Protein AF-0000000078821915 (afdb_homodimer)

Radius of gyration: 29.56 Å; Cα contacts (8 Å, |Δi|>4): 1789; chains: 2; bounding box: 92×92×71 Å

Structure (mmCIF, N/CA/C/O backbone):
data_AF-0000000078821915-model_v1
#
loop_
_entity.id
_entity.type
_entity.pdbx_description
1 polymer 'Luciferase-like protein'
#
loop_
_atom_site.group_PDB
_atom_site.id
_atom_site.type_symbol
_atom_site.label_atom_id
_atom_site.label_alt_id
_atom_site.label_comp_id
_atom_site.label_asym_id
_atom_site.label_entity_id
_atom_site.label_seq_id
_atom_site.pdbx_PDB_ins_code
_atom_site.Cartn_x
_atom_site.Cartn_y
_atom_site.Cartn_z
_atom_site.occupancy
_atom_site.B_iso_or_equiv
_atom_site.auth_seq_id
_atom_site.auth_comp_id
_atom_site.auth_asym_id
_atom_site.auth_atom_id
_atom_site.pdbx_PDB_model_num
ATOM 1 N N . MET A 1 1 ? -36.406 11.758 24.297 1 29.92 1 MET A N 1
ATOM 2 C CA . MET A 1 1 ? -35.562 11.883 23.109 1 29.92 1 MET A CA 1
ATOM 3 C C . MET A 1 1 ? -34.094 11.859 23.469 1 29.92 1 MET A C 1
ATOM 5 O O . MET A 1 1 ? -33.625 12.633 24.312 1 29.92 1 MET A O 1
ATOM 9 N N . SER A 1 2 ? -33.406 10.773 23.719 1 38.03 2 SER A N 1
ATOM 10 C CA . SER A 1 2 ? -32.125 10.633 24.375 1 38.03 2 SER A CA 1
ATOM 11 C C . SER A 1 2 ? -31.141 11.711 23.922 1 38.03 2 SER A C 1
ATOM 13 O O . SER A 1 2 ? -30.984 11.953 22.719 1 38.03 2 SER A O 1
ATOM 15 N N . ASP A 1 3 ? -30.953 12.891 24.453 1 45.12 3 ASP A N 1
ATOM 16 C CA . ASP A 1 3 ? -30.25 14.117 24.125 1 45.12 3 ASP A CA 1
ATOM 17 C C . ASP A 1 3 ? -28.859 13.82 23.547 1 45.12 3 ASP A C 1
ATOM 19 O O . ASP A 1 3 ? -27.906 13.602 24.297 1 45.12 3 ASP A O 1
ATOM 23 N N . ASN A 1 4 ? -28.672 13.062 22.531 1 56.69 4 ASN A N 1
ATOM 24 C CA . ASN A 1 4 ? -27.438 12.648 21.906 1 56.69 4 ASN A CA 1
ATOM 25 C C . ASN A 1 4 ? -26.484 13.828 21.688 1 56.69 4 ASN A C 1
ATOM 27 O O . ASN A 1 4 ? -26.656 14.586 20.719 1 56.69 4 ASN A O 1
ATOM 31 N N . LYS A 1 5 ? -25.797 14.305 22.75 1 76.38 5 LYS A N 1
ATOM 32 C CA . LYS A 1 5 ? -24.906 15.453 22.812 1 76.38 5 LYS A CA 1
ATOM 33 C C . LYS A 1 5 ? -23.797 15.344 21.766 1 76.38 5 LYS A C 1
ATOM 35 O O . LYS A 1 5 ? -23.203 14.281 21.594 1 76.38 5 LYS A O 1
ATOM 40 N N . ARG A 1 6 ? -23.734 16.359 20.938 1 90.12 6 ARG A N 1
ATOM 41 C CA . ARG A 1 6 ? -22.656 16.516 19.969 1 90.12 6 ARG A CA 1
ATOM 42 C C . ARG A 1 6 ? -21.297 16.25 20.594 1 90.12 6 ARG A C 1
ATOM 44 O O . ARG A 1 6 ? -21.047 16.656 21.734 1 90.12 6 ARG A O 1
ATOM 51 N N . GLN A 1 7 ? -20.5 15.398 20.047 1 95.5 7 GLN A N 1
ATOM 52 C CA . GLN A 1 7 ? -19.156 15.055 20.531 1 95.5 7 GLN A CA 1
ATOM 53 C C . GLN A 1 7 ? -18.078 15.594 19.609 1 95.5 7 GLN A C 1
ATOM 55 O O . GLN A 1 7 ? -18.25 15.617 18.391 1 95.5 7 GLN A O 1
ATOM 60 N N . LEU A 1 8 ? -17.047 15.93 20.203 1 97.56 8 LEU A N 1
ATOM 61 C CA . LEU A 1 8 ? -15.867 16.438 19.5 1 97.56 8 LEU A CA 1
ATOM 62 C C . LEU A 1 8 ? -15.203 15.336 18.688 1 97.56 8 LEU A C 1
ATOM 64 O O . LEU A 1 8 ? -15.117 14.188 19.141 1 97.56 8 LEU A O 1
ATOM 68 N N . ILE A 1 9 ? -14.75 15.719 17.5 1 98.5 9 ILE A N 1
ATOM 69 C CA . ILE A 1 9 ? -13.922 14.852 16.672 1 98.5 9 ILE A CA 1
ATOM 70 C C . ILE A 1 9 ? -12.453 15.219 16.844 1 98.5 9 ILE A C 1
ATOM 72 O O . ILE A 1 9 ? -12.062 16.359 16.578 1 98.5 9 ILE A O 1
ATOM 76 N N . LEU A 1 10 ? -11.641 14.25 17.234 1 98.81 10 LEU A N 1
ATOM 77 C CA . LEU A 1 10 ? -10.211 14.508 17.328 1 98.81 10 LEU A CA 1
ATOM 78 C C . LEU A 1 10 ? -9.43 13.633 16.359 1 98.81 10 LEU A C 1
ATOM 80 O O . LEU A 1 10 ? -9.617 12.414 16.344 1 98.81 10 LEU A O 1
ATOM 84 N N . ASN A 1 11 ? -8.664 14.266 15.555 1 98.62 11 ASN A N 1
ATOM 85 C CA . ASN A 1 11 ? -7.703 13.656 14.648 1 98.62 11 ASN A CA 1
ATOM 86 C C . ASN A 1 11 ? -6.27 14.008 15.031 1 98.62 11 ASN A C 1
ATOM 88 O O . ASN A 1 11 ? -6.035 14.992 15.727 1 98.62 11 ASN A O 1
ATOM 92 N N . VAL A 1 12 ? -5.344 13.203 14.594 1 97.75 12 VAL A N 1
ATOM 93 C CA . VAL A 1 12 ? -3.945 13.555 14.828 1 97.75 12 VAL A CA 1
ATOM 94 C C . VAL A 1 12 ? -3.174 13.5 13.508 1 97.75 12 VAL A C 1
ATOM 96 O O . VAL A 1 12 ? -3.371 12.586 12.703 1 97.75 12 VAL A O 1
ATOM 99 N N . PHE A 1 13 ? -2.496 14.508 13.25 1 95.56 13 PHE A N 1
ATOM 100 C CA . PHE A 1 13 ? -1.541 14.617 12.156 1 95.56 13 PHE A CA 1
ATOM 101 C C . PHE A 1 13 ? -0.123 14.789 12.688 1 95.56 13 PHE A C 1
ATOM 103 O O . PHE A 1 13 ? 0.266 15.883 13.094 1 95.56 13 PHE A O 1
ATOM 110 N N . LEU A 1 14 ? 0.646 13.695 12.586 1 92.25 14 LEU A N 1
ATOM 111 C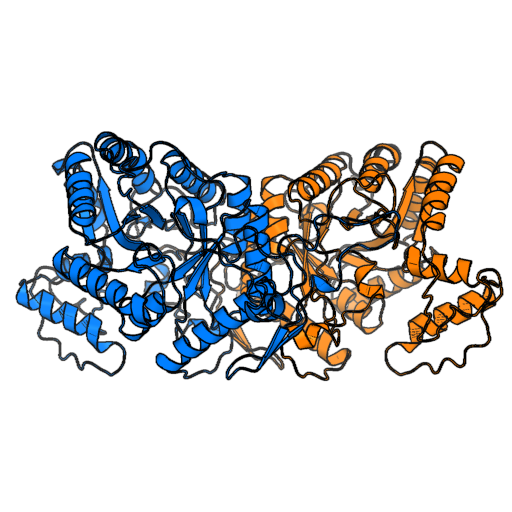 CA . LEU A 1 14 ? 2.004 13.703 13.117 1 92.25 14 LEU A CA 1
ATOM 112 C C . LEU A 1 14 ? 3.027 13.766 11.992 1 92.25 14 LEU A C 1
ATOM 114 O O . LEU A 1 14 ? 2.816 13.188 10.922 1 92.25 14 LEU A O 1
ATOM 118 N N . LEU A 1 15 ? 3.992 14.508 12.234 1 88.88 15 LEU A N 1
ATOM 119 C CA . LEU A 1 15 ? 5.25 14.422 11.508 1 88.88 15 LEU A CA 1
ATOM 120 C C . LEU A 1 15 ? 6.359 13.867 12.391 1 88.88 15 LEU A C 1
ATOM 122 O O . LEU A 1 15 ? 6.434 14.195 13.578 1 88.88 15 LEU A O 1
ATOM 126 N N . ARG A 1 16 ? 7.141 13.023 11.836 1 85.75 16 ARG A N 1
ATOM 127 C CA . ARG A 1 16 ? 8.172 12.344 12.617 1 85.75 16 ARG A CA 1
ATOM 128 C C . ARG A 1 16 ? 8.992 13.336 13.43 1 85.75 16 ARG A C 1
ATOM 130 O O . ARG A 1 16 ? 9.375 13.055 14.562 1 85.75 16 ARG A O 1
ATOM 137 N N . TYR A 1 17 ? 9.156 14.531 12.914 1 83.31 17 TYR A N 1
ATOM 138 C CA . TYR A 1 17 ? 10.039 15.492 13.562 1 83.31 17 TYR A CA 1
ATOM 139 C C . TYR A 1 17 ? 9.25 16.688 14.102 1 83.31 17 TYR A C 1
ATOM 141 O O . TYR A 1 17 ? 9.836 17.688 14.523 1 83.31 17 TYR A O 1
ATOM 149 N N . GLY A 1 18 ? 7.941 16.547 14.023 1 84.38 18 GLY A N 1
ATOM 150 C CA . GLY A 1 18 ? 7.07 17.594 14.531 1 84.38 18 GLY A CA 1
ATOM 151 C C . GLY A 1 18 ? 6.723 18.641 13.492 1 84.38 18 GLY A C 1
ATOM 152 O O . GLY A 1 18 ? 7.426 18.781 12.484 1 84.38 18 GLY A O 1
ATOM 153 N N . HIS A 1 19 ? 5.719 19.391 13.75 1 88 19 HIS A N 1
ATOM 154 C CA . HIS A 1 19 ? 5.23 20.406 12.82 1 88 19 HIS A CA 1
ATOM 155 C C . HIS A 1 19 ? 6.004 21.703 12.961 1 88 19 HIS A C 1
ATOM 157 O O . HIS A 1 19 ? 5.938 22.578 12.086 1 88 19 HIS A O 1
ATOM 163 N N . HIS A 1 20 ? 6.707 21.875 14.078 1 87.06 20 HIS A N 1
ATOM 164 C CA . HIS A 1 20 ? 7.578 23.047 14.211 1 87.06 20 HIS A CA 1
ATOM 165 C C . HIS A 1 20 ? 8.805 22.922 13.32 1 87.06 20 HIS A C 1
ATOM 167 O O . HIS A 1 20 ? 9.445 21.859 13.281 1 87.06 20 HIS A O 1
ATOM 173 N N . PRO A 1 21 ? 9.156 23.938 12.602 1 79.81 21 PRO A N 1
ATOM 174 C CA . PRO A 1 21 ? 10.281 23.844 11.656 1 79.81 21 PRO A CA 1
ATOM 175 C C . PRO A 1 21 ? 11.586 23.438 12.336 1 79.81 21 PRO A C 1
ATOM 177 O O . PRO A 1 21 ? 12.445 22.828 11.695 1 79.81 21 PRO A O 1
ATOM 180 N N . ALA A 1 22 ? 11.742 23.766 13.602 1 83.5 22 ALA A N 1
ATOM 181 C CA . ALA A 1 22 ? 12.969 23.422 14.32 1 83.5 22 ALA A CA 1
ATOM 182 C C . ALA A 1 22 ? 12.734 22.25 15.258 1 83.5 22 ALA A C 1
ATOM 184 O O . ALA A 1 22 ? 13.539 22 16.172 1 83.5 22 ALA A O 1
ATOM 185 N N . GLY A 1 23 ? 11.672 21.547 15.047 1 85 23 GLY A N 1
ATOM 186 C CA . GLY A 1 23 ? 11.305 20.453 15.953 1 85 23 GLY A CA 1
ATOM 187 C C . GLY A 1 23 ? 12.375 19.391 16.062 1 85 23 GLY A C 1
ATOM 188 O O . GLY A 1 23 ? 12.641 18.875 17.156 1 85 23 GLY A O 1
ATOM 189 N N . TRP A 1 24 ? 13.094 19.094 14.945 1 87.06 24 TRP A N 1
ATOM 190 C CA . TRP A 1 24 ? 14.062 18 14.93 1 87.06 24 TRP A CA 1
ATOM 191 C C . TRP A 1 24 ? 15.328 18.391 15.688 1 87.06 24 TRP A C 1
ATOM 193 O O . TRP A 1 24 ? 16.156 17.547 16.031 1 87.06 24 TRP A O 1
ATOM 203 N N . ARG A 1 25 ? 15.422 19.672 15.977 1 88.88 25 ARG A N 1
ATOM 204 C CA . ARG A 1 25 ? 16.609 20.156 16.688 1 88.88 25 ARG A CA 1
ATOM 205 C C . ARG A 1 25 ? 16.391 20.094 18.188 1 88.88 25 ARG A C 1
ATOM 207 O O . ARG A 1 25 ? 17.344 20.281 18.953 1 88.88 25 ARG A O 1
ATOM 214 N N . HIS A 1 26 ? 15.148 19.969 18.547 1 87.25 26 HIS A N 1
ATOM 215 C CA . HIS A 1 26 ? 14.859 19.891 19.969 1 87.25 26 HIS A CA 1
ATOM 216 C C . HIS A 1 26 ? 15.555 18.688 20.609 1 87.25 26 HIS A C 1
ATOM 218 O O . HIS A 1 26 ? 15.594 17.609 20.016 1 87.25 26 HIS A O 1
ATOM 224 N N . PRO A 1 27 ? 16.047 18.797 21.797 1 85.94 27 PRO A N 1
ATOM 225 C CA . PRO A 1 27 ? 16.844 17.766 22.438 1 85.94 27 PRO A CA 1
ATOM 226 C C . PRO A 1 27 ? 16.047 16.484 22.734 1 85.94 27 PRO A C 1
ATOM 228 O O . PRO A 1 27 ? 16.625 15.43 22.969 1 85.94 27 PRO A O 1
ATOM 231 N N . VAL A 1 28 ? 14.797 16.609 22.688 1 81.56 28 VAL A N 1
ATOM 232 C CA . VAL A 1 28 ? 13.961 15.438 22.953 1 81.56 28 VAL A CA 1
ATOM 233 C C . VAL A 1 28 ? 14.117 14.43 21.812 1 81.56 28 VAL A C 1
ATOM 235 O O . VAL A 1 28 ? 13.922 13.227 22.016 1 81.56 28 VAL A O 1
ATOM 238 N N . TRP A 1 29 ? 14.422 14.898 20.688 1 83.12 29 TRP A N 1
ATOM 239 C CA . TRP A 1 29 ? 14.648 14.008 19.562 1 83.12 29 TRP A CA 1
ATOM 240 C C . TRP A 1 29 ? 16.031 13.352 19.656 1 83.12 29 TRP A C 1
ATOM 242 O O . TRP A 1 29 ? 17.047 14.031 19.672 1 83.12 29 TRP A O 1
ATOM 252 N N . LYS A 1 30 ? 16.031 12.031 19.797 1 80.44 30 LYS A N 1
ATOM 253 C CA . LYS A 1 30 ? 17.297 11.328 19.953 1 80.44 30 LYS A CA 1
ATOM 254 C C . LYS A 1 30 ? 17.516 10.305 18.844 1 80.44 30 LYS A C 1
ATOM 256 O O . LYS A 1 30 ? 18.578 9.688 18.75 1 80.44 30 LYS A O 1
ATOM 261 N N . GLU A 1 31 ? 16.609 10.172 18.016 1 81.12 31 GLU A N 1
ATOM 262 C CA . GLU A 1 31 ? 16.672 9.141 16.984 1 81.12 31 GLU A CA 1
ATOM 263 C C . GLU A 1 31 ? 17.453 9.625 15.766 1 81.12 31 GLU A C 1
ATOM 265 O O . GLU A 1 31 ? 17.891 10.773 15.719 1 81.12 31 GLU A O 1
ATOM 270 N N . ASN A 1 32 ? 17.766 8.688 14.859 1 84.56 32 ASN A N 1
ATOM 271 C CA . ASN A 1 32 ? 18.328 9.086 13.578 1 84.56 32 ASN A CA 1
ATOM 272 C C . ASN A 1 32 ? 17.25 9.359 12.539 1 84.56 32 ASN A C 1
ATOM 274 O O . ASN A 1 32 ? 16.078 9.477 12.883 1 84.56 32 ASN A O 1
ATOM 278 N N . GLY A 1 33 ? 17.734 9.586 11.305 1 86.31 33 GLY A N 1
ATOM 279 C CA . GLY A 1 33 ? 16.812 9.984 10.258 1 86.31 33 GLY A CA 1
ATOM 280 C C . GLY A 1 33 ? 16.219 8.812 9.5 1 86.31 33 GLY A C 1
ATOM 281 O O . GLY A 1 33 ? 15.445 9.008 8.555 1 86.31 33 GLY A O 1
ATOM 282 N N . ARG A 1 34 ? 16.453 7.602 9.922 1 89 34 ARG A N 1
ATOM 283 C CA . ARG A 1 34 ? 15.906 6.441 9.227 1 89 34 ARG A CA 1
ATOM 284 C C . ARG A 1 34 ? 14.43 6.246 9.555 1 89 34 ARG A C 1
ATOM 286 O O . ARG A 1 34 ? 13.984 6.602 10.648 1 89 34 ARG A O 1
ATOM 293 N N . PRO A 1 35 ? 13.727 5.656 8.578 1 91.19 35 PRO A N 1
ATOM 294 C CA . PRO A 1 35 ? 12.336 5.32 8.906 1 91.19 35 PRO A CA 1
ATOM 295 C C . PRO A 1 35 ? 12.227 4.348 10.086 1 91.19 35 PRO A C 1
ATOM 297 O O . PRO A 1 35 ? 13.062 3.453 10.227 1 91.19 35 PRO A O 1
ATOM 300 N N . ASP A 1 36 ? 11.211 4.566 10.922 1 92.5 36 ASP A N 1
ATOM 301 C CA . ASP A 1 36 ? 11.008 3.754 12.117 1 92.5 36 ASP A CA 1
ATOM 302 C C . ASP A 1 36 ? 9.539 3.383 12.281 1 92.5 36 ASP A C 1
ATOM 304 O O . ASP A 1 36 ? 8.742 4.18 12.789 1 92.5 36 ASP A O 1
ATOM 308 N N . LEU A 1 37 ? 9.211 2.145 11.93 1 96.19 37 LEU A N 1
ATOM 309 C CA . LEU A 1 37 ? 7.824 1.692 11.992 1 96.19 37 LEU A CA 1
ATOM 310 C C . LEU A 1 37 ? 7.316 1.698 13.43 1 96.19 37 LEU A C 1
ATOM 312 O O . LEU A 1 37 ? 6.16 2.041 13.688 1 96.19 37 LEU A O 1
ATOM 316 N N . GLN A 1 38 ? 8.133 1.333 14.375 1 95.69 38 GLN A N 1
ATOM 317 C CA . GLN A 1 38 ? 7.707 1.239 15.766 1 95.69 38 GLN A CA 1
ATOM 318 C C . GLN A 1 38 ? 7.312 2.607 16.312 1 95.69 38 GLN A C 1
ATOM 320 O O . GLN A 1 38 ? 6.402 2.713 17.141 1 95.69 38 GLN A O 1
ATOM 325 N N . TRP A 1 39 ? 8.039 3.609 15.844 1 94.12 39 TRP A N 1
ATOM 326 C CA . TRP A 1 39 ? 7.656 4.965 16.219 1 94.12 39 TRP A CA 1
ATOM 327 C C . TRP A 1 39 ? 6.223 5.266 15.789 1 94.12 39 TRP A C 1
ATOM 329 O O . TRP A 1 39 ? 5.418 5.758 16.578 1 94.12 39 TRP A O 1
ATOM 339 N N . TRP A 1 40 ? 5.871 4.945 14.617 1 95.94 40 TRP A N 1
ATOM 340 C CA . TRP A 1 40 ? 4.551 5.223 14.062 1 95.94 40 TRP A CA 1
ATOM 341 C C . TRP A 1 40 ? 3.484 4.359 14.727 1 95.94 40 TRP A C 1
ATOM 343 O O . TRP A 1 40 ? 2.385 4.84 15.023 1 95.94 40 TRP A O 1
ATOM 353 N N . VAL A 1 41 ? 3.803 3.104 14.953 1 97.62 41 VAL A N 1
ATOM 354 C CA . VAL A 1 41 ? 2.871 2.201 15.625 1 97.62 41 VAL A CA 1
ATOM 355 C C . VAL A 1 41 ? 2.572 2.717 17.031 1 97.62 41 VAL A C 1
ATOM 357 O O . VAL A 1 41 ? 1.414 2.764 17.453 1 97.62 41 VAL A O 1
ATOM 360 N N . ARG A 1 42 ? 3.613 3.104 17.75 1 97.25 42 ARG A N 1
ATOM 361 C CA . ARG A 1 42 ? 3.436 3.668 19.078 1 97.25 42 ARG A CA 1
ATOM 362 C C . ARG A 1 42 ? 2.547 4.906 19.031 1 97.25 42 ARG A C 1
ATOM 364 O O . ARG A 1 42 ? 1.649 5.062 19.875 1 97.25 42 ARG A O 1
ATOM 371 N N . ALA A 1 43 ? 2.805 5.742 18.062 1 96.88 43 ALA A N 1
ATOM 372 C CA . ALA A 1 43 ? 2.008 6.957 17.922 1 96.88 43 ALA A CA 1
ATOM 373 C C . ALA A 1 43 ? 0.536 6.625 17.703 1 96.88 43 ALA A C 1
ATOM 375 O O . ALA A 1 43 ? -0.345 7.211 18.328 1 96.88 43 ALA A O 1
ATOM 376 N N . ALA A 1 44 ? 0.266 5.695 16.812 1 98.38 44 ALA A N 1
ATOM 377 C CA . ALA A 1 44 ? -1.106 5.301 16.5 1 98.38 44 ALA A CA 1
ATOM 378 C C . ALA A 1 44 ? -1.796 4.703 17.734 1 98.38 44 ALA A C 1
ATOM 380 O O . ALA A 1 44 ? -2.977 4.965 17.969 1 98.38 44 ALA A O 1
ATOM 381 N N . LYS A 1 45 ? -1.077 3.926 18.5 1 98.75 45 LYS A N 1
ATOM 382 C CA . LYS A 1 45 ? -1.638 3.297 19.703 1 98.75 45 LYS A CA 1
ATOM 383 C C . LYS A 1 45 ? -1.962 4.34 20.766 1 98.75 45 LYS A C 1
ATOM 385 O O . LYS A 1 45 ? -2.994 4.25 21.438 1 98.75 45 LYS A O 1
ATOM 390 N N . ILE A 1 46 ? -1.062 5.32 20.938 1 98.62 46 ILE A N 1
ATOM 391 C CA . ILE A 1 46 ? -1.325 6.402 21.875 1 98.62 46 ILE A CA 1
ATOM 392 C C . ILE A 1 46 ? -2.605 7.133 21.484 1 98.62 46 ILE A C 1
ATOM 394 O O . ILE A 1 46 ? -3.48 7.367 22.312 1 98.62 46 ILE A O 1
ATOM 398 N N . ALA A 1 47 ? -2.727 7.449 20.203 1 98.75 47 ALA A N 1
ATOM 399 C CA . ALA A 1 47 ? -3.91 8.148 19.703 1 98.75 47 ALA A CA 1
ATOM 400 C C . ALA A 1 47 ? -5.168 7.309 19.906 1 98.75 47 ALA A C 1
ATOM 402 O O . ALA A 1 47 ? -6.199 7.824 20.344 1 98.75 47 ALA A O 1
ATOM 403 N N . GLU A 1 48 ? -5.086 6.012 19.609 1 98.88 48 GLU A N 1
ATOM 404 C CA . GLU A 1 48 ? -6.246 5.137 19.766 1 98.88 48 GLU A CA 1
ATOM 405 C C . GLU A 1 48 ? -6.66 5.012 21.219 1 98.88 48 GLU A C 1
ATOM 407 O O . GLU A 1 48 ? -7.848 5.066 21.547 1 98.88 48 GLU A O 1
ATOM 412 N N . GLU A 1 49 ? -5.68 4.832 22.062 1 98.69 49 GLU A N 1
ATOM 413 C CA . GLU A 1 49 ? -5.969 4.723 23.5 1 98.69 49 GLU A CA 1
ATOM 414 C C . GLU A 1 49 ? -6.633 5.988 24.016 1 98.69 49 GLU A C 1
ATOM 416 O O . GLU A 1 49 ? -7.473 5.93 24.922 1 98.69 49 GLU A O 1
ATOM 421 N N . ALA A 1 50 ? -6.277 7.105 23.422 1 98.81 50 ALA A N 1
ATOM 422 C CA . ALA A 1 50 ? -6.844 8.391 23.812 1 98.81 50 ALA A CA 1
ATOM 423 C C . ALA A 1 50 ? -8.172 8.641 23.109 1 98.81 50 ALA A C 1
ATOM 425 O O . ALA A 1 50 ? -8.766 9.719 23.25 1 98.81 50 ALA A O 1
ATOM 426 N N . LYS A 1 51 ? -8.633 7.715 22.297 1 98.69 51 LYS A N 1
ATOM 427 C CA . LYS A 1 51 ? -9.953 7.695 21.672 1 98.69 51 LYS A CA 1
ATOM 428 C C . LYS A 1 51 ? -10.031 8.68 20.5 1 98.69 51 LYS A C 1
ATOM 430 O O . LYS A 1 51 ? -11.109 9.156 20.156 1 98.69 51 LYS A O 1
ATOM 435 N N . PHE A 1 52 ? -8.898 8.969 19.953 1 98.88 52 PHE A N 1
ATOM 436 C CA . PHE A 1 52 ? -8.898 9.773 18.734 1 98.88 52 PHE A CA 1
ATOM 437 C C . PHE A 1 52 ? -9.695 9.086 17.641 1 98.88 52 PHE A C 1
ATOM 439 O O . PHE A 1 52 ? -9.758 7.855 17.578 1 98.88 52 PHE A O 1
ATOM 446 N N . HIS A 1 53 ? -10.242 9.898 16.781 1 98.81 53 HIS A N 1
ATOM 447 C CA . HIS A 1 53 ? -11.031 9.359 15.672 1 98.81 53 HIS A CA 1
ATOM 448 C C . HIS A 1 53 ? -10.141 8.961 14.5 1 98.81 53 HIS A C 1
ATOM 450 O O . HIS A 1 53 ? -10.453 8.008 13.781 1 98.81 53 HIS A O 1
ATOM 456 N N . THR A 1 54 ? -9.086 9.742 14.25 1 98.81 54 THR A N 1
ATOM 457 C CA . THR A 1 54 ? -8.359 9.586 12.992 1 98.81 54 THR A CA 1
ATOM 458 C C . THR A 1 54 ? -6.852 9.641 13.234 1 98.81 54 THR A C 1
ATOM 460 O O . THR A 1 54 ? -6.363 10.492 13.984 1 98.81 54 THR A O 1
ATOM 463 N N . PHE A 1 55 ? -6.141 8.688 12.719 1 98.56 55 PHE A N 1
ATOM 464 C CA . PHE A 1 55 ? -4.703 8.766 12.469 1 98.56 55 PHE A CA 1
ATOM 465 C C . PHE A 1 55 ? -4.422 9.133 11.023 1 98.56 55 PHE A C 1
ATOM 467 O O . PHE A 1 55 ? -4.59 8.312 10.125 1 98.56 55 PHE A O 1
ATOM 474 N N . PHE A 1 56 ? -4.027 10.367 10.82 1 97.38 56 PHE A N 1
ATOM 475 C CA . PHE A 1 56 ? -3.896 10.938 9.492 1 97.38 56 PHE A CA 1
ATOM 476 C C . PHE A 1 56 ? -2.449 10.891 9.016 1 97.38 56 PHE A C 1
ATOM 478 O O . PHE A 1 56 ? -1.54 11.32 9.727 1 97.38 56 PHE A O 1
ATOM 485 N N . VAL A 1 57 ? -2.25 10.391 7.777 1 95.81 57 VAL A N 1
ATOM 486 C CA . VAL A 1 57 ? -0.931 10.336 7.152 1 95.81 57 VAL A CA 1
ATOM 487 C C . VAL A 1 57 ? -0.922 11.188 5.887 1 95.81 57 VAL A C 1
ATOM 489 O O . VAL A 1 57 ? -1.621 10.875 4.918 1 95.81 57 VAL A O 1
ATOM 492 N N . ALA A 1 58 ? -0.161 12.289 5.926 1 92.88 58 ALA A N 1
ATOM 493 C CA . ALA A 1 58 ? 0.047 13.094 4.727 1 92.88 58 ALA A CA 1
ATOM 494 C C . ALA A 1 58 ? 1.024 12.414 3.771 1 92.88 58 ALA A C 1
ATOM 496 O O . ALA A 1 58 ? 1.68 11.438 4.137 1 92.88 58 ALA A O 1
ATOM 497 N N . ASP A 1 59 ? 1.014 12.812 2.543 1 92.44 59 ASP A N 1
ATOM 498 C CA . ASP A 1 59 ? 1.969 12.328 1.553 1 92.44 59 ASP A CA 1
ATOM 499 C C . ASP A 1 59 ? 2.637 13.484 0.818 1 92.44 59 ASP A C 1
ATOM 501 O O . ASP A 1 59 ? 2.09 14.008 -0.155 1 92.44 59 ASP A O 1
ATOM 505 N N . PHE A 1 60 ? 3.797 13.906 1.329 1 86.75 60 PHE A N 1
ATOM 506 C CA . PHE A 1 60 ? 4.59 14.938 0.67 1 86.75 60 PHE A CA 1
ATOM 507 C C . PHE A 1 60 ? 5.512 14.32 -0.377 1 86.75 60 PHE A C 1
ATOM 509 O O . PHE A 1 60 ? 6.664 13.992 -0.082 1 86.75 60 PHE A O 1
ATOM 516 N N . ILE A 1 61 ? 4.945 14.156 -1.569 1 87.19 61 ILE A N 1
ATOM 517 C CA . ILE A 1 61 ? 5.66 13.414 -2.605 1 87.19 61 ILE A CA 1
ATOM 518 C C . ILE A 1 61 ? 6.801 14.266 -3.154 1 87.19 61 ILE A C 1
ATOM 520 O O . ILE A 1 61 ? 6.594 15.422 -3.533 1 87.19 61 ILE A O 1
ATOM 524 N N . GLY A 1 62 ? 7.941 13.586 -3.307 1 76.38 62 GLY A N 1
ATOM 525 C CA . GLY A 1 62 ? 9.094 14.188 -3.955 1 76.38 62 GLY A CA 1
ATOM 526 C C . GLY A 1 62 ? 9.836 15.172 -3.064 1 76.38 62 GLY A C 1
ATOM 527 O O . GLY A 1 62 ? 9.305 15.617 -2.047 1 76.38 62 GLY A O 1
ATOM 528 N N . ARG A 1 63 ? 11.133 15.062 -2.938 1 61.44 63 ARG A N 1
ATOM 529 C CA . ARG A 1 63 ? 11.945 16.125 -2.346 1 61.44 63 ARG A CA 1
ATOM 530 C C . ARG A 1 63 ? 12.242 17.219 -3.367 1 61.44 63 ARG A C 1
ATOM 532 O O . ARG A 1 63 ? 12.312 16.953 -4.566 1 61.44 63 ARG A O 1
ATOM 539 N N . SER A 1 64 ? 11.836 18.438 -2.857 1 52.09 64 SER A N 1
ATOM 540 C CA . SER A 1 64 ? 12.164 19.547 -3.752 1 52.09 64 SER A CA 1
ATOM 541 C C . SER A 1 64 ? 13.547 19.359 -4.371 1 52.09 64 SER A C 1
ATOM 543 O O . SER A 1 64 ? 14.477 18.906 -3.705 1 52.09 64 SER A O 1
ATOM 545 N N . GLY A 1 65 ? 13.633 18.812 -5.492 1 54.06 65 GLY A N 1
ATOM 546 C CA . GLY A 1 65 ? 14.797 18.75 -6.367 1 54.06 65 GLY A CA 1
ATOM 547 C C . GLY A 1 65 ? 15.891 19.734 -5.984 1 54.06 65 GLY A C 1
ATOM 548 O O . GLY A 1 65 ? 17 19.672 -6.527 1 54.06 65 GLY A O 1
ATOM 549 N N . GLU A 1 66 ? 15.633 20.719 -5.266 1 61.5 66 GLU A N 1
ATOM 550 C CA . GLU A 1 66 ? 16.797 21.609 -5.223 1 61.5 66 GLU A CA 1
ATOM 551 C C . GLU A 1 66 ? 17.75 21.219 -4.098 1 61.5 66 GLU A C 1
ATOM 553 O O . GLU A 1 66 ? 17.328 21.094 -2.941 1 61.5 66 GLU A O 1
ATOM 558 N N . LEU A 1 67 ? 18.75 20.531 -4.5 1 76.25 67 LEU A N 1
ATOM 559 C CA . LEU A 1 67 ? 19.875 20.266 -3.607 1 76.25 67 LEU A CA 1
ATOM 560 C C . LEU A 1 67 ? 20.562 21.547 -3.205 1 76.25 67 LEU A C 1
ATOM 562 O O . LEU A 1 67 ? 21.406 22.062 -3.947 1 76.25 67 LEU A O 1
ATOM 566 N N . THR A 1 68 ? 19.969 22.172 -2.113 1 78.56 68 THR A N 1
ATOM 567 C CA . THR A 1 68 ? 20.578 23.375 -1.567 1 78.56 68 THR A CA 1
ATOM 568 C C . THR A 1 68 ? 21.016 23.141 -0.12 1 78.56 68 THR A C 1
ATOM 570 O O . THR A 1 68 ? 20.516 22.234 0.548 1 78.56 68 THR A O 1
ATOM 573 N N . PRO A 1 69 ? 21.953 23.875 0.223 1 80.06 69 PRO A N 1
ATOM 574 C CA . PRO A 1 69 ? 22.328 23.797 1.637 1 80.06 69 PRO A CA 1
ATOM 575 C C . PRO A 1 69 ? 21.125 23.984 2.572 1 80.06 69 PRO A C 1
ATOM 577 O O . PRO A 1 69 ? 21.062 23.344 3.623 1 80.06 69 PRO A O 1
ATOM 580 N N . GLN A 1 70 ? 20.219 24.719 2.145 1 76.25 70 GLN A N 1
ATOM 581 C CA . GLN A 1 70 ? 19.016 24.938 2.951 1 76.25 70 GLN A CA 1
ATOM 582 C C . GLN A 1 70 ? 18.156 23.688 3.033 1 76.25 70 GLN A C 1
ATOM 584 O O . GLN A 1 70 ? 17.609 23.375 4.09 1 76.25 70 GLN A O 1
ATOM 589 N N . ALA A 1 71 ? 18.156 22.984 1.931 1 79.06 71 ALA A N 1
ATOM 590 C CA . ALA A 1 71 ? 17.359 21.766 1.899 1 79.06 71 ALA A CA 1
ATOM 591 C C . ALA A 1 71 ? 17.938 20.703 2.836 1 79.06 71 ALA A C 1
ATOM 593 O O . ALA A 1 71 ? 17.203 19.922 3.422 1 79.06 71 ALA A O 1
ATOM 594 N N . ALA A 1 72 ? 19.219 20.797 3.025 1 85.44 72 ALA A N 1
ATOM 595 C CA . ALA A 1 72 ? 19.922 19.812 3.846 1 85.44 72 ALA A CA 1
ATOM 596 C C . ALA A 1 72 ? 19.688 20.062 5.332 1 85.44 72 ALA A C 1
ATOM 598 O O . ALA A 1 72 ? 19.969 19.203 6.172 1 85.44 72 ALA A O 1
ATOM 599 N N . LYS A 1 73 ? 19.156 21.25 5.633 1 82.5 73 LYS A N 1
ATOM 600 C CA . LYS A 1 73 ? 18.938 21.641 7.023 1 82.5 73 LYS A CA 1
ATOM 601 C C . LYS A 1 73 ? 17.609 21.094 7.551 1 82.5 73 LYS A C 1
ATOM 603 O O . LYS A 1 73 ? 17.391 21.031 8.766 1 82.5 73 LYS A O 1
ATOM 608 N N . ASN A 1 74 ? 16.812 20.625 6.664 1 78.06 74 ASN A N 1
ATOM 609 C CA . ASN A 1 74 ? 15.469 20.203 7.074 1 78.06 74 ASN A CA 1
ATOM 610 C C . ASN A 1 74 ? 15.211 18.734 6.758 1 78.06 74 ASN A C 1
ATOM 612 O O . ASN A 1 74 ? 15.562 18.266 5.676 1 78.06 74 ASN A O 1
ATOM 616 N N . PRO A 1 75 ? 14.656 18.078 7.832 1 78.69 75 PRO A N 1
ATOM 617 C CA . PRO A 1 75 ? 14.312 16.672 7.562 1 78.69 75 PRO A CA 1
ATOM 618 C C . PRO A 1 75 ? 13.125 16.531 6.605 1 78.69 75 PRO A C 1
ATOM 620 O O . PRO A 1 75 ? 12.266 17.422 6.555 1 78.69 75 PRO A O 1
ATOM 623 N N . SER A 1 76 ? 13.227 15.523 5.805 1 71 76 SER A N 1
ATOM 624 C CA . SER A 1 76 ? 12.031 15.133 5.055 1 71 76 SER A CA 1
ATOM 625 C C . SER A 1 76 ? 11 14.469 5.957 1 71 76 SER A C 1
ATOM 627 O O . SER A 1 76 ? 11.359 13.711 6.863 1 71 76 SER A O 1
ATOM 629 N N . ASN A 1 77 ? 9.727 14.875 5.895 1 64.88 77 ASN A N 1
ATOM 630 C CA . ASN A 1 77 ? 8.688 14.461 6.828 1 64.88 77 ASN A CA 1
ATOM 631 C C . ASN A 1 77 ? 8.117 13.094 6.457 1 64.88 77 ASN A C 1
ATOM 633 O O . ASN A 1 77 ? 7.305 12.539 7.199 1 64.88 77 ASN A O 1
ATOM 637 N N . PHE A 1 78 ? 8.492 12.617 5.215 1 63.91 78 PHE A N 1
ATOM 638 C CA . PHE A 1 78 ? 7.809 11.367 4.91 1 63.91 78 PHE A CA 1
ATOM 639 C C . PHE A 1 78 ? 8.789 10.203 4.879 1 63.91 78 PHE A C 1
ATOM 641 O O . PHE A 1 78 ? 9.82 10.273 4.203 1 63.91 78 PHE A O 1
ATOM 648 N N . HIS A 1 79 ? 8.438 9.188 5.82 1 78.69 79 HIS A N 1
ATOM 649 C CA . HIS A 1 79 ? 9.383 8.078 5.863 1 78.69 79 HIS A CA 1
ATOM 650 C C . HIS A 1 79 ? 8.797 6.824 5.234 1 78.69 79 HIS A C 1
ATOM 652 O O . HIS A 1 79 ? 9.523 5.992 4.691 1 78.69 79 HIS A O 1
ATOM 658 N N . PHE A 1 80 ? 7.398 6.801 5.184 1 93.81 80 PHE A N 1
ATOM 659 C CA . PHE A 1 80 ? 6.805 5.641 4.531 1 93.81 80 PHE A CA 1
ATOM 660 C C . PHE A 1 80 ? 5.695 6.066 3.576 1 93.81 80 PHE A C 1
ATOM 662 O O . PHE A 1 80 ? 5.059 7.102 3.779 1 93.81 80 PHE A O 1
ATOM 669 N N . GLU A 1 81 ? 5.531 5.336 2.535 1 96.31 81 GLU A N 1
ATOM 670 C CA . GLU A 1 81 ? 4.359 5.465 1.676 1 96.31 81 GLU A CA 1
ATOM 671 C C . GLU A 1 81 ? 3.076 5.18 2.447 1 96.31 81 GLU A C 1
ATOM 673 O O . GLU A 1 81 ? 3.035 4.277 3.283 1 96.31 81 GLU A O 1
ATOM 678 N N . PRO A 1 82 ? 2.012 5.953 2.252 1 97.25 82 PRO A N 1
ATOM 679 C CA . PRO A 1 82 ? 0.858 5.973 3.156 1 97.25 82 PRO A CA 1
ATOM 680 C C . PRO A 1 82 ? 0.149 4.621 3.236 1 97.25 82 PRO A C 1
ATOM 682 O O . PRO A 1 82 ? -0.206 4.172 4.328 1 97.25 82 PRO A O 1
ATOM 685 N N . PHE A 1 83 ? -0.072 3.91 2.125 1 98.5 83 PHE A N 1
ATOM 686 C CA . PHE A 1 83 ? -0.847 2.676 2.154 1 98.5 83 PHE A CA 1
ATOM 687 C C . PHE A 1 83 ? -0.083 1.573 2.877 1 98.5 83 PHE A C 1
ATOM 689 O O . PHE A 1 83 ? -0.665 0.816 3.656 1 98.5 83 PHE A O 1
ATOM 696 N N . THR A 1 84 ? 1.225 1.502 2.588 1 98.56 84 THR A N 1
ATOM 697 C CA . THR A 1 84 ? 2.023 0.488 3.27 1 98.56 84 THR A CA 1
ATOM 698 C C . THR A 1 84 ? 2.072 0.756 4.77 1 98.56 84 THR A C 1
ATOM 700 O O . THR A 1 84 ? 1.851 -0.15 5.574 1 98.56 84 THR A O 1
ATOM 703 N N . LEU A 1 85 ? 2.238 1.983 5.168 1 98.19 85 LEU A N 1
ATOM 704 C CA . LEU A 1 85 ? 2.305 2.336 6.582 1 98.19 85 LEU A CA 1
ATOM 705 C C . LEU A 1 85 ? 0.977 2.053 7.277 1 98.19 85 LEU A C 1
ATOM 707 O O . LEU A 1 85 ? 0.944 1.395 8.32 1 98.19 85 LEU A O 1
ATOM 711 N N . LEU A 1 86 ? -0.07 2.512 6.676 1 98.81 86 LEU A N 1
ATOM 712 C CA . LEU A 1 86 ? -1.367 2.414 7.336 1 98.81 86 LEU A CA 1
ATOM 713 C C . LEU A 1 86 ? -1.839 0.964 7.395 1 98.81 86 LEU A C 1
ATOM 715 O O . LEU A 1 86 ? -2.516 0.565 8.344 1 98.81 86 LEU A O 1
ATOM 719 N N . SER A 1 87 ? -1.462 0.157 6.371 1 98.81 87 SER A N 1
ATOM 720 C CA . SER A 1 87 ? -1.781 -1.265 6.438 1 98.81 87 SER A CA 1
ATOM 721 C C . SER A 1 87 ? -1.034 -1.946 7.578 1 98.81 87 SER A C 1
ATOM 723 O O . SER A 1 87 ? -1.588 -2.811 8.266 1 98.81 87 SER A O 1
ATOM 725 N N . ALA A 1 88 ? 0.206 -1.572 7.805 1 98.81 88 ALA A N 1
ATOM 726 C CA . ALA A 1 88 ? 0.965 -2.078 8.945 1 98.81 88 ALA A CA 1
ATOM 727 C C . ALA A 1 88 ? 0.315 -1.669 10.266 1 98.81 88 ALA A C 1
ATOM 729 O O . ALA A 1 88 ? 0.135 -2.498 11.156 1 98.81 88 ALA A O 1
ATOM 730 N N . ILE A 1 89 ? -0.129 -0.418 10.344 1 98.75 89 ILE A N 1
ATOM 731 C CA . ILE A 1 89 ? -0.729 0.125 11.555 1 98.75 89 ILE A CA 1
ATOM 732 C C . ILE A 1 89 ? -2.086 -0.531 11.797 1 98.75 89 ILE A C 1
ATOM 734 O O . ILE A 1 89 ? -2.471 -0.775 12.945 1 98.75 89 ILE A O 1
ATOM 738 N N . ALA A 1 90 ? -2.766 -0.879 10.695 1 98.81 90 ALA A N 1
ATOM 739 C CA . ALA A 1 90 ? -4.105 -1.457 10.781 1 98.81 90 ALA A CA 1
ATOM 740 C C . ALA A 1 90 ? -4.098 -2.729 11.625 1 98.81 90 ALA A C 1
ATOM 742 O O . ALA A 1 90 ? -5.047 -2.992 12.367 1 98.81 90 ALA A O 1
ATOM 743 N N . THR A 1 91 ? -2.996 -3.516 11.555 1 98.12 91 THR A N 1
ATOM 744 C CA . THR A 1 91 ? -2.934 -4.781 12.273 1 98.12 91 THR A CA 1
ATOM 745 C C . THR A 1 91 ? -2.48 -4.566 13.719 1 98.12 91 THR A C 1
ATOM 747 O O . THR A 1 91 ? -2.475 -5.5 14.516 1 98.12 91 THR A O 1
ATOM 750 N N . GLN A 1 92 ? -2.123 -3.311 14.047 1 98.38 92 GLN A N 1
ATOM 751 C CA . GLN A 1 92 ? -1.601 -2.982 15.367 1 98.38 92 GLN A CA 1
ATOM 752 C C . GLN A 1 92 ? -2.594 -2.131 16.156 1 98.38 92 GLN A C 1
ATOM 754 O O . GLN A 1 92 ? -2.301 -1.703 17.266 1 98.38 92 GLN A O 1
ATOM 759 N N . THR A 1 93 ? -3.729 -1.788 15.547 1 98.62 93 THR A N 1
ATOM 760 C CA . THR A 1 93 ? -4.812 -1.019 16.141 1 98.62 93 THR A CA 1
ATOM 761 C C . THR A 1 93 ? -6.164 -1.653 15.828 1 98.62 93 THR A C 1
ATOM 763 O O . THR A 1 93 ? -6.242 -2.602 15.047 1 98.62 93 THR A O 1
ATOM 766 N N . LYS A 1 94 ? -7.238 -1.092 16.422 1 98.12 94 LYS A N 1
ATOM 767 C CA . LYS A 1 94 ? -8.523 -1.778 16.297 1 98.12 94 LYS A CA 1
ATOM 768 C C . LYS A 1 94 ? -9.625 -0.806 15.891 1 98.12 94 LYS A C 1
ATOM 770 O O . LYS A 1 94 ? -10.586 -1.19 15.219 1 98.12 94 LYS A O 1
ATOM 775 N N . ASN A 1 95 ? -9.523 0.432 16.344 1 98.69 95 ASN A N 1
ATOM 776 C CA . ASN A 1 95 ? -10.688 1.308 16.25 1 98.69 95 ASN A CA 1
ATOM 777 C C . ASN A 1 95 ? -10.383 2.564 15.445 1 98.69 95 ASN A C 1
ATOM 779 O O . ASN A 1 95 ? -11.211 3.016 14.656 1 98.69 95 ASN A O 1
ATOM 783 N N . ILE A 1 96 ? -9.211 3.127 15.57 1 98.88 96 ILE A N 1
ATOM 784 C CA . ILE A 1 96 ? -8.891 4.457 15.07 1 98.88 96 ILE A CA 1
ATOM 785 C C . ILE A 1 96 ? -8.938 4.457 13.539 1 98.88 96 ILE A C 1
ATOM 787 O O . ILE A 1 96 ? -8.516 3.492 12.898 1 98.88 96 ILE A O 1
ATOM 791 N N . GLY A 1 97 ? -9.57 5.477 12.969 1 98.88 97 GLY A N 1
ATOM 792 C CA . GLY A 1 97 ? -9.578 5.641 11.523 1 98.88 97 GLY A CA 1
ATOM 793 C C . GLY A 1 97 ? -8.203 5.863 10.938 1 98.88 97 GLY A C 1
ATOM 794 O O . GLY A 1 97 ? -7.344 6.484 11.57 1 98.88 97 GLY A O 1
ATOM 795 N N . LEU A 1 98 ? -7.992 5.363 9.734 1 98.94 98 LEU A N 1
ATOM 796 C CA . LEU A 1 98 ? -6.711 5.402 9.039 1 98.94 98 LEU A CA 1
ATOM 797 C C . LEU A 1 98 ? -6.836 6.141 7.711 1 98.94 98 LEU A C 1
ATOM 799 O O . LEU A 1 98 ? -7.289 5.566 6.719 1 98.94 98 LEU A O 1
ATOM 803 N N . VAL A 1 99 ? -6.391 7.406 7.684 1 98.81 99 VAL A N 1
ATOM 804 C CA . VAL A 1 99 ? -6.609 8.266 6.527 1 98.81 99 VAL A CA 1
ATOM 805 C C . VAL A 1 99 ? -5.305 8.438 5.75 1 98.81 99 VAL A C 1
ATOM 807 O O . VAL A 1 99 ? -4.305 8.906 6.305 1 98.81 99 VAL A O 1
ATOM 810 N N . ALA A 1 100 ? -5.324 8.031 4.512 1 98.31 100 ALA A N 1
ATOM 811 C CA . ALA A 1 100 ? -4.191 8.172 3.605 1 98.31 100 ALA A CA 1
ATOM 812 C C . ALA A 1 100 ? -4.391 9.352 2.66 1 98.31 100 ALA A C 1
ATOM 814 O O . ALA A 1 100 ? -5.496 9.57 2.148 1 98.31 100 ALA A O 1
ATOM 815 N N . THR A 1 101 ? -3.338 10.109 2.449 1 96.94 101 THR A N 1
ATOM 816 C CA . THR A 1 101 ? -3.355 11.133 1.412 1 96.94 101 THR A CA 1
ATOM 817 C C . THR A 1 101 ? -3.002 10.539 0.054 1 96.94 101 THR A C 1
ATOM 819 O O . THR A 1 101 ? -2.01 9.812 -0.074 1 96.94 101 THR A O 1
ATOM 822 N N . VAL A 1 102 ? -3.83 10.797 -0.89 1 97.19 102 VAL A N 1
ATOM 823 C CA . VAL A 1 102 ? -3.555 10.414 -2.271 1 97.19 102 VAL A CA 1
ATOM 824 C C . VAL A 1 102 ? -3.727 11.633 -3.186 1 97.19 102 VAL A C 1
ATOM 826 O O . VAL A 1 102 ? -4.762 12.297 -3.15 1 97.19 102 VAL A O 1
ATOM 829 N N . ASN A 1 103 ? -2.682 11.961 -3.861 1 95.88 103 ASN A N 1
ATOM 830 C CA . ASN A 1 103 ? -2.725 13.008 -4.879 1 95.88 103 ASN A CA 1
ATOM 831 C C . ASN A 1 103 ? -3.246 12.477 -6.211 1 95.88 103 ASN A C 1
ATOM 833 O O . ASN A 1 103 ? -2.67 11.547 -6.781 1 95.88 103 ASN A O 1
ATOM 837 N N . THR A 1 104 ? -4.285 13.031 -6.727 1 96.25 104 THR A N 1
ATOM 838 C CA . THR A 1 104 ? -5.016 12.5 -7.875 1 96.25 104 THR A CA 1
ATOM 839 C C . THR A 1 104 ? -4.273 12.805 -9.172 1 96.25 104 THR A C 1
ATOM 841 O O . THR A 1 104 ? -4.672 12.336 -10.242 1 96.25 104 THR A O 1
ATOM 844 N N . ASN A 1 105 ? -3.139 13.523 -9.102 1 93.81 105 ASN A N 1
ATOM 845 C CA . ASN A 1 105 ? -2.357 13.812 -10.297 1 93.81 105 ASN A CA 1
ATOM 846 C C . ASN A 1 105 ? -1.26 12.773 -10.516 1 93.81 105 ASN A C 1
ATOM 848 O O . ASN A 1 105 ? -0.714 12.664 -11.617 1 93.81 105 ASN A O 1
ATOM 852 N N . PHE A 1 106 ? -0.931 12.055 -9.516 1 94.12 106 PHE A N 1
ATOM 853 C CA . PHE A 1 106 ? 0.224 11.172 -9.594 1 94.12 106 PHE A CA 1
ATOM 854 C C . PHE A 1 106 ? -0.192 9.719 -9.375 1 94.12 106 PHE A C 1
ATOM 856 O O . PHE A 1 106 ? 0.642 8.867 -9.055 1 94.12 106 PHE A O 1
ATOM 863 N N . SER A 1 107 ? -1.493 9.422 -9.484 1 95.12 107 SER A N 1
ATOM 864 C CA . SER A 1 107 ? -2.043 8.094 -9.227 1 95.12 107 SER A CA 1
ATOM 865 C C . SER A 1 107 ? -3.018 7.676 -10.32 1 95.12 107 SER A C 1
ATOM 867 O O . SER A 1 107 ? -3.447 8.5 -11.125 1 95.12 107 SER A O 1
ATOM 869 N N . GLU A 1 108 ? -3.264 6.395 -10.359 1 96.12 108 GLU A N 1
ATOM 870 C CA . GLU A 1 108 ? -4.227 5.801 -11.281 1 96.12 108 GLU A CA 1
ATOM 871 C C . GLU A 1 108 ? -5.492 5.355 -10.547 1 96.12 108 GLU A C 1
ATOM 873 O O . GLU A 1 108 ? -5.418 4.629 -9.555 1 96.12 108 GLU A O 1
ATOM 878 N N . PRO A 1 109 ? -6.684 5.793 -11.055 1 97.25 109 PRO A N 1
ATOM 879 C CA . PRO A 1 109 ? -7.918 5.602 -10.289 1 97.25 109 PRO A CA 1
ATOM 880 C C . PRO A 1 109 ? -8.195 4.133 -9.977 1 97.25 109 PRO A C 1
ATOM 882 O O . PRO A 1 109 ? -8.664 3.809 -8.883 1 97.25 109 PRO A O 1
ATOM 885 N N . TYR A 1 110 ? -8.008 3.209 -10.898 1 96.81 110 TYR A N 1
ATOM 886 C CA . TYR A 1 110 ? -8.266 1.796 -10.656 1 96.81 110 TYR A CA 1
ATOM 887 C C . TYR A 1 110 ? -7.391 1.268 -9.523 1 96.81 110 TYR A C 1
ATOM 889 O O . TYR A 1 110 ? -7.879 0.596 -8.617 1 96.81 110 TYR A O 1
ATOM 897 N N . ASN A 1 111 ? -6.133 1.589 -9.578 1 97.38 111 ASN A N 1
ATOM 898 C CA . ASN A 1 111 ? -5.219 1.169 -8.523 1 97.38 111 ASN A CA 1
ATOM 899 C C . ASN A 1 111 ? -5.609 1.764 -7.172 1 97.38 111 ASN A C 1
ATOM 901 O O . ASN A 1 111 ? -5.535 1.087 -6.145 1 97.38 111 ASN A O 1
ATOM 905 N N . ILE A 1 112 ? -6.02 3.012 -7.199 1 98.31 112 ILE A N 1
ATOM 906 C CA . ILE A 1 112 ? -6.391 3.672 -5.953 1 98.31 112 ILE A CA 1
ATOM 907 C C . ILE A 1 112 ? -7.648 3.025 -5.379 1 98.31 112 ILE A C 1
ATOM 909 O O . ILE A 1 112 ? -7.754 2.816 -4.168 1 98.31 112 ILE A O 1
ATOM 913 N N . ALA A 1 113 ? -8.578 2.701 -6.242 1 97.81 113 ALA A N 1
ATOM 914 C CA . ALA A 1 113 ? -9.773 1.992 -5.789 1 97.81 113 ALA A CA 1
ATOM 915 C C . ALA A 1 113 ? -9.406 0.662 -5.137 1 97.81 113 ALA A C 1
ATOM 917 O O . ALA A 1 113 ? -9.945 0.305 -4.09 1 97.81 113 ALA A O 1
ATOM 918 N N . ARG A 1 114 ? -8.461 -0.053 -5.703 1 96.88 114 ARG A N 1
ATOM 919 C CA . ARG A 1 114 ? -7.996 -1.327 -5.168 1 96.88 114 ARG A CA 1
ATOM 920 C C . ARG A 1 114 ? -7.336 -1.141 -3.805 1 96.88 114 ARG A C 1
ATOM 922 O O . ARG A 1 114 ? -7.629 -1.879 -2.861 1 96.88 114 ARG A O 1
ATOM 929 N N . GLN A 1 115 ? -6.5 -0.162 -3.717 1 98.44 115 GLN A N 1
ATOM 930 C CA . GLN A 1 115 ? -5.715 0.057 -2.506 1 98.44 115 GLN A CA 1
ATOM 931 C C . GLN A 1 115 ? -6.609 0.466 -1.338 1 98.44 115 GLN A C 1
ATOM 933 O O . GLN A 1 115 ? -6.469 -0.056 -0.23 1 98.44 115 GLN A O 1
ATOM 938 N N . PHE A 1 116 ? -7.555 1.301 -1.616 1 98.75 116 PHE A N 1
ATOM 939 C CA . PHE A 1 116 ? -8.445 1.724 -0.542 1 98.75 116 PHE A CA 1
ATOM 940 C C . PHE A 1 116 ? -9.391 0.597 -0.148 1 98.75 116 PHE A C 1
ATOM 942 O O . PHE A 1 116 ? -9.742 0.45 1.026 1 98.75 116 PHE A O 1
ATOM 949 N N . THR A 1 117 ? -9.852 -0.18 -1.117 1 97.44 117 THR A N 1
ATOM 950 C CA . THR A 1 117 ? -10.672 -1.342 -0.785 1 97.44 117 THR A CA 1
ATOM 951 C C . THR A 1 117 ? -9.898 -2.301 0.119 1 97.44 117 THR A C 1
ATOM 953 O O . THR A 1 117 ? -10.43 -2.766 1.132 1 97.44 117 THR A O 1
ATOM 956 N N . SER A 1 118 ? -8.68 -2.531 -0.236 1 98.12 118 SER A N 1
ATOM 957 C CA . SER A 1 118 ? -7.84 -3.436 0.547 1 98.12 118 SER A CA 1
ATOM 958 C C . SER A 1 118 ? -7.613 -2.896 1.954 1 98.12 118 SER A C 1
ATOM 960 O O . SER A 1 118 ? -7.785 -3.619 2.938 1 98.12 118 SER A O 1
ATOM 962 N N . LEU A 1 119 ? -7.254 -1.608 2.072 1 98.81 119 LEU A N 1
ATOM 963 C CA . LEU A 1 119 ? -7.031 -1.004 3.383 1 98.81 119 LEU A CA 1
ATOM 964 C C . LEU A 1 119 ? -8.297 -1.063 4.23 1 98.81 119 LEU A C 1
ATOM 966 O O . LEU A 1 119 ? -8.227 -1.318 5.438 1 98.81 119 LEU A O 1
ATOM 970 N N . ASP A 1 120 ? -9.453 -0.83 3.604 1 98.69 120 ASP A N 1
ATOM 971 C CA . ASP A 1 120 ? -10.719 -0.851 4.328 1 98.69 120 ASP A CA 1
ATOM 972 C C . ASP A 1 120 ? -11.016 -2.244 4.879 1 98.69 120 ASP A C 1
ATOM 974 O O . ASP A 1 120 ? -11.406 -2.391 6.039 1 98.69 120 ASP A O 1
ATOM 978 N N . HIS A 1 121 ? -10.758 -3.244 4.109 1 97.62 121 HIS A N 1
ATOM 979 C CA . HIS A 1 121 ? -11 -4.609 4.559 1 97.62 121 HIS A CA 1
ATOM 980 C C . HIS A 1 121 ? -9.953 -5.051 5.578 1 97.62 121 HIS A C 1
ATOM 982 O O . HIS A 1 121 ? -10.281 -5.691 6.578 1 97.62 121 HIS A O 1
ATOM 988 N N . ILE A 1 122 ? -8.719 -4.699 5.359 1 98.44 122 ILE A N 1
ATOM 989 C CA . ILE A 1 122 ? -7.645 -5.07 6.27 1 98.44 122 ILE A CA 1
ATOM 990 C C . ILE A 1 122 ? -7.906 -4.473 7.648 1 98.44 122 ILE A C 1
ATOM 992 O O . ILE A 1 122 ? -7.648 -5.113 8.672 1 98.44 122 ILE A O 1
ATOM 996 N N . SER A 1 123 ? -8.445 -3.301 7.672 1 98.62 123 SER A N 1
ATOM 997 C CA . SER A 1 123 ? -8.609 -2.564 8.922 1 98.62 123 SER A CA 1
ATOM 998 C C . SER A 1 123 ? -9.992 -2.799 9.523 1 98.62 123 SER A C 1
ATOM 1000 O O . SER A 1 123 ? -10.281 -2.32 10.617 1 98.62 123 SER A O 1
ATOM 1002 N N . GLY A 1 124 ? -10.859 -3.533 8.844 1 97.81 124 GLY A N 1
ATOM 1003 C CA . GLY A 1 124 ? -12.211 -3.742 9.328 1 97.81 124 GLY A CA 1
ATOM 1004 C C . GLY A 1 124 ? -13.094 -2.516 9.188 1 97.81 124 GLY A C 1
ATOM 1005 O O . GLY A 1 124 ? -13.914 -2.23 10.062 1 97.81 124 GLY A O 1
ATOM 1006 N N . GLY A 1 125 ? -12.906 -1.759 8.117 1 98.5 125 GLY A N 1
ATOM 1007 C CA . GLY A 1 125 ? -13.742 -0.599 7.852 1 98.5 125 GLY A CA 1
ATOM 1008 C C . GLY A 1 125 ? -13.211 0.675 8.484 1 98.5 125 GLY A C 1
ATOM 1009 O O . GLY A 1 125 ? -13.969 1.414 9.125 1 98.5 125 GLY A O 1
ATOM 1010 N N . ARG A 1 126 ? -11.945 1 8.305 1 98.88 126 ARG A N 1
ATOM 1011 C CA . ARG A 1 126 ? -11.406 2.17 8.984 1 98.88 126 ARG A CA 1
ATOM 1012 C C . ARG A 1 126 ? -10.688 3.088 8.008 1 98.88 126 ARG A C 1
ATOM 1014 O O . ARG A 1 126 ? -9.984 4.016 8.414 1 98.88 126 ARG A O 1
ATOM 1021 N N . ALA A 1 127 ? -10.828 2.865 6.648 1 98.94 127 ALA A N 1
ATOM 1022 C CA . ALA A 1 127 ? -10.055 3.604 5.652 1 98.94 127 ALA A CA 1
ATOM 1023 C C . ALA A 1 127 ? -10.672 4.969 5.379 1 98.94 127 ALA A C 1
ATOM 1025 O O . ALA A 1 127 ? -11.898 5.098 5.309 1 98.94 127 ALA A O 1
ATOM 1026 N N . GLY A 1 128 ? -9.844 5.992 5.262 1 98.94 128 GLY A N 1
ATOM 1027 C CA . GLY A 1 128 ? -10.203 7.301 4.742 1 98.94 128 GLY A CA 1
ATOM 1028 C C . GLY A 1 128 ? -9.242 7.809 3.684 1 98.94 128 GLY A C 1
ATOM 1029 O O . GLY A 1 128 ? -8.078 7.398 3.645 1 98.94 128 GLY A O 1
ATOM 1030 N N . TRP A 1 129 ? -9.734 8.625 2.824 1 98.88 129 TRP A N 1
ATOM 1031 C CA . TRP A 1 129 ? -8.977 9.188 1.712 1 98.88 129 TRP A CA 1
ATOM 1032 C C . TRP A 1 129 ? -8.922 10.703 1.804 1 98.88 129 TRP A C 1
ATOM 1034 O O . TRP A 1 129 ? -9.93 11.383 1.596 1 98.88 129 TRP A O 1
ATOM 1044 N N . ASN A 1 130 ? -7.754 11.258 2.17 1 98.25 130 ASN A N 1
ATOM 1045 C CA . ASN A 1 130 ? -7.508 12.68 1.979 1 98.25 130 ASN A CA 1
ATOM 1046 C C . ASN A 1 130 ? -7.184 13.008 0.523 1 98.25 130 ASN A C 1
ATOM 1048 O O . ASN A 1 130 ? -6.082 12.719 0.051 1 98.25 130 ASN A O 1
ATOM 1052 N N . VAL A 1 131 ? -8.117 13.594 -0.175 1 97.75 131 VAL A N 1
ATOM 1053 C CA . VAL A 1 131 ? -8.016 13.867 -1.604 1 97.75 131 VAL A CA 1
ATOM 1054 C C . VAL A 1 131 ? -7.23 15.156 -1.83 1 97.75 131 VAL A C 1
ATOM 1056 O O . VAL A 1 131 ? -7.648 16.234 -1.379 1 97.75 131 VAL A O 1
ATOM 1059 N N . VAL A 1 132 ? -6.133 14.961 -2.49 1 94.25 132 VAL A N 1
ATOM 1060 C CA . VAL A 1 132 ? -5.305 16.125 -2.785 1 94.25 132 VAL A CA 1
ATOM 1061 C C . VAL A 1 132 ? -5.113 16.266 -4.293 1 94.25 132 VAL A C 1
ATOM 1063 O O . VAL A 1 132 ? -4.984 15.258 -5 1 94.25 132 VAL A O 1
ATOM 1066 N N . SER A 1 133 ? -5.07 17.531 -4.805 1 92.25 133 SER A N 1
ATOM 1067 C CA . SER A 1 133 ? -4.91 17.781 -6.234 1 92.25 133 SER A CA 1
ATOM 1068 C C . SER A 1 133 ? -3.77 18.75 -6.504 1 92.25 133 SER A C 1
ATOM 1070 O O . SER A 1 133 ? -3.715 19.375 -7.566 1 92.25 133 SER A O 1
ATOM 1072 N N . SER A 1 134 ? -2.9 18.938 -5.52 1 85.5 134 SER A N 1
ATOM 1073 C CA . SER A 1 134 ? -1.785 19.859 -5.691 1 85.5 134 SER A CA 1
ATOM 1074 C C . SER A 1 134 ? -0.816 19.359 -6.758 1 85.5 134 SER A C 1
ATOM 1076 O O . SER A 1 134 ? -0.592 18.156 -6.891 1 85.5 134 SER A O 1
ATOM 1078 N N . LEU A 1 135 ? -0.307 20.344 -7.512 1 86.5 135 LEU A N 1
ATOM 1079 C CA . LEU A 1 135 ? 0.662 20.062 -8.562 1 86.5 135 LEU A CA 1
ATOM 1080 C C . LEU A 1 135 ? 1.938 20.875 -8.367 1 86.5 135 LEU A C 1
ATOM 1082 O O . LEU A 1 135 ? 2.119 21.906 -9 1 86.5 135 LEU A O 1
ATOM 1086 N N . ASN A 1 136 ? 2.818 20.359 -7.512 1 82.62 136 ASN A N 1
ATOM 1087 C CA . ASN A 1 136 ? 4.09 21.016 -7.234 1 82.62 136 ASN A CA 1
ATOM 1088 C C . ASN A 1 136 ? 5.051 20.891 -8.414 1 82.62 136 ASN A C 1
ATOM 1090 O O . ASN A 1 136 ? 5.254 19.797 -8.945 1 82.62 136 ASN A O 1
ATOM 1094 N N . PRO A 1 137 ? 5.629 21.984 -8.82 1 82.44 137 PRO A N 1
ATOM 1095 C CA . PRO A 1 137 ? 6.504 21.969 -9.992 1 82.44 137 PRO A CA 1
ATOM 1096 C C . PRO A 1 137 ? 7.695 21.031 -9.828 1 82.44 137 PRO A C 1
ATOM 1098 O O . PRO A 1 137 ? 8.188 20.469 -10.812 1 82.44 137 PRO A O 1
ATOM 1101 N N . ALA A 1 138 ? 8.133 20.875 -8.633 1 82.62 138 ALA A N 1
ATOM 1102 C CA . ALA A 1 138 ? 9.242 19.953 -8.406 1 82.62 138 ALA A CA 1
ATOM 1103 C C . ALA A 1 138 ? 8.773 18.5 -8.469 1 82.62 138 ALA A C 1
ATOM 1105 O O . ALA A 1 138 ? 9.469 17.641 -9.016 1 82.62 138 ALA A O 1
ATOM 1106 N N . THR A 1 139 ? 7.609 18.219 -7.945 1 88.69 139 THR A N 1
ATOM 1107 C CA . THR A 1 139 ? 7.086 16.859 -7.875 1 88.69 139 THR A CA 1
ATOM 1108 C C . THR A 1 139 ? 6.758 16.328 -9.266 1 88.69 139 THR A C 1
ATOM 1110 O O . THR A 1 139 ? 6.977 15.148 -9.555 1 88.69 139 THR A O 1
ATOM 1113 N N . VAL A 1 140 ? 6.285 17.25 -10.156 1 91.25 140 VAL A N 1
ATOM 1114 C CA . VAL A 1 140 ? 5.879 16.828 -11.492 1 91.25 140 VAL A CA 1
ATOM 1115 C C . VAL A 1 140 ? 7.086 16.25 -12.234 1 91.25 140 VAL A C 1
ATOM 1117 O O . VAL A 1 140 ? 6.941 15.352 -13.062 1 91.25 140 VAL A O 1
ATOM 1120 N N . LYS A 1 141 ? 8.266 16.703 -11.914 1 91.44 141 LYS A N 1
ATOM 1121 C CA . LYS A 1 141 ? 9.484 16.25 -12.57 1 91.44 141 LYS A CA 1
ATOM 1122 C C . LYS A 1 141 ? 9.82 14.812 -12.172 1 91.44 141 LYS A C 1
ATOM 1124 O O . LYS A 1 141 ? 10.391 14.062 -12.969 1 91.44 141 LYS A O 1
ATOM 1129 N N . ASN A 1 142 ? 9.453 14.422 -10.953 1 92.81 142 ASN A N 1
ATOM 1130 C CA . ASN A 1 142 ? 9.664 13.047 -10.5 1 92.81 142 ASN A CA 1
ATOM 1131 C C . ASN A 1 142 ? 8.859 12.055 -11.336 1 92.81 142 ASN A C 1
ATOM 1133 O O . ASN A 1 142 ? 9.242 10.891 -11.453 1 92.81 142 ASN A O 1
ATOM 1137 N N . PHE A 1 143 ? 7.754 12.562 -11.914 1 94.12 143 PHE A N 1
ATOM 1138 C CA . PHE A 1 143 ? 6.832 11.695 -12.625 1 94.12 143 PHE A CA 1
ATOM 1139 C C . PHE A 1 143 ? 6.926 11.914 -14.133 1 94.12 143 PHE A C 1
ATOM 1141 O O . PHE A 1 143 ? 6.176 11.305 -14.898 1 94.12 143 PHE A O 1
ATOM 1148 N N . GLY A 1 144 ? 7.801 12.805 -14.562 1 92.56 144 GLY A N 1
ATOM 1149 C CA . GLY A 1 144 ? 7.973 13.102 -15.977 1 92.56 144 GLY A CA 1
ATOM 1150 C C . GLY A 1 144 ? 6.773 13.789 -16.594 1 92.56 144 GLY A C 1
ATOM 1151 O O . GLY A 1 144 ? 6.508 13.648 -17.781 1 92.56 144 GLY A O 1
ATOM 1152 N N . ILE A 1 145 ? 5.996 14.383 -15.766 1 89.06 145 ILE A N 1
ATOM 1153 C CA . ILE A 1 145 ? 4.789 15.062 -16.219 1 89.06 145 ILE A CA 1
ATOM 1154 C C . ILE A 1 145 ? 5.125 16.484 -16.641 1 89.06 145 ILE A C 1
ATOM 1156 O O . ILE A 1 145 ? 5.832 17.203 -15.93 1 89.06 145 ILE A O 1
ATOM 1160 N N . GLN A 1 146 ? 4.711 16.75 -17.922 1 82.38 146 GLN A N 1
ATOM 1161 C CA . GLN A 1 146 ? 4.805 18.125 -18.406 1 82.38 146 GLN A CA 1
ATOM 1162 C C . GLN A 1 146 ? 3.432 18.781 -18.453 1 82.38 146 GLN A C 1
ATOM 1164 O O . GLN A 1 146 ? 2.615 18.469 -19.328 1 82.38 146 GLN A O 1
ATOM 1169 N N . ASP A 1 147 ? 2.92 19.203 -17.234 1 71.81 147 ASP A N 1
ATOM 1170 C CA . ASP A 1 147 ? 1.542 19.672 -17.297 1 71.81 147 ASP A CA 1
ATOM 1171 C C . ASP A 1 147 ? 1.41 21.062 -16.656 1 71.81 147 ASP A C 1
ATOM 1173 O O . ASP A 1 147 ? 2.018 21.328 -15.617 1 71.81 147 ASP A O 1
ATOM 1177 N N . ASN A 1 148 ? 0.721 21.766 -17.359 1 72.5 148 ASN A N 1
ATOM 1178 C CA . ASN A 1 148 ? 0.415 23.141 -16.984 1 72.5 148 ASN A CA 1
ATOM 1179 C C . ASN A 1 148 ? -1.052 23.312 -16.594 1 72.5 148 ASN A C 1
ATOM 1181 O O . ASN A 1 148 ? -1.643 24.375 -16.828 1 72.5 148 ASN A O 1
ATOM 1185 N N . ARG A 1 149 ? -1.554 22.297 -15.922 1 83.12 149 ARG A N 1
ATOM 1186 C CA . ARG A 1 149 ? -2.965 22.344 -15.555 1 83.12 149 ARG A CA 1
ATOM 1187 C C . ARG A 1 149 ? -3.227 23.484 -14.57 1 83.12 149 ARG A C 1
ATOM 1189 O O . ARG A 1 149 ? -2.43 23.719 -13.664 1 83.12 149 ARG A O 1
ATOM 1196 N N . THR A 1 150 ? -4.469 24.109 -14.82 1 84.19 150 THR A N 1
ATOM 1197 C CA . THR A 1 150 ? -4.902 25.172 -13.922 1 84.19 150 THR A CA 1
ATOM 1198 C C . THR A 1 150 ? -5.469 24.594 -12.633 1 84.19 150 THR A C 1
ATOM 1200 O O . THR A 1 150 ? -5.719 23.391 -12.547 1 84.19 150 THR A O 1
ATOM 1203 N N . HIS A 1 151 ? -5.613 25.453 -11.695 1 83.94 151 HIS A N 1
ATOM 1204 C CA . HIS A 1 151 ? -6.219 25.094 -10.422 1 83.94 151 HIS A CA 1
ATOM 1205 C C . HIS A 1 151 ? -7.598 24.469 -10.625 1 83.94 151 HIS A C 1
ATOM 1207 O O . HIS A 1 151 ? -7.906 23.422 -10.055 1 83.94 151 HIS A O 1
ATOM 1213 N N . GLU A 1 152 ? -8.383 25.031 -11.445 1 85.75 152 GLU A N 1
ATOM 1214 C CA . GLU A 1 152 ? -9.727 24.547 -11.734 1 85.75 152 GLU A CA 1
ATOM 1215 C C . GLU A 1 152 ? -9.703 23.188 -12.414 1 85.75 152 GLU A C 1
ATOM 1217 O O . GLU A 1 152 ? -10.5 22.297 -12.094 1 85.75 152 GLU A O 1
ATOM 1222 N N . GLN A 1 153 ? -8.789 23.016 -13.312 1 89.38 153 GLN A N 1
ATOM 1223 C CA . GLN A 1 153 ? -8.656 21.75 -14.016 1 89.38 153 GLN A CA 1
ATOM 1224 C C . GLN A 1 153 ? -8.227 20.641 -13.07 1 89.38 153 GLN A C 1
ATOM 1226 O O . GLN A 1 153 ? -8.672 19.5 -13.203 1 89.38 153 GLN A O 1
ATOM 1231 N N . ARG A 1 154 ? -7.402 20.984 -12.141 1 91.88 154 ARG A N 1
ATOM 1232 C CA . ARG A 1 154 ? -6.934 20 -11.172 1 91.88 154 ARG A CA 1
ATOM 1233 C C . ARG A 1 154 ? -8.078 19.516 -10.297 1 91.88 154 ARG A C 1
ATOM 1235 O O . ARG A 1 154 ? -8.188 18.312 -10.016 1 91.88 154 ARG A O 1
ATOM 1242 N N . TYR A 1 155 ? -8.953 20.438 -9.93 1 90 155 TYR A N 1
ATOM 1243 C CA . TYR A 1 155 ? -10.086 20.047 -9.102 1 90 155 TYR A CA 1
ATOM 1244 C C . TYR A 1 155 ? -11.109 19.266 -9.914 1 90 155 TYR A C 1
ATOM 1246 O O . TYR A 1 155 ? -11.75 18.344 -9.406 1 90 155 TYR A O 1
ATOM 1254 N N . ALA A 1 156 ? -11.273 19.672 -11.148 1 93.06 156 ALA A N 1
ATOM 1255 C CA . ALA A 1 156 ? -12.172 18.922 -12.023 1 93.06 156 ALA A CA 1
ATOM 1256 C C . ALA A 1 156 ? -11.68 17.484 -12.211 1 93.06 156 ALA A C 1
ATOM 1258 O O . ALA A 1 156 ? -12.477 16.547 -12.195 1 93.06 156 ALA A O 1
ATOM 1259 N N . ARG A 1 157 ? -10.438 17.375 -12.375 1 95.31 157 ARG A N 1
ATOM 1260 C CA . ARG A 1 157 ? -9.844 16.047 -12.508 1 95.31 157 ARG A CA 1
ATOM 1261 C C . ARG A 1 157 ? -10.008 15.242 -11.227 1 95.31 157 ARG A C 1
ATOM 1263 O O . ARG A 1 157 ? -10.32 14.047 -11.281 1 95.31 157 ARG A O 1
ATOM 1270 N N . ALA A 1 158 ? -9.805 15.891 -10.102 1 96.25 158 ALA A N 1
ATOM 1271 C CA . ALA A 1 158 ? -9.961 15.227 -8.812 1 96.25 158 ALA A CA 1
ATOM 1272 C C . ALA A 1 158 ? -11.391 14.727 -8.633 1 96.25 158 ALA A C 1
ATOM 1274 O O . ALA A 1 158 ? -11.609 13.617 -8.148 1 96.25 158 ALA A O 1
ATOM 1275 N N . GLU A 1 159 ? -12.328 15.57 -8.969 1 95.62 159 GLU A N 1
ATOM 1276 C CA . GLU A 1 159 ? -13.727 15.18 -8.859 1 95.62 159 GLU A CA 1
ATOM 1277 C C . GLU A 1 159 ? -14.039 13.977 -9.742 1 95.62 159 GLU A C 1
ATOM 1279 O O . GLU A 1 159 ? -14.703 13.031 -9.312 1 95.62 159 GLU A O 1
ATOM 1284 N N . GLU A 1 160 ? -13.586 14.031 -11.023 1 97.5 160 GLU A N 1
ATOM 1285 C CA . GLU A 1 160 ? -13.781 12.906 -11.93 1 97.5 160 GLU A CA 1
ATOM 1286 C C . GLU A 1 160 ? -13.109 11.641 -11.406 1 97.5 160 GLU A C 1
ATOM 1288 O O . GLU A 1 160 ? -13.664 10.547 -11.523 1 97.5 160 GLU A O 1
ATOM 1293 N N . PHE A 1 161 ? -11.898 11.828 -10.844 1 98.38 161 PHE A N 1
ATOM 1294 C CA . PHE A 1 161 ? -11.164 10.734 -10.219 1 98.38 161 PHE A CA 1
ATOM 1295 C C . PHE A 1 161 ? -12 10.07 -9.133 1 98.38 161 PHE A C 1
ATOM 1297 O O . PHE A 1 161 ? -12.164 8.844 -9.125 1 98.38 161 PHE A O 1
ATOM 1304 N N . VAL A 1 162 ? -12.57 10.812 -8.242 1 98.25 162 VAL A N 1
ATOM 1305 C CA . VAL A 1 162 ? -13.375 10.32 -7.125 1 98.25 162 VAL A CA 1
ATOM 1306 C C . VAL A 1 162 ? -14.625 9.633 -7.66 1 98.25 162 VAL A C 1
ATOM 1308 O O . VAL A 1 162 ? -15.008 8.562 -7.18 1 98.25 162 VAL A O 1
ATOM 1311 N N . ASN A 1 163 ? -15.234 10.234 -8.656 1 97.94 163 ASN A N 1
ATOM 1312 C CA . ASN A 1 163 ? -16.438 9.648 -9.242 1 97.94 163 ASN A CA 1
ATOM 1313 C C . ASN A 1 163 ? -16.156 8.281 -9.859 1 97.94 163 ASN A C 1
ATOM 1315 O O . ASN A 1 163 ? -16.953 7.355 -9.719 1 97.94 163 ASN A O 1
ATOM 1319 N N . LEU A 1 164 ? -15.055 8.18 -10.531 1 98.38 164 LEU A N 1
ATOM 1320 C CA . LEU A 1 164 ? -14.672 6.891 -11.102 1 98.38 164 LEU A CA 1
ATOM 1321 C C . LEU A 1 164 ? -14.391 5.871 -10 1 98.38 164 LEU A C 1
ATOM 1323 O O . LEU A 1 164 ? -14.82 4.715 -10.094 1 98.38 164 LEU A O 1
ATOM 1327 N N . ALA A 1 165 ? -13.664 6.258 -9 1 98.62 165 ALA A N 1
ATOM 1328 C CA . ALA A 1 165 ? -13.414 5.355 -7.879 1 98.62 165 ALA A CA 1
ATOM 1329 C C . ALA A 1 165 ? -14.727 4.859 -7.27 1 98.62 165 ALA A C 1
ATOM 1331 O O . ALA A 1 165 ? -14.875 3.664 -6.992 1 98.62 165 ALA A O 1
ATOM 1332 N N . LYS A 1 166 ? -15.703 5.773 -7.066 1 98.44 166 LYS A N 1
ATOM 1333 C CA . LYS A 1 166 ? -17.016 5.395 -6.547 1 98.44 166 LYS A CA 1
ATOM 1334 C C . LYS A 1 166 ? -17.688 4.375 -7.457 1 98.44 166 LYS A C 1
ATOM 1336 O O . LYS A 1 166 ? -18.234 3.375 -6.98 1 98.44 166 LYS A O 1
ATOM 1341 N N . ALA A 1 167 ? -17.609 4.648 -8.75 1 97.81 167 ALA A N 1
ATOM 1342 C CA . ALA A 1 167 ? -18.219 3.73 -9.711 1 97.81 167 ALA A CA 1
ATOM 1343 C C . ALA A 1 167 ? -17.594 2.34 -9.609 1 97.81 167 ALA A C 1
ATOM 1345 O O . ALA A 1 167 ? -18.297 1.33 -9.68 1 97.81 167 ALA A O 1
ATOM 1346 N N . LEU A 1 168 ? -16.328 2.309 -9.453 1 96.94 168 LEU A N 1
ATOM 1347 C CA . LEU A 1 168 ? -15.617 1.042 -9.32 1 96.94 168 LEU A CA 1
ATOM 1348 C C . LEU A 1 168 ? -16 0.333 -8.031 1 96.94 168 LEU A C 1
ATOM 1350 O O . LEU A 1 168 ? -16.266 -0.872 -8.031 1 96.94 168 LEU A O 1
ATOM 1354 N N . TRP A 1 169 ? -16.062 1.05 -6.902 1 97.75 169 TRP A N 1
ATOM 1355 C CA . TRP A 1 169 ? -16.469 0.46 -5.629 1 97.75 169 TRP A CA 1
ATOM 1356 C C . TRP A 1 169 ? -17.891 -0.062 -5.691 1 97.75 169 TRP A C 1
ATOM 1358 O O . TRP A 1 169 ? -18.219 -1.069 -5.059 1 97.75 169 TRP A O 1
ATOM 1368 N N . ASP A 1 170 ? -18.719 0.58 -6.441 1 97.62 170 ASP A N 1
ATOM 1369 C CA . ASP A 1 170 ? -20.125 0.22 -6.543 1 97.62 170 ASP A CA 1
ATOM 1370 C C . ASP A 1 170 ? -20.344 -0.86 -7.598 1 97.62 170 ASP A C 1
ATOM 1372 O O . ASP A 1 170 ? -21.484 -1.229 -7.891 1 97.62 170 ASP A O 1
ATOM 1376 N N . SER A 1 171 ? -19.312 -1.401 -8.164 1 94.88 171 SER A N 1
ATOM 1377 C CA . SER A 1 171 ? -19.438 -2.363 -9.258 1 94.88 171 SER A CA 1
ATOM 1378 C C . SER A 1 171 ? -19.906 -3.719 -8.742 1 94.88 171 SER A C 1
ATOM 1380 O O . SER A 1 171 ? -20.219 -4.613 -9.531 1 94.88 171 SER A O 1
ATOM 1382 N N . TRP A 1 172 ? -19.953 -3.912 -7.422 1 93.62 172 TRP A N 1
ATOM 1383 C CA . TRP A 1 172 ? -20.469 -5.125 -6.797 1 93.62 172 TRP A CA 1
ATOM 1384 C C . TRP A 1 172 ? -21.5 -4.785 -5.727 1 93.62 172 TRP A C 1
ATOM 1386 O O . TRP A 1 172 ? -21.359 -3.801 -4.996 1 93.62 172 TRP A O 1
ATOM 1396 N N . ASP A 1 173 ? -22.531 -5.68 -5.633 1 95.62 173 ASP A N 1
ATOM 1397 C CA . ASP A 1 173 ? -23.406 -5.602 -4.473 1 95.62 173 ASP A CA 1
ATOM 1398 C C . ASP A 1 173 ? -22.625 -5.859 -3.18 1 95.62 173 ASP A C 1
ATOM 1400 O O . ASP A 1 173 ? -21.609 -6.539 -3.191 1 95.62 173 ASP A O 1
ATOM 1404 N N . ASP A 1 174 ? -23.172 -5.387 -2.068 1 95.5 174 ASP A N 1
ATOM 1405 C CA . ASP A 1 174 ? -22.516 -5.508 -0.771 1 95.5 174 ASP A CA 1
ATOM 1406 C C . ASP A 1 174 ? -22.297 -6.973 -0.396 1 95.5 174 ASP A C 1
ATOM 1408 O O . ASP A 1 174 ? -21.312 -7.324 0.241 1 95.5 174 ASP A O 1
ATOM 1412 N N . ASP A 1 175 ? -23.219 -7.836 -0.757 1 94 175 ASP A N 1
ATOM 1413 C CA . ASP A 1 175 ? -23.203 -9.227 -0.31 1 94 175 ASP A CA 1
ATOM 1414 C C . ASP A 1 175 ? -22.859 -10.172 -1.464 1 94 175 ASP A C 1
ATOM 1416 O O . ASP A 1 175 ? -23.156 -11.367 -1.401 1 94 175 ASP A O 1
ATOM 1420 N N . ALA A 1 176 ? -22.25 -9.609 -2.537 1 92.31 176 ALA A N 1
ATOM 1421 C CA . ALA A 1 176 ? -22.031 -10.344 -3.781 1 92.31 176 ALA A CA 1
ATOM 1422 C C . ALA A 1 176 ? -21.266 -11.633 -3.521 1 92.31 176 ALA A C 1
ATOM 1424 O O . ALA A 1 176 ? -21.438 -12.617 -4.246 1 92.31 176 ALA A O 1
ATOM 1425 N N . PHE A 1 177 ? -20.469 -11.695 -2.461 1 91.88 177 PHE A N 1
ATOM 1426 C CA . PHE A 1 177 ? -19.562 -12.812 -2.277 1 91.88 177 PHE A CA 1
ATOM 1427 C C . PHE A 1 177 ? -19.844 -13.531 -0.962 1 91.88 177 PHE A C 1
ATOM 1429 O O . PHE A 1 177 ? -19.031 -14.336 -0.503 1 91.88 177 PHE A O 1
ATOM 1436 N N . ASP A 1 178 ? -21 -13.336 -0.346 1 92.06 178 ASP A N 1
ATOM 1437 C CA . ASP A 1 178 ? -21.297 -13.812 1.001 1 92.06 178 ASP A CA 1
ATOM 1438 C C . ASP A 1 178 ? -21.797 -15.258 0.975 1 92.06 178 ASP A C 1
ATOM 1440 O O . ASP A 1 178 ? -21.719 -15.961 1.983 1 92.06 178 ASP A O 1
ATOM 1444 N N . HIS A 1 179 ? -22.297 -15.625 -0.226 1 90.81 179 HIS A N 1
ATOM 1445 C CA . HIS A 1 179 ? -22.969 -16.922 -0.22 1 90.81 179 HIS A CA 1
ATOM 1446 C C . HIS A 1 179 ? -22.594 -17.734 -1.445 1 90.81 179 HIS A C 1
ATOM 1448 O O . HIS A 1 179 ? -23.469 -18.125 -2.232 1 90.81 179 HIS A O 1
ATOM 1454 N N . PRO A 1 180 ? -21.297 -18.078 -1.555 1 91.06 180 PRO A N 1
ATOM 1455 C CA . PRO A 1 180 ? -20.969 -19 -2.639 1 91.06 180 PRO A CA 1
ATOM 1456 C C . PRO A 1 180 ? -21.672 -20.344 -2.488 1 91.06 180 PRO A C 1
ATOM 1458 O O . PRO A 1 180 ? -21.828 -20.844 -1.369 1 91.06 180 PRO A O 1
ATOM 1461 N N . ASP A 1 181 ? -22.141 -20.906 -3.625 1 90.75 181 ASP A N 1
ATOM 1462 C CA . ASP A 1 181 ? -22.812 -22.203 -3.643 1 90.75 181 ASP A CA 1
ATOM 1463 C C . ASP A 1 181 ? -21.891 -23.281 -4.195 1 90.75 181 ASP A C 1
ATOM 1465 O O . ASP A 1 181 ? -21.844 -23.516 -5.406 1 90.75 181 ASP A O 1
ATOM 1469 N N . GLN A 1 182 ? -21.234 -23.984 -3.371 1 88.31 182 GLN A N 1
ATOM 1470 C CA . GLN A 1 182 ? -20.25 -25 -3.76 1 88.31 182 GLN A CA 1
ATOM 1471 C C . GLN A 1 182 ? -20.922 -26.156 -4.512 1 88.31 182 GLN A C 1
ATOM 1473 O O . GLN A 1 182 ? -20.359 -26.656 -5.488 1 88.31 182 GLN A O 1
ATOM 1478 N N . SER A 1 183 ? -22.094 -26.531 -4.051 1 87.69 183 SER A N 1
ATOM 1479 C CA . SER A 1 183 ? -22.797 -27.656 -4.645 1 87.69 183 SER A CA 1
ATOM 1480 C C . SER A 1 183 ? -23.203 -27.359 -6.086 1 87.69 183 SER A C 1
ATOM 1482 O O . SER A 1 183 ? -23.031 -28.203 -6.965 1 87.69 183 SER A O 1
ATOM 1484 N N . ALA A 1 184 ? -23.594 -26.109 -6.316 1 87 184 ALA A N 1
ATOM 1485 C CA . ALA A 1 184 ? -24.062 -25.719 -7.645 1 87 184 ALA A CA 1
ATOM 1486 C C . ALA A 1 184 ? -22.922 -25.234 -8.516 1 87 184 ALA A C 1
ATOM 1488 O O . ALA A 1 184 ? -23.062 -25.109 -9.734 1 87 184 ALA A O 1
ATOM 1489 N N . GLY A 1 185 ? -21.781 -24.984 -7.867 1 87.19 185 GLY A N 1
ATOM 1490 C CA . GLY A 1 185 ? -20.656 -24.453 -8.594 1 87.19 185 GLY A CA 1
ATOM 1491 C C . GLY A 1 185 ? -20.859 -23.016 -9.047 1 87.19 185 GLY A C 1
ATOM 1492 O O . GLY A 1 185 ? -20.562 -22.656 -10.188 1 87.19 185 GLY A O 1
ATOM 1493 N N . ASN A 1 186 ? -21.516 -22.25 -8.227 1 89.88 186 ASN A N 1
ATOM 1494 C CA . ASN A 1 186 ? -21.719 -20.828 -8.461 1 89.88 186 ASN A CA 1
ATOM 1495 C C . ASN A 1 186 ? -21.109 -19.984 -7.352 1 89.88 186 ASN A C 1
ATOM 1497 O O . ASN A 1 186 ? -21.562 -20.031 -6.203 1 89.88 186 ASN A O 1
ATOM 1501 N N . PHE A 1 187 ? -20.141 -19.234 -7.672 1 89.5 187 PHE A N 1
ATOM 1502 C CA . PHE A 1 187 ? -19.422 -18.5 -6.645 1 89.5 187 PHE A CA 1
ATOM 1503 C C . PHE A 1 187 ? -20.141 -17.203 -6.281 1 89.5 187 PHE A C 1
ATOM 1505 O O . PHE A 1 187 ? -20.141 -16.797 -5.121 1 89.5 187 PHE A O 1
ATOM 1512 N N . TYR A 1 188 ? -20.703 -16.531 -7.254 1 90 188 TYR A N 1
ATOM 1513 C CA . TYR A 1 188 ? -21.5 -15.328 -7.004 1 90 188 TYR A CA 1
ATOM 1514 C C . TYR A 1 188 ? -22.656 -15.227 -7.992 1 90 188 TYR A C 1
ATOM 1516 O O . TYR A 1 188 ? -22.672 -15.914 -9.016 1 90 188 TYR A O 1
ATOM 1524 N N . ASP A 1 189 ? -23.641 -14.398 -7.695 1 91.88 189 ASP A N 1
ATOM 1525 C CA . ASP A 1 189 ? -24.766 -14.109 -8.586 1 91.88 189 ASP A CA 1
ATOM 1526 C C . ASP A 1 189 ? -24.375 -13.047 -9.617 1 91.88 189 ASP A C 1
ATOM 1528 O O . ASP A 1 189 ? -23.969 -11.945 -9.25 1 91.88 189 ASP A O 1
ATOM 1532 N N . LEU A 1 190 ? -24.547 -13.414 -10.875 1 90.31 190 LEU A N 1
ATOM 1533 C CA . LEU A 1 190 ? -24.203 -12.484 -11.945 1 90.31 190 LEU A CA 1
ATOM 1534 C C . LEU A 1 190 ? -24.922 -11.156 -11.773 1 90.31 190 LEU A C 1
ATOM 1536 O O . LEU A 1 190 ? -24.391 -10.102 -12.133 1 90.31 190 LEU A O 1
ATOM 1540 N N . ALA A 1 191 ? -26.047 -11.242 -11.211 1 92.56 191 ALA A N 1
ATOM 1541 C CA . ALA A 1 191 ? -26.859 -10.047 -11.039 1 92.56 191 ALA A CA 1
ATOM 1542 C C . ALA A 1 191 ? -26.25 -9.109 -10.008 1 92.56 191 ALA A C 1
ATOM 1544 O O . ALA A 1 191 ? -26.641 -7.945 -9.906 1 92.56 191 ALA A O 1
ATOM 1545 N N . SER A 1 192 ? -25.312 -9.648 -9.234 1 93.06 192 SER A N 1
ATOM 1546 C CA . SER A 1 192 ? -24.688 -8.836 -8.195 1 93.06 192 SER A CA 1
ATOM 1547 C C . SER A 1 192 ? -23.547 -8 -8.758 1 93.06 192 SER A C 1
ATOM 1549 O O . SER A 1 192 ? -22.969 -7.18 -8.047 1 93.06 192 SER A O 1
ATOM 1551 N N . ALA A 1 193 ? -23.234 -8.141 -10.039 1 92.81 193 ALA A N 1
ATOM 1552 C CA . ALA A 1 193 ? -22.156 -7.418 -10.711 1 92.81 193 ALA A CA 1
ATOM 1553 C C . ALA A 1 193 ? -22.719 -6.27 -11.555 1 92.81 193 ALA A C 1
ATOM 1555 O O . ALA A 1 193 ? -23.719 -6.438 -12.25 1 92.81 193 ALA A O 1
ATOM 1556 N N . HIS A 1 194 ? -22.094 -5.117 -11.453 1 93.94 194 HIS A N 1
ATOM 1557 C CA . HIS A 1 194 ? -22.469 -3.918 -12.195 1 93.94 194 HIS A CA 1
ATOM 1558 C C . HIS A 1 194 ? -21.281 -3.324 -12.922 1 93.94 194 HIS A C 1
ATOM 1560 O O . HIS A 1 194 ? -20.625 -2.408 -12.414 1 93.94 194 HIS A O 1
ATOM 1566 N N . PRO A 1 195 ? -20.938 -3.789 -14.086 1 93.06 195 PRO A N 1
ATOM 1567 C CA . PRO A 1 195 ? -19.766 -3.314 -14.805 1 93.06 195 PRO A CA 1
ATOM 1568 C C . PRO A 1 195 ? -19.766 -1.804 -15.023 1 93.06 195 PRO A C 1
ATOM 1570 O O . PRO A 1 195 ? -20.812 -1.222 -15.32 1 93.06 195 PRO A O 1
ATOM 1573 N N . VAL A 1 196 ? -18.609 -1.21 -14.82 1 94.81 196 VAL A N 1
ATOM 1574 C CA . VAL A 1 196 ? -18.391 0.22 -15.008 1 94.81 196 VAL A CA 1
ATOM 1575 C C . VAL A 1 196 ? -18.125 0.514 -16.484 1 94.81 196 VAL A C 1
ATOM 1577 O O . VAL A 1 196 ? -17.406 -0.23 -17.156 1 94.81 196 VAL A O 1
ATOM 1580 N N . ASN A 1 197 ? -18.781 1.434 -17.031 1 95.06 197 ASN A N 1
ATOM 1581 C CA . ASN A 1 197 ? -18.484 2.066 -18.312 1 95.06 197 ASN A CA 1
ATOM 1582 C C . ASN A 1 197 ? -18.359 3.582 -18.172 1 95.06 197 ASN A C 1
ATOM 1584 O O . ASN A 1 197 ? -19.344 4.301 -18.391 1 95.06 197 ASN A O 1
ATOM 1588 N N . PHE A 1 198 ? -17.234 4 -17.812 1 96.75 198 PHE A N 1
ATOM 1589 C CA . PHE A 1 198 ? -16.969 5.395 -17.469 1 96.75 198 PHE A CA 1
ATOM 1590 C C . PHE A 1 198 ? -16.203 6.09 -18.578 1 96.75 198 PHE A C 1
ATOM 1592 O O . PHE A 1 198 ? -15.141 5.613 -19 1 96.75 198 PHE A O 1
ATOM 1599 N N . ARG A 1 199 ? -16.688 7.164 -19.125 1 96.81 199 ARG A N 1
ATOM 1600 C CA . ARG A 1 199 ? -16.047 8 -20.125 1 96.81 199 ARG A CA 1
ATOM 1601 C C . ARG A 1 199 ? -16.078 9.469 -19.719 1 96.81 199 ARG A C 1
ATOM 1603 O O . ARG A 1 199 ? -17.047 10.188 -20.016 1 96.81 199 ARG A O 1
ATOM 1610 N N . GLY A 1 200 ? -15.023 9.875 -19.078 1 96.94 200 GLY A N 1
ATOM 1611 C CA . GLY A 1 200 ? -14.938 11.266 -18.656 1 96.94 200 GLY A CA 1
ATOM 1612 C C . GLY A 1 200 ? -13.984 12.086 -19.5 1 96.94 200 GLY A C 1
ATOM 1613 O O . GLY A 1 200 ? -13.562 11.656 -20.578 1 96.94 200 GLY A O 1
ATOM 1614 N N . ASN A 1 201 ? -13.688 13.352 -19.047 1 96.31 201 ASN A N 1
ATOM 1615 C CA . ASN A 1 201 ? -12.75 14.25 -19.703 1 96.31 201 ASN A CA 1
ATOM 1616 C C . ASN A 1 201 ? -11.305 13.82 -19.469 1 96.31 201 ASN A C 1
ATOM 1618 O O . ASN A 1 201 ? -10.43 14.07 -20.297 1 96.31 201 ASN A O 1
ATOM 1622 N N . PHE A 1 202 ? -11.109 13.133 -18.297 1 95.75 202 PHE A N 1
ATOM 1623 C CA . PHE A 1 202 ? -9.734 12.852 -17.891 1 95.75 202 PHE A CA 1
ATOM 1624 C C . PHE A 1 202 ? -9.477 11.352 -17.859 1 95.75 202 PHE A C 1
ATOM 1626 O O . PHE A 1 202 ? -8.344 10.906 -18.062 1 95.75 202 PHE A O 1
ATOM 1633 N N . PHE A 1 203 ? -10.539 10.602 -17.609 1 96.94 203 PHE A N 1
ATOM 1634 C CA . PHE A 1 203 ? -10.352 9.164 -17.406 1 96.94 203 PHE A CA 1
ATOM 1635 C C . PHE A 1 203 ? -11.398 8.367 -18.156 1 96.94 203 PHE A C 1
ATOM 1637 O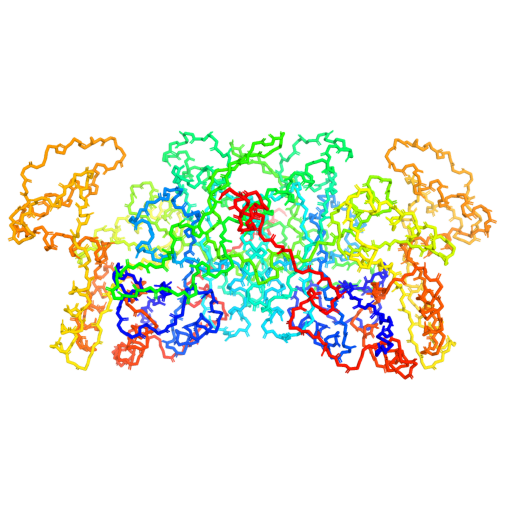 O . PHE A 1 203 ? -12.492 8.867 -18.438 1 96.94 203 PHE A O 1
ATOM 1644 N N . SER A 1 204 ? -11.031 7.129 -18.516 1 96.44 204 SER A N 1
ATOM 1645 C CA . SER A 1 204 ? -11.953 6.113 -19 1 96.44 204 SER A CA 1
ATOM 1646 C C . SER A 1 204 ? -11.695 4.762 -18.344 1 96.44 204 SER A C 1
ATOM 1648 O O . SER A 1 204 ? -10.57 4.473 -17.938 1 96.44 204 SER A O 1
ATOM 1650 N N . CYS A 1 205 ? -12.695 4.047 -18.156 1 95.44 205 CYS A N 1
ATOM 1651 C CA . CYS A 1 205 ? -12.617 2.75 -17.5 1 95.44 205 CYS A CA 1
ATOM 1652 C C . CYS A 1 205 ? -13.789 1.857 -17.906 1 95.44 205 CYS A C 1
ATOM 1654 O O . CYS A 1 205 ? -14.93 2.309 -17.953 1 95.44 205 CYS A O 1
ATOM 1656 N N . GLU A 1 206 ? -13.453 0.641 -18.25 1 93.44 206 GLU A N 1
ATOM 1657 C CA . GLU A 1 206 ? -14.453 -0.38 -18.547 1 93.44 206 GLU A CA 1
ATOM 1658 C C . GLU A 1 206 ? -14.148 -1.683 -17.812 1 93.44 206 GLU A C 1
ATOM 1660 O O . GLU A 1 206 ? -13.102 -2.295 -18.031 1 93.44 206 GLU A O 1
ATOM 1665 N N . GLY A 1 207 ? -15.094 -2.047 -16.922 1 92.06 207 GLY A N 1
ATOM 1666 C CA . GLY A 1 207 ? -14.891 -3.307 -16.219 1 92.06 207 GLY A CA 1
ATOM 1667 C C . GLY A 1 207 ? -15.453 -3.301 -14.812 1 92.06 207 GLY A C 1
ATOM 1668 O O . GLY A 1 207 ? -16.438 -2.619 -14.531 1 92.06 207 GLY A O 1
ATOM 1669 N N . LEU A 1 208 ? -14.938 -4.27 -13.977 1 92.69 208 LEU A N 1
ATOM 1670 C CA . LEU A 1 208 ? -15.305 -4.43 -12.578 1 92.69 208 LEU A CA 1
ATOM 1671 C C . LEU A 1 208 ? -14.086 -4.277 -11.672 1 92.69 208 LEU A C 1
ATOM 1673 O O . LEU A 1 208 ? -12.961 -4.539 -12.086 1 92.69 208 LEU A O 1
ATOM 1677 N N . LEU A 1 209 ? -14.344 -3.73 -10.508 1 93.38 209 LEU A N 1
ATOM 1678 C CA . LEU A 1 209 ? -13.273 -3.85 -9.523 1 93.38 209 LEU A CA 1
ATOM 1679 C C . LEU A 1 209 ? -13 -5.312 -9.195 1 93.38 209 LEU A C 1
ATOM 1681 O O . LEU A 1 209 ? -13.93 -6.121 -9.109 1 93.38 209 LEU A O 1
ATOM 1685 N N . ASP A 1 210 ? -11.812 -5.711 -8.977 1 90.12 210 ASP A N 1
ATOM 1686 C CA . ASP A 1 210 ? -11.469 -7.109 -8.766 1 90.12 210 ASP A CA 1
ATOM 1687 C C . ASP A 1 210 ? -11.555 -7.477 -7.281 1 90.12 210 ASP A C 1
ATOM 1689 O O . ASP A 1 210 ? -11.094 -8.547 -6.871 1 90.12 210 ASP A O 1
ATOM 1693 N N . TYR A 1 211 ? -12.195 -6.605 -6.453 1 90.56 211 TYR A N 1
ATOM 1694 C CA . TYR A 1 211 ? -12.445 -6.816 -5.031 1 90.56 211 TYR A CA 1
ATOM 1695 C C . TYR A 1 211 ? -13.898 -6.523 -4.676 1 90.56 211 TYR A C 1
ATOM 1697 O O . TYR A 1 211 ? -14.586 -5.809 -5.406 1 90.56 211 TYR A O 1
ATOM 1705 N N . PRO A 1 212 ? -14.32 -7.098 -3.506 1 92.62 212 PRO A N 1
ATOM 1706 C CA . PRO A 1 212 ? -15.664 -6.734 -3.047 1 92.62 212 PRO A CA 1
ATOM 1707 C C . PRO A 1 212 ? -15.781 -5.254 -2.68 1 92.62 212 PRO A C 1
ATOM 1709 O O . PRO A 1 212 ? -14.766 -4.59 -2.455 1 92.62 212 PRO A O 1
ATOM 1712 N N . ARG A 1 213 ? -16.969 -4.793 -2.648 1 95.81 213 ARG A N 1
ATOM 1713 C CA . ARG A 1 213 ? -17.234 -3.428 -2.201 1 95.81 213 ARG A CA 1
ATOM 1714 C C . ARG A 1 213 ? -16.641 -3.182 -0.817 1 95.81 213 ARG A C 1
ATOM 1716 O O . ARG A 1 213 ? -16.688 -4.059 0.048 1 95.81 213 ARG A O 1
ATOM 1723 N N . PRO A 1 214 ? -16.016 -2.02 -0.584 1 97.38 214 PRO A N 1
ATOM 1724 C CA . PRO A 1 214 ? -15.477 -1.732 0.75 1 97.38 214 PRO A CA 1
ATOM 1725 C C . PRO A 1 214 ? -16.531 -1.887 1.849 1 97.38 214 PRO A C 1
ATOM 1727 O O . PRO A 1 214 ? -17.719 -1.703 1.598 1 97.38 214 PRO A O 1
ATOM 1730 N N . ILE A 1 215 ? -16.109 -2.168 3.053 1 97.56 215 ILE A N 1
ATOM 1731 C CA . ILE A 1 215 ? -16.984 -2.363 4.207 1 97.56 215 ILE A CA 1
ATOM 1732 C C . ILE A 1 215 ? -17.797 -1.098 4.457 1 97.56 215 ILE A C 1
ATOM 1734 O O . ILE A 1 215 ? -19 -1.17 4.734 1 97.56 215 ILE A O 1
ATOM 1738 N N . GLN A 1 216 ? -17.219 0.035 4.246 1 98.56 216 GLN A N 1
ATOM 1739 C CA . GLN A 1 216 ? -17.859 1.312 4.535 1 98.56 216 GLN A CA 1
ATOM 1740 C C . GLN A 1 216 ? -18.672 1.803 3.334 1 98.56 216 GLN A C 1
ATOM 1742 O O . GLN A 1 216 ? -19.266 2.879 3.381 1 98.56 216 GLN A O 1
ATOM 1747 N N . GLY A 1 217 ? -18.734 1.096 2.273 1 97.38 217 GLY A N 1
ATOM 1748 C CA . GLY A 1 217 ? -19.203 1.611 1 1 97.38 217 GLY A CA 1
ATOM 1749 C C . GLY A 1 217 ? -18.125 2.314 0.2 1 97.38 217 GLY A C 1
ATOM 1750 O O . GLY A 1 217 ? -17.703 1.819 -0.844 1 97.38 217 GLY A O 1
ATOM 1751 N N . TYR A 1 218 ? -17.672 3.422 0.79 1 96.69 218 TYR A N 1
ATOM 1752 C CA . TYR A 1 218 ? -16.5 4.172 0.372 1 96.69 218 TYR A CA 1
ATOM 1753 C C . TYR A 1 218 ? -15.594 4.484 1.562 1 96.69 218 TYR A C 1
ATOM 1755 O O . TYR A 1 218 ? -16.062 4.594 2.695 1 96.69 218 TYR A O 1
ATOM 1763 N N . PRO A 1 219 ? -14.242 4.578 1.295 1 98.56 219 PRO A N 1
ATOM 1764 C CA . PRO A 1 219 ? -13.484 5.262 2.348 1 98.56 219 PRO A CA 1
ATOM 1765 C C . PRO A 1 219 ? -14.039 6.645 2.672 1 98.56 219 PRO A C 1
ATOM 1767 O O . PRO A 1 219 ? -14.664 7.277 1.816 1 98.56 219 PRO A O 1
ATOM 1770 N N . VAL A 1 220 ? -13.891 7.074 3.924 1 98.88 220 VAL A N 1
ATOM 1771 C CA . VAL A 1 220 ? -14.312 8.422 4.289 1 98.88 220 VAL A CA 1
ATOM 1772 C C . VAL A 1 220 ? -13.508 9.453 3.498 1 98.88 220 VAL A C 1
ATOM 1774 O O . VAL A 1 220 ? -12.273 9.406 3.486 1 98.88 220 VAL A O 1
ATOM 1777 N N . PHE A 1 221 ? -14.18 10.352 2.773 1 98.69 221 PHE A N 1
ATOM 1778 C CA . PHE A 1 221 ? -13.5 11.352 1.96 1 98.69 221 PHE A CA 1
ATOM 1779 C C . PHE A 1 221 ? -13.133 12.57 2.797 1 98.69 221 PHE A C 1
ATOM 1781 O O . PHE A 1 221 ? -14.008 13.203 3.395 1 98.69 221 PHE A O 1
ATOM 1788 N N . VAL A 1 222 ? -11.859 12.859 2.82 1 98.5 222 VAL A N 1
ATOM 1789 C CA . VAL A 1 222 ? -11.328 14.016 3.529 1 98.5 222 VAL A CA 1
ATOM 1790 C C . VAL A 1 222 ? -10.695 14.984 2.531 1 98.5 222 VAL A C 1
ATOM 1792 O O . VAL A 1 222 ? -10.234 14.578 1.465 1 98.5 222 VAL A O 1
ATOM 1795 N N . GLN A 1 223 ? -10.758 16.172 2.803 1 95.31 223 GLN A N 1
ATOM 1796 C CA . GLN A 1 223 ? -10.148 17.203 1.956 1 95.31 223 GLN A CA 1
ATOM 1797 C C . GLN A 1 223 ? -9.508 18.297 2.797 1 95.31 223 GLN A C 1
ATOM 1799 O O . GLN A 1 223 ? -9.945 18.562 3.916 1 95.31 223 GLN A O 1
ATOM 1804 N N . ALA A 1 224 ? -8.438 18.781 2.227 1 89.81 224 ALA A N 1
ATOM 1805 C CA . ALA A 1 224 ? -7.809 19.938 2.846 1 89.81 224 ALA A CA 1
ATOM 1806 C C . ALA A 1 224 ? -7.84 21.141 1.907 1 89.81 224 ALA A C 1
ATOM 1808 O O . ALA A 1 224 ? -7.449 21.047 0.742 1 89.81 224 ALA A O 1
ATOM 1809 N N . GLY A 1 225 ? -8.586 22.203 2.215 1 79.5 225 GLY A N 1
ATOM 1810 C CA . GLY A 1 225 ? -8.594 23.375 1.369 1 79.5 225 GLY A CA 1
ATOM 1811 C C . GLY A 1 225 ? -9.5 24.484 1.886 1 79.5 225 GLY A C 1
ATOM 1812 O O . GLY A 1 225 ? -10.625 24.203 2.314 1 79.5 225 GLY A O 1
ATOM 1813 N N . ASN A 1 226 ? -9.008 25.688 1.825 1 80.75 226 ASN A N 1
ATOM 1814 C CA . ASN A 1 226 ? -9.773 26.844 2.268 1 80.75 226 ASN A CA 1
ATOM 1815 C C . ASN A 1 226 ? -10.219 27.703 1.088 1 80.75 226 ASN A C 1
ATOM 1817 O O . ASN A 1 226 ? -11.07 28.578 1.238 1 80.75 226 ASN A O 1
ATOM 1821 N N . SER A 1 227 ? -9.75 27.375 -0.101 1 83.31 227 SER A N 1
ATOM 1822 C CA . SER A 1 227 ? -10.062 28.188 -1.271 1 83.31 227 SER A CA 1
ATOM 1823 C C . SER A 1 227 ? -11.539 28.062 -1.654 1 83.31 227 SER A C 1
ATOM 1825 O O . SER A 1 227 ? -12.234 27.172 -1.148 1 83.31 227 SER A O 1
ATOM 1827 N N . GLU A 1 228 ? -11.922 28.953 -2.535 1 89.31 228 GLU A N 1
ATOM 1828 C CA . GLU A 1 228 ? -13.297 28.906 -3.023 1 89.31 228 GLU A CA 1
ATOM 1829 C C . GLU A 1 228 ? -13.602 27.547 -3.668 1 89.31 228 GLU A C 1
ATOM 1831 O O . GLU A 1 228 ? -14.625 26.938 -3.381 1 89.31 228 GLU A O 1
ATOM 1836 N N . THR A 1 229 ? -12.727 27.141 -4.512 1 88.44 229 THR A N 1
ATOM 1837 C CA . THR A 1 229 ? -12.883 25.844 -5.18 1 88.44 229 THR A CA 1
ATOM 1838 C C . THR A 1 229 ? -12.82 24.703 -4.172 1 88.44 229 THR A C 1
ATOM 1840 O O . THR A 1 229 ? -13.547 23.719 -4.297 1 88.44 229 THR A O 1
ATOM 1843 N N . GLY A 1 230 ? -11.938 24.859 -3.195 1 89.94 230 GLY A N 1
ATOM 1844 C CA . GLY A 1 230 ? -11.844 23.859 -2.141 1 89.94 230 GLY A CA 1
ATOM 1845 C C . GLY A 1 230 ? -13.109 23.75 -1.312 1 89.94 230 GLY A C 1
ATOM 1846 O O . GLY A 1 230 ? -13.547 22.641 -0.984 1 89.94 230 GLY A O 1
ATOM 1847 N N . ARG A 1 231 ? -13.695 24.891 -0.99 1 93.69 231 ARG A N 1
ATOM 1848 C CA . ARG A 1 231 ? -14.938 24.922 -0.221 1 93.69 231 ARG A CA 1
ATOM 1849 C C . ARG A 1 231 ? -16.062 24.25 -0.986 1 93.69 231 ARG A C 1
ATOM 1851 O O . ARG A 1 231 ? -16.859 23.5 -0.407 1 93.69 231 ARG A O 1
ATOM 1858 N N . GLU A 1 232 ? -16.125 24.531 -2.246 1 94.5 232 GLU A N 1
ATOM 1859 C CA . GLU A 1 232 ? -17.141 23.906 -3.078 1 94.5 232 GLU A CA 1
ATOM 1860 C C . GLU A 1 232 ? -16.953 22.391 -3.156 1 94.5 232 GLU A C 1
ATOM 1862 O O . GLU A 1 232 ? -17.922 21.641 -3.074 1 94.5 232 GLU A O 1
ATOM 1867 N N . PHE A 1 233 ? -15.727 22 -3.324 1 93 233 PHE A N 1
ATOM 1868 C CA . PHE A 1 233 ? -15.398 20.578 -3.342 1 93 233 PHE A CA 1
ATOM 1869 C C . PHE A 1 233 ? -15.773 19.922 -2.023 1 93 233 PHE A C 1
ATOM 1871 O O . PHE A 1 233 ? -16.328 18.828 -2.012 1 93 233 PHE A O 1
ATOM 1878 N N . ALA A 1 234 ? -15.484 20.547 -0.95 1 95 234 ALA A N 1
ATOM 1879 C CA . ALA A 1 234 ? -15.836 20.031 0.37 1 95 234 ALA A CA 1
ATOM 1880 C C . ALA A 1 234 ? -17.344 19.844 0.509 1 95 234 ALA A C 1
ATOM 1882 O O . ALA A 1 234 ? -17.812 18.797 0.944 1 95 234 ALA A O 1
ATOM 1883 N N . ALA A 1 235 ? -18.062 20.844 0.111 1 96.75 235 ALA A N 1
ATOM 1884 C CA . ALA A 1 235 ? -19.516 20.797 0.22 1 96.75 235 ALA A CA 1
ATOM 1885 C C . ALA A 1 235 ? -20.094 19.656 -0.603 1 96.75 235 ALA A C 1
ATOM 1887 O O . ALA A 1 235 ? -21.047 19 -0.179 1 96.75 235 ALA A O 1
ATOM 1888 N N . ARG A 1 236 ? -19.438 19.422 -1.702 1 95.31 236 ARG A N 1
ATOM 1889 C CA . ARG A 1 236 ? -19.984 18.453 -2.662 1 95.31 236 ARG A CA 1
ATOM 1890 C C . ARG A 1 236 ? -19.562 17.031 -2.311 1 95.31 236 ARG A C 1
ATOM 1892 O O . ARG A 1 236 ? -20.344 16.094 -2.459 1 95.31 236 ARG A O 1
ATOM 1899 N N . VAL A 1 237 ? -18.281 16.844 -1.817 1 94.31 237 VAL A N 1
ATOM 1900 C CA . VAL A 1 237 ? -17.688 15.516 -1.858 1 94.31 237 VAL A CA 1
ATOM 1901 C C . VAL A 1 237 ? -17.219 15.117 -0.462 1 94.31 237 VAL A C 1
ATOM 1903 O O . VAL A 1 237 ? -17.391 13.969 -0.045 1 94.31 237 VAL A O 1
ATOM 1906 N N . ALA A 1 238 ? -16.641 16.031 0.298 1 97.44 238 ALA A N 1
ATOM 1907 C CA . ALA A 1 238 ? -15.891 15.695 1.506 1 97.44 238 ALA A CA 1
ATOM 1908 C C . ALA A 1 238 ? -16.844 15.328 2.65 1 97.44 238 ALA A C 1
ATOM 1910 O O . ALA A 1 238 ? -17.969 15.82 2.709 1 97.44 238 ALA A O 1
ATOM 1911 N N . GLU A 1 239 ? -16.391 14.484 3.475 1 98.5 239 GLU A N 1
ATOM 1912 C CA . GLU A 1 239 ? -17.109 14.094 4.684 1 98.5 239 GLU A CA 1
ATOM 1913 C C . GLU A 1 239 ? -16.391 14.578 5.938 1 98.5 239 GLU A C 1
ATOM 1915 O O . GLU A 1 239 ? -16.953 14.562 7.031 1 98.5 239 GLU A O 1
ATOM 1920 N N . MET A 1 240 ? -15.18 15.023 5.75 1 98.5 240 MET A N 1
ATOM 1921 C CA . MET A 1 240 ? -14.391 15.75 6.742 1 98.5 240 MET A CA 1
ATOM 1922 C C . MET A 1 240 ? -13.422 16.719 6.07 1 98.5 240 MET A C 1
ATOM 1924 O O . MET A 1 240 ? -12.945 16.453 4.965 1 98.5 240 MET A O 1
ATOM 1928 N N . THR A 1 241 ? -13.141 17.828 6.695 1 97.62 241 THR A N 1
ATOM 1929 C CA . THR A 1 241 ? -12.148 18.75 6.16 1 97.62 241 THR A CA 1
ATOM 1930 C C . THR A 1 241 ? -11.07 19.047 7.199 1 97.62 241 THR A C 1
ATOM 1932 O O . THR A 1 241 ? -11.352 19.125 8.398 1 97.62 241 THR A O 1
ATOM 1935 N N . TYR A 1 242 ? -9.875 19.141 6.711 1 96 242 TYR A N 1
ATOM 1936 C CA . TYR A 1 242 ? -8.781 19.75 7.449 1 96 242 TYR A CA 1
ATOM 1937 C C . TYR A 1 242 ? -8.656 21.234 7.094 1 96 242 TYR A C 1
ATOM 1939 O O . TYR A 1 242 ? -7.945 21.594 6.148 1 96 242 TYR A O 1
ATOM 1947 N N . SER A 1 243 ? -9.273 22.094 7.824 1 92.56 243 SER A N 1
ATOM 1948 C CA . SER A 1 243 ? -9.273 23.516 7.516 1 92.56 243 SER A CA 1
ATOM 1949 C C . SER A 1 243 ? -8.242 24.266 8.359 1 92.56 243 SER A C 1
ATOM 1951 O O . SER A 1 243 ? -7.562 23.656 9.195 1 92.56 243 SER A O 1
ATOM 1953 N N . SER A 1 244 ? -8.07 25.516 7.98 1 89.19 244 SER A N 1
ATOM 1954 C CA . SER A 1 244 ? -7.172 26.391 8.734 1 89.19 244 SER A CA 1
ATOM 1955 C C . SER A 1 244 ? -7.887 27.656 9.172 1 89.19 244 SER A C 1
ATOM 1957 O O . SER A 1 244 ? -8.68 28.219 8.422 1 89.19 244 SER A O 1
ATOM 1959 N N . ALA A 1 245 ? -7.691 27.969 10.406 1 88.94 245 ALA A N 1
ATOM 1960 C CA . ALA A 1 245 ? -8.219 29.219 10.953 1 88.94 245 ALA A CA 1
ATOM 1961 C C . ALA A 1 245 ? -7.336 29.734 12.086 1 88.94 245 ALA A C 1
ATOM 1963 O O . ALA A 1 245 ? -6.848 28.953 12.906 1 88.94 245 ALA A O 1
ATOM 1964 N N . THR A 1 246 ? -7.164 31.031 12.102 1 83.75 246 THR A N 1
ATOM 1965 C CA . THR A 1 246 ? -6.285 31.625 13.109 1 83.75 246 THR A CA 1
ATOM 1966 C C . THR A 1 246 ? -7.102 32.281 14.227 1 83.75 246 THR A C 1
ATOM 1968 O O . THR A 1 246 ? -6.539 32.781 15.188 1 83.75 246 THR A O 1
ATOM 1971 N N . SER A 1 247 ? -8.398 32.312 14.016 1 89.62 247 SER A N 1
ATOM 1972 C CA . SER A 1 247 ? -9.297 32.875 15.031 1 89.62 247 SER A CA 1
ATOM 1973 C C . SER A 1 247 ? -10.68 32.219 14.945 1 89.62 247 SER A C 1
ATOM 1975 O O . SER A 1 247 ? -11.031 31.625 13.922 1 89.62 247 SER A O 1
ATOM 1977 N N . LEU A 1 248 ? -11.406 32.312 16.047 1 95.81 248 LEU A N 1
ATOM 1978 C CA . LEU A 1 248 ? -12.75 31.75 16.094 1 95.81 248 LEU A CA 1
ATOM 1979 C C . LEU A 1 248 ? -13.648 32.406 15.039 1 95.81 248 LEU A C 1
ATOM 1981 O O . LEU A 1 248 ? -14.43 31.703 14.375 1 95.81 248 LEU A O 1
ATOM 1985 N N . LYS A 1 249 ? -13.484 33.688 14.859 1 95.44 249 LYS A N 1
ATOM 1986 C CA . LYS A 1 249 ? -14.328 34.406 13.898 1 95.44 249 LYS A CA 1
ATOM 1987 C C . LYS A 1 249 ? -14.109 33.875 12.484 1 95.44 249 LYS A C 1
ATOM 1989 O O . LYS A 1 249 ? -15.07 33.594 11.766 1 95.44 249 LYS A O 1
ATOM 1994 N N . VAL A 1 250 ? -12.844 33.719 12.117 1 91.75 250 VAL A N 1
ATOM 1995 C CA . VAL A 1 250 ? -12.5 33.188 10.797 1 91.75 250 VAL A CA 1
ATOM 1996 C C . VAL A 1 250 ? -13.039 31.766 10.656 1 91.75 250 VAL A C 1
ATOM 1998 O O . VAL A 1 250 ? -13.586 31.406 9.609 1 91.75 250 VAL A O 1
ATOM 2001 N N . ALA A 1 251 ? -12.906 31.031 11.688 1 95.94 251 ALA A N 1
ATOM 2002 C CA . ALA A 1 251 ? -13.375 29.656 11.68 1 95.94 251 ALA A CA 1
ATOM 2003 C C . ALA A 1 251 ? -14.891 29.594 11.523 1 95.94 251 ALA A C 1
ATOM 2005 O O . ALA A 1 251 ? -15.414 28.766 10.766 1 95.94 251 ALA A O 1
ATOM 2006 N N . GLN A 1 252 ? -15.594 30.453 12.242 1 97.69 252 GLN A N 1
ATOM 2007 C CA . GLN A 1 252 ? -17.047 30.5 12.18 1 97.69 252 GLN A CA 1
ATOM 2008 C C . GLN A 1 252 ? -17.531 30.875 10.781 1 97.69 252 GLN A C 1
ATOM 2010 O O . GLN A 1 252 ? -18.531 30.328 10.297 1 97.69 252 GLN A O 1
ATOM 2015 N N . GLU A 1 253 ? -16.828 31.781 10.18 1 96.56 253 GLU A N 1
ATOM 2016 C CA . GLU A 1 253 ? -17.188 32.188 8.82 1 96.56 253 GLU A CA 1
ATOM 2017 C C . GLU A 1 253 ? -17 31.016 7.84 1 96.56 253 GLU A C 1
ATOM 2019 O O . GLU A 1 253 ? -17.859 30.766 6.996 1 96.56 253 GLU A O 1
ATOM 2024 N N . TYR A 1 254 ? -15.875 30.391 7.91 1 95.5 254 TYR A N 1
ATOM 2025 C CA . TYR A 1 254 ? -15.617 29.234 7.074 1 95.5 254 TYR A CA 1
ATOM 2026 C C . TYR A 1 254 ? -16.672 28.156 7.305 1 95.5 254 TYR A C 1
ATOM 2028 O O . TYR A 1 254 ? -17.234 27.609 6.352 1 95.5 254 TYR A O 1
ATOM 2036 N N . TYR A 1 255 ? -16.922 27.844 8.578 1 97.56 255 TYR A N 1
ATOM 2037 C CA . TYR A 1 255 ? -17.875 26.828 9 1 97.56 255 TYR A CA 1
ATOM 2038 C C . TYR A 1 255 ? -19.25 27.078 8.398 1 97.56 255 TYR A C 1
ATOM 2040 O O . TYR A 1 255 ? -19.828 26.219 7.738 1 97.56 255 TYR A O 1
ATOM 2048 N N . ALA A 1 256 ? -19.719 28.281 8.594 1 97.94 256 ALA A N 1
ATOM 2049 C CA . ALA A 1 256 ? -21.047 28.656 8.102 1 97.94 256 ALA A CA 1
ATOM 2050 C C . ALA A 1 256 ? -21.109 28.625 6.582 1 97.94 256 ALA A C 1
ATOM 2052 O O . ALA A 1 256 ? -22.094 28.172 6 1 97.94 256 ALA A O 1
ATOM 2053 N N . ASP A 1 257 ? -20.062 29.062 5.992 1 97.62 257 ASP A N 1
ATOM 2054 C CA . ASP A 1 257 ? -20.016 29.125 4.531 1 97.62 257 ASP A CA 1
ATOM 2055 C C . ASP A 1 257 ? -20.094 27.734 3.92 1 97.62 257 ASP A C 1
ATOM 2057 O O . ASP A 1 257 ? -20.953 27.453 3.09 1 97.62 257 ASP A O 1
ATOM 2061 N N . VAL A 1 258 ? -19.266 26.828 4.312 1 97.56 258 VAL A N 1
ATOM 2062 C CA . VAL A 1 258 ? -19.188 25.484 3.744 1 97.56 258 VAL A CA 1
ATOM 2063 C C . VAL A 1 258 ? -20.484 24.734 4.023 1 97.56 258 VAL A C 1
ATOM 2065 O O . VAL A 1 258 ? -21.047 24.094 3.125 1 97.56 258 VAL A O 1
ATOM 2068 N N . LYS A 1 259 ? -20.969 24.859 5.281 1 98 259 LYS A N 1
ATOM 2069 C CA . LYS A 1 259 ? -22.203 24.172 5.648 1 98 259 LYS A CA 1
ATOM 2070 C C . LYS A 1 259 ? -23.375 24.672 4.824 1 98 259 LYS A C 1
ATOM 2072 O O . LYS A 1 259 ? -24.234 23.891 4.418 1 98 259 LYS A O 1
ATOM 2077 N N . SER A 1 260 ? -23.422 25.891 4.535 1 97.81 260 SER A N 1
ATOM 2078 C CA . SER A 1 260 ? -24.547 26.469 3.799 1 97.81 260 SER A CA 1
ATOM 2079 C C . SER A 1 260 ? -24.562 25.984 2.355 1 97.81 260 SER A C 1
ATOM 2081 O O . SER A 1 260 ? -25.625 25.953 1.719 1 97.81 260 SER A O 1
ATOM 2083 N N . ARG A 1 261 ? -23.391 25.625 1.839 1 97.5 261 ARG A N 1
ATOM 2084 C CA . ARG A 1 261 ? -23.281 25.156 0.458 1 97.5 261 ARG A CA 1
ATOM 2085 C C . ARG A 1 261 ? -23.812 23.734 0.313 1 97.5 261 ARG A C 1
ATOM 2087 O O . ARG A 1 261 ? -24.156 23.297 -0.791 1 97.5 261 ARG A O 1
ATOM 2094 N N . MET A 1 262 ? -23.859 23.016 1.355 1 97.81 262 MET A N 1
ATOM 2095 C CA . MET A 1 262 ? -24.094 21.578 1.306 1 97.81 262 MET A CA 1
ATOM 2096 C C . MET A 1 262 ? -25.516 21.266 0.838 1 97.81 262 MET A C 1
ATOM 2098 O O . MET A 1 262 ? -25.75 20.266 0.145 1 97.81 262 MET A O 1
ATOM 2102 N N . ALA A 1 263 ? -26.453 22.094 1.125 1 97.19 263 ALA A N 1
ATOM 2103 C CA . ALA A 1 263 ? -27.859 21.875 0.808 1 97.19 263 ALA A CA 1
ATOM 2104 C C . ALA A 1 263 ? -28.062 21.734 -0.697 1 97.19 263 ALA A C 1
ATOM 2106 O O . ALA A 1 263 ? -28.906 20.953 -1.146 1 97.19 263 ALA A O 1
ATOM 2107 N N . LYS A 1 264 ? -27.359 22.453 -1.457 1 95.94 264 LYS A N 1
ATOM 2108 C CA . LYS A 1 264 ? -27.531 22.422 -2.906 1 95.94 264 LYS A CA 1
ATOM 2109 C C . LYS A 1 264 ? -27.125 21.062 -3.479 1 95.94 264 LYS A C 1
ATOM 2111 O O . LYS A 1 264 ? -27.531 20.703 -4.586 1 95.94 264 LYS A O 1
ATOM 2116 N N . TYR A 1 265 ? -26.422 20.281 -2.762 1 95.94 265 TYR A N 1
ATOM 2117 C CA . TYR A 1 265 ? -26.016 18.953 -3.195 1 95.94 265 TYR A CA 1
ATOM 2118 C C . TYR A 1 265 ? -26.812 17.875 -2.469 1 95.94 265 TYR A C 1
ATOM 2120 O O . TYR A 1 265 ? -26.469 16.688 -2.52 1 95.94 265 TYR A O 1
ATOM 2128 N N . GLY A 1 266 ? -27.812 18.266 -1.674 1 96.25 266 GLY A N 1
ATOM 2129 C CA . GLY A 1 266 ? -28.672 17.328 -0.958 1 96.25 266 GLY A CA 1
ATOM 2130 C C . GLY A 1 266 ? -28 16.703 0.25 1 96.25 266 GLY A C 1
ATOM 2131 O O . GLY A 1 266 ? -28.375 15.609 0.677 1 96.25 266 GLY A O 1
ATOM 2132 N N . ARG A 1 267 ? -27.031 17.359 0.799 1 97.25 267 ARG A N 1
ATOM 2133 C CA . ARG A 1 267 ? -26.297 16.812 1.932 1 97.25 267 ARG A CA 1
ATOM 2134 C C . ARG A 1 267 ? -26.641 17.562 3.219 1 97.25 267 ARG A C 1
ATOM 2136 O O . ARG A 1 267 ? -26.781 18.781 3.221 1 97.25 267 ARG A O 1
ATOM 2143 N N . ALA A 1 268 ? -26.812 16.797 4.281 1 97.25 268 ALA A N 1
ATOM 2144 C CA . ALA A 1 268 ? -27.062 17.375 5.598 1 97.25 268 ALA A CA 1
ATOM 2145 C C . ALA A 1 268 ? -25.766 17.922 6.203 1 97.25 268 ALA A C 1
ATOM 2147 O O . ALA A 1 268 ? -24.688 17.375 5.988 1 97.25 268 ALA A O 1
ATOM 2148 N N . GLU A 1 269 ? -25.844 18.922 7.008 1 96.62 269 GLU A N 1
ATOM 2149 C CA . GLU A 1 269 ? -24.688 19.609 7.578 1 96.62 269 GLU A CA 1
ATOM 2150 C C . GLU A 1 269 ? -23.844 18.656 8.438 1 96.62 269 GLU A C 1
ATOM 2152 O O . GLU A 1 269 ? -22.625 18.781 8.5 1 96.62 269 GLU A O 1
ATOM 2157 N N . ASP A 1 270 ? -24.531 17.734 9.086 1 95.69 270 ASP A N 1
ATOM 2158 C CA . ASP A 1 270 ? -23.812 16.875 10.031 1 95.69 270 ASP A CA 1
ATOM 2159 C C . ASP A 1 270 ? -23.047 15.781 9.305 1 95.69 270 ASP A C 1
ATOM 2161 O O . ASP A 1 270 ? -22.297 15.031 9.93 1 95.69 270 ASP A O 1
ATOM 2165 N N . GLN A 1 271 ? -23.141 15.703 7.949 1 97.75 271 GLN A N 1
ATOM 2166 C CA . GLN A 1 271 ? -22.438 14.711 7.145 1 97.75 271 GLN A CA 1
ATOM 2167 C C . GLN A 1 271 ? -21.078 15.242 6.676 1 97.75 271 GLN A C 1
ATOM 2169 O O . GLN A 1 271 ? -20.406 14.609 5.855 1 97.75 271 GLN A O 1
ATOM 2174 N N . LEU A 1 272 ? -20.719 16.375 7.176 1 98.31 272 LEU A N 1
ATOM 2175 C CA . LEU A 1 272 ? -19.391 16.953 7.008 1 98.31 272 LEU A CA 1
ATOM 2176 C C . LEU A 1 272 ? -18.828 17.438 8.344 1 98.31 272 LEU A C 1
ATOM 2178 O O . LEU A 1 272 ? -19.469 18.219 9.039 1 98.31 272 LEU A O 1
ATOM 2182 N N . LYS A 1 273 ? -17.719 16.891 8.719 1 98.56 273 LYS A N 1
ATOM 2183 C CA . LYS A 1 273 ? -17.016 17.328 9.922 1 98.56 273 LYS A CA 1
ATOM 2184 C C . LYS A 1 273 ? -15.922 18.344 9.578 1 98.56 273 LYS A C 1
ATOM 2186 O O . LYS A 1 273 ? -15.047 18.062 8.758 1 98.56 273 LYS A O 1
ATOM 2191 N N . ILE A 1 274 ? -15.992 19.484 10.133 1 98.31 274 ILE A N 1
ATOM 2192 C CA . ILE A 1 274 ? -14.992 20.531 9.922 1 98.31 274 ILE A CA 1
ATOM 2193 C C . ILE A 1 274 ? -13.992 20.516 11.078 1 98.31 274 ILE A C 1
ATOM 2195 O O . ILE A 1 274 ? -14.359 20.828 12.219 1 98.31 274 ILE A O 1
ATOM 2199 N N . THR A 1 275 ? -12.734 20.188 10.781 1 98.25 275 THR A N 1
ATOM 2200 C CA . THR A 1 275 ? -11.727 19.969 11.805 1 98.25 275 THR A CA 1
ATOM 2201 C C . THR A 1 275 ? -10.469 20.797 11.508 1 98.25 275 THR A C 1
ATOM 2203 O O . THR A 1 275 ? -9.508 20.266 10.945 1 98.25 275 THR A O 1
ATOM 2206 N N . PRO A 1 276 ? -10.414 22.062 11.961 1 96.38 276 PRO A N 1
ATOM 2207 C CA . PRO A 1 276 ? -9.211 22.875 11.742 1 96.38 276 PRO A CA 1
ATOM 2208 C C . PRO A 1 276 ? -7.996 22.344 12.5 1 96.38 276 PRO A C 1
ATOM 2210 O O . PRO A 1 276 ? -8.148 21.625 13.484 1 96.38 276 PRO A O 1
ATOM 2213 N N . GLY A 1 277 ? -6.855 22.719 12 1 95.31 277 GLY A N 1
ATOM 2214 C CA . GLY A 1 277 ? -5.625 22.375 12.688 1 95.31 277 GLY A CA 1
ATOM 2215 C C . GLY A 1 277 ? -5.484 23.062 14.039 1 95.31 277 GLY A C 1
ATOM 2216 O O . GLY A 1 277 ? -5.867 24.219 14.195 1 95.31 277 GLY A O 1
ATOM 2217 N N . LEU A 1 278 ? -4.977 22.297 14.977 1 95.44 278 LEU A N 1
ATOM 2218 C CA . LEU A 1 278 ? -4.699 22.797 16.312 1 95.44 278 LEU A CA 1
ATOM 2219 C C . LEU A 1 278 ? -3.244 22.531 16.703 1 95.44 278 LEU A C 1
ATOM 2221 O O . LEU A 1 278 ? -2.869 21.406 17.031 1 95.44 278 LEU A O 1
ATOM 2225 N N . ASN A 1 279 ? -2.445 23.562 16.594 1 92.88 279 ASN A N 1
ATOM 2226 C CA . ASN A 1 279 ? -1.095 23.484 17.141 1 92.88 279 ASN A CA 1
ATOM 2227 C C . ASN A 1 279 ? -1.098 23.562 18.672 1 92.88 279 ASN A C 1
ATOM 2229 O O . ASN A 1 279 ? -1.541 24.578 19.234 1 92.88 279 ASN A O 1
ATOM 2233 N N . VAL A 1 280 ? -0.576 22.578 19.344 1 94.12 280 VAL A N 1
ATOM 2234 C CA . VAL A 1 280 ? -0.819 22.531 20.781 1 94.12 280 VAL A CA 1
ATOM 2235 C C . VAL A 1 280 ? 0.497 22.312 21.516 1 94.12 280 VAL A C 1
ATOM 2237 O O . VAL A 1 280 ? 1.317 21.484 21.109 1 94.12 280 VAL A O 1
ATOM 2240 N N . VAL A 1 281 ? 0.747 23.109 22.5 1 94.38 281 VAL A N 1
ATOM 2241 C CA . VAL A 1 281 ? 1.762 22.891 23.531 1 94.38 281 VAL A CA 1
ATOM 2242 C C . VAL A 1 281 ? 1.11 22.906 24.922 1 94.38 281 VAL A C 1
ATOM 2244 O O . VAL A 1 281 ? 0.61 23.938 25.375 1 94.38 281 VAL A O 1
ATOM 2247 N N . VAL A 1 282 ? 1.107 21.75 25.547 1 97.25 282 VAL A N 1
ATOM 2248 C CA . VAL A 1 282 ? 0.416 21.625 26.828 1 97.25 282 VAL A CA 1
ATOM 2249 C C . VAL A 1 282 ? 1.406 21.219 27.906 1 97.25 282 VAL A C 1
ATOM 2251 O O . VAL A 1 282 ? 2.354 20.469 27.641 1 97.25 282 VAL A O 1
ATOM 2254 N N . ALA A 1 283 ? 1.258 21.766 29.062 1 97.62 283 ALA A N 1
ATOM 2255 C CA . ALA A 1 283 ? 2.023 21.438 30.266 1 97.62 283 ALA A CA 1
ATOM 2256 C C . ALA A 1 283 ? 1.158 21.547 31.516 1 97.62 283 ALA A C 1
ATOM 2258 O O . ALA A 1 283 ? -0.048 21.781 31.422 1 97.62 283 ALA A O 1
ATOM 2259 N N . GLU A 1 284 ? 1.765 21.297 32.656 1 98 284 GLU A N 1
ATOM 2260 C CA . GLU A 1 284 ? 1.015 21.312 33.906 1 98 284 GLU A CA 1
ATOM 2261 C C . GLU A 1 284 ? 0.469 22.719 34.188 1 98 284 GLU A C 1
ATOM 2263 O O . GLU A 1 284 ? -0.602 22.859 34.781 1 98 284 GLU A O 1
ATOM 2268 N N . THR A 1 285 ? 1.256 23.734 33.812 1 98.31 285 THR A N 1
ATOM 2269 C CA . THR A 1 285 ? 0.817 25.109 34 1 98.31 285 THR A CA 1
ATOM 2270 C C . THR A 1 285 ? 0.965 25.906 32.688 1 98.31 285 THR A C 1
ATOM 2272 O O . THR A 1 285 ? 1.705 25.5 31.797 1 98.31 285 THR A O 1
ATOM 2275 N N . ASP A 1 286 ? 0.226 27 32.656 1 97.94 286 ASP A N 1
ATOM 2276 C CA . ASP A 1 286 ? 0.325 27.875 31.484 1 97.94 286 ASP A CA 1
ATOM 2277 C C . ASP A 1 286 ? 1.76 28.359 31.281 1 97.94 286 ASP A C 1
ATOM 2279 O O . ASP A 1 286 ? 2.262 28.375 30.156 1 97.94 286 ASP A O 1
ATOM 2283 N N . GLN A 1 287 ? 2.404 28.734 32.375 1 97.69 287 GLN A N 1
ATOM 2284 C CA . GLN A 1 287 ? 3.768 29.25 32.281 1 97.69 287 GLN A CA 1
ATOM 2285 C C . GLN A 1 287 ? 4.723 28.172 31.766 1 97.69 287 GLN A C 1
ATOM 2287 O O . GLN A 1 287 ? 5.57 28.453 30.906 1 97.69 287 GLN A O 1
ATOM 2292 N N . GLU A 1 288 ? 4.59 26.984 32.281 1 97.56 288 GLU A N 1
ATOM 2293 C CA . GLU A 1 288 ? 5.441 25.906 31.812 1 97.56 288 GLU A CA 1
ATOM 2294 C C . GLU A 1 288 ? 5.254 25.641 30.312 1 97.56 288 GLU A C 1
ATOM 2296 O O . GLU A 1 288 ? 6.215 25.359 29.594 1 97.56 288 GLU A O 1
ATOM 2301 N N . ALA A 1 289 ? 4.016 25.672 29.859 1 96.94 289 ALA A N 1
ATOM 2302 C CA . ALA A 1 289 ? 3.736 25.484 28.438 1 96.94 289 ALA A CA 1
ATOM 2303 C C . ALA A 1 289 ? 4.398 26.578 27.594 1 96.94 289 ALA A C 1
ATOM 2305 O O . ALA A 1 289 ? 4.977 26.297 26.547 1 96.94 289 ALA A O 1
ATOM 2306 N N . GLN A 1 290 ? 4.273 27.828 28.094 1 94.75 290 GLN A N 1
ATOM 2307 C CA . GLN A 1 290 ? 4.906 28.953 27.406 1 94.75 290 GLN A CA 1
ATOM 2308 C C . GLN A 1 290 ? 6.422 28.781 27.359 1 94.75 290 GLN A C 1
ATOM 2310 O O . GLN A 1 290 ? 7.059 29.125 26.359 1 94.75 290 GLN A O 1
ATOM 2315 N N . ASP A 1 291 ? 6.973 28.297 28.453 1 95.06 291 ASP A N 1
ATOM 2316 C CA . ASP A 1 291 ? 8.414 28.031 28.5 1 95.06 291 ASP A CA 1
ATOM 2317 C C . ASP A 1 291 ? 8.82 27 27.453 1 95.06 291 ASP A C 1
ATOM 2319 O O . ASP A 1 291 ? 9.812 27.188 26.75 1 95.06 291 ASP A O 1
ATOM 2323 N N . LYS A 1 292 ? 8.062 25.953 27.391 1 92.25 292 LYS A N 1
ATOM 2324 C CA . LYS A 1 292 ? 8.32 24.906 26.406 1 92.25 292 LYS A CA 1
ATOM 2325 C C . LYS A 1 292 ? 8.25 25.469 24.984 1 92.25 292 LYS A C 1
ATOM 2327 O O . LYS A 1 292 ? 9.094 25.156 24.141 1 92.25 292 LYS A O 1
ATOM 2332 N N . TYR A 1 293 ? 7.262 26.203 24.766 1 89.81 293 TYR A N 1
ATOM 2333 C CA . TYR A 1 293 ? 7.09 26.844 23.469 1 89.81 293 TYR A CA 1
ATOM 2334 C C . TYR A 1 293 ? 8.25 27.781 23.156 1 89.81 293 TYR A C 1
ATOM 2336 O O . TYR A 1 293 ? 8.742 27.812 22.016 1 89.81 293 TYR A O 1
ATOM 2344 N N . GLY A 1 294 ? 8.633 28.531 24.141 1 88.38 294 GLY A N 1
ATOM 2345 C CA . GLY A 1 294 ? 9.773 29.422 24 1 88.38 294 GLY A CA 1
ATOM 2346 C C . GLY A 1 294 ? 11.055 28.688 23.656 1 88.38 294 GLY A C 1
ATOM 2347 O O . GLY A 1 294 ? 11.867 29.188 22.859 1 88.38 294 GLY A O 1
ATOM 2348 N N . GLU A 1 295 ? 11.234 27.562 24.25 1 89.25 295 GLU A N 1
ATOM 2349 C CA . GLU A 1 295 ? 12.406 26.75 23.953 1 89.25 295 GLU A CA 1
ATOM 2350 C C . GLU A 1 295 ? 12.438 26.344 22.469 1 89.25 295 GLU A C 1
ATOM 2352 O O . GLU A 1 295 ? 13.492 26.344 21.844 1 89.25 295 GLU A O 1
ATOM 2357 N N . LEU A 1 296 ? 11.305 26 21.938 1 87.88 296 LEU A N 1
ATOM 2358 C CA . LEU A 1 296 ? 11.203 25.609 20.547 1 87.88 296 LEU A CA 1
ATOM 2359 C C . LEU A 1 296 ? 11.469 26.812 19.625 1 87.88 296 LEU A C 1
ATOM 2361 O O . LEU A 1 296 ? 12.172 26.672 18.625 1 87.88 296 LEU A O 1
ATOM 2365 N N . GLN A 1 297 ? 10.906 27.906 19.984 1 84.69 297 GLN A N 1
ATOM 2366 C CA . GLN A 1 297 ? 11.078 29.125 19.203 1 84.69 297 GLN A CA 1
ATOM 2367 C C . GLN A 1 297 ? 12.547 29.531 19.125 1 84.69 297 GLN A C 1
ATOM 2369 O O . GLN A 1 297 ? 13 30.062 18.109 1 84.69 297 GLN A O 1
ATOM 2374 N N . ALA A 1 298 ? 13.25 29.25 20.172 1 85 298 ALA A N 1
ATOM 2375 C CA . ALA A 1 298 ? 14.656 29.625 20.266 1 85 298 ALA A CA 1
ATOM 2376 C C . ALA A 1 298 ? 15.508 28.797 19.312 1 85 298 ALA A C 1
ATOM 2378 O O . ALA A 1 298 ? 16.656 29.156 19.031 1 85 298 ALA A O 1
ATOM 2379 N N . LEU A 1 299 ? 14.945 27.734 18.812 1 85.31 299 LEU A N 1
ATOM 2380 C CA . LEU A 1 299 ? 15.703 26.828 17.953 1 85.31 299 LEU A CA 1
ATOM 2381 C C . LEU A 1 299 ? 15.562 27.219 16.484 1 85.31 299 LEU A C 1
ATOM 2383 O O . LEU A 1 299 ? 16.25 26.672 15.625 1 85.31 299 LEU A O 1
ATOM 2387 N N . VAL A 1 300 ? 14.703 28.156 16.203 1 82.81 300 VAL A N 1
ATOM 2388 C CA . VAL A 1 300 ? 14.453 28.547 14.82 1 82.81 300 VAL A CA 1
ATOM 2389 C C . VAL A 1 300 ? 15.688 29.25 14.258 1 82.81 300 VAL A C 1
ATOM 2391 O O . VAL A 1 300 ? 16.281 30.109 14.914 1 82.81 300 VAL A O 1
ATOM 2394 N N . ASP A 1 301 ? 16.109 28.75 13.062 1 77.88 301 ASP A N 1
ATOM 2395 C CA . ASP A 1 301 ? 17.219 29.344 12.336 1 77.88 301 ASP A CA 1
ATOM 2396 C C . ASP A 1 301 ? 16.75 30.5 11.445 1 77.88 301 ASP A C 1
ATOM 2398 O O . ASP A 1 301 ? 15.945 30.281 10.531 1 77.88 301 ASP A O 1
ATOM 2402 N N . PHE A 1 302 ? 17.234 31.672 11.688 1 76.38 302 PHE A N 1
ATOM 2403 C CA . PHE A 1 302 ? 16.812 32.844 10.961 1 76.38 302 PHE A CA 1
ATOM 2404 C C . PHE A 1 302 ? 17.844 33.219 9.898 1 76.38 302 PHE A C 1
ATOM 2406 O O . PHE A 1 302 ? 17.703 34.281 9.242 1 76.38 302 PHE A O 1
ATOM 2413 N N . SER A 1 303 ? 18.891 32.438 9.719 1 71.94 303 SER A N 1
ATOM 2414 C CA . SER A 1 303 ? 20 32.812 8.859 1 71.94 303 SER A CA 1
ATOM 2415 C C . SER A 1 303 ? 19.547 33 7.414 1 71.94 303 SER A C 1
ATOM 2417 O O . SER A 1 303 ? 20.047 33.875 6.707 1 71.94 303 SER A O 1
ATOM 2419 N N . GLU A 1 304 ? 18.594 32.188 6.898 1 70.56 304 GLU A N 1
ATOM 2420 C CA . GLU A 1 304 ? 18.172 32.312 5.508 1 70.56 304 GLU A CA 1
ATOM 2421 C C . GLU A 1 304 ? 16.672 32.625 5.414 1 70.56 304 GLU A C 1
ATOM 2423 O O . GLU A 1 304 ? 15.953 31.984 4.645 1 70.56 304 GLU A O 1
ATOM 2428 N N . LEU A 1 305 ? 16.422 33.688 6.07 1 74.06 305 LEU A N 1
ATOM 2429 C CA . LEU A 1 305 ? 15.008 34 6.156 1 74.06 305 LEU A CA 1
ATOM 2430 C C . LEU A 1 305 ? 14.523 34.688 4.875 1 74.06 305 LEU A C 1
ATOM 2432 O O . LEU A 1 305 ? 15.086 35.688 4.438 1 74.06 305 LEU A O 1
ATOM 2436 N N . GLU A 1 306 ? 13.758 33.875 4.191 1 71.88 306 GLU A N 1
ATOM 2437 C CA . GLU A 1 306 ? 13.07 34.406 3.018 1 71.88 306 GLU A CA 1
ATOM 2438 C C . GLU A 1 306 ? 11.57 34.531 3.264 1 71.88 306 GLU A C 1
ATOM 2440 O O . GLU A 1 306 ? 10.969 33.656 3.896 1 71.88 306 GLU A O 1
ATOM 2445 N N . PHE A 1 307 ? 11.055 35.594 2.959 1 70.12 307 PHE A N 1
ATOM 2446 C CA . PHE A 1 307 ? 9.617 35.812 3.078 1 70.12 307 PHE A CA 1
ATOM 2447 C C . PHE A 1 307 ? 9.047 36.406 1.794 1 70.12 307 PHE A C 1
ATOM 2449 O O . PHE A 1 307 ? 9.453 37.469 1.365 1 70.12 307 PHE A O 1
ATOM 2456 N N . GLY A 1 308 ? 8.062 35.688 1.126 1 63.88 308 GLY A N 1
ATOM 2457 C CA . GLY A 1 308 ? 7.445 36.156 -0.107 1 63.88 308 GLY A CA 1
ATOM 2458 C C . GLY A 1 308 ? 8.438 36.312 -1.247 1 63.88 308 GLY A C 1
ATOM 2459 O O . GLY A 1 308 ? 8.297 37.188 -2.084 1 63.88 308 GLY A O 1
ATOM 2460 N N . GLY A 1 309 ? 9.508 35.594 -1.141 1 67.88 309 GLY A N 1
ATOM 2461 C CA . GLY A 1 309 ? 10.523 35.688 -2.178 1 67.88 309 GLY A CA 1
ATOM 2462 C C . GLY A 1 309 ? 11.602 36.719 -1.863 1 67.88 309 GLY A C 1
ATOM 2463 O O . GLY A 1 309 ? 12.555 36.875 -2.625 1 67.88 309 GLY A O 1
ATOM 2464 N N . PHE A 1 310 ? 11.391 37.406 -0.808 1 74 310 PHE A N 1
ATOM 2465 C CA . PHE A 1 310 ? 12.359 38.438 -0.426 1 74 310 PHE A CA 1
ATOM 2466 C C . PHE A 1 310 ? 13.312 37.906 0.641 1 74 310 PHE A C 1
ATOM 2468 O O . PHE A 1 310 ? 12.883 37.25 1.601 1 74 310 PHE A O 1
ATOM 2475 N N . ASP A 1 311 ? 14.578 38.125 0.421 1 79.62 311 ASP A N 1
ATOM 2476 C CA . ASP A 1 311 ? 15.594 37.781 1.414 1 79.62 311 ASP A CA 1
ATOM 2477 C C . ASP A 1 311 ? 15.578 38.781 2.58 1 79.62 311 ASP A C 1
ATOM 2479 O O . ASP A 1 311 ? 15.898 39.969 2.404 1 79.62 311 ASP A O 1
ATOM 2483 N N . LEU A 1 312 ? 15.234 38.375 3.729 1 81 312 LEU A N 1
ATOM 2484 C CA . LEU A 1 312 ? 15.141 39.219 4.902 1 81 312 LEU A CA 1
ATOM 2485 C C . LEU A 1 312 ? 16.344 39.031 5.812 1 81 312 LEU A C 1
ATOM 2487 O O . LEU A 1 312 ? 16.406 39.625 6.895 1 81 312 LEU A O 1
ATOM 2491 N N . SER A 1 313 ? 17.297 38.312 5.273 1 79 313 SER A N 1
ATOM 2492 C CA . SER A 1 313 ? 18.422 37.938 6.117 1 79 313 SER A CA 1
ATOM 2493 C C . SER A 1 313 ? 19.266 39.156 6.516 1 79 313 SER A C 1
ATOM 2495 O O . SER A 1 313 ? 19.969 39.125 7.523 1 79 313 SER A O 1
ATOM 2497 N N . GLN A 1 314 ? 19.094 40.25 5.77 1 80.5 314 GLN A N 1
ATOM 2498 C CA . GLN A 1 314 ? 19.922 41.406 6.012 1 80.5 314 GLN A CA 1
ATOM 2499 C C . GLN A 1 314 ? 19.234 42.406 6.949 1 80.5 314 GLN A C 1
ATOM 2501 O O . GLN A 1 314 ? 19.844 43.406 7.371 1 80.5 314 GLN A O 1
ATOM 2506 N N . TYR A 1 315 ? 18.078 42.094 7.297 1 85.44 315 TYR A N 1
ATOM 2507 C CA . TYR A 1 315 ? 17.328 43 8.156 1 85.44 315 TYR A CA 1
ATOM 2508 C C . TYR A 1 315 ? 17.359 42.531 9.609 1 85.44 315 TYR A C 1
ATOM 2510 O O . TYR A 1 315 ? 17.484 41.344 9.875 1 85.44 315 TYR A O 1
ATOM 2518 N N . PRO A 1 316 ? 17.328 43.562 10.523 1 86.56 316 PRO A N 1
ATOM 2519 C CA . PRO A 1 316 ? 17.266 43.156 11.93 1 86.56 316 PRO A CA 1
ATOM 2520 C C . PRO A 1 316 ? 16.016 42.344 12.258 1 86.56 316 PRO A C 1
ATOM 2522 O O . PRO A 1 316 ? 14.891 42.781 11.969 1 86.56 316 PRO A O 1
ATOM 2525 N N . LEU A 1 317 ? 16.203 41.188 12.898 1 86.88 317 LEU A N 1
ATOM 2526 C CA . LEU A 1 317 ? 15.117 40.25 13.18 1 86.88 317 LEU A CA 1
ATOM 2527 C C . LEU A 1 317 ? 14.062 40.906 14.078 1 86.88 317 LEU A C 1
ATOM 2529 O O . LEU A 1 317 ? 12.875 40.594 13.969 1 86.88 317 LEU A O 1
ATOM 2533 N N . ASP A 1 318 ? 14.547 41.781 14.898 1 88.25 318 ASP A N 1
ATOM 2534 C CA . ASP A 1 318 ? 13.617 42.375 15.859 1 88.25 318 ASP A CA 1
ATOM 2535 C C . ASP A 1 318 ? 13.164 43.75 15.391 1 88.25 318 ASP A C 1
ATOM 2537 O O . ASP A 1 318 ? 12.578 44.5 16.156 1 88.25 318 ASP A O 1
ATOM 2541 N N . GLY A 1 319 ? 13.469 44.094 14.117 1 85.38 319 GLY A N 1
ATOM 2542 C CA . GLY A 1 319 ? 12.969 45.281 13.477 1 85.38 319 GLY A CA 1
ATOM 2543 C C . GLY A 1 319 ? 11.688 45.062 12.703 1 85.38 319 GLY A C 1
ATOM 2544 O O . GLY A 1 319 ? 11.227 43.938 12.562 1 85.38 319 GLY A O 1
ATOM 2545 N N . PRO A 1 320 ? 11.039 46.156 12.344 1 82.06 320 PRO A N 1
ATOM 2546 C CA . PRO A 1 320 ? 9.812 46.062 11.539 1 82.06 320 PRO A CA 1
ATOM 2547 C C . PRO A 1 320 ? 10.07 45.5 10.148 1 82.06 320 PRO A C 1
ATOM 2549 O O . PRO A 1 320 ? 11.195 45.531 9.656 1 82.06 320 PRO A O 1
ATOM 2552 N N . LEU A 1 321 ? 9.086 44.875 9.57 1 81.06 321 LEU A N 1
ATOM 2553 C CA . LEU A 1 321 ? 9.172 44.438 8.18 1 81.06 321 LEU A CA 1
ATOM 2554 C C . LEU A 1 321 ? 9.445 45.656 7.266 1 81.06 321 LEU A C 1
ATOM 2556 O O . LEU A 1 321 ? 8.758 46.656 7.344 1 81.06 321 LEU A O 1
ATOM 2560 N N . PRO A 1 322 ? 10.492 45.469 6.531 1 79.69 322 PRO A N 1
ATOM 2561 C CA . PRO A 1 322 ? 10.742 46.562 5.582 1 79.69 322 PRO A CA 1
ATOM 2562 C C . PRO A 1 322 ? 9.656 46.688 4.52 1 79.69 322 PRO A C 1
ATOM 2564 O O . PRO A 1 322 ? 8.828 45.781 4.375 1 79.69 322 PRO A O 1
ATOM 2567 N N . ASP A 1 323 ? 9.547 47.844 3.928 1 75.69 323 ASP A N 1
ATOM 2568 C CA . ASP A 1 323 ? 8.641 48 2.795 1 75.69 323 ASP A CA 1
ATOM 2569 C C . ASP A 1 323 ? 9.062 47.125 1.627 1 75.69 323 ASP A C 1
ATOM 2571 O O . ASP A 1 323 ? 10.141 47.312 1.059 1 75.69 323 ASP A O 1
ATOM 2575 N N . LEU A 1 324 ? 8.469 45.969 1.561 1 73 324 LEU A N 1
ATOM 2576 C CA . LEU A 1 324 ? 8.805 45.031 0.501 1 73 324 LEU A CA 1
ATOM 2577 C C . LEU A 1 324 ? 7.934 45.25 -0.73 1 73 324 LEU A C 1
ATOM 2579 O O . LEU A 1 324 ? 6.723 45.438 -0.613 1 73 324 LEU A O 1
ATOM 2583 N N . PRO A 1 325 ? 8.508 45.531 -1.931 1 65.62 325 PRO A N 1
ATOM 2584 C CA . PRO A 1 325 ? 7.73 45.719 -3.158 1 65.62 325 PRO A CA 1
ATOM 2585 C C . PRO A 1 325 ? 7.047 44.406 -3.605 1 65.62 325 PRO A C 1
ATOM 2587 O O . PRO A 1 325 ? 7.539 43.75 -4.516 1 65.62 325 PRO A O 1
ATOM 2590 N N . TYR A 1 326 ? 6.18 43.969 -2.811 1 58.59 326 TYR A N 1
ATOM 2591 C CA . TYR A 1 326 ? 5.504 42.75 -3.164 1 58.59 326 TYR A CA 1
ATOM 2592 C C . TYR A 1 326 ? 4.508 42.969 -4.293 1 58.59 326 TYR A C 1
ATOM 2594 O O . TYR A 1 326 ? 3.746 43.938 -4.277 1 58.59 326 TYR A O 1
ATOM 2602 N N . ASP A 1 327 ? 4.766 42.344 -5.473 1 54.53 327 ASP A N 1
ATOM 2603 C CA . ASP A 1 327 ? 3.799 42.25 -6.559 1 54.53 327 ASP A CA 1
ATOM 2604 C C . ASP A 1 327 ? 2.963 40.969 -6.445 1 54.53 327 ASP A C 1
ATOM 2606 O O . ASP A 1 327 ? 3.506 39.875 -6.406 1 54.53 327 ASP A O 1
ATOM 2610 N N . ALA A 1 328 ? 1.723 41.031 -5.961 1 49.97 328 ALA A N 1
ATOM 2611 C CA . ALA A 1 328 ? 0.784 39.938 -5.828 1 49.97 328 ALA A CA 1
ATOM 2612 C C . ALA A 1 328 ? 0.721 39.125 -7.109 1 49.97 328 ALA A C 1
ATOM 2614 O O . ALA A 1 328 ? 0.398 39.625 -8.18 1 49.97 328 ALA A O 1
ATOM 2615 N N . GLY A 1 329 ? 1.793 38.625 -7.555 1 45.94 329 GLY A N 1
ATOM 2616 C CA . GLY A 1 329 ? 1.56 37.844 -8.75 1 45.94 329 GLY A CA 1
ATOM 2617 C C . GLY A 1 329 ? 0.274 37.031 -8.695 1 45.94 329 GLY A C 1
ATOM 2618 O O . GLY A 1 329 ? -0.501 37.156 -7.742 1 45.94 329 GLY A O 1
ATOM 2619 N N . GLU A 1 330 ? -0.151 36.25 -9.844 1 41.97 330 GLU A N 1
ATOM 2620 C CA . GLU A 1 330 ? -1.423 35.531 -10.031 1 41.97 330 GLU A CA 1
ATOM 2621 C C . GLU A 1 330 ? -1.733 34.625 -8.859 1 41.97 330 GLU A C 1
ATOM 2623 O O . GLU A 1 330 ? -2.879 34.531 -8.406 1 41.97 330 GLU A O 1
ATOM 2628 N N . ASN A 1 331 ? -1.073 33.5 -8.727 1 40.84 331 ASN A N 1
ATOM 2629 C CA . ASN A 1 331 ? -1.49 32.344 -7.953 1 40.84 331 ASN A CA 1
ATOM 2630 C C . ASN A 1 331 ? -1.165 32.5 -6.469 1 40.84 331 ASN A C 1
ATOM 2632 O O . ASN A 1 331 ? -1.784 31.875 -5.617 1 40.84 331 ASN A O 1
ATOM 2636 N N . GLY A 1 332 ? 0.047 33.031 -6.039 1 44.03 332 GLY A N 1
ATOM 2637 C CA . GLY A 1 332 ? 0.616 33 -4.703 1 44.03 332 GLY A CA 1
ATOM 2638 C C . GLY A 1 332 ? 0.179 34.156 -3.844 1 44.03 332 GLY A C 1
ATOM 2639 O O . GLY A 1 332 ? 0.697 34.375 -2.742 1 44.03 332 GLY A O 1
ATOM 2640 N N . ARG A 1 333 ? -0.565 35.125 -4.336 1 46.97 333 ARG A N 1
ATOM 2641 C CA . ARG A 1 333 ? -0.783 36.5 -3.975 1 46.97 333 ARG A CA 1
ATOM 2642 C C . ARG A 1 333 ? -1.515 36.625 -2.643 1 46.97 333 ARG A C 1
ATOM 2644 O O . ARG A 1 333 ? -1.21 37.5 -1.834 1 46.97 333 ARG A O 1
ATOM 2651 N N . GLY A 1 334 ? -2.35 35.656 -2.439 1 53.53 334 GLY A N 1
ATOM 2652 C CA . GLY A 1 334 ? -3.312 36 -1.404 1 53.53 334 GLY A CA 1
ATOM 2653 C C . GLY A 1 334 ? -2.797 35.75 -0.001 1 53.53 334 GLY A C 1
ATOM 2654 O O . GLY A 1 334 ? -2.922 36.594 0.877 1 53.53 334 GLY A O 1
ATOM 2655 N N . ARG A 1 335 ? -1.914 34.688 0.06 1 59.34 335 ARG A N 1
ATOM 2656 C CA . ARG A 1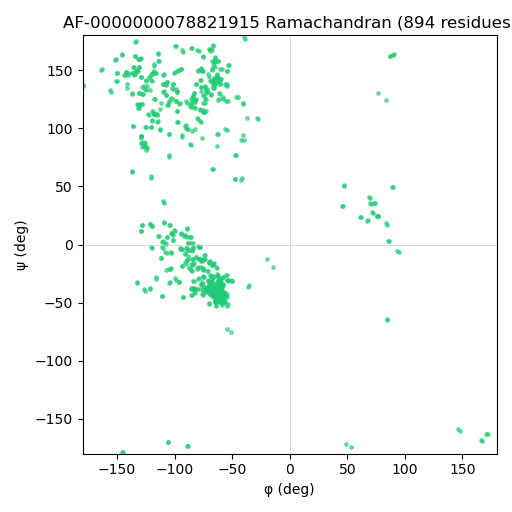 335 ? -1.511 34.344 1.42 1 59.34 335 ARG A CA 1
ATOM 2657 C C . ARG A 1 335 ? -0.411 35.281 1.914 1 59.34 335 ARG A C 1
ATOM 2659 O O . ARG A 1 335 ? -0.462 35.75 3.047 1 59.34 335 ARG A O 1
ATOM 2666 N N . PHE A 1 336 ? 0.503 35.625 0.957 1 64.94 336 PHE A N 1
ATOM 2667 C CA . PHE A 1 336 ? 1.619 36.469 1.348 1 64.94 336 PHE A CA 1
ATOM 2668 C C . PHE A 1 336 ? 1.143 37.875 1.626 1 64.94 336 PHE A C 1
ATOM 2670 O O . PHE A 1 336 ? 1.572 38.531 2.598 1 64.94 336 PHE A O 1
ATOM 2677 N N . GLN A 1 337 ? 0.256 38.312 0.8 1 64.38 337 GLN A N 1
ATOM 2678 C CA . GLN A 1 337 ? -0.272 39.656 1.004 1 64.38 337 GLN A CA 1
ATOM 2679 C C . GLN A 1 337 ? -1.014 39.781 2.334 1 64.38 337 GLN A C 1
ATOM 2681 O O . GLN A 1 337 ? -0.864 40.75 3.059 1 64.38 337 GLN A O 1
ATOM 2686 N N . GLN A 1 338 ? -1.666 38.781 2.58 1 64.25 338 GLN A N 1
ATOM 2687 C CA . GLN A 1 338 ? -2.402 38.75 3.84 1 64.25 338 GLN A CA 1
ATOM 2688 C C . GLN A 1 338 ? -1.451 38.75 5.031 1 64.25 338 GLN A C 1
ATOM 2690 O O . GLN A 1 338 ? -1.693 39.406 6.035 1 64.25 338 GLN A O 1
ATOM 2695 N N . GLN A 1 339 ? -0.396 38.062 4.832 1 71.25 339 GLN A N 1
ATOM 2696 C CA . GLN A 1 339 ? 0.59 37.969 5.906 1 71.25 339 GLN A CA 1
ATOM 2697 C C . GLN A 1 339 ? 1.301 39.312 6.094 1 71.25 339 GLN A C 1
ATOM 2699 O O . GLN A 1 339 ? 1.556 39.75 7.223 1 71.25 339 GLN A O 1
ATOM 2704 N N . LEU A 1 340 ? 1.503 39.969 4.961 1 72.06 340 LEU A N 1
ATOM 2705 C CA . LEU A 1 340 ? 2.156 41.25 5.008 1 72.06 340 LEU A CA 1
ATOM 2706 C C . LEU A 1 340 ? 1.26 42.281 5.68 1 72.06 340 LEU A C 1
ATOM 2708 O O . LEU A 1 340 ? 1.725 43.094 6.508 1 72.06 340 LEU A O 1
ATOM 2712 N N . GLU A 1 341 ? 0.048 42.188 5.316 1 71 341 GLU A N 1
ATOM 2713 C CA . GLU A 1 341 ? -0.903 43.156 5.902 1 71 341 GLU A CA 1
ATOM 2714 C C . GLU A 1 341 ? -1.062 42.906 7.402 1 71 341 GLU A C 1
ATOM 2716 O O . GLU A 1 341 ? -1.146 43.844 8.18 1 71 341 GLU A O 1
ATOM 2721 N N . LEU A 1 342 ? -1.081 41.719 7.711 1 71.81 342 LEU A N 1
ATOM 2722 C CA . LEU A 1 342 ? -1.18 41.375 9.125 1 71.81 342 LEU A CA 1
ATOM 2723 C C . LEU A 1 342 ? 0.051 41.875 9.891 1 71.81 342 LEU A C 1
ATOM 2725 O O . LEU A 1 342 ? -0.066 42.406 10.992 1 71.81 342 LEU A O 1
ATOM 2729 N N . ALA A 1 343 ? 1.178 41.688 9.312 1 75.31 343 ALA A N 1
ATOM 2730 C CA . ALA A 1 343 ? 2.428 42.094 9.938 1 75.31 343 ALA A CA 1
ATOM 2731 C C . ALA A 1 343 ? 2.449 43.594 10.164 1 75.31 343 ALA A C 1
ATOM 2733 O O . ALA A 1 343 ? 2.898 44.062 11.211 1 75.31 343 ALA A O 1
ATOM 2734 N N . ARG A 1 344 ? 1.927 44.25 9.266 1 76.38 344 ARG A N 1
ATOM 2735 C CA . ARG A 1 344 ? 1.902 45.688 9.359 1 76.38 344 ARG A CA 1
ATOM 2736 C C . ARG A 1 344 ? 0.861 46.156 10.375 1 76.38 344 ARG A C 1
ATOM 2738 O O . ARG A 1 344 ? 1.133 47.031 11.195 1 76.38 344 ARG A O 1
ATOM 2745 N N . ARG A 1 345 ? -0.235 45.531 10.281 1 75.88 345 ARG A N 1
ATOM 2746 C CA . ARG A 1 345 ? -1.33 45.906 11.172 1 75.88 345 ARG A CA 1
ATOM 2747 C C . ARG A 1 345 ? -0.96 45.656 12.633 1 75.88 345 ARG A C 1
ATOM 2749 O O . ARG A 1 345 ? -1.276 46.438 13.508 1 75.88 345 ARG A O 1
ATOM 2756 N N . GLU A 1 346 ? -0.244 44.625 12.844 1 80.75 346 GLU A N 1
ATOM 2757 C CA . GLU A 1 346 ? 0.082 44.25 14.211 1 80.75 346 GLU A CA 1
ATOM 2758 C C . GLU A 1 346 ? 1.508 44.656 14.57 1 80.75 346 GLU A C 1
ATOM 2760 O O . GLU A 1 346 ? 2 44.312 15.648 1 80.75 346 GLU A O 1
ATOM 2765 N N . ASN A 1 347 ? 2.092 45.375 13.781 1 83.56 347 ASN A N 1
ATOM 2766 C CA . ASN A 1 347 ? 3.461 45.844 13.977 1 83.56 347 ASN A CA 1
ATOM 2767 C C . ASN A 1 347 ? 4.387 44.688 14.391 1 83.56 347 ASN A C 1
ATOM 2769 O O . ASN A 1 347 ? 5.105 44.812 15.391 1 83.56 347 ASN A O 1
ATOM 2773 N N . LEU A 1 348 ? 4.344 43.625 13.664 1 85.88 348 LEU A N 1
ATOM 2774 C CA . LEU A 1 348 ? 5.164 42.469 13.961 1 85.88 348 LEU A CA 1
ATOM 2775 C C . LEU A 1 348 ? 6.605 42.688 13.516 1 85.88 348 LEU A C 1
ATOM 2777 O O . LEU A 1 348 ? 6.848 43.25 12.461 1 85.88 348 LEU A O 1
ATOM 2781 N N . THR A 1 349 ? 7.531 42.281 14.438 1 87.62 349 THR A N 1
ATOM 2782 C CA . THR A 1 349 ? 8.922 42.188 13.992 1 87.62 349 THR A CA 1
ATOM 2783 C C . THR A 1 349 ? 9.094 41.062 12.984 1 87.62 349 THR A C 1
ATOM 2785 O O . THR A 1 349 ? 8.195 40.219 12.805 1 87.62 349 THR A O 1
ATOM 2788 N N . ILE A 1 350 ? 10.266 41.062 12.312 1 83.81 350 ILE A N 1
ATOM 2789 C CA . ILE A 1 350 ? 10.578 40 11.375 1 83.81 350 ILE A CA 1
ATOM 2790 C C . ILE A 1 350 ? 10.57 38.656 12.102 1 83.81 350 ILE A C 1
ATOM 2792 O O . ILE A 1 350 ? 10.016 37.688 11.602 1 83.81 350 ILE A O 1
ATOM 2796 N N . ARG A 1 351 ? 11.133 38.656 13.242 1 82.38 351 ARG A N 1
ATOM 2797 C CA . ARG A 1 351 ? 11.141 37.438 14.062 1 82.38 351 ARG A CA 1
ATOM 2798 C C . ARG A 1 351 ? 9.719 37 14.383 1 82.38 351 ARG A C 1
ATOM 2800 O O . ARG A 1 351 ? 9.375 35.812 14.18 1 82.38 351 ARG A O 1
ATOM 2807 N N . GLU A 1 352 ? 8.953 37.906 14.789 1 79 352 GLU A N 1
ATOM 2808 C CA . GLU A 1 352 ? 7.57 37.594 15.148 1 79 352 GLU A CA 1
ATOM 2809 C C . GLU A 1 352 ? 6.781 37.094 13.93 1 79 352 GLU A C 1
ATOM 2811 O O . GLU A 1 352 ? 5.953 36.188 14.039 1 79 352 GLU A O 1
ATOM 2816 N N . LEU A 1 353 ? 7.062 37.719 12.891 1 76.62 353 LEU A N 1
ATOM 2817 C CA . LEU A 1 353 ? 6.395 37.375 11.648 1 76.62 353 LEU A CA 1
ATOM 2818 C C . LEU A 1 353 ? 6.727 35.938 11.25 1 76.62 353 LEU A C 1
ATOM 2820 O O . LEU A 1 353 ? 5.828 35.156 10.93 1 76.62 353 LEU A O 1
ATOM 2824 N N . VAL A 1 354 ? 7.934 35.625 11.273 1 74.69 354 VAL A N 1
ATOM 2825 C CA . VAL A 1 354 ? 8.398 34.312 10.875 1 74.69 354 VAL A CA 1
ATOM 2826 C C . VAL A 1 354 ? 7.828 33.25 11.828 1 74.69 354 VAL A C 1
ATOM 2828 O O . VAL A 1 354 ? 7.332 32.219 11.391 1 74.69 354 VAL A O 1
ATOM 2831 N N . LEU A 1 355 ? 7.922 33.594 13.047 1 74.12 355 LEU A N 1
ATOM 2832 C CA . LEU A 1 355 ? 7.445 32.656 14.055 1 74.12 355 LEU A CA 1
ATOM 2833 C C . LEU A 1 355 ? 5.938 32.438 13.938 1 74.12 355 LEU A C 1
ATOM 2835 O O . LEU A 1 355 ? 5.445 31.328 14.109 1 74.12 355 LEU A O 1
ATOM 2839 N N . LYS A 1 356 ? 5.289 33.469 13.641 1 70.56 356 LYS A N 1
ATOM 2840 C CA . LYS A 1 356 ? 3.836 33.406 13.531 1 70.56 356 LYS A CA 1
ATOM 2841 C C . LYS A 1 356 ? 3.412 32.594 12.328 1 70.56 356 LYS A C 1
ATOM 2843 O O . LYS A 1 356 ? 2.49 31.766 12.414 1 70.56 356 LYS A O 1
ATOM 2848 N N . PHE A 1 357 ? 4.109 32.719 11.25 1 67.94 357 PHE A N 1
ATOM 2849 C CA . PHE A 1 357 ? 3.594 32.125 10.031 1 67.94 357 PHE A CA 1
ATOM 2850 C C . PHE A 1 357 ? 4.363 30.844 9.68 1 67.94 357 PHE A C 1
ATOM 2852 O O . PHE A 1 357 ? 3.824 29.953 9.039 1 67.94 357 PHE A O 1
ATOM 2859 N N . ARG A 1 358 ? 5.555 30.828 9.984 1 67.69 358 ARG A N 1
ATOM 2860 C CA . ARG A 1 358 ? 6.312 29.625 9.656 1 67.69 358 ARG A CA 1
ATOM 2861 C C . ARG A 1 358 ? 6.055 28.516 10.672 1 67.69 358 ARG A C 1
ATOM 2863 O O . ARG A 1 358 ? 6.027 27.344 10.32 1 67.69 358 ARG A O 1
ATOM 2870 N N . VAL A 1 359 ? 5.75 28.984 11.875 1 63.62 359 VAL A N 1
ATOM 2871 C CA . VAL A 1 359 ? 5.617 27.984 12.938 1 63.62 359 VAL A CA 1
ATOM 2872 C C . VAL A 1 359 ? 4.16 27.547 13.055 1 63.62 359 VAL A C 1
ATOM 2874 O O . VAL A 1 359 ? 3.865 26.359 13.102 1 63.62 359 VAL A O 1
ATOM 2877 N N . ALA A 1 360 ? 3.209 28.484 13.039 1 63.28 360 ALA A N 1
ATOM 2878 C CA . ALA A 1 360 ? 1.803 28.156 13.258 1 63.28 360 ALA A CA 1
ATOM 2879 C C . ALA A 1 360 ? 1.149 27.672 11.969 1 63.28 360 ALA A C 1
ATOM 2881 O O . ALA A 1 360 ? 0.153 26.953 12 1 63.28 360 ALA A O 1
ATOM 2882 N N . ARG A 1 361 ? 1.703 27.875 10.875 1 67.06 361 ARG A N 1
ATOM 2883 C CA . ARG A 1 361 ? 1.264 27.453 9.547 1 67.06 361 ARG A CA 1
ATOM 2884 C C . ARG A 1 361 ? -0.226 27.719 9.359 1 67.06 361 ARG A C 1
ATOM 2886 O O . ARG A 1 361 ? -0.949 26.859 8.844 1 67.06 361 ARG A O 1
ATOM 2893 N N . GLY A 1 362 ? -0.704 28.766 9.953 1 71.06 362 GLY A N 1
ATOM 2894 C CA . GLY A 1 362 ? -2.088 29.156 9.742 1 71.06 362 GLY A CA 1
ATOM 2895 C C . GLY A 1 362 ? -3.057 28.453 10.672 1 71.06 362 GLY A C 1
ATOM 2896 O O . GLY A 1 362 ? -4.27 28.656 10.586 1 71.06 362 GLY A O 1
ATOM 2897 N N . HIS A 1 363 ? -2.566 27.641 11.57 1 83.19 363 HIS A N 1
ATOM 2898 C CA . HIS A 1 363 ? -3.418 26.938 12.516 1 83.19 363 HIS A CA 1
ATOM 2899 C C . HIS A 1 363 ? -3.529 27.703 13.828 1 83.19 363 HIS A C 1
ATOM 2901 O O . HIS A 1 363 ? -2.66 28.516 14.156 1 83.19 363 HIS A O 1
ATOM 2907 N N . ILE A 1 364 ? -4.617 27.531 14.453 1 88.75 364 ILE A N 1
ATOM 2908 C CA . ILE A 1 364 ? -4.746 28.094 15.789 1 88.75 364 ILE A CA 1
ATOM 2909 C C . ILE A 1 364 ? -3.752 27.422 16.734 1 88.75 364 ILE A C 1
ATOM 2911 O O . ILE A 1 364 ? -3.518 26.219 16.641 1 88.75 364 ILE A O 1
ATOM 2915 N N . GLN A 1 365 ? -3.152 28.266 17.578 1 90.75 365 GLN A N 1
ATOM 2916 C CA . GLN A 1 365 ? -2.223 27.766 18.578 1 90.75 365 GLN A CA 1
ATOM 2917 C C . GLN A 1 365 ? -2.877 27.719 19.953 1 90.75 365 GLN A C 1
ATOM 2919 O O . GLN A 1 365 ? -3.52 28.672 20.375 1 90.75 365 GLN A O 1
ATOM 2924 N N . ALA A 1 366 ? -2.859 26.625 20.578 1 94.62 366 ALA A N 1
ATOM 2925 C CA . ALA A 1 366 ? -3.299 26.438 21.953 1 94.62 366 ALA A CA 1
ATOM 2926 C C . ALA A 1 366 ? -2.123 26.094 22.875 1 94.62 366 ALA A C 1
ATOM 2928 O O . ALA A 1 366 ? -1.711 24.938 22.953 1 94.62 366 ALA A O 1
ATOM 2929 N N . ILE A 1 367 ? -1.597 27.109 23.594 1 95.19 367 ILE A N 1
ATOM 2930 C CA . ILE A 1 367 ? -0.432 26.953 24.469 1 95.19 367 ILE A CA 1
ATOM 2931 C C . ILE A 1 367 ? -0.834 27.188 25.922 1 95.19 367 ILE A C 1
ATOM 2933 O O . ILE A 1 367 ? -1.187 28.312 26.297 1 95.19 367 ILE A O 1
ATOM 2937 N N . GLY A 1 368 ? -0.792 26.141 26.719 1 98 368 GLY A N 1
ATOM 2938 C CA . GLY A 1 368 ? -1.188 26.344 28.109 1 98 368 GLY A CA 1
ATOM 2939 C C . GLY A 1 368 ? -1.436 25.047 28.844 1 98 368 GLY A C 1
ATOM 2940 O O . GLY A 1 368 ? -0.974 23.984 28.422 1 98 368 GLY A O 1
ATOM 2941 N N . SER A 1 369 ? -2.033 25.188 30.047 1 98.5 369 SER A N 1
ATOM 2942 C CA . SER A 1 369 ? -2.451 24.031 30.859 1 98.5 369 SER A CA 1
ATOM 2943 C C . SER A 1 369 ? -3.58 23.266 30.172 1 98.5 369 SER A C 1
ATOM 2945 O O . SER A 1 369 ? -4.133 23.734 29.172 1 98.5 369 SER A O 1
ATOM 2947 N N . ALA A 1 370 ? -3.902 22.094 30.734 1 98.56 370 ALA A N 1
ATOM 2948 C CA . ALA A 1 370 ? -5.02 21.312 30.234 1 98.56 370 ALA A CA 1
ATOM 2949 C C . ALA A 1 370 ? -6.309 22.125 30.203 1 98.56 370 ALA A C 1
ATOM 2951 O O . ALA A 1 370 ? -7.086 22.047 29.25 1 98.56 370 ALA A O 1
ATOM 2952 N N . LYS A 1 371 ? -6.512 22.875 31.266 1 98.56 371 LYS A N 1
ATOM 2953 C CA . LYS A 1 371 ? -7.711 23.703 31.359 1 98.56 371 LYS A CA 1
ATOM 2954 C C . LYS A 1 371 ? -7.738 24.75 30.25 1 98.56 371 LYS A C 1
ATOM 2956 O O . LYS A 1 371 ? -8.773 24.953 29.609 1 98.56 371 LYS A O 1
ATOM 2961 N N . THR A 1 372 ? -6.621 25.438 30.062 1 98.56 372 THR A N 1
ATOM 2962 C CA . THR A 1 372 ? -6.523 26.5 29.078 1 98.56 372 THR A CA 1
ATOM 2963 C C . THR A 1 372 ? -6.793 25.953 27.672 1 98.56 372 THR A C 1
ATOM 2965 O O . THR A 1 372 ? -7.578 26.531 26.922 1 98.56 372 THR A O 1
ATOM 2968 N N . VAL A 1 373 ? -6.164 24.875 27.312 1 98.56 373 VAL A N 1
ATOM 2969 C CA . VAL A 1 373 ? -6.32 24.25 26 1 98.56 373 VAL A CA 1
ATOM 2970 C C . VAL A 1 373 ? -7.754 23.75 25.828 1 98.56 373 VAL A C 1
ATOM 2972 O O . VAL A 1 373 ? -8.383 24 24.797 1 98.56 373 VAL A O 1
ATOM 2975 N N . ALA A 1 374 ? -8.312 23.094 26.828 1 98.81 374 ALA A N 1
ATOM 2976 C CA . ALA A 1 374 ? -9.672 22.578 26.781 1 98.81 374 ALA A CA 1
ATOM 2977 C C . ALA A 1 374 ? -10.688 23.719 26.641 1 98.81 374 ALA A C 1
ATOM 2979 O O . ALA A 1 374 ? -11.711 23.562 25.969 1 98.81 374 ALA A O 1
ATOM 2980 N N . ASP A 1 375 ? -10.445 24.844 27.344 1 98.69 375 ASP A N 1
ATOM 2981 C CA . ASP A 1 375 ? -11.312 26 27.219 1 98.69 375 ASP A CA 1
ATOM 2982 C C . ASP A 1 375 ? -11.414 26.469 25.766 1 98.69 375 ASP A C 1
ATOM 2984 O O . ASP A 1 375 ? -12.508 26.75 25.266 1 98.69 375 ASP A O 1
ATOM 2988 N N . LEU A 1 376 ? -10.258 26.562 25.156 1 98.19 376 LEU A N 1
ATOM 2989 C CA . LEU A 1 376 ? -10.227 26.984 23.766 1 98.19 376 LEU A CA 1
ATOM 2990 C C . LEU A 1 376 ? -10.992 26 22.875 1 98.19 376 LEU A C 1
ATOM 2992 O O . LEU A 1 376 ? -11.844 26.406 22.078 1 98.19 376 LEU A O 1
ATOM 2996 N N . ILE A 1 377 ? -10.734 24.719 23 1 98.69 377 ILE A N 1
ATOM 2997 C CA . ILE A 1 377 ? -11.367 23.672 22.203 1 98.69 377 ILE A CA 1
ATOM 2998 C C . ILE A 1 377 ? -12.883 23.734 22.391 1 98.69 377 ILE A C 1
ATOM 3000 O O . ILE A 1 377 ? -13.633 23.703 21.422 1 98.69 377 ILE A O 1
ATOM 3004 N N . GLU A 1 378 ? -13.328 23.812 23.656 1 98.62 378 GLU A N 1
ATOM 3005 C CA . GLU A 1 378 ? -14.75 23.828 23.953 1 98.62 378 GLU A CA 1
ATOM 3006 C C . GLU A 1 378 ? -15.438 25.047 23.359 1 98.62 378 GLU A C 1
ATOM 3008 O O . GLU A 1 378 ? -16.531 24.938 22.812 1 98.62 378 GLU A O 1
ATOM 3013 N N . GLN A 1 379 ? -14.789 26.172 23.469 1 98.5 379 GLN A N 1
ATOM 3014 C CA . GLN A 1 379 ? -15.375 27.391 22.891 1 98.5 379 GLN A CA 1
ATOM 3015 C C . GLN A 1 379 ? -15.609 27.234 21.391 1 98.5 379 GLN A C 1
ATOM 3017 O O . GLN A 1 379 ? -16.703 27.531 20.906 1 98.5 379 GLN A O 1
ATOM 3022 N N . TRP A 1 380 ? -14.531 26.812 20.656 1 98.38 380 TRP A N 1
ATOM 3023 C CA . TRP A 1 380 ? -14.641 26.641 19.203 1 98.38 380 TRP A CA 1
ATOM 3024 C C . TRP A 1 380 ? -15.727 25.625 18.859 1 98.38 380 TRP A C 1
ATOM 3026 O O . TRP A 1 380 ? -16.438 25.797 17.875 1 98.38 380 TRP A O 1
ATOM 3036 N N . PHE A 1 381 ? -15.852 24.594 19.656 1 98.19 381 PHE A N 1
ATOM 3037 C CA . PHE A 1 381 ? -16.797 23.5 19.438 1 98.19 381 PHE A CA 1
ATOM 3038 C C . PHE A 1 381 ? -18.234 23.984 19.672 1 98.19 381 PHE A C 1
ATOM 3040 O O . PHE A 1 381 ? -19.094 23.812 18.812 1 98.19 381 PHE A O 1
ATOM 3047 N N . VAL A 1 382 ? -18.5 24.609 20.781 1 97.56 382 VAL A N 1
ATOM 3048 C CA . VAL A 1 382 ? -19.828 25.031 21.188 1 97.56 382 VAL A CA 1
ATOM 3049 C C . VAL A 1 382 ? -20.312 26.172 20.297 1 97.56 382 VAL A C 1
ATOM 3051 O O . VAL A 1 382 ? -21.484 26.219 19.922 1 97.56 382 VAL A O 1
ATOM 3054 N N . GLU A 1 383 ? -19.375 27 19.922 1 97.94 383 GLU A N 1
ATOM 3055 C CA . GLU A 1 383 ? -19.766 28.188 19.172 1 97.94 383 GLU A CA 1
ATOM 3056 C C . GLU A 1 383 ? -19.656 27.953 17.672 1 97.94 383 GLU A C 1
ATOM 3058 O O . GLU A 1 383 ? -19.672 28.906 16.891 1 97.94 383 GLU A O 1
ATOM 3063 N N . LYS A 1 384 ? -19.453 26.812 17.234 1 97.06 384 LYS A N 1
ATOM 3064 C CA . LYS A 1 384 ? -19.547 26.359 15.844 1 97.06 384 LYS A CA 1
ATOM 3065 C C . LYS A 1 384 ? -18.422 26.953 14.992 1 97.06 384 LYS A C 1
ATOM 3067 O O . LYS A 1 384 ? -18.672 27.422 13.875 1 97.06 384 LYS A O 1
ATOM 3072 N N . GLY A 1 385 ? -17.281 27 15.578 1 97.5 385 GLY A N 1
ATOM 3073 C CA . GLY A 1 385 ? -16.062 27.234 14.82 1 97.5 385 GLY A CA 1
ATOM 3074 C C . GLY A 1 385 ? -15.453 25.953 14.273 1 97.5 385 GLY A C 1
ATOM 3075 O O . GLY A 1 385 ? -14.672 25.984 13.328 1 97.5 385 GLY A O 1
ATOM 3076 N N . ALA A 1 386 ? -15.883 24.828 14.93 1 98.12 386 ALA A N 1
ATOM 3077 C CA . ALA A 1 386 ? -15.32 23.531 14.555 1 98.12 386 ALA A CA 1
ATOM 3078 C C . ALA A 1 386 ? -16.188 22.391 15.07 1 98.12 386 ALA A C 1
ATOM 3080 O O . ALA A 1 386 ? -16.938 22.547 16.031 1 98.12 386 ALA A O 1
ATOM 3081 N N . ASP A 1 387 ? -16.172 21.281 14.367 1 98.38 387 ASP A N 1
ATOM 3082 C CA . ASP A 1 387 ? -16.734 20.031 14.867 1 98.38 387 ASP A CA 1
ATOM 3083 C C . ASP A 1 387 ? -15.688 19.234 15.648 1 98.38 387 ASP A C 1
ATOM 3085 O O . ASP A 1 387 ? -16.016 18.266 16.328 1 98.38 387 ASP A O 1
ATOM 3089 N N . GLY A 1 388 ? -14.492 19.609 15.555 1 98.19 388 GLY A N 1
ATOM 3090 C CA . GLY A 1 388 ? -13.32 18.984 16.156 1 98.19 388 GLY A CA 1
ATOM 3091 C C . GLY A 1 388 ? -12.016 19.594 15.672 1 98.19 388 GLY A C 1
ATOM 3092 O O . GLY A 1 388 ? -12 20.703 15.141 1 98.19 388 GLY A O 1
ATOM 3093 N N . PHE A 1 389 ? -10.945 18.844 15.914 1 98.5 389 PHE A N 1
ATOM 3094 C CA . PHE A 1 389 ? -9.648 19.406 15.555 1 98.5 389 PHE A CA 1
ATOM 3095 C C . PHE A 1 389 ? -8.711 18.344 15.016 1 98.5 389 PHE A C 1
ATOM 3097 O O . PHE A 1 389 ? -8.828 17.172 15.383 1 98.5 389 PHE A O 1
ATOM 3104 N N . ASN A 1 390 ? -7.906 18.734 14.102 1 97.38 390 ASN A N 1
ATOM 3105 C CA . ASN A 1 390 ? -6.703 18.016 13.711 1 97.38 390 ASN A CA 1
ATOM 3106 C C . ASN A 1 390 ? -5.496 18.438 14.539 1 97.38 390 ASN A C 1
ATOM 3108 O O . ASN A 1 390 ? -4.875 19.469 14.258 1 97.38 390 ASN A O 1
ATOM 3112 N N . VAL A 1 391 ? -5.184 17.625 15.547 1 97.12 391 VAL A N 1
ATOM 3113 C CA . VAL A 1 391 ? -4.121 17.953 16.484 1 97.12 391 VAL A CA 1
ATOM 3114 C C . VAL A 1 391 ? -2.762 17.781 15.82 1 97.12 391 VAL A C 1
ATOM 3116 O O . VAL A 1 391 ? -2.461 16.703 15.289 1 97.12 391 VAL A O 1
ATOM 3119 N N . VAL A 1 392 ? -1.988 18.797 15.859 1 93.88 392 VAL A N 1
ATOM 3120 C CA . VAL A 1 392 ? -0.694 18.844 15.188 1 93.88 392 VAL A CA 1
ATOM 3121 C C . VAL A 1 392 ? 0.395 19.219 16.188 1 93.88 392 VAL A C 1
ATOM 3123 O O . VAL A 1 392 ? 0.79 20.391 16.281 1 93.88 392 VAL A O 1
ATOM 3126 N N . PRO A 1 393 ? 0.963 18.266 16.859 1 90.12 393 PRO A N 1
ATOM 3127 C CA . PRO A 1 393 ? 2.014 18.562 17.844 1 90.12 393 PRO A CA 1
ATOM 3128 C C . PRO A 1 393 ? 3.283 19.109 17.203 1 90.12 393 PRO A C 1
ATOM 3130 O O . PRO A 1 393 ? 3.693 18.641 16.125 1 90.12 393 PRO A O 1
ATOM 3133 N N . PRO A 1 394 ? 3.891 20.078 17.844 1 86.31 394 PRO A N 1
ATOM 3134 C CA . PRO A 1 394 ? 5.02 20.781 17.234 1 86.31 394 PRO A CA 1
ATOM 3135 C C . PRO A 1 394 ? 6.305 19.953 17.25 1 86.31 394 PRO A C 1
ATOM 3137 O O . PRO A 1 394 ? 7.219 20.188 16.469 1 86.31 394 PRO A O 1
ATOM 3140 N N . TYR A 1 395 ? 6.492 19.188 18.234 1 81.69 395 TYR A N 1
ATOM 3141 C CA . TYR A 1 395 ? 7.746 18.438 18.266 1 81.69 395 TYR A CA 1
ATOM 3142 C C . TYR A 1 395 ? 7.527 17.031 18.797 1 81.69 395 TYR A C 1
ATOM 3144 O O . TYR A 1 395 ? 6.734 16.812 19.719 1 81.69 395 TYR A O 1
ATOM 3152 N N . SER A 1 396 ? 8.125 16.078 18.094 1 75.88 396 SER A N 1
ATOM 3153 C CA . SER A 1 396 ? 8.266 14.68 18.484 1 75.88 396 SER A CA 1
ATOM 3154 C C . SER A 1 396 ? 6.918 14.07 18.844 1 75.88 396 SER A C 1
ATOM 3156 O O . SER A 1 396 ? 5.875 14.695 18.641 1 75.88 396 SER A O 1
ATOM 3158 N N . ILE A 1 397 ? 6.816 12.859 19.328 1 90.62 397 ILE A N 1
ATOM 3159 C CA . ILE A 1 397 ? 5.664 12.086 19.797 1 90.62 397 ILE A CA 1
ATOM 3160 C C . ILE A 1 397 ? 5.227 12.586 21.172 1 90.62 397 ILE A C 1
ATOM 3162 O O . ILE A 1 397 ? 4.094 12.336 21.594 1 90.62 397 ILE A O 1
ATOM 3166 N N . LYS A 1 398 ? 6.07 13.391 21.812 1 89.5 398 LYS A N 1
ATOM 3167 C CA . LYS A 1 398 ? 5.809 13.883 23.172 1 89.5 398 LYS A CA 1
ATOM 3168 C C . LYS A 1 398 ? 4.609 14.828 23.188 1 89.5 398 LYS A C 1
ATOM 3170 O O . LYS A 1 398 ? 3.844 14.852 24.156 1 89.5 398 LYS A O 1
ATOM 3175 N N . GLY A 1 399 ? 4.508 15.633 22.094 1 91.88 399 GLY A N 1
ATOM 3176 C CA . GLY A 1 399 ? 3.344 16.5 22.031 1 91.88 399 GLY A CA 1
ATOM 3177 C C . GLY A 1 399 ? 2.031 15.734 22.047 1 91.88 399 GLY A C 1
ATOM 3178 O O . GLY A 1 399 ? 1.068 16.156 22.688 1 91.88 399 GLY A O 1
ATOM 3179 N N . LEU A 1 400 ? 1.975 14.633 21.328 1 96.19 400 LEU A N 1
ATOM 3180 C CA . LEU A 1 400 ? 0.793 13.773 21.328 1 96.19 400 LEU A CA 1
ATOM 3181 C C . LEU A 1 400 ? 0.577 13.141 22.703 1 96.19 400 LEU A C 1
ATOM 3183 O O . LEU A 1 400 ? -0.551 13.094 23.188 1 96.19 400 LEU A O 1
ATOM 3187 N N . GLU A 1 401 ? 1.646 12.688 23.344 1 96.62 401 GLU A N 1
ATOM 3188 C CA . GLU A 1 401 ? 1.569 12.078 24.656 1 96.62 401 GLU A CA 1
ATOM 3189 C C . GLU A 1 401 ? 0.992 13.055 25.688 1 96.62 401 GLU A C 1
ATOM 3191 O O . GLU A 1 401 ? 0.12 12.688 26.469 1 96.62 401 GLU A O 1
ATOM 3196 N N . ASP A 1 402 ? 1.508 14.234 25.656 1 96.81 402 ASP A N 1
ATOM 3197 C CA . ASP A 1 402 ? 1.053 15.25 26.594 1 96.81 402 ASP A CA 1
ATOM 3198 C C . ASP A 1 402 ? -0.424 15.578 26.391 1 96.81 402 ASP A C 1
ATOM 3200 O O . ASP A 1 402 ? -1.187 15.68 27.344 1 96.81 402 ASP A O 1
ATOM 3204 N N . PHE A 1 403 ? -0.8 15.766 25.156 1 97.88 403 PHE A N 1
ATOM 3205 C CA . PHE A 1 403 ? -2.195 16.062 24.844 1 97.88 403 PHE A CA 1
ATOM 3206 C C . PHE A 1 403 ? -3.105 14.938 25.328 1 97.88 403 PHE A C 1
ATOM 3208 O O . PHE A 1 403 ? -4.125 15.195 25.984 1 97.88 403 PHE A O 1
ATOM 3215 N N . ALA A 1 404 ? -2.744 13.719 25.031 1 98.5 404 ALA A N 1
ATOM 3216 C CA . ALA A 1 404 ? -3.523 12.539 25.406 1 98.5 404 ALA A CA 1
ATOM 3217 C C . ALA A 1 404 ? -3.637 12.422 26.922 1 98.5 404 ALA A C 1
ATOM 3219 O O . ALA A 1 404 ? -4.707 12.109 27.453 1 98.5 404 ALA A O 1
ATOM 3220 N N . ARG A 1 405 ? -2.6 12.688 27.594 1 98.19 405 ARG A N 1
ATOM 3221 C CA . ARG A 1 405 ? -2.529 12.5 29.047 1 98.19 405 ARG A CA 1
ATOM 3222 C C . ARG A 1 405 ? -3.262 13.625 29.781 1 98.19 405 ARG A C 1
ATOM 3224 O O . ARG A 1 405 ? -3.893 13.383 30.812 1 98.19 405 ARG A O 1
ATOM 3231 N N . MET A 1 406 ? -3.207 14.82 29.234 1 98.56 406 MET A N 1
ATOM 3232 C CA . MET A 1 406 ? -3.637 15.961 30.047 1 98.56 406 MET A CA 1
ATOM 3233 C C . MET A 1 406 ? -4.941 16.547 29.516 1 98.56 406 MET A C 1
ATOM 3235 O O . MET A 1 406 ? -5.855 16.844 30.297 1 98.56 406 MET A O 1
ATOM 3239 N N . VAL A 1 407 ? -5.055 16.719 28.203 1 98.75 407 VAL A N 1
ATOM 3240 C CA . VAL A 1 407 ? -6.168 17.469 27.625 1 98.75 407 VAL A CA 1
ATOM 3241 C C . VAL A 1 407 ? -7.367 16.531 27.438 1 98.75 407 VAL A C 1
ATOM 3243 O O . VAL A 1 407 ? -8.5 16.906 27.734 1 98.75 407 VAL A O 1
ATOM 3246 N N . VAL A 1 408 ? -7.172 15.297 26.938 1 98.81 408 VAL A N 1
ATOM 3247 C CA . VAL A 1 408 ? -8.242 14.359 26.609 1 98.81 408 VAL A CA 1
ATOM 3248 C C . VAL A 1 408 ? -9.086 14.094 27.859 1 98.81 408 VAL A C 1
ATOM 3250 O O . VAL A 1 408 ? -10.312 14.219 27.828 1 98.81 408 VAL A O 1
ATOM 3253 N N . PRO A 1 409 ? -8.453 13.758 29.031 1 98.75 409 PRO A N 1
ATOM 3254 C CA . PRO A 1 409 ? -9.273 13.531 30.219 1 98.75 409 PRO A CA 1
ATOM 3255 C C . PRO A 1 409 ? -10.094 14.75 30.609 1 98.75 409 PRO A C 1
ATOM 3257 O O . PRO A 1 409 ? -11.219 14.609 31.109 1 98.75 409 PRO A O 1
ATOM 3260 N N . GLU A 1 410 ? -9.531 15.938 30.453 1 98.75 410 GLU A N 1
ATOM 3261 C CA . GLU A 1 410 ? -10.266 17.156 30.766 1 98.75 410 GLU A CA 1
ATOM 3262 C C . GLU A 1 410 ? -11.477 17.328 29.859 1 98.75 410 GLU A C 1
ATOM 3264 O O . GLU A 1 410 ? -12.562 17.688 30.312 1 98.75 410 GLU A O 1
ATOM 3269 N N . LEU A 1 411 ? -11.312 17.062 28.516 1 98.81 411 LEU A N 1
ATOM 3270 C CA . LEU A 1 411 ? -12.422 17.125 27.562 1 98.81 411 LEU A CA 1
ATOM 3271 C C . LEU A 1 411 ? -13.492 16.094 27.906 1 98.81 411 LEU A C 1
ATOM 3273 O O . LEU A 1 411 ? -14.688 16.375 27.797 1 98.81 411 LEU A O 1
ATOM 3277 N N . GLN A 1 412 ? -13.086 14.906 28.359 1 98.56 412 GLN A N 1
ATOM 3278 C CA . GLN A 1 412 ? -14 13.844 28.766 1 98.56 412 GLN A CA 1
ATOM 3279 C C . GLN A 1 412 ? -14.75 14.219 30.047 1 98.56 412 GLN A C 1
ATOM 3281 O O . GLN A 1 412 ? -15.953 13.977 30.156 1 98.56 412 GLN A O 1
ATOM 3286 N N . ARG A 1 413 ? -14.062 14.781 30.953 1 98.19 413 ARG A N 1
ATOM 3287 C CA . ARG A 1 413 ? -14.688 15.25 32.188 1 98.19 413 ARG A CA 1
ATOM 3288 C C . ARG A 1 413 ? -15.781 16.266 31.891 1 98.19 413 ARG A C 1
ATOM 3290 O O . ARG A 1 413 ? -16.828 16.281 32.562 1 98.19 413 ARG A O 1
ATOM 3297 N N . ARG A 1 414 ? -15.531 17.047 30.891 1 97.75 414 ARG A N 1
ATOM 3298 C CA . ARG A 1 414 ? -16.469 18.094 30.5 1 97.75 414 ARG A CA 1
ATOM 3299 C C . ARG A 1 414 ? -17.641 17.5 29.703 1 97.75 414 ARG A C 1
ATOM 3301 O O . ARG A 1 414 ? -18.625 18.203 29.422 1 97.75 414 ARG A O 1
ATOM 3308 N N . GLY A 1 415 ? -17.531 16.281 29.281 1 97.44 415 GLY A N 1
ATOM 3309 C CA . GLY A 1 415 ? -18.609 15.578 28.609 1 97.44 415 GLY A CA 1
ATOM 3310 C C . GLY A 1 415 ? -18.672 15.875 27.109 1 97.44 415 GLY A C 1
ATOM 3311 O O . GLY A 1 415 ? -19.688 15.609 26.469 1 97.44 415 GLY A O 1
ATOM 3312 N N . ILE A 1 416 ? -17.594 16.422 26.516 1 97.94 416 ILE A N 1
ATOM 3313 C CA . ILE A 1 416 ? -17.672 16.828 25.125 1 97.94 416 ILE A CA 1
ATOM 3314 C C . ILE A 1 416 ? -16.812 15.906 24.266 1 97.94 416 ILE A C 1
ATOM 3316 O O . ILE A 1 416 ? -16.703 16.094 23.047 1 97.94 416 ILE A O 1
ATOM 3320 N N . PHE A 1 417 ? -16.188 14.891 24.812 1 98.31 417 PHE A N 1
ATOM 3321 C CA . PHE A 1 417 ? -15.383 13.922 24.062 1 98.31 417 PHE A CA 1
ATOM 3322 C C . PHE A 1 417 ? -15.68 12.508 24.547 1 98.31 417 PHE A C 1
ATOM 3324 O O . PHE A 1 417 ? -15.906 12.281 25.734 1 98.31 417 PHE A O 1
ATOM 3331 N N . GLN A 1 418 ? -15.602 11.586 23.672 1 97.69 418 GLN A N 1
ATOM 3332 C CA . GLN A 1 418 ? -15.984 10.211 23.938 1 97.69 418 GLN A CA 1
ATOM 3333 C C . GLN A 1 418 ? -15.023 9.555 24.938 1 97.69 418 GLN A C 1
ATOM 3335 O O . GLN A 1 418 ? -13.82 9.812 24.906 1 97.69 418 GLN A O 1
ATOM 3340 N N . LYS A 1 419 ? -15.484 8.617 25.734 1 97.69 419 LYS A N 1
ATOM 3341 C CA . LYS A 1 419 ? -14.688 7.836 26.688 1 97.69 419 LYS A CA 1
ATOM 3342 C C . LYS A 1 419 ? -14.438 6.426 26.156 1 97.69 419 LYS A C 1
ATOM 3344 O O . LYS A 1 419 ? -13.57 5.715 26.656 1 97.69 419 LYS A O 1
ATOM 3349 N N . GLU A 1 420 ? -15.289 6.02 25.234 1 97.44 420 GLU A N 1
ATOM 3350 C CA . GLU A 1 420 ? -15.172 4.738 24.531 1 97.44 420 GLU A CA 1
ATOM 3351 C C . GLU A 1 420 ? -15.578 4.867 23.062 1 97.44 420 GLU A C 1
ATOM 3353 O O . GLU A 1 420 ? -16.344 5.758 22.703 1 97.44 420 GLU A O 1
ATOM 3358 N N . TYR A 1 421 ? -14.969 4.086 22.266 1 96.75 421 TYR A N 1
ATOM 3359 C CA . TYR A 1 421 ? -15.383 4.066 20.875 1 96.75 421 TYR A CA 1
ATOM 3360 C C . TYR A 1 421 ? -16.797 3.523 20.734 1 96.75 421 TYR A C 1
ATOM 3362 O O . TYR A 1 421 ? -17.188 2.592 21.438 1 96.75 421 TYR A O 1
ATOM 3370 N N . SER A 1 422 ? -17.469 4.234 19.828 1 90.94 422 SER A N 1
ATOM 3371 C CA . SER A 1 422 ? -18.797 3.738 19.453 1 90.94 422 SER A CA 1
ATOM 3372 C C . SER A 1 422 ? -18.844 3.402 17.969 1 90.94 422 SER A C 1
ATOM 3374 O O . SER A 1 422 ? -18.078 3.951 17.172 1 90.94 422 SER A O 1
ATOM 3376 N N . GLY A 1 423 ? -19.562 2.5 17.547 1 93.44 423 GLY A N 1
ATOM 3377 C CA . GLY A 1 423 ? -19.656 2.105 16.141 1 93.44 423 GLY A CA 1
ATOM 3378 C C . GLY A 1 423 ? -18.625 1.083 15.734 1 93.44 423 GLY A C 1
ATOM 3379 O O . GLY A 1 423 ? -17.578 0.968 16.375 1 93.44 423 GLY A O 1
ATOM 3380 N N . LYS A 1 424 ? -18.828 0.437 14.68 1 96 424 LYS A N 1
ATOM 3381 C CA . LYS A 1 424 ? -17.953 -0.635 14.219 1 96 424 LYS A CA 1
ATOM 3382 C C . LYS A 1 424 ? -16.938 -0.116 13.203 1 96 424 LYS A C 1
ATOM 3384 O O . LYS A 1 424 ? -15.82 -0.639 13.109 1 96 424 LYS A O 1
ATOM 3389 N N . THR A 1 425 ? -17.328 0.881 12.414 1 98.5 425 THR A N 1
ATOM 3390 C CA . THR A 1 425 ? -16.469 1.409 11.359 1 98.5 425 THR A CA 1
ATOM 3391 C C . THR A 1 425 ? -16.062 2.85 11.664 1 98.5 425 THR A C 1
ATOM 3393 O O . THR A 1 425 ? -16.656 3.494 12.539 1 98.5 425 THR A O 1
ATOM 3396 N N . TYR A 1 426 ? -15.102 3.316 11.031 1 98.75 426 TYR A N 1
ATOM 3397 C CA . TYR A 1 426 ? -14.656 4.703 11.109 1 98.75 426 TYR A CA 1
ATOM 3398 C C . TYR A 1 426 ? -15.789 5.656 10.742 1 98.75 426 TYR A C 1
ATOM 3400 O O . TYR A 1 426 ? -16.031 6.648 11.438 1 98.75 426 TYR A O 1
ATOM 3408 N N . ARG A 1 427 ? -16.547 5.32 9.742 1 98.25 427 ARG A N 1
ATOM 3409 C CA . ARG A 1 427 ? -17.688 6.109 9.297 1 98.25 427 ARG A CA 1
ATOM 3410 C C . ARG A 1 427 ? -18.734 6.234 10.398 1 98.25 427 ARG A C 1
ATOM 3412 O O . ARG A 1 427 ? -19.234 7.332 10.672 1 98.25 427 ARG A O 1
ATOM 3419 N N . GLU A 1 428 ? -19.078 5.148 11.008 1 97.69 428 GLU A N 1
ATOM 3420 C CA . GLU A 1 428 ? -20.047 5.148 12.094 1 97.69 428 GLU A CA 1
ATOM 3421 C C . GLU A 1 428 ? -19.562 5.977 13.273 1 97.69 428 GLU A C 1
ATOM 3423 O O . GLU A 1 428 ? -20.328 6.703 13.898 1 97.69 428 GLU A O 1
ATOM 3428 N N . ARG A 1 429 ? -18.312 5.918 13.516 1 97.62 429 ARG A N 1
ATOM 3429 C CA . ARG A 1 429 ? -17.734 6.633 14.656 1 97.62 429 ARG A CA 1
ATOM 3430 C C . ARG A 1 429 ? -17.734 8.141 14.406 1 97.62 429 ARG A C 1
ATOM 3432 O O . ARG A 1 429 ? -17.688 8.93 15.352 1 97.62 429 ARG A O 1
ATOM 3439 N N . LEU A 1 430 ? -17.781 8.531 13.125 1 98 430 LEU A N 1
ATOM 3440 C CA . LEU A 1 430 ? -17.859 9.945 12.766 1 98 430 LEU A CA 1
ATOM 3441 C C . LEU A 1 430 ? -19.312 10.391 12.656 1 98 430 LEU A C 1
ATOM 3443 O O . LEU A 1 430 ? -19.594 11.57 12.43 1 98 430 LEU A O 1
ATOM 3447 N N . GLY A 1 431 ? -20.281 9.453 12.836 1 96.69 431 GLY A N 1
ATOM 3448 C CA . GLY A 1 431 ? -21.688 9.773 12.68 1 96.69 431 GLY A CA 1
ATOM 3449 C C . GLY A 1 431 ? -22.094 10 11.242 1 96.69 431 GLY A C 1
ATOM 3450 O O . GLY A 1 431 ? -23.031 10.758 10.969 1 96.69 431 GLY A O 1
ATOM 3451 N N . LEU A 1 432 ? -21.391 9.375 10.273 1 97.88 432 LEU A N 1
ATOM 3452 C CA . LEU A 1 432 ? -21.656 9.531 8.852 1 97.88 432 LEU A CA 1
ATOM 3453 C C . LEU A 1 432 ? -22.531 8.383 8.328 1 97.88 432 LEU A C 1
ATOM 3455 O O . LEU A 1 432 ? -22.406 7.25 8.805 1 97.88 432 LEU A O 1
ATOM 3459 N N . ASP A 1 433 ? -23.281 8.695 7.371 1 96.94 433 ASP A N 1
ATOM 3460 C CA . ASP A 1 433 ? -24.109 7.672 6.738 1 96.94 433 ASP A CA 1
ATOM 3461 C C . ASP A 1 433 ? -23.281 6.793 5.805 1 96.94 433 ASP A C 1
ATOM 3463 O O . ASP A 1 433 ? -22.375 7.285 5.121 1 96.94 433 ASP A O 1
ATOM 3467 N N . ARG A 1 434 ? -23.531 5.523 5.762 1 97.25 434 ARG A N 1
ATOM 3468 C CA . ARG A 1 434 ? -22.906 4.629 4.793 1 97.25 434 ARG A CA 1
ATOM 3469 C C . ARG A 1 434 ? -23.516 4.828 3.404 1 97.25 434 ARG A C 1
ATOM 3471 O O . ARG A 1 434 ? -24.734 4.789 3.24 1 97.25 434 ARG A O 1
ATOM 3478 N N . PRO A 1 435 ? -22.766 5.039 2.412 1 96.06 435 PRO A N 1
ATOM 3479 C CA . PRO A 1 435 ? -23.312 5.223 1.064 1 96.06 435 PRO A CA 1
ATOM 3480 C C . PRO A 1 435 ? -23.984 3.963 0.521 1 96.06 435 PRO A C 1
ATOM 3482 O O . PRO A 1 435 ? -23.438 2.867 0.631 1 96.06 435 PRO A O 1
ATOM 3485 N N . ALA A 1 436 ? -25.109 4.152 -0.06 1 94.81 436 ALA A N 1
ATOM 3486 C CA . ALA A 1 436 ? -25.797 3.057 -0.735 1 94.81 436 ALA A CA 1
ATOM 3487 C C . ALA A 1 436 ? -25.203 2.803 -2.119 1 94.81 436 ALA A C 1
ATOM 3489 O O . ALA A 1 436 ? -24.609 3.701 -2.719 1 94.81 436 ALA A O 1
ATOM 3490 N N . ASN A 1 437 ? -25.25 1.619 -2.561 1 96.88 437 ASN A N 1
ATOM 3491 C CA . ASN A 1 437 ? -24.906 1.323 -3.947 1 96.88 437 ASN A CA 1
ATOM 3492 C C . ASN A 1 437 ? -26.031 1.756 -4.902 1 96.88 437 ASN A C 1
ATOM 3494 O O . ASN A 1 437 ? -27.141 1.224 -4.852 1 96.88 437 ASN A O 1
ATOM 3498 N N . PRO A 1 438 ? -25.797 2.684 -5.738 1 95.25 438 PRO A N 1
ATOM 3499 C CA . PRO A 1 438 ? -26.859 3.193 -6.613 1 95.25 438 PRO A CA 1
ATOM 3500 C C . PRO A 1 438 ? -27.375 2.139 -7.586 1 95.25 438 PRO A C 1
ATOM 3502 O O . PRO A 1 438 ? -28.469 2.291 -8.141 1 95.25 438 PRO A O 1
ATOM 3505 N N . ASN A 1 439 ? -26.609 1.105 -7.82 1 94.62 439 ASN A N 1
ATOM 3506 C CA . ASN A 1 439 ? -26.984 0.064 -8.766 1 94.62 439 ASN A CA 1
ATOM 3507 C C . ASN A 1 439 ? -27.969 -0.921 -8.148 1 94.62 439 ASN A C 1
ATOM 3509 O O . ASN A 1 439 ? -28.594 -1.713 -8.859 1 94.62 439 ASN A O 1
ATOM 3513 N N . THR A 1 440 ? -28.109 -1.08 -6.859 1 87.12 440 THR A N 1
ATOM 3514 C CA . THR A 1 440 ? -29.016 -1.991 -6.172 1 87.12 440 THR A CA 1
ATOM 3515 C C . THR A 1 440 ? -30.266 -1.256 -5.711 1 87.12 440 THR A C 1
ATOM 3517 O O . THR A 1 440 ? -31.25 -1.886 -5.316 1 87.12 440 THR A O 1
ATOM 3520 N N . GLN A 1 441 ? -30.281 -0.124 -5.406 1 64.38 441 GLN A N 1
ATOM 3521 C CA . GLN A 1 441 ? -31.469 0.605 -4.98 1 64.38 441 GLN A CA 1
ATOM 3522 C C . GLN A 1 441 ? -32.594 0.484 -6.012 1 64.38 441 GLN A C 1
ATOM 3524 O O . GLN A 1 441 ? -32.344 0.604 -7.215 1 64.38 441 GLN A O 1
ATOM 3529 N N . ALA A 1 442 ? -33.594 -0.525 -5.711 1 47.88 442 ALA A N 1
ATOM 3530 C CA . ALA A 1 442 ? -34.844 -0.602 -6.438 1 47.88 442 ALA A CA 1
ATOM 3531 C C . ALA A 1 442 ? -35.25 0.769 -6.969 1 47.88 442 ALA A C 1
ATOM 3533 O O . ALA A 1 442 ? -35.219 1.764 -6.242 1 47.88 442 ALA A O 1
ATOM 3534 N N . SER A 1 443 ? -35.125 0.907 -8.266 1 39.69 443 SER A N 1
ATOM 3535 C CA . SER A 1 443 ? -35.844 2.078 -8.766 1 39.69 443 SER A CA 1
ATOM 3536 C C . SER A 1 443 ? -37.188 2.236 -8.086 1 39.69 443 SER A C 1
ATOM 3538 O O . SER A 1 443 ? -37.906 1.253 -7.863 1 39.69 443 SER A O 1
ATOM 3540 N N . PRO A 1 444 ? -37.594 3.188 -7.434 1 37.06 444 PRO A N 1
ATOM 3541 C CA . PRO A 1 444 ? -39 3.332 -7.062 1 37.06 444 PRO A CA 1
ATOM 3542 C C . PRO A 1 444 ? -39.938 2.822 -8.141 1 37.06 444 PRO A C 1
ATOM 3544 O O . PRO A 1 444 ? -41.062 2.449 -7.844 1 37.06 444 PRO A O 1
ATOM 3547 N N . GLN A 1 445 ? -39.719 2.912 -9.422 1 30.22 445 GLN A N 1
ATOM 3548 C CA . GLN A 1 445 ? -40.75 2.621 -10.406 1 30.22 445 GLN A CA 1
ATOM 3549 C C . GLN A 1 445 ? -40.906 1.117 -10.617 1 30.22 445 GLN A C 1
ATOM 3551 O O . GLN A 1 445 ? -41.812 0.673 -11.336 1 30.22 445 GLN A O 1
ATOM 3556 N N . ALA A 1 446 ? -40.031 0.172 -10.312 1 31.75 446 ALA A N 1
ATOM 3557 C CA . ALA A 1 446 ? -40.438 -1.188 -10.625 1 31.75 446 ALA A CA 1
ATOM 3558 C C . ALA A 1 446 ? -41.469 -1.691 -9.617 1 31.75 446 ALA A C 1
ATOM 3560 O O . ALA A 1 446 ? -41.906 -2.838 -9.688 1 31.75 446 ALA A O 1
ATOM 3561 N N . LEU A 1 447 ? -41.688 -1.233 -8.391 1 27.05 447 LEU A N 1
ATOM 3562 C CA . LEU A 1 447 ? -42.844 -1.653 -7.609 1 27.05 447 LEU A CA 1
ATOM 3563 C C . LEU A 1 447 ? -44.125 -1.146 -8.234 1 27.05 447 LEU A C 1
ATOM 3565 O O . LEU A 1 447 ? -45.219 -1.425 -7.73 1 27.05 447 LEU A O 1
ATOM 3569 N N . ARG A 1 448 ? -44.25 -0.086 -8.969 1 26.89 448 ARG A N 1
ATOM 3570 C CA . ARG A 1 448 ? -45.625 0.052 -9.398 1 26.89 448 ARG A CA 1
ATOM 3571 C C . ARG A 1 448 ? -45.969 -0.944 -10.508 1 26.89 448 ARG A C 1
ATOM 3573 O O . ARG A 1 448 ? -47.125 -1.12 -10.859 1 26.89 448 ARG A O 1
ATOM 3580 N N . ALA A 1 449 ? -45 -1.471 -11.43 1 22.34 449 ALA A N 1
ATOM 3581 C CA . ALA A 1 449 ? -45.75 -2.156 -12.477 1 22.34 449 ALA A CA 1
ATOM 3582 C C . ALA A 1 449 ? -45.906 -3.639 -12.156 1 22.34 449 ALA A C 1
ATOM 3584 O O . ALA A 1 449 ? -44.969 -4.285 -11.688 1 22.34 449 ALA A O 1
ATOM 3585 N N . MET B 1 1 ? 37.812 -25.922 4.512 1 29.47 1 MET B N 1
ATOM 3586 C CA . MET B 1 1 ? 36.906 -25.094 3.723 1 29.47 1 MET B CA 1
ATOM 3587 C C . MET B 1 1 ? 35.469 -25.375 4.078 1 29.47 1 MET B C 1
ATOM 3589 O O . MET B 1 1 ? 35.031 -26.531 4.043 1 29.47 1 MET B O 1
ATOM 3593 N N . SER B 1 2 ? 34.875 -24.891 5.113 1 38.03 2 SER B N 1
ATOM 3594 C CA . SER B 1 2 ? 33.594 -25.344 5.703 1 38.03 2 SER B CA 1
ATOM 3595 C C . SER B 1 2 ? 32.594 -25.688 4.629 1 38.03 2 SER B C 1
ATOM 3597 O O . SER B 1 2 ? 32.375 -24.906 3.691 1 38.03 2 SER B O 1
ATOM 3599 N N . ASP B 1 3 ? 32.406 -26.828 4.051 1 45.12 3 ASP B N 1
ATOM 3600 C CA . ASP B 1 3 ? 31.641 -27.359 2.924 1 45.12 3 ASP B CA 1
ATOM 3601 C C . ASP B 1 3 ? 30.234 -26.766 2.865 1 45.12 3 ASP B C 1
ATOM 3603 O O . ASP B 1 3 ? 29.328 -27.219 3.566 1 45.12 3 ASP B O 1
ATOM 3607 N N . ASN B 1 4 ? 30 -25.516 2.797 1 56.66 4 ASN B N 1
ATOM 3608 C CA . ASN B 1 4 ? 28.734 -24.781 2.781 1 56.66 4 ASN B CA 1
ATOM 3609 C C . ASN B 1 4 ? 27.75 -25.391 1.788 1 56.66 4 ASN B C 1
ATOM 3611 O O . ASN B 1 4 ? 27.828 -25.141 0.587 1 56.66 4 ASN B O 1
ATOM 3615 N N . LYS B 1 5 ? 27.094 -26.547 2.141 1 76.12 5 LYS B N 1
ATOM 3616 C CA . LYS B 1 5 ? 26.172 -27.344 1.353 1 76.12 5 LYS B CA 1
ATOM 3617 C C . LYS B 1 5 ? 25.031 -26.5 0.811 1 76.12 5 LYS B C 1
ATOM 3619 O O . LYS B 1 5 ? 24.453 -25.688 1.54 1 76.12 5 LYS B O 1
ATOM 3624 N N . ARG B 1 6 ? 24.891 -26.531 -0.5 1 90.06 6 ARG B N 1
ATOM 3625 C CA . ARG B 1 6 ? 23.766 -25.906 -1.199 1 90.06 6 ARG B CA 1
ATOM 3626 C C . ARG B 1 6 ? 22.453 -26.25 -0.529 1 90.06 6 ARG B C 1
ATOM 3628 O O . ARG B 1 6 ? 22.234 -27.391 -0.094 1 90.06 6 ARG B O 1
ATOM 3635 N N . GLN B 1 7 ? 21.641 -25.297 -0.189 1 95.56 7 GLN B N 1
ATOM 3636 C CA . GLN B 1 7 ? 20.344 -25.469 0.449 1 95.56 7 GLN B CA 1
ATOM 3637 C C . GLN B 1 7 ? 19.203 -25.125 -0.509 1 95.56 7 GLN B C 1
ATOM 3639 O O . GLN B 1 7 ? 19.328 -24.203 -1.318 1 95.56 7 GLN B O 1
ATOM 3644 N N . LEU B 1 8 ? 18.188 -25.828 -0.334 1 97.56 8 LEU B N 1
ATOM 3645 C CA . LEU B 1 8 ? 16.969 -25.641 -1.117 1 97.56 8 LEU B CA 1
ATOM 3646 C C . LEU B 1 8 ? 16.297 -24.312 -0.767 1 97.56 8 LEU B C 1
ATOM 3648 O O . LEU B 1 8 ? 16.266 -23.922 0.402 1 97.56 8 LEU B O 1
ATOM 3652 N N . ILE B 1 9 ? 15.789 -23.672 -1.806 1 98.5 9 ILE B N 1
ATOM 3653 C CA . ILE B 1 9 ? 14.945 -22.5 -1.631 1 98.5 9 ILE B CA 1
ATOM 3654 C C . ILE B 1 9 ? 13.469 -22.891 -1.744 1 98.5 9 ILE B C 1
ATOM 3656 O O . ILE B 1 9 ? 13.047 -23.438 -2.764 1 98.5 9 ILE B O 1
ATOM 3660 N N . LEU B 1 10 ? 12.711 -22.578 -0.701 1 98.81 10 LEU B N 1
ATOM 3661 C CA . LEU B 1 10 ? 11.281 -22.859 -0.769 1 98.81 10 LEU B CA 1
ATOM 3662 C C . LEU B 1 10 ? 10.477 -21.562 -0.676 1 98.81 10 LEU B C 1
ATOM 3664 O O . LEU B 1 10 ? 10.68 -20.766 0.239 1 98.81 10 LEU B O 1
ATOM 3668 N N . ASN B 1 11 ? 9.656 -21.375 -1.647 1 98.62 11 ASN B N 1
ATOM 3669 C CA . ASN B 1 11 ? 8.664 -20.312 -1.717 1 98.62 11 ASN B CA 1
ATOM 3670 C C . ASN B 1 11 ? 7.242 -20.859 -1.676 1 98.62 11 ASN B C 1
ATOM 3672 O O . ASN B 1 11 ? 7.02 -22.031 -1.986 1 98.62 11 ASN B O 1
ATOM 3676 N N . VAL B 1 12 ? 6.324 -20.031 -1.285 1 97.81 12 VAL B N 1
ATOM 3677 C CA . VAL B 1 12 ? 4.934 -20.469 -1.347 1 97.81 12 VAL B CA 1
ATOM 3678 C C . VAL B 1 12 ? 4.102 -19.438 -2.109 1 97.81 12 VAL B C 1
ATOM 3680 O O . VAL B 1 12 ? 4.277 -18.219 -1.927 1 97.81 12 VAL B O 1
ATOM 3683 N N . PHE B 1 13 ? 3.389 -19.906 -3.023 1 95.44 13 PHE B N 1
ATOM 3684 C CA . PHE B 1 13 ? 2.381 -19.156 -3.764 1 95.44 13 PHE B CA 1
ATOM 3685 C C . PHE B 1 13 ? 0.986 -19.703 -3.482 1 95.44 13 PHE B C 1
ATOM 3687 O O . PHE B 1 13 ? 0.601 -20.734 -4.023 1 95.44 13 PHE B O 1
ATOM 3694 N N . LEU B 1 14 ? 0.235 -18.922 -2.678 1 92.25 14 LEU B N 1
ATOM 3695 C CA . LEU B 1 14 ? -1.098 -19.359 -2.281 1 92.25 14 LEU B CA 1
ATOM 3696 C C . LEU B 1 14 ? -2.174 -18.562 -3.006 1 92.25 14 LEU B C 1
ATOM 3698 O O . LEU B 1 14 ? -1.998 -17.359 -3.258 1 92.25 14 LEU B O 1
ATOM 3702 N N . LEU B 1 15 ? -3.143 -19.25 -3.367 1 88.94 15 LEU B N 1
ATOM 3703 C CA . LEU B 1 15 ? -4.434 -18.672 -3.707 1 88.94 15 LEU B CA 1
ATOM 3704 C C . LEU B 1 15 ? -5.484 -19.016 -2.658 1 88.94 15 LEU B C 1
ATOM 3706 O O . LEU B 1 15 ? -5.5 -20.125 -2.139 1 88.94 15 LEU B O 1
ATOM 3710 N N . ARG B 1 16 ? -6.273 -18.062 -2.328 1 85.81 16 ARG B N 1
ATOM 3711 C CA . ARG B 1 16 ? -7.242 -18.234 -1.253 1 85.81 16 ARG B CA 1
ATOM 3712 C C . ARG B 1 16 ? -8.047 -19.516 -1.45 1 85.81 16 ARG B C 1
ATOM 3714 O O . ARG B 1 16 ? -8.367 -20.219 -0.483 1 85.81 16 ARG B O 1
ATOM 3721 N N . TYR B 1 17 ? -8.258 -19.891 -2.682 1 83.31 17 TYR B N 1
ATOM 3722 C CA . TYR B 1 17 ? -9.133 -21.031 -2.953 1 83.31 17 TYR B CA 1
ATOM 3723 C C . TYR B 1 17 ? -8.352 -22.188 -3.559 1 83.31 17 TYR B C 1
ATOM 3725 O O . TYR B 1 17 ? -8.938 -23.172 -4.027 1 83.31 17 TYR B O 1
ATOM 3733 N N . GLY B 1 18 ? -7.043 -22.016 -3.584 1 84.62 18 GLY B N 1
ATOM 3734 C CA . GLY B 1 18 ? -6.172 -23.062 -4.102 1 84.62 18 GLY B CA 1
ATOM 3735 C C . GLY B 1 18 ? -5.898 -22.938 -5.586 1 84.62 18 GLY B C 1
ATOM 3736 O O . GLY B 1 18 ? -6.648 -22.266 -6.305 1 84.62 18 GLY B O 1
ATOM 3737 N N . HIS B 1 19 ? -4.902 -23.609 -6.039 1 88 19 HIS B N 1
ATOM 3738 C CA . HIS B 1 19 ? -4.477 -23.531 -7.434 1 88 19 HIS B CA 1
ATOM 3739 C C . HIS B 1 19 ? -5.27 -24.5 -8.305 1 88 19 HIS B C 1
ATOM 3741 O O . HIS B 1 19 ? -5.262 -24.375 -9.531 1 88 19 HIS B O 1
ATOM 3747 N N . HIS B 1 20 ? -5.93 -25.469 -7.68 1 87.12 20 HIS B N 1
ATOM 3748 C CA . HIS B 1 20 ? -6.82 -26.328 -8.445 1 87.12 20 HIS B CA 1
ATOM 3749 C C . HIS B 1 20 ? -8.086 -25.594 -8.859 1 87.12 20 HIS B C 1
ATOM 3751 O O . HIS B 1 20 ? -8.695 -24.891 -8.039 1 87.12 20 HIS B O 1
ATOM 3757 N N . PRO B 1 21 ? -8.492 -25.703 -10.086 1 80 21 PRO B N 1
ATOM 3758 C CA . PRO B 1 21 ? -9.648 -24.938 -10.562 1 80 21 PRO B CA 1
ATOM 3759 C C . PRO B 1 21 ? -10.914 -25.219 -9.758 1 80 21 PRO B C 1
ATOM 3761 O O . PRO B 1 21 ? -11.797 -24.375 -9.664 1 80 21 PRO B O 1
ATOM 3764 N N . ALA B 1 22 ? -11.023 -26.406 -9.195 1 83.75 22 ALA B N 1
ATOM 3765 C CA . ALA B 1 22 ? -12.203 -26.766 -8.414 1 83.75 22 ALA B CA 1
ATOM 3766 C C . ALA B 1 22 ? -11.906 -26.734 -6.918 1 83.75 22 ALA B C 1
ATOM 3768 O O . ALA B 1 22 ? -12.664 -27.281 -6.113 1 83.75 22 ALA B O 1
ATOM 3769 N N . GLY B 1 23 ? -10.836 -26.094 -6.562 1 85 23 GLY B N 1
ATOM 3770 C CA . GLY B 1 23 ? -10.406 -26.094 -5.176 1 85 23 GLY B CA 1
ATOM 3771 C C . GLY B 1 23 ? -11.445 -25.516 -4.23 1 85 23 GLY B C 1
ATOM 3772 O O . GLY B 1 23 ? -11.648 -26.031 -3.131 1 85 23 GLY B O 1
ATOM 3773 N N . TRP B 1 24 ? -12.195 -24.469 -4.688 1 87.06 24 TRP B N 1
ATOM 3774 C CA . TRP B 1 24 ? -13.148 -23.781 -3.816 1 87.06 24 TRP B CA 1
ATOM 3775 C C . TRP B 1 24 ? -14.383 -24.641 -3.574 1 87.06 24 TRP B C 1
ATOM 3777 O O . TRP B 1 24 ? -15.164 -24.375 -2.656 1 87.06 24 TRP B O 1
ATOM 3787 N N . ARG B 1 25 ? -14.492 -25.688 -4.355 1 89.06 25 ARG B N 1
ATOM 3788 C CA . ARG B 1 25 ? -15.648 -26.562 -4.219 1 89.06 25 ARG B CA 1
ATOM 3789 C C . ARG B 1 25 ? -15.367 -27.688 -3.221 1 89.06 25 ARG B C 1
ATOM 3791 O O . ARG B 1 25 ? -16.281 -28.406 -2.82 1 89.06 25 ARG B O 1
ATOM 3798 N N . HIS B 1 26 ? -14.109 -27.828 -2.955 1 87.25 26 HIS B N 1
ATOM 3799 C CA . HIS B 1 26 ? -13.75 -28.875 -1.996 1 87.25 26 HIS B CA 1
ATOM 3800 C C . HIS B 1 26 ? -14.383 -28.609 -0.633 1 87.25 26 HIS B C 1
ATOM 3802 O O . HIS B 1 26 ? -14.414 -27.453 -0.177 1 87.25 26 HIS B O 1
ATOM 3808 N N . PRO B 1 27 ? -14.82 -29.609 0.072 1 85.94 27 PRO B N 1
ATOM 3809 C CA . PRO B 1 27 ? -15.562 -29.438 1.321 1 85.94 27 PRO B CA 1
ATOM 3810 C C . PRO B 1 27 ? -14.719 -28.828 2.439 1 85.94 27 PRO B C 1
ATOM 3812 O O . PRO B 1 27 ? -15.266 -28.344 3.436 1 85.94 27 PRO B O 1
ATOM 3815 N N . VAL B 1 28 ? -13.477 -28.859 2.26 1 81.12 28 VAL B N 1
ATOM 3816 C CA . VAL B 1 28 ? -12.602 -28.281 3.283 1 81.12 28 VAL B CA 1
ATOM 3817 C C . VAL B 1 28 ? -12.797 -26.766 3.342 1 81.12 28 VAL B C 1
ATOM 3819 O O . VAL B 1 28 ? -12.555 -26.141 4.379 1 81.12 28 VAL B O 1
ATOM 3822 N N . TRP B 1 29 ? -13.172 -26.219 2.271 1 83 29 TRP B N 1
ATOM 3823 C CA . TRP B 1 29 ? -13.43 -24.781 2.246 1 83 29 TRP B CA 1
ATOM 3824 C C . TRP B 1 29 ? -14.789 -24.453 2.865 1 83 29 TRP B C 1
ATOM 3826 O O . TRP B 1 29 ? -15.82 -24.938 2.395 1 83 29 TRP B O 1
ATOM 3836 N N . LYS B 1 30 ? -14.773 -23.734 3.975 1 80.19 30 LYS B N 1
ATOM 3837 C CA . LYS B 1 30 ? -16.016 -23.438 4.672 1 80.19 30 LYS B CA 1
ATOM 3838 C C . LYS B 1 30 ? -16.266 -21.922 4.75 1 80.19 30 LYS B C 1
ATOM 3840 O O . LYS B 1 30 ? -17.312 -21.484 5.207 1 80.19 30 LYS B O 1
ATOM 3845 N N . GLU B 1 31 ? -15.391 -21.188 4.289 1 81.12 31 GLU B N 1
ATOM 3846 C CA . GLU B 1 31 ? -15.484 -19.734 4.426 1 81.12 31 GLU B CA 1
ATOM 3847 C C . GLU B 1 31 ? -16.328 -19.125 3.303 1 81.12 31 GLU B C 1
ATOM 3849 O O . GLU B 1 31 ? -16.781 -19.844 2.406 1 81.12 31 GLU B O 1
ATOM 3854 N N . ASN B 1 32 ? -16.672 -17.844 3.455 1 84.5 32 ASN B N 1
ATOM 3855 C CA . ASN B 1 32 ? -17.297 -17.125 2.354 1 84.5 32 ASN B CA 1
ATOM 3856 C C . ASN B 1 32 ? -16.266 -16.484 1.435 1 84.5 32 ASN B C 1
ATOM 3858 O O . ASN B 1 32 ? -15.078 -16.797 1.513 1 84.5 32 ASN B O 1
ATOM 3862 N N . GLY B 1 33 ? -16.812 -15.695 0.498 1 86.44 33 GLY B N 1
ATOM 3863 C CA . GLY B 1 33 ? -15.945 -15.125 -0.525 1 86.44 33 GLY B CA 1
ATOM 3864 C C . GLY B 1 33 ? -15.359 -13.781 -0.135 1 86.44 33 GLY B C 1
ATOM 3865 O O . GLY B 1 33 ? -14.641 -13.164 -0.92 1 86.44 33 GLY B O 1
ATOM 3866 N N . ARG B 1 34 ? -15.555 -13.328 1.075 1 89.06 34 ARG B N 1
ATOM 3867 C CA . ARG B 1 34 ? -15.023 -12.031 1.493 1 89.06 34 ARG B CA 1
ATOM 3868 C C . ARG B 1 34 ? -13.531 -12.125 1.779 1 89.06 34 ARG B C 1
ATOM 3870 O O . ARG B 1 34 ? -13.031 -13.18 2.18 1 89.06 34 ARG B O 1
ATOM 3877 N N . PRO B 1 35 ? -12.859 -10.984 1.584 1 91.31 35 PRO B N 1
ATOM 3878 C CA . PRO B 1 35 ? -11.453 -10.984 1.981 1 91.31 35 PRO B CA 1
ATOM 3879 C C . PRO B 1 35 ? -11.258 -11.266 3.469 1 91.31 35 PRO B C 1
ATOM 3881 O O . PRO B 1 35 ? -12.062 -10.836 4.293 1 91.31 35 PRO B O 1
ATOM 3884 N N . ASP B 1 36 ? -10.211 -12.023 3.781 1 92.5 36 ASP B N 1
ATOM 3885 C CA . ASP B 1 36 ? -9.93 -12.422 5.156 1 92.5 36 ASP B CA 1
ATOM 3886 C C . ASP B 1 36 ? -8.438 -12.281 5.473 1 92.5 36 ASP B C 1
ATOM 3888 O O . ASP B 1 36 ? -7.641 -13.164 5.152 1 92.5 36 ASP B O 1
ATOM 3892 N N . LEU B 1 37 ? -8.102 -11.211 6.172 1 96.19 37 LEU B N 1
ATOM 3893 C CA . LEU B 1 37 ? -6.699 -10.945 6.496 1 96.19 37 LEU B CA 1
ATOM 3894 C C . LEU B 1 37 ? -6.125 -12.039 7.387 1 96.19 37 LEU B C 1
ATOM 3896 O O . LEU B 1 37 ? -4.969 -12.43 7.23 1 96.19 37 LEU B O 1
ATOM 3900 N N . GLN B 1 38 ? -6.887 -12.547 8.305 1 95.62 38 GLN B N 1
ATOM 3901 C CA . GLN B 1 38 ? -6.391 -13.539 9.25 1 95.62 38 GLN B CA 1
ATOM 3902 C C . GLN B 1 38 ? -6 -14.828 8.531 1 95.62 38 GLN B C 1
ATOM 3904 O O . GLN B 1 38 ? -5.055 -15.508 8.93 1 95.62 38 GLN B O 1
ATOM 3909 N N . TRP B 1 39 ? -6.766 -15.133 7.492 1 94.06 39 TRP B N 1
ATOM 3910 C CA . TRP B 1 39 ? -6.395 -16.281 6.68 1 94.06 39 TRP B CA 1
ATOM 3911 C C . TRP B 1 39 ? -4.992 -16.109 6.102 1 94.06 39 TRP B C 1
ATOM 3913 O O . TRP B 1 39 ? -4.164 -17.016 6.191 1 94.06 39 TRP B O 1
ATOM 3923 N N . TRP B 1 40 ? -4.691 -15 5.582 1 95.94 40 TRP B N 1
ATOM 3924 C CA . TRP B 1 40 ? -3.406 -14.727 4.945 1 95.94 40 TRP B CA 1
ATOM 3925 C C . TRP B 1 40 ? -2.289 -14.656 5.98 1 95.94 40 TRP B C 1
ATOM 3927 O O . TRP B 1 40 ? -1.19 -15.172 5.75 1 95.94 40 TRP B O 1
ATOM 3937 N N . VAL B 1 41 ? -2.574 -14.031 7.109 1 97.56 41 VAL B N 1
ATOM 3938 C CA . VAL B 1 41 ? -1.59 -13.945 8.188 1 97.56 41 VAL B CA 1
ATOM 3939 C C . VAL B 1 41 ? -1.238 -15.352 8.672 1 97.56 41 VAL B C 1
ATOM 3941 O O . VAL B 1 41 ? -0.062 -15.672 8.852 1 97.56 41 VAL B O 1
ATOM 3944 N N . ARG B 1 42 ? -2.254 -16.172 8.883 1 97.25 42 ARG B N 1
ATOM 3945 C CA . ARG B 1 42 ? -2.025 -17.547 9.297 1 97.25 42 ARG B CA 1
ATOM 3946 C C . ARG B 1 42 ? -1.169 -18.297 8.281 1 97.25 42 ARG B C 1
ATOM 3948 O O . ARG B 1 42 ? -0.238 -19.016 8.648 1 97.25 42 ARG B O 1
ATOM 3955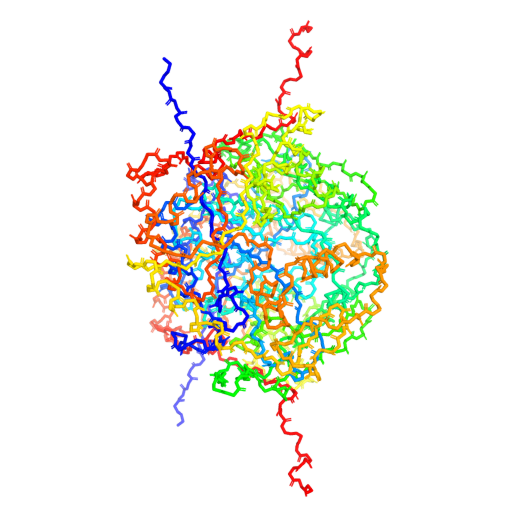 N N . ALA B 1 43 ? -1.483 -18.094 7.039 1 96.88 43 ALA B N 1
ATOM 3956 C CA . ALA B 1 43 ? -0.721 -18.75 5.98 1 96.88 43 ALA B CA 1
ATOM 3957 C C . ALA B 1 43 ? 0.746 -18.328 6.02 1 96.88 43 ALA B C 1
ATOM 3959 O O . ALA B 1 43 ? 1.643 -19.172 5.938 1 96.88 43 ALA B O 1
ATOM 3960 N N . ALA B 1 44 ? 0.993 -17.047 6.156 1 98.38 44 ALA B N 1
ATOM 3961 C CA . ALA B 1 44 ? 2.357 -16.531 6.191 1 98.38 44 ALA B CA 1
ATOM 3962 C C . ALA B 1 44 ? 3.117 -17.062 7.402 1 98.38 44 ALA B C 1
ATOM 3964 O O . ALA B 1 44 ? 4.301 -17.391 7.305 1 98.38 44 ALA B O 1
ATOM 3965 N N . LYS B 1 45 ? 2.445 -17.172 8.531 1 98.75 45 LYS B N 1
ATOM 3966 C CA . LYS B 1 45 ? 3.074 -17.672 9.75 1 98.75 45 LYS B CA 1
ATOM 3967 C C . LYS B 1 45 ? 3.426 -19.156 9.625 1 98.75 45 LYS B C 1
ATOM 3969 O O . LYS B 1 45 ? 4.492 -19.578 10.07 1 98.75 45 LYS B O 1
ATOM 3974 N N . ILE B 1 46 ? 2.516 -19.938 9.008 1 98.62 46 ILE B N 1
ATOM 3975 C CA . ILE B 1 46 ? 2.801 -21.344 8.773 1 98.62 46 ILE B CA 1
ATOM 3976 C C . ILE B 1 46 ? 4.047 -21.484 7.895 1 98.62 46 ILE B C 1
ATOM 3978 O O . ILE B 1 46 ? 4.949 -22.25 8.211 1 98.62 46 ILE B O 1
ATOM 3982 N N . ALA B 1 47 ? 4.102 -20.703 6.836 1 98.75 47 ALA B N 1
ATOM 3983 C CA . ALA B 1 47 ? 5.246 -20.734 5.926 1 98.75 47 ALA B CA 1
ATOM 3984 C C . ALA B 1 47 ? 6.531 -20.328 6.641 1 98.75 47 ALA B C 1
ATOM 3986 O O . ALA B 1 47 ? 7.57 -20.984 6.473 1 98.75 47 ALA B O 1
ATOM 3987 N N . GLU B 1 48 ? 6.461 -19.281 7.445 1 98.88 48 GLU B N 1
ATOM 3988 C CA . GLU B 1 48 ? 7.645 -18.797 8.156 1 98.88 48 GLU B CA 1
ATOM 3989 C C . GLU B 1 48 ? 8.125 -19.844 9.172 1 98.88 48 GLU B C 1
ATOM 3991 O O . GLU B 1 48 ? 9.328 -20.094 9.281 1 98.88 48 GLU B O 1
ATOM 3996 N N . GLU B 1 49 ? 7.191 -20.406 9.898 1 98.69 49 GLU B N 1
ATOM 3997 C CA . GLU B 1 49 ? 7.547 -21.422 10.875 1 98.69 49 GLU B CA 1
ATOM 3998 C C . GLU B 1 49 ? 8.203 -22.625 10.211 1 98.69 49 GLU B C 1
ATOM 4000 O O . GLU B 1 49 ? 9.086 -23.25 10.797 1 98.69 49 GLU B O 1
ATOM 4005 N N . ALA B 1 50 ? 7.797 -22.875 8.984 1 98.81 50 ALA B N 1
ATOM 4006 C CA . ALA B 1 50 ? 8.352 -24 8.227 1 98.81 50 ALA B CA 1
ATOM 4007 C C . ALA B 1 50 ? 9.641 -23.578 7.52 1 98.81 50 ALA B C 1
ATOM 4009 O O . ALA B 1 50 ? 10.211 -24.359 6.746 1 98.81 50 ALA B O 1
ATOM 4010 N N . LYS B 1 51 ? 10.086 -22.344 7.684 1 98.69 51 LYS B N 1
ATOM 4011 C CA . LYS B 1 51 ? 11.375 -21.828 7.238 1 98.69 51 LYS B CA 1
ATOM 4012 C C . LYS B 1 51 ? 11.375 -21.562 5.738 1 98.69 51 LYS B C 1
ATOM 4014 O O . LYS B 1 51 ? 12.43 -21.562 5.098 1 98.69 51 LYS B O 1
ATOM 4019 N N . PHE B 1 52 ? 10.211 -21.344 5.215 1 98.88 52 PHE B N 1
ATOM 4020 C CA . PHE B 1 52 ? 10.141 -20.938 3.818 1 98.88 52 PHE B CA 1
ATOM 4021 C C . PHE B 1 52 ? 10.891 -19.625 3.604 1 98.88 52 PHE B C 1
ATOM 4023 O O . PHE B 1 52 ? 10.984 -18.797 4.512 1 98.88 52 PHE B O 1
ATOM 4030 N N . HIS B 1 53 ? 11.391 -19.484 2.406 1 98.81 53 HIS B N 1
ATOM 4031 C CA . HIS B 1 53 ? 12.141 -18.281 2.082 1 98.81 53 HIS B CA 1
ATOM 4032 C C . HIS B 1 53 ? 11.203 -17.141 1.681 1 98.81 53 HIS B C 1
ATOM 4034 O O . HIS B 1 53 ? 11.5 -15.969 1.932 1 98.81 53 HIS B O 1
ATOM 4040 N N . THR B 1 54 ? 10.117 -17.469 0.963 1 98.81 54 THR B N 1
ATOM 4041 C CA . THR B 1 54 ? 9.336 -16.422 0.316 1 98.81 54 THR B CA 1
ATOM 4042 C C . THR B 1 54 ? 7.84 -16.672 0.501 1 98.81 54 THR B C 1
ATOM 4044 O O . THR B 1 54 ? 7.371 -17.797 0.342 1 98.81 54 THR B O 1
ATOM 4047 N N . PHE B 1 55 ? 7.129 -15.68 0.934 1 98.56 55 PHE B N 1
ATOM 4048 C CA . PHE B 1 55 ? 5.68 -15.578 0.783 1 98.56 55 PHE B CA 1
ATOM 4049 C C . PHE B 1 55 ? 5.324 -14.703 -0.416 1 98.56 55 PHE B C 1
ATOM 4051 O O . PHE B 1 55 ? 5.473 -13.484 -0.368 1 98.56 55 PHE B O 1
ATOM 4058 N N . PHE B 1 56 ? 4.898 -15.352 -1.466 1 97.38 56 PHE B N 1
ATOM 4059 C CA . PHE B 1 56 ? 4.691 -14.695 -2.754 1 97.38 56 PHE B CA 1
ATOM 4060 C C . PHE B 1 56 ? 3.227 -14.336 -2.951 1 97.38 56 PHE B C 1
ATOM 4062 O O . PHE B 1 56 ? 2.344 -15.18 -2.787 1 97.38 56 PHE B O 1
ATOM 4069 N N . VAL B 1 57 ? 2.975 -13.07 -3.348 1 95.88 57 VAL B N 1
ATOM 4070 C CA . VAL B 1 57 ? 1.629 -12.586 -3.645 1 95.88 57 VAL B CA 1
ATOM 4071 C C . VAL B 1 57 ? 1.543 -12.164 -5.109 1 95.88 57 VAL B C 1
ATOM 4073 O O . VAL B 1 57 ? 2.207 -11.219 -5.527 1 95.88 57 VAL B O 1
ATOM 4076 N N . ALA B 1 58 ? 0.762 -12.914 -5.891 1 92.94 58 ALA B N 1
ATOM 4077 C CA . ALA B 1 58 ? 0.482 -12.523 -7.27 1 92.94 58 ALA B CA 1
ATOM 4078 C C . ALA B 1 58 ? -0.521 -11.375 -7.32 1 92.94 58 ALA B C 1
ATOM 4080 O O . ALA B 1 58 ? -1.136 -11.031 -6.305 1 92.94 58 ALA B O 1
ATOM 4081 N N . ASP B 1 59 ? -0.59 -10.695 -8.422 1 92.44 59 ASP B N 1
ATOM 4082 C CA . ASP B 1 59 ? -1.577 -9.641 -8.648 1 92.44 59 ASP B CA 1
ATOM 4083 C C . ASP B 1 59 ? -2.303 -9.844 -9.977 1 92.44 59 ASP B C 1
ATOM 4085 O O . ASP B 1 59 ? -1.832 -9.383 -11.016 1 92.44 59 ASP B O 1
ATOM 4089 N N . PHE B 1 60 ? -3.428 -10.547 -9.922 1 86.88 60 PHE B N 1
ATOM 4090 C CA . PHE B 1 60 ? -4.27 -10.727 -11.102 1 86.88 60 PHE B CA 1
ATOM 4091 C C . PHE B 1 60 ? -5.238 -9.562 -11.266 1 86.88 60 PHE B C 1
ATOM 4093 O O . PHE B 1 60 ? -6.383 -9.633 -10.812 1 86.88 60 PHE B O 1
ATOM 4100 N N . ILE B 1 61 ? -4.73 -8.547 -11.914 1 87.12 61 ILE B N 1
ATOM 4101 C CA . ILE B 1 61 ? -5.488 -7.301 -11.961 1 87.12 61 ILE B CA 1
ATOM 4102 C C . ILE B 1 61 ? -6.68 -7.461 -12.906 1 87.12 61 ILE B C 1
ATOM 4104 O O . ILE B 1 61 ? -6.516 -7.895 -14.047 1 87.12 61 ILE B O 1
ATOM 4108 N N . GLY B 1 62 ? -7.805 -6.965 -12.43 1 77 62 GLY B N 1
ATOM 4109 C CA . GLY B 1 62 ? -8.984 -6.812 -13.258 1 77 62 GLY B CA 1
ATOM 4110 C C . GLY B 1 62 ? -9.812 -8.078 -13.367 1 77 62 GLY B C 1
ATOM 4111 O O . GLY B 1 62 ? -9.297 -9.18 -13.133 1 77 62 GLY B O 1
ATOM 4112 N N . ARG B 1 63 ? -11.078 -8.086 -13.055 1 64.38 63 ARG B N 1
ATOM 4113 C CA . ARG B 1 63 ? -12.039 -9.117 -13.438 1 64.38 63 ARG B CA 1
ATOM 4114 C C . ARG B 1 63 ? -12.602 -8.852 -14.828 1 64.38 63 ARG B C 1
ATOM 4116 O O . ARG B 1 63 ? -12.852 -7.703 -15.195 1 64.38 63 ARG B O 1
ATOM 4123 N N . SER B 1 64 ? -11.93 -9.609 -15.852 1 52.69 64 SER B N 1
ATOM 4124 C CA . SER B 1 64 ? -12.422 -9.266 -17.188 1 52.69 64 SER B CA 1
ATOM 4125 C C . SER B 1 64 ? -13.922 -9 -17.156 1 52.69 64 SER B C 1
ATOM 4127 O O . SER B 1 64 ? -14.641 -9.539 -16.328 1 52.69 64 SER B O 1
ATOM 4129 N N . GLY B 1 65 ? -14.312 -7.688 -17.328 1 55.69 65 GLY B N 1
ATOM 4130 C CA . GLY B 1 65 ? -15.641 -7.18 -17.609 1 55.69 65 GLY B CA 1
ATOM 4131 C C . GLY B 1 65 ? -16.578 -8.234 -18.172 1 55.69 65 GLY B C 1
ATOM 4132 O O . GLY B 1 65 ? -17.781 -8.016 -18.266 1 55.69 65 GLY B O 1
ATOM 4133 N N . GLU B 1 66 ? -16.047 -9.32 -18.547 1 61.53 66 GLU B N 1
ATOM 4134 C CA . GLU B 1 66 ? -17.031 -10.188 -19.172 1 61.53 66 GLU B CA 1
ATOM 4135 C C . GLU B 1 66 ? -17.828 -10.961 -18.125 1 61.53 66 GLU B C 1
ATOM 4137 O O . GLU B 1 66 ? -17.266 -11.734 -17.344 1 61.53 66 GLU B O 1
ATOM 4142 N N . LEU B 1 67 ? -18.922 -10.453 -17.906 1 76.75 67 LEU B N 1
ATOM 4143 C CA . LEU B 1 67 ? -19.922 -11.102 -17.047 1 76.75 67 LEU B CA 1
ATOM 4144 C C . LEU B 1 67 ? -20.594 -12.25 -17.781 1 76.75 67 LEU B C 1
ATOM 4146 O O . LEU B 1 67 ? -21.422 -12.031 -18.672 1 76.75 67 LEU B O 1
ATOM 4150 N N . THR B 1 68 ? -19.969 -13.469 -17.578 1 78.44 68 THR B N 1
ATOM 4151 C CA . THR B 1 68 ? -20.562 -14.68 -18.125 1 78.44 68 THR B CA 1
ATOM 4152 C C . THR B 1 68 ? -20.938 -15.656 -17.016 1 78.44 68 THR B C 1
ATOM 4154 O O . THR B 1 68 ? -20.391 -15.578 -15.906 1 78.44 68 THR B O 1
ATOM 4157 N N . PRO B 1 69 ? -21.828 -16.422 -17.344 1 79.75 69 PRO B N 1
ATOM 4158 C CA . PRO B 1 69 ? -22.141 -17.469 -16.359 1 79.75 69 PRO B CA 1
ATOM 4159 C C . PRO B 1 69 ? -20.906 -18.281 -15.953 1 79.75 69 PRO B C 1
ATOM 4161 O O . PRO B 1 69 ? -20.781 -18.672 -14.789 1 79.75 69 PRO B O 1
ATOM 4164 N N . GLN B 1 70 ? -20.031 -18.391 -16.828 1 76.12 70 GLN B N 1
ATOM 4165 C CA . GLN B 1 70 ? -18.812 -19.125 -16.547 1 76.12 70 GLN B CA 1
ATOM 4166 C C . GLN B 1 70 ? -17.922 -18.375 -15.562 1 76.12 70 GLN B C 1
ATOM 4168 O O . GLN B 1 70 ? -17.328 -18.984 -14.672 1 76.12 70 GLN B O 1
ATOM 4173 N N . ALA B 1 71 ? -17.938 -17.078 -15.734 1 78.81 71 ALA B N 1
ATOM 4174 C CA . ALA B 1 71 ? -17.125 -16.25 -14.844 1 78.81 71 ALA B CA 1
ATOM 4175 C C . ALA B 1 71 ? -17.641 -16.312 -13.414 1 78.81 71 ALA B C 1
ATOM 4177 O O . ALA B 1 71 ? -16.859 -16.25 -12.453 1 78.81 71 ALA B O 1
ATOM 4178 N N . ALA B 1 72 ? -18.922 -16.547 -13.305 1 85.38 72 ALA B N 1
ATOM 4179 C CA . ALA B 1 72 ? -19.562 -16.562 -11.992 1 85.38 72 ALA B CA 1
ATOM 4180 C C . ALA B 1 72 ? -19.281 -17.875 -11.258 1 85.38 72 ALA B C 1
ATOM 4182 O O . ALA B 1 72 ? -19.516 -17.984 -10.055 1 85.38 72 ALA B O 1
ATOM 4183 N N . LYS B 1 73 ? -18.75 -18.844 -12.008 1 82.56 73 LYS B N 1
ATOM 4184 C CA . LYS B 1 73 ? -18.5 -20.156 -11.43 1 82.56 73 LYS B CA 1
ATOM 4185 C C . LYS B 1 73 ? -17.156 -20.203 -10.711 1 82.56 73 LYS B C 1
ATOM 4187 O O . LYS B 1 73 ? -16.906 -21.109 -9.914 1 82.56 73 LYS B O 1
ATOM 4192 N N . ASN B 1 74 ? -16.359 -19.203 -10.938 1 78.25 74 ASN B N 1
ATOM 4193 C CA . ASN B 1 74 ? -15.008 -19.25 -10.391 1 78.25 74 ASN B CA 1
ATOM 4194 C C . ASN B 1 74 ? -14.719 -18.031 -9.516 1 78.25 74 ASN B C 1
ATOM 4196 O O . ASN B 1 74 ? -15.125 -16.922 -9.836 1 78.25 74 ASN B O 1
ATOM 4200 N N . PRO B 1 75 ? -14.078 -18.375 -8.352 1 78.12 75 PRO B N 1
ATOM 4201 C CA . PRO B 1 75 ? -13.695 -17.25 -7.496 1 78.12 75 PRO B CA 1
ATOM 4202 C C . PRO B 1 75 ? -12.555 -16.438 -8.086 1 78.12 75 PRO B C 1
ATOM 4204 O O . PRO B 1 75 ? -11.75 -16.953 -8.859 1 78.12 75 PRO B O 1
ATOM 4207 N N . SER B 1 76 ? -12.625 -15.172 -7.805 1 70.81 76 SER B N 1
ATOM 4208 C CA . SER B 1 76 ? -11.445 -14.352 -8.055 1 70.81 76 SER B CA 1
ATOM 4209 C C . SER B 1 76 ? -10.391 -14.562 -6.977 1 70.81 76 SER B C 1
ATOM 4211 O O . SER B 1 76 ? -10.719 -14.711 -5.797 1 70.81 76 SER B O 1
ATOM 4213 N N . ASN B 1 77 ? -9.117 -14.781 -7.348 1 64.31 77 ASN B N 1
ATOM 4214 C CA . ASN B 1 77 ? -8.062 -15.211 -6.441 1 64.31 77 ASN B CA 1
ATOM 4215 C C . ASN B 1 77 ? -7.477 -14.039 -5.66 1 64.31 77 ASN B C 1
ATOM 4217 O O . ASN B 1 77 ? -6.676 -14.234 -4.742 1 64.31 77 ASN B O 1
ATOM 4221 N N . PHE B 1 78 ? -7.891 -12.773 -6.121 1 63.56 78 PHE B N 1
ATOM 4222 C CA . PHE B 1 78 ? -7.168 -11.734 -5.402 1 63.56 78 PHE B CA 1
ATOM 4223 C C . PHE B 1 78 ? -8.117 -10.938 -4.508 1 63.56 78 PHE B C 1
ATOM 4225 O O . PHE B 1 78 ? -9.062 -10.32 -4.992 1 63.56 78 PHE B O 1
ATOM 4232 N N . HIS B 1 79 ? -7.789 -11.078 -3.107 1 78.25 79 HIS B N 1
ATOM 4233 C CA . HIS B 1 79 ? -8.734 -10.367 -2.254 1 78.25 79 HIS B CA 1
ATOM 4234 C C . HIS B 1 79 ? -8.133 -9.062 -1.743 1 78.25 79 HIS B C 1
ATOM 4236 O O . HIS B 1 79 ? -8.859 -8.094 -1.505 1 78.25 79 HIS B O 1
ATOM 4242 N N . PHE B 1 80 ? -6.707 -8.984 -1.788 1 94.06 80 PHE B N 1
ATOM 4243 C CA . PHE B 1 80 ? -6.129 -7.719 -1.361 1 94.06 80 PHE B CA 1
ATOM 4244 C C . PHE B 1 80 ? -5.07 -7.246 -2.352 1 94.06 80 PHE B C 1
ATOM 4246 O O . PHE B 1 80 ? -4.449 -8.055 -3.039 1 94.06 80 PHE B O 1
ATOM 4253 N N . GLU B 1 81 ? -4.934 -5.984 -2.473 1 96.25 81 GLU B N 1
ATOM 4254 C CA . GLU B 1 81 ? -3.805 -5.387 -3.178 1 96.25 81 GLU B CA 1
ATOM 4255 C C . GLU B 1 81 ? -2.479 -5.77 -2.525 1 96.25 81 GLU B C 1
ATOM 4257 O O . GLU B 1 81 ? -2.379 -5.828 -1.299 1 96.25 81 GLU B O 1
ATOM 4262 N N . PRO B 1 82 ? -1.439 -6.09 -3.285 1 97.25 82 PRO B N 1
ATOM 4263 C CA . PRO B 1 82 ? -0.249 -6.773 -2.775 1 97.25 82 PRO B CA 1
ATOM 4264 C C . PRO B 1 82 ? 0.494 -5.953 -1.721 1 97.25 82 PRO B C 1
ATOM 4266 O O . PRO B 1 82 ? 0.908 -6.496 -0.693 1 97.25 82 PRO B O 1
ATOM 4269 N N . PHE B 1 83 ? 0.68 -4.641 -1.892 1 98.5 83 PHE B N 1
ATOM 4270 C CA . PHE B 1 83 ? 1.482 -3.855 -0.961 1 98.5 83 PHE B CA 1
ATOM 4271 C C . PHE B 1 83 ? 0.777 -3.721 0.383 1 98.5 83 PHE B C 1
ATOM 4273 O O . PHE B 1 83 ? 1.41 -3.824 1.436 1 98.5 83 PHE B O 1
ATOM 4280 N N . THR B 1 84 ? -0.538 -3.48 0.312 1 98.56 84 THR B N 1
ATOM 4281 C CA . THR B 1 84 ? -1.281 -3.369 1.562 1 98.56 84 THR B CA 1
ATOM 4282 C C . THR B 1 84 ? -1.266 -4.691 2.322 1 98.56 84 THR B C 1
ATOM 4284 O O . THR B 1 84 ? -0.988 -4.723 3.521 1 98.56 84 THR B O 1
ATOM 4287 N N . LEU B 1 85 ? -1.442 -5.777 1.649 1 98.19 85 LEU B N 1
ATOM 4288 C CA . LEU B 1 85 ? -1.449 -7.09 2.289 1 98.19 85 LEU B CA 1
ATOM 4289 C C . LEU B 1 85 ? -0.084 -7.41 2.887 1 98.19 85 LEU B C 1
ATOM 4291 O O . LEU B 1 85 ? 0.013 -7.793 4.055 1 98.19 85 LEU B O 1
ATOM 4295 N N . LEU B 1 86 ? 0.92 -7.227 2.094 1 98.81 86 LEU B N 1
ATOM 4296 C CA . LEU B 1 86 ? 2.25 -7.641 2.531 1 98.81 86 LEU B CA 1
ATOM 4297 C C . LEU B 1 86 ? 2.752 -6.746 3.66 1 98.81 86 LEU B C 1
ATOM 4299 O O . LEU B 1 86 ? 3.479 -7.203 4.543 1 98.81 86 LEU B O 1
ATOM 4303 N N . SER B 1 87 ? 2.348 -5.449 3.641 1 98.81 87 SER B N 1
ATOM 4304 C CA . SER B 1 87 ? 2.699 -4.582 4.758 1 98.81 87 SER B CA 1
ATOM 4305 C C . SER B 1 87 ? 2.021 -5.035 6.047 1 98.81 87 SER B C 1
ATOM 4307 O O . SER B 1 87 ? 2.625 -4.996 7.121 1 98.81 87 SER B O 1
ATOM 4309 N N . ALA B 1 88 ? 0.784 -5.477 5.961 1 98.75 88 ALA B N 1
ATOM 4310 C CA . ALA B 1 88 ? 0.088 -6.043 7.113 1 98.75 88 ALA B CA 1
ATOM 4311 C C . ALA B 1 88 ? 0.79 -7.301 7.613 1 98.75 88 ALA B C 1
ATOM 4313 O O . ALA B 1 88 ? 1.027 -7.449 8.812 1 98.75 88 ALA B O 1
ATOM 4314 N N . ILE B 1 89 ? 1.209 -8.148 6.684 1 98.69 89 ILE B N 1
ATOM 4315 C CA . ILE B 1 89 ? 1.852 -9.414 7.02 1 98.69 89 ILE B CA 1
ATOM 4316 C C . ILE B 1 89 ? 3.232 -9.148 7.609 1 98.69 89 ILE B C 1
ATOM 4318 O O . ILE B 1 89 ? 3.674 -9.867 8.516 1 98.69 89 ILE B O 1
ATOM 4322 N N . ALA B 1 90 ? 3.871 -8.07 7.145 1 98.81 90 ALA B N 1
ATOM 4323 C CA . ALA B 1 90 ? 5.227 -7.742 7.574 1 98.81 90 ALA B CA 1
ATOM 4324 C C . ALA B 1 90 ? 5.293 -7.57 9.094 1 98.81 90 ALA B C 1
ATOM 4326 O O . ALA B 1 90 ? 6.277 -7.953 9.719 1 98.81 90 ALA B O 1
ATOM 4327 N N . THR B 1 91 ? 4.207 -7.035 9.703 1 98.12 91 THR B N 1
ATOM 4328 C CA . THR B 1 91 ? 4.207 -6.777 11.133 1 98.12 91 THR B CA 1
ATOM 4329 C C . THR B 1 91 ? 3.818 -8.031 11.914 1 98.12 91 THR B C 1
ATOM 4331 O O . THR B 1 91 ? 3.879 -8.055 13.141 1 98.12 91 THR B O 1
ATOM 4334 N N . GLN B 1 92 ? 3.439 -9.094 11.18 1 98.38 92 GLN B N 1
ATOM 4335 C CA . GLN B 1 92 ? 2.975 -10.328 11.797 1 98.38 92 GLN B CA 1
ATOM 4336 C C . GLN B 1 92 ? 3.986 -11.453 11.602 1 98.38 92 GLN B C 1
ATOM 4338 O O . GLN B 1 92 ? 3.744 -12.594 12.016 1 98.38 92 GLN B O 1
ATOM 4343 N N . THR B 1 93 ? 5.078 -11.188 10.883 1 98.62 93 THR B N 1
ATOM 4344 C CA . THR B 1 93 ? 6.176 -12.117 10.625 1 98.62 93 THR B CA 1
ATOM 4345 C C . THR B 1 93 ? 7.523 -11.43 10.852 1 98.62 93 THR B C 1
ATOM 4347 O O . THR B 1 93 ? 7.582 -10.219 11.062 1 98.62 93 THR B O 1
ATOM 4350 N N . LYS B 1 94 ? 8.609 -12.227 10.75 1 98.12 94 LYS B N 1
ATOM 4351 C CA . LYS B 1 94 ? 9.898 -11.648 11.133 1 98.12 94 LYS B CA 1
ATOM 4352 C C . LYS B 1 94 ? 10.969 -11.945 10.078 1 98.12 94 LYS B C 1
ATOM 4354 O O . LYS B 1 94 ? 11.898 -11.156 9.898 1 98.12 94 LYS B O 1
ATOM 4359 N N . ASN B 1 95 ? 10.852 -13.094 9.43 1 98.62 95 ASN B N 1
ATOM 4360 C CA . ASN B 1 95 ? 11.992 -13.555 8.648 1 98.62 95 ASN B CA 1
ATOM 4361 C C . ASN B 1 95 ? 11.625 -13.75 7.18 1 98.62 95 ASN B C 1
ATOM 4363 O O . ASN B 1 95 ? 12.406 -13.414 6.289 1 98.62 95 ASN B O 1
ATOM 4367 N N . ILE B 1 96 ? 10.453 -14.234 6.887 1 98.88 96 ILE B N 1
ATOM 4368 C CA . ILE B 1 96 ? 10.078 -14.711 5.559 1 98.88 96 ILE B CA 1
ATOM 4369 C C . ILE B 1 96 ? 10.062 -13.539 4.578 1 98.88 96 ILE B C 1
ATOM 4371 O O . ILE B 1 96 ? 9.625 -12.438 4.926 1 98.88 96 ILE B O 1
ATOM 4375 N N . GLY B 1 97 ? 10.641 -13.742 3.4 1 98.88 97 GLY B N 1
ATOM 4376 C CA . GLY B 1 97 ? 10.586 -12.742 2.348 1 98.88 97 GLY B CA 1
ATOM 4377 C C . GLY B 1 97 ? 9.172 -12.461 1.867 1 98.88 97 GLY B C 1
ATOM 4378 O O . GLY B 1 97 ? 8.328 -13.367 1.837 1 98.88 97 GLY B O 1
ATOM 4379 N N . LEU B 1 98 ? 8.914 -11.227 1.494 1 98.94 98 LEU B N 1
ATOM 4380 C CA . LEU B 1 98 ? 7.602 -10.742 1.08 1 98.94 98 LEU B CA 1
ATOM 4381 C C . LEU B 1 98 ? 7.648 -10.195 -0.343 1 98.94 98 LEU B C 1
ATOM 4383 O O . LEU B 1 98 ? 8.062 -9.055 -0.561 1 98.94 98 LEU B O 1
ATOM 4387 N N . VAL B 1 99 ? 7.176 -10.992 -1.312 1 98.81 99 VAL B N 1
ATOM 4388 C CA . VAL B 1 99 ? 7.324 -10.656 -2.725 1 98.81 99 VAL B CA 1
ATOM 4389 C C . VAL B 1 99 ? 5.98 -10.203 -3.291 1 98.81 99 VAL B C 1
ATOM 4391 O O . VAL B 1 99 ? 4.996 -10.945 -3.246 1 98.81 99 VAL B O 1
ATOM 4394 N N . ALA B 1 100 ? 5.949 -8.992 -3.773 1 98.31 100 ALA B N 1
ATOM 4395 C CA . ALA B 1 100 ? 4.77 -8.414 -4.414 1 98.31 100 ALA B CA 1
ATOM 4396 C C . ALA B 1 100 ? 4.902 -8.445 -5.934 1 98.31 100 ALA B C 1
ATOM 4398 O O . ALA B 1 100 ? 5.977 -8.156 -6.477 1 98.31 100 ALA B O 1
ATOM 4399 N N . THR B 1 101 ? 3.824 -8.789 -6.602 1 97 101 THR B N 1
ATOM 4400 C CA . THR B 1 101 ? 3.771 -8.648 -8.055 1 97 101 THR B CA 1
ATOM 4401 C C . THR B 1 101 ? 3.371 -7.227 -8.445 1 97 101 THR B C 1
ATOM 4403 O O . THR B 1 101 ? 2.391 -6.688 -7.926 1 97 101 THR B O 1
ATOM 4406 N N . VAL B 1 102 ? 4.148 -6.652 -9.281 1 97.31 102 VAL B N 1
ATOM 4407 C CA . VAL B 1 102 ? 3.816 -5.352 -9.859 1 97.31 102 VAL B CA 1
ATOM 4408 C C . VAL B 1 102 ? 3.924 -5.422 -11.383 1 97.31 102 VAL B C 1
ATOM 4410 O O . VAL B 1 102 ? 4.945 -5.852 -11.914 1 97.31 102 VAL B O 1
ATOM 4413 N N . ASN B 1 103 ? 2.844 -5.133 -12.016 1 96 103 ASN B N 1
ATOM 4414 C CA . ASN B 1 103 ? 2.818 -5.023 -13.469 1 96 103 ASN B CA 1
ATOM 4415 C C . ASN B 1 103 ? 3.291 -3.65 -13.938 1 96 103 ASN B C 1
ATOM 4417 O O . ASN B 1 103 ? 2.717 -2.629 -13.562 1 96 103 ASN B O 1
ATOM 4421 N N . THR B 1 104 ? 4.289 -3.59 -14.758 1 96.31 104 THR B N 1
ATOM 4422 C CA . THR B 1 104 ? 4.973 -2.355 -15.125 1 96.31 104 THR B CA 1
ATOM 4423 C C . THR B 1 104 ? 4.164 -1.57 -16.156 1 96.31 104 THR B C 1
ATOM 4425 O O . THR B 1 104 ? 4.527 -0.448 -16.516 1 96.31 104 THR B O 1
ATOM 4428 N N . ASN B 1 105 ? 3.012 -2.117 -16.594 1 94 105 ASN B N 1
ATOM 4429 C CA . ASN B 1 105 ? 2.17 -1.401 -17.547 1 94 105 ASN B CA 1
ATOM 4430 C C . ASN B 1 105 ? 1.086 -0.593 -16.844 1 94 105 ASN B C 1
ATOM 4432 O O . ASN B 1 105 ? 0.494 0.312 -17.438 1 94 105 ASN B O 1
ATOM 4436 N N . PHE B 1 106 ? 0.826 -0.911 -15.641 1 94.19 106 PHE B N 1
ATOM 4437 C CA . PHE B 1 106 ? -0.314 -0.308 -14.961 1 94.19 106 PHE B CA 1
ATOM 4438 C C . PHE B 1 106 ? 0.139 0.47 -13.727 1 94.19 106 PHE B C 1
ATOM 4440 O O . PHE B 1 106 ? -0.663 0.752 -12.836 1 94.19 106 PHE B O 1
ATOM 4447 N N . SER B 1 107 ? 1.438 0.768 -13.625 1 95.19 107 SER B N 1
ATOM 4448 C CA . SER B 1 107 ? 2.027 1.432 -12.461 1 95.19 107 SER B CA 1
ATOM 4449 C C . SER B 1 107 ? 2.961 2.559 -12.891 1 95.19 107 SER B C 1
ATOM 4451 O O . SER B 1 107 ? 3.334 2.656 -14.062 1 95.19 107 SER B O 1
ATOM 4453 N N . GLU B 1 108 ? 3.232 3.412 -11.945 1 96.12 108 GLU B N 1
ATOM 4454 C CA . GLU B 1 108 ? 4.168 4.52 -12.133 1 96.12 108 GLU B CA 1
ATOM 4455 C C . GLU B 1 108 ? 5.473 4.273 -11.375 1 96.12 108 GLU B C 1
ATOM 4457 O O . GLU B 1 108 ? 5.457 3.98 -10.18 1 96.12 108 GLU B O 1
ATOM 4462 N N . PRO B 1 109 ? 6.633 4.41 -12.086 1 97.25 109 PRO B N 1
ATOM 4463 C CA . PRO B 1 109 ? 7.906 3.973 -11.5 1 97.25 109 PRO B CA 1
ATOM 4464 C C . PRO B 1 109 ? 8.227 4.684 -10.188 1 97.25 109 PRO B C 1
ATOM 4466 O O . PRO B 1 109 ? 8.758 4.066 -9.266 1 97.25 109 PRO B O 1
ATOM 4469 N N . TYR B 1 110 ? 8.008 5.977 -10.07 1 96.94 110 TYR B N 1
ATOM 4470 C CA . TYR B 1 110 ? 8.312 6.699 -8.836 1 96.94 110 TYR B CA 1
ATOM 4471 C C . TYR B 1 110 ? 7.496 6.156 -7.668 1 96.94 110 TYR B C 1
ATOM 4473 O O . TYR B 1 110 ? 8.039 5.898 -6.59 1 96.94 110 TYR B O 1
ATOM 4481 N N . ASN B 1 111 ? 6.234 5.969 -7.895 1 97.38 111 ASN B N 1
ATOM 4482 C CA . ASN B 1 111 ? 5.375 5.41 -6.855 1 97.38 111 ASN B CA 1
ATOM 4483 C C . ASN B 1 111 ? 5.816 4 -6.461 1 97.38 111 ASN B C 1
ATOM 4485 O O . ASN B 1 111 ? 5.809 3.65 -5.281 1 97.38 111 ASN B O 1
ATOM 4489 N N . ILE B 1 112 ? 6.203 3.23 -7.453 1 98.38 112 ILE B N 1
ATOM 4490 C CA . ILE B 1 112 ? 6.613 1.858 -7.176 1 98.38 112 ILE B CA 1
ATOM 4491 C C . ILE B 1 112 ? 7.914 1.861 -6.375 1 98.38 112 ILE B C 1
ATOM 4493 O O . ILE B 1 112 ? 8.078 1.07 -5.441 1 98.38 112 ILE B O 1
ATOM 4497 N N . ALA B 1 113 ? 8.812 2.752 -6.723 1 97.88 113 ALA B N 1
ATOM 4498 C CA . ALA B 1 113 ? 10.039 2.885 -5.941 1 97.88 113 ALA B CA 1
ATOM 4499 C C . ALA B 1 113 ? 9.734 3.232 -4.488 1 97.88 113 ALA B C 1
ATOM 4501 O O . ALA B 1 113 ? 10.328 2.67 -3.568 1 97.88 113 ALA B O 1
ATOM 4502 N N . ARG B 1 114 ? 8.773 4.102 -4.258 1 96.88 114 ARG B N 1
ATOM 4503 C CA . ARG B 1 114 ? 8.367 4.5 -2.916 1 96.88 114 ARG B CA 1
ATOM 4504 C C . ARG B 1 114 ? 7.762 3.322 -2.156 1 96.88 114 ARG B C 1
ATOM 4506 O O . ARG B 1 114 ? 8.117 3.078 -1 1 96.88 114 ARG B O 1
ATOM 4513 N N . GLN B 1 115 ? 6.914 2.605 -2.812 1 98.44 115 GLN B N 1
ATOM 4514 C CA . GLN B 1 115 ? 6.184 1.519 -2.168 1 98.44 115 GLN B CA 1
ATOM 4515 C C . GLN B 1 115 ? 7.121 0.382 -1.775 1 98.44 115 GLN B C 1
ATOM 4517 O O . GLN B 1 115 ? 7.047 -0.136 -0.659 1 98.44 115 GLN B O 1
ATOM 4522 N N . PHE B 1 116 ? 8.031 0.078 -2.637 1 98.75 116 PHE B N 1
ATOM 4523 C CA . PHE B 1 116 ? 8.969 -0.997 -2.312 1 98.75 116 PHE B CA 1
ATOM 4524 C C . PHE B 1 116 ? 9.953 -0.554 -1.24 1 98.75 116 PHE B C 1
ATOM 4526 O O . PHE B 1 116 ? 10.352 -1.353 -0.392 1 98.75 116 PHE B O 1
ATOM 4533 N N . THR B 1 117 ? 10.383 0.699 -1.284 1 97.5 117 THR B N 1
ATOM 4534 C CA . THR B 1 117 ? 11.234 1.209 -0.218 1 97.5 117 THR B CA 1
ATOM 4535 C C . THR B 1 117 ? 10.531 1.114 1.132 1 97.5 117 THR B C 1
ATOM 4537 O O . THR B 1 117 ? 11.117 0.646 2.111 1 97.5 117 THR B O 1
ATOM 4540 N N . SER B 1 118 ? 9.297 1.504 1.136 1 98.12 118 SER B N 1
ATOM 4541 C CA . SER B 1 118 ? 8.516 1.464 2.369 1 98.12 118 SER B CA 1
ATOM 4542 C C . SER B 1 118 ? 8.344 0.033 2.867 1 98.12 118 SER B C 1
ATOM 4544 O O . SER B 1 118 ? 8.57 -0.253 4.043 1 98.12 118 SER B O 1
ATOM 4546 N N . LEU B 1 119 ? 7.965 -0.888 1.969 1 98.81 119 LEU B N 1
ATOM 4547 C CA . LEU B 1 119 ? 7.789 -2.283 2.354 1 98.81 119 LEU B CA 1
ATOM 4548 C C . LEU B 1 119 ? 9.094 -2.869 2.885 1 98.81 119 LEU B C 1
ATOM 4550 O O . LEU B 1 119 ? 9.086 -3.629 3.855 1 98.81 119 LEU B O 1
ATOM 4554 N N . ASP B 1 120 ? 10.219 -2.514 2.252 1 98.69 120 ASP B N 1
ATOM 4555 C CA . ASP B 1 120 ? 11.523 -3.027 2.674 1 98.69 120 ASP B CA 1
ATOM 4556 C C . ASP B 1 120 ? 11.867 -2.547 4.082 1 98.69 120 ASP B C 1
ATOM 4558 O O . ASP B 1 120 ? 12.32 -3.334 4.914 1 98.69 120 ASP B O 1
ATOM 4562 N N . HIS B 1 121 ? 11.586 -1.324 4.371 1 97.62 121 HIS B N 1
ATOM 4563 C CA . HIS B 1 121 ? 11.875 -0.786 5.695 1 97.62 121 HIS B CA 1
ATOM 4564 C C . HIS B 1 121 ? 10.883 -1.308 6.734 1 97.62 121 HIS B C 1
ATOM 4566 O O . HIS B 1 121 ? 11.273 -1.657 7.848 1 97.62 121 HIS B O 1
ATOM 4572 N N . ILE B 1 122 ? 9.641 -1.392 6.383 1 98.44 122 ILE B N 1
ATOM 4573 C CA . ILE B 1 122 ? 8.617 -1.879 7.301 1 98.44 122 ILE B CA 1
ATOM 4574 C C . ILE B 1 122 ? 8.93 -3.316 7.707 1 98.44 122 ILE B C 1
ATOM 4576 O O . ILE B 1 122 ? 8.742 -3.697 8.867 1 98.44 122 ILE B O 1
ATOM 4580 N N . SER B 1 123 ? 9.445 -4.07 6.797 1 98.62 123 SER B N 1
ATOM 4581 C CA . SER B 1 123 ? 9.648 -5.496 7.023 1 98.62 123 SER B CA 1
ATOM 4582 C C . SER B 1 123 ? 11.062 -5.777 7.527 1 98.62 123 SER B C 1
ATOM 4584 O O . SER B 1 123 ? 11.398 -6.918 7.852 1 98.62 123 SER B O 1
ATOM 4586 N N . GLY B 1 124 ? 11.914 -4.77 7.609 1 97.81 124 GLY B N 1
ATOM 4587 C CA . GLY B 1 124 ? 13.297 -4.98 8.023 1 97.81 124 GLY B CA 1
ATOM 4588 C C . GLY B 1 124 ? 14.148 -5.641 6.957 1 97.81 124 GLY B C 1
ATOM 4589 O O . GLY B 1 124 ? 15 -6.477 7.266 1 97.81 124 GLY B O 1
ATOM 4590 N N . GLY B 1 125 ? 13.898 -5.316 5.691 1 98.5 125 GLY B N 1
ATOM 4591 C CA . GLY B 1 125 ? 14.695 -5.832 4.594 1 98.5 125 GLY B CA 1
ATOM 4592 C C . GLY B 1 125 ? 14.172 -7.148 4.043 1 98.5 125 GLY B C 1
ATOM 4593 O O . GLY B 1 125 ? 14.938 -8.094 3.852 1 98.5 125 GLY B O 1
ATOM 4594 N N . ARG B 1 126 ? 12.891 -7.242 3.738 1 98.88 126 ARG B N 1
ATOM 4595 C CA . ARG B 1 126 ? 12.359 -8.531 3.299 1 98.88 126 ARG B CA 1
ATOM 4596 C C . ARG B 1 126 ? 11.57 -8.383 2.002 1 98.88 126 ARG B C 1
ATOM 4598 O O . ARG B 1 126 ? 10.875 -9.305 1.584 1 98.88 126 ARG B O 1
ATOM 4605 N N . ALA B 1 127 ? 11.656 -7.195 1.295 1 98.94 127 ALA B N 1
ATOM 4606 C CA . ALA B 1 127 ? 10.82 -6.922 0.13 1 98.94 127 ALA B CA 1
ATOM 4607 C C . ALA B 1 127 ? 11.398 -7.57 -1.125 1 98.94 127 ALA B C 1
ATOM 4609 O O . ALA B 1 127 ? 12.617 -7.57 -1.327 1 98.94 127 ALA B O 1
ATOM 4610 N N . GLY B 1 128 ? 10.539 -8.148 -1.943 1 98.94 128 GLY B N 1
ATOM 4611 C CA . GLY B 1 128 ? 10.844 -8.586 -3.297 1 98.94 128 GLY B CA 1
ATOM 4612 C C . GLY B 1 128 ? 9.828 -8.117 -4.32 1 98.94 128 GLY B C 1
ATOM 4613 O O . GLY B 1 128 ? 8.672 -7.855 -3.977 1 98.94 128 GLY B O 1
ATOM 4614 N N . TRP B 1 129 ? 10.266 -7.98 -5.516 1 98.88 129 TRP B N 1
ATOM 4615 C CA . TRP B 1 129 ? 9.438 -7.504 -6.621 1 98.88 129 TRP B CA 1
ATOM 4616 C C . TRP B 1 129 ? 9.359 -8.555 -7.727 1 98.88 129 TRP B C 1
ATOM 4618 O O . TRP B 1 129 ? 10.336 -8.805 -8.43 1 98.88 129 TRP B O 1
ATOM 4628 N N . ASN B 1 130 ? 8.203 -9.203 -7.859 1 98.31 130 ASN B N 1
ATOM 4629 C CA . ASN B 1 130 ? 7.918 -9.977 -9.062 1 98.31 130 ASN B CA 1
ATOM 4630 C C . ASN B 1 130 ? 7.52 -9.07 -10.227 1 98.31 130 ASN B C 1
ATOM 4632 O O . ASN B 1 130 ? 6.402 -8.555 -10.266 1 98.31 130 ASN B O 1
ATOM 4636 N N . VAL B 1 131 ? 8.406 -8.898 -11.172 1 97.75 131 VAL B N 1
ATOM 4637 C CA . VAL B 1 131 ? 8.227 -7.973 -12.289 1 97.75 131 VAL B CA 1
ATOM 4638 C C . VAL B 1 131 ? 7.406 -8.648 -13.391 1 97.75 131 VAL B C 1
ATOM 4640 O O . VAL B 1 131 ? 7.82 -9.672 -13.945 1 97.75 131 VAL B O 1
ATOM 4643 N N . VAL B 1 132 ? 6.285 -8.039 -13.617 1 94.5 132 VAL B N 1
ATOM 4644 C CA . VAL B 1 132 ? 5.414 -8.578 -14.656 1 94.5 132 VAL B CA 1
ATOM 4645 C C . VAL B 1 132 ? 5.156 -7.512 -15.711 1 94.5 132 VAL B C 1
ATOM 4647 O O . VAL B 1 132 ? 5.012 -6.332 -15.391 1 94.5 132 VAL B O 1
ATOM 4650 N N . SER B 1 133 ? 5.055 -7.93 -17.016 1 92.25 133 SER B N 1
ATOM 4651 C CA . SER B 1 133 ? 4.824 -6.992 -18.109 1 92.25 133 SER B CA 1
ATOM 4652 C C . SER B 1 133 ? 3.652 -7.434 -18.969 1 92.25 133 SER B C 1
ATOM 4654 O O . SER B 1 133 ? 3.533 -7.008 -20.125 1 92.25 133 SER B O 1
ATOM 4656 N N . SER B 1 134 ? 2.838 -8.336 -18.453 1 85.62 134 SER B N 1
ATOM 4657 C CA . SER B 1 134 ? 1.697 -8.82 -19.234 1 85.62 134 SER B CA 1
ATOM 4658 C C . SER B 1 134 ? 0.691 -7.699 -19.484 1 85.62 134 SER B C 1
ATOM 4660 O O . SER B 1 134 ? 0.489 -6.836 -18.625 1 85.62 134 SER B O 1
ATOM 4662 N N . LEU B 1 135 ? 0.124 -7.77 -20.688 1 86.56 135 LEU B N 1
ATOM 4663 C CA . LEU B 1 135 ? -0.883 -6.793 -21.094 1 86.56 135 LEU B CA 1
ATOM 4664 C C . LEU B 1 135 ? -2.166 -7.488 -21.531 1 86.56 135 LEU B C 1
ATOM 4666 O O . LEU B 1 135 ? -2.412 -7.648 -22.734 1 86.56 135 LEU B O 1
ATOM 4670 N N . ASN B 1 136 ? -2.979 -7.855 -20.547 1 82.62 136 ASN B N 1
ATOM 4671 C CA . ASN B 1 136 ? -4.25 -8.516 -20.828 1 82.62 136 ASN B CA 1
ATOM 4672 C C . ASN B 1 136 ? -5.262 -7.555 -21.438 1 82.62 136 ASN B C 1
ATOM 4674 O O . ASN B 1 136 ? -5.465 -6.453 -20.938 1 82.62 136 ASN B O 1
ATOM 4678 N N . PRO B 1 137 ? -5.883 -7.965 -22.516 1 82.88 137 PRO B N 1
ATOM 4679 C CA . PRO B 1 137 ? -6.809 -7.074 -23.219 1 82.88 137 PRO B CA 1
ATOM 4680 C C . PRO B 1 137 ? -7.977 -6.629 -22.344 1 82.88 137 PRO B C 1
ATOM 4682 O O . PRO B 1 137 ? -8.516 -5.531 -22.531 1 82.88 137 PRO B O 1
ATOM 4685 N N . ALA B 1 138 ? -8.344 -7.449 -21.422 1 82.88 138 ALA B N 1
ATOM 4686 C CA . ALA B 1 138 ? -9.43 -7.066 -20.531 1 82.88 138 ALA B CA 1
ATOM 4687 C C . ALA B 1 138 ? -8.945 -6.082 -19.469 1 82.88 138 ALA B C 1
ATOM 4689 O O . ALA B 1 138 ? -9.648 -5.125 -19.141 1 82.88 138 ALA B O 1
ATOM 4690 N N . THR B 1 139 ? -7.754 -6.27 -18.969 1 88.88 139 THR B N 1
ATOM 4691 C CA . THR B 1 139 ? -7.203 -5.445 -17.891 1 88.88 139 THR B CA 1
ATOM 4692 C C . THR B 1 139 ? -6.934 -4.027 -18.391 1 88.88 139 THR B C 1
ATOM 4694 O O . THR B 1 139 ? -7.148 -3.057 -17.656 1 88.88 139 THR B O 1
ATOM 4697 N N . VAL B 1 140 ? -6.516 -3.912 -19.688 1 91.44 140 VAL B N 1
ATOM 4698 C CA . VAL B 1 140 ? -6.168 -2.604 -20.219 1 91.44 140 VAL B CA 1
ATOM 4699 C C . VAL B 1 140 ? -7.395 -1.694 -20.203 1 91.44 140 VAL B C 1
ATOM 4701 O O . VAL B 1 140 ? -7.27 -0.478 -20.047 1 91.44 140 VAL B O 1
ATOM 4704 N N . LYS B 1 141 ? -8.562 -2.258 -20.281 1 91.56 141 LYS B N 1
ATOM 4705 C CA . LYS B 1 141 ? -9.805 -1.493 -20.297 1 91.56 141 LYS B CA 1
ATOM 4706 C C . LYS B 1 141 ? -10.094 -0.881 -18.922 1 91.56 141 LYS B C 1
ATOM 4708 O O . LYS B 1 141 ? -10.68 0.201 -18.828 1 91.56 141 LYS B O 1
ATOM 4713 N N . ASN B 1 142 ? -9.664 -1.564 -17.859 1 92.69 142 ASN B N 1
ATOM 4714 C CA . ASN B 1 142 ? -9.812 -1.041 -16.516 1 92.69 142 ASN B CA 1
ATOM 4715 C C . ASN B 1 142 ? -9.039 0.258 -16.328 1 92.69 142 ASN B C 1
ATOM 4717 O O . ASN B 1 142 ? -9.398 1.086 -15.484 1 92.69 142 ASN B O 1
ATOM 4721 N N . PHE B 1 143 ? -7.984 0.409 -17.141 1 94.19 143 PHE B N 1
ATOM 4722 C CA . PHE B 1 143 ? -7.078 1.538 -16.969 1 94.19 143 PHE B CA 1
ATOM 4723 C C . PHE B 1 143 ? -7.254 2.549 -18.109 1 94.19 143 PHE B C 1
ATOM 4725 O O . PHE B 1 143 ? -6.531 3.543 -18.172 1 94.19 143 PHE B O 1
ATOM 4732 N N . GLY B 1 144 ? -8.172 2.287 -19.016 1 92.69 144 GLY B N 1
ATOM 4733 C CA . GLY B 1 144 ? -8.422 3.176 -20.141 1 92.69 144 GLY B CA 1
ATOM 4734 C C . GLY B 1 144 ? -7.27 3.23 -21.125 1 92.69 144 GLY B C 1
ATOM 4735 O O . GLY B 1 144 ? -7.07 4.242 -21.812 1 92.69 144 GLY B O 1
ATOM 4736 N N . ILE B 1 145 ? -6.457 2.246 -21.078 1 89 145 ILE B N 1
ATOM 4737 C CA . ILE B 1 145 ? -5.289 2.193 -21.953 1 89 145 ILE B CA 1
ATOM 4738 C C . ILE B 1 145 ? -5.68 1.595 -23.312 1 89 145 ILE B C 1
ATOM 4740 O O . ILE B 1 145 ? -6.371 0.576 -23.359 1 89 145 ILE B O 1
ATOM 4744 N N . GLN B 1 146 ? -5.328 2.418 -24.359 1 82 146 GLN B N 1
ATOM 4745 C CA . GLN B 1 146 ? -5.484 1.914 -25.719 1 82 146 GLN B CA 1
ATOM 4746 C C . GLN B 1 146 ? -4.133 1.535 -26.312 1 82 146 GLN B C 1
ATOM 4748 O O . GLN B 1 146 ? -3.312 2.406 -26.609 1 82 146 GLN B O 1
ATOM 4753 N N . ASP B 1 147 ? -3.555 0.36 -25.875 1 71.88 147 ASP B N 1
ATOM 4754 C CA . ASP B 1 147 ? -2.197 0.134 -26.359 1 71.88 147 ASP B CA 1
ATOM 4755 C C . ASP B 1 147 ? -2.076 -1.233 -27.031 1 71.88 147 ASP B C 1
ATOM 4757 O O . ASP B 1 147 ? -2.646 -2.217 -26.547 1 71.88 147 ASP B O 1
ATOM 4761 N N . ASN B 1 148 ? -1.425 -1.126 -28.078 1 74.25 148 ASN B N 1
ATOM 4762 C CA . ASN B 1 148 ? -1.136 -2.271 -28.938 1 74.25 148 ASN B CA 1
ATOM 4763 C C . ASN B 1 148 ? 0.339 -2.658 -28.875 1 74.25 148 ASN B C 1
ATOM 4765 O O . ASN B 1 148 ? 0.886 -3.188 -29.844 1 74.25 148 ASN B O 1
ATOM 4769 N N . ARG B 1 149 ? 0.921 -2.506 -27.688 1 83.94 149 ARG B N 1
ATOM 4770 C CA . ARG B 1 149 ? 2.346 -2.799 -27.547 1 83.94 149 ARG B CA 1
ATOM 4771 C C . ARG B 1 149 ? 2.625 -4.277 -27.812 1 83.94 149 ARG B C 1
ATOM 4773 O O . ARG B 1 149 ? 1.867 -5.145 -27.375 1 83.94 149 ARG B O 1
ATOM 4780 N N . THR B 1 150 ? 3.83 -4.426 -28.453 1 83.94 150 THR B N 1
ATOM 4781 C CA . THR B 1 150 ? 4.281 -5.785 -28.719 1 83.94 150 THR B CA 1
ATOM 4782 C C . THR B 1 150 ? 4.922 -6.395 -27.469 1 83.94 150 THR B C 1
ATOM 4784 O O . THR B 1 150 ? 5.191 -5.691 -26.5 1 83.94 150 THR B O 1
ATOM 4787 N N . HIS B 1 151 ? 5.102 -7.676 -27.562 1 83.75 151 HIS B N 1
ATOM 4788 C CA . HIS B 1 151 ? 5.773 -8.406 -26.484 1 83.75 151 HIS B CA 1
ATOM 4789 C C . HIS B 1 151 ? 7.156 -7.832 -26.203 1 83.75 151 HIS B C 1
ATOM 4791 O O . HIS B 1 151 ? 7.512 -7.594 -25.047 1 83.75 151 HIS B O 1
ATOM 4797 N N . GLU B 1 152 ? 7.879 -7.535 -27.188 1 85.56 152 GLU B N 1
ATOM 4798 C CA . GLU B 1 152 ? 9.227 -6.98 -27.062 1 85.56 152 GLU B CA 1
ATOM 4799 C C . GLU B 1 152 ? 9.195 -5.586 -26.453 1 85.56 152 GLU B C 1
ATOM 4801 O O . GLU B 1 152 ? 10.031 -5.258 -25.609 1 85.56 152 GLU B O 1
ATOM 4806 N N . GLN B 1 153 ? 8.234 -4.82 -26.844 1 89.19 153 GLN B N 1
ATOM 4807 C CA . GLN B 1 153 ? 8.102 -3.471 -26.312 1 89.19 153 GLN B CA 1
ATOM 4808 C C . GLN B 1 153 ? 7.738 -3.498 -24.828 1 89.19 153 GLN B C 1
ATOM 4810 O O . GLN B 1 153 ? 8.203 -2.658 -24.062 1 89.19 153 GLN B O 1
ATOM 4815 N N . ARG B 1 154 ? 6.953 -4.461 -24.469 1 91.88 154 ARG B N 1
ATOM 4816 C CA . ARG B 1 154 ? 6.555 -4.586 -23.062 1 91.88 154 ARG B CA 1
ATOM 4817 C C . ARG B 1 154 ? 7.754 -4.922 -22.188 1 91.88 154 ARG B C 1
ATOM 4819 O O . ARG B 1 154 ? 7.902 -4.363 -21.094 1 91.88 154 ARG B O 1
ATOM 4826 N N . TYR B 1 155 ? 8.625 -5.762 -22.719 1 89.94 155 TYR B N 1
ATOM 4827 C CA . TYR B 1 155 ? 9.812 -6.121 -21.938 1 89.94 155 TYR B CA 1
ATOM 4828 C C . TYR B 1 155 ? 10.812 -4.973 -21.906 1 89.94 155 TYR B C 1
ATOM 4830 O O . TYR B 1 155 ? 11.492 -4.766 -20.906 1 89.94 155 TYR B O 1
ATOM 4838 N N . ALA B 1 156 ? 10.898 -4.281 -23.016 1 93 156 ALA B N 1
ATOM 4839 C CA . ALA B 1 156 ? 11.773 -3.107 -23.031 1 93 156 ALA B CA 1
ATOM 4840 C C . ALA B 1 156 ? 11.305 -2.059 -22.031 1 93 156 ALA B C 1
ATOM 4842 O O . ALA B 1 156 ? 12.125 -1.456 -21.328 1 93 156 ALA B O 1
ATOM 4843 N N . ARG B 1 157 ? 10.062 -1.903 -21.984 1 95.19 157 ARG B N 1
ATOM 4844 C CA . ARG B 1 157 ? 9.484 -0.967 -21.031 1 95.19 157 ARG B CA 1
ATOM 4845 C C . ARG B 1 157 ? 9.734 -1.429 -19.594 1 95.19 157 ARG B C 1
ATOM 4847 O O . ARG B 1 157 ? 10.07 -0.621 -18.734 1 95.19 157 ARG B O 1
ATOM 4854 N N . ALA B 1 158 ? 9.57 -2.715 -19.375 1 96.19 158 ALA B N 1
ATOM 4855 C CA . ALA B 1 158 ? 9.805 -3.275 -18.047 1 96.19 158 ALA B CA 1
ATOM 4856 C C . ALA B 1 158 ? 11.258 -3.064 -17.609 1 96.19 158 ALA B C 1
ATOM 4858 O O . ALA B 1 158 ? 11.523 -2.721 -16.453 1 96.19 158 ALA B O 1
ATOM 4859 N N . GLU B 1 159 ? 12.148 -3.318 -18.516 1 95.5 159 GLU B N 1
ATOM 4860 C CA . GLU B 1 159 ? 13.562 -3.119 -18.219 1 95.5 159 GLU B CA 1
ATOM 4861 C C . GLU B 1 159 ? 13.852 -1.661 -17.875 1 95.5 159 GLU B C 1
ATOM 4863 O O . GLU B 1 159 ? 14.562 -1.377 -16.906 1 95.5 159 GLU B O 1
ATOM 4868 N N . GLU B 1 160 ? 13.336 -0.736 -18.703 1 97.5 160 GLU B N 1
ATOM 4869 C CA . GLU B 1 160 ? 13.516 0.688 -18.438 1 97.5 160 GLU B CA 1
ATOM 4870 C C . GLU B 1 160 ? 12.898 1.077 -17.094 1 97.5 160 GLU B C 1
ATOM 4872 O O . GLU B 1 160 ? 13.469 1.878 -16.359 1 97.5 160 GLU B O 1
ATOM 4877 N N . PHE B 1 161 ? 11.711 0.493 -16.828 1 98.31 161 PHE B N 1
ATOM 4878 C CA . PHE B 1 161 ? 11.031 0.7 -15.555 1 98.31 161 PHE B CA 1
ATOM 4879 C C . PHE B 1 161 ? 11.93 0.313 -14.383 1 98.31 161 PHE B C 1
ATOM 4881 O O . PHE B 1 161 ? 12.125 1.097 -13.453 1 98.31 161 PHE B O 1
ATOM 4888 N N . VAL B 1 162 ? 12.531 -0.831 -14.414 1 98.19 162 VAL B N 1
ATOM 4889 C CA . VAL B 1 162 ? 13.391 -1.351 -13.359 1 98.19 162 VAL B CA 1
ATOM 4890 C C . VAL B 1 162 ? 14.633 -0.472 -13.227 1 98.19 162 VAL B C 1
ATOM 4892 O O . VAL B 1 162 ? 15.062 -0.147 -12.117 1 98.19 162 VAL B O 1
ATOM 4895 N N . ASN B 1 163 ? 15.18 -0.085 -14.352 1 97.94 163 ASN B N 1
ATOM 4896 C CA . ASN B 1 163 ? 16.375 0.767 -14.336 1 97.94 163 ASN B CA 1
ATOM 4897 C C . ASN B 1 163 ? 16.078 2.111 -13.672 1 97.94 163 ASN B C 1
ATOM 4899 O O . ASN B 1 163 ? 16.906 2.617 -12.906 1 97.94 163 ASN B O 1
ATOM 4903 N N . LEU B 1 164 ? 14.953 2.67 -13.969 1 98.44 164 LEU B N 1
ATOM 4904 C CA . LEU B 1 164 ? 14.57 3.926 -13.336 1 98.44 164 LEU B CA 1
ATOM 4905 C C . LEU B 1 164 ? 14.367 3.732 -11.836 1 98.44 164 LEU B C 1
ATOM 4907 O O . LEU B 1 164 ? 14.812 4.551 -11.031 1 98.44 164 LEU B O 1
ATOM 4911 N N . ALA B 1 165 ? 13.688 2.693 -11.461 1 98.62 165 ALA B N 1
ATOM 4912 C CA . ALA B 1 165 ? 13.508 2.406 -10.039 1 98.62 165 ALA B CA 1
ATOM 4913 C C . ALA B 1 165 ? 14.852 2.289 -9.328 1 98.62 165 ALA B C 1
ATOM 4915 O O . ALA B 1 165 ? 15.039 2.844 -8.242 1 98.62 165 ALA B O 1
ATOM 4916 N N . LYS B 1 166 ? 15.82 1.571 -9.945 1 98.44 166 LYS B N 1
ATOM 4917 C CA . LYS B 1 166 ? 17.156 1.444 -9.383 1 98.44 166 LYS B CA 1
ATOM 4918 C C . LYS B 1 166 ? 17.812 2.811 -9.211 1 98.44 166 LYS B C 1
ATOM 4920 O O . LYS B 1 166 ? 18.406 3.1 -8.164 1 98.44 166 LYS B O 1
ATOM 4925 N N . ALA B 1 167 ? 17.672 3.623 -10.242 1 97.88 167 ALA B N 1
ATOM 4926 C CA . ALA B 1 167 ? 18.25 4.961 -10.18 1 97.88 167 ALA B CA 1
ATOM 4927 C C . ALA B 1 167 ? 17.656 5.766 -9.023 1 97.88 167 ALA B C 1
ATOM 4929 O O . ALA B 1 167 ? 18.391 6.484 -8.336 1 97.88 167 ALA B O 1
ATOM 4930 N N . LEU B 1 168 ? 16.406 5.637 -8.844 1 96.94 168 LEU B N 1
ATOM 4931 C CA . LEU B 1 168 ? 15.727 6.328 -7.75 1 96.94 168 LEU B CA 1
ATOM 4932 C C . LEU B 1 168 ? 16.188 5.801 -6.398 1 96.94 168 LEU B C 1
ATOM 4934 O O . LEU B 1 168 ? 16.469 6.582 -5.488 1 96.94 168 LEU B O 1
ATOM 4938 N N . TRP B 1 169 ? 16.297 4.484 -6.23 1 97.81 169 TRP B N 1
ATOM 4939 C CA . TRP B 1 169 ? 16.766 3.893 -4.98 1 97.81 169 TRP B CA 1
ATOM 4940 C C . TRP B 1 169 ? 18.203 4.305 -4.688 1 97.81 169 TRP B C 1
ATOM 4942 O O . TRP B 1 169 ? 18.578 4.473 -3.527 1 97.81 169 TRP B O 1
ATOM 4952 N N . ASP B 1 170 ? 18.969 4.492 -5.699 1 97.75 170 ASP B N 1
ATOM 4953 C CA . ASP B 1 170 ? 20.375 4.836 -5.555 1 97.75 170 ASP B CA 1
ATOM 4954 C C . ASP B 1 170 ? 20.578 6.344 -5.418 1 97.75 170 ASP B C 1
ATOM 4956 O O . ASP B 1 170 ? 21.703 6.832 -5.375 1 97.75 170 ASP B O 1
ATOM 4960 N N . SER B 1 171 ? 19.5 7.102 -5.32 1 94.75 171 SER B N 1
ATOM 4961 C CA . SER B 1 171 ? 19.594 8.555 -5.285 1 94.75 171 SER B CA 1
ATOM 4962 C C . SER B 1 171 ? 20.125 9.047 -3.941 1 94.75 171 SER B C 1
ATOM 4964 O O . SER B 1 171 ? 20.406 10.234 -3.773 1 94.75 171 SER B O 1
ATOM 4966 N N . TRP B 1 172 ? 20.25 8.164 -2.949 1 93.69 172 TRP B N 1
ATOM 4967 C CA . TRP B 1 172 ? 20.812 8.469 -1.643 1 93.69 172 TRP B CA 1
ATOM 4968 C C . TRP B 1 172 ? 21.891 7.457 -1.267 1 93.69 172 TRP B C 1
ATOM 4970 O O . TRP B 1 172 ? 21.75 6.262 -1.546 1 93.69 172 TRP B O 1
ATOM 4980 N N . ASP B 1 173 ? 22.938 7.984 -0.567 1 95.75 173 ASP B N 1
ATOM 4981 C CA . ASP B 1 173 ? 23.859 7.062 0.078 1 95.75 173 ASP B CA 1
ATOM 4982 C C . ASP B 1 173 ? 23.156 6.223 1.138 1 95.75 173 ASP B C 1
ATOM 4984 O O . ASP B 1 173 ? 22.141 6.645 1.697 1 95.75 173 ASP B O 1
ATOM 4988 N N . ASP B 1 174 ? 23.734 5.078 1.462 1 95.5 174 ASP B N 1
ATOM 4989 C CA . ASP B 1 174 ? 23.141 4.152 2.42 1 95.5 174 ASP B CA 1
ATOM 4990 C C . ASP B 1 174 ? 22.984 4.801 3.791 1 95.5 174 ASP B C 1
ATOM 4992 O O . ASP B 1 174 ? 22.031 4.52 4.516 1 95.5 174 ASP B O 1
ATOM 4996 N N . ASP B 1 175 ? 23.906 5.652 4.176 1 94 175 ASP B N 1
ATOM 4997 C CA . ASP B 1 175 ? 23.938 6.199 5.527 1 94 175 ASP B CA 1
ATOM 4998 C C . ASP B 1 175 ? 23.562 7.684 5.527 1 94 175 ASP B C 1
ATOM 5000 O O . ASP B 1 175 ? 23.891 8.414 6.465 1 94 175 ASP B O 1
ATOM 5004 N N . ALA B 1 176 ? 22.906 8.133 4.434 1 92.38 176 ALA B N 1
ATOM 5005 C CA . ALA B 1 176 ? 22.625 9.555 4.211 1 92.38 176 ALA B CA 1
ATOM 5006 C C . ALA B 1 176 ? 21.891 10.164 5.406 1 92.38 176 ALA B C 1
ATOM 5008 O O . ALA B 1 176 ? 22.047 11.359 5.691 1 92.38 176 ALA B O 1
ATOM 5009 N N . PHE B 1 177 ? 21.156 9.367 6.164 1 91.88 177 PHE B N 1
ATOM 5010 C CA . PHE B 1 177 ? 20.281 9.93 7.188 1 91.88 177 PHE B CA 1
ATOM 5011 C C . PHE B 1 177 ? 20.641 9.383 8.562 1 91.88 177 PHE B C 1
ATOM 5013 O O . PHE B 1 177 ? 19.875 9.531 9.516 1 91.88 177 PHE B O 1
ATOM 5020 N N . ASP B 1 178 ? 21.812 8.82 8.75 1 92.06 178 ASP B N 1
ATOM 5021 C CA . ASP B 1 178 ? 22.188 8.102 9.961 1 92.06 178 ASP B CA 1
ATOM 5022 C C . ASP B 1 178 ? 22.703 9.055 11.031 1 92.06 178 ASP B C 1
ATOM 5024 O O . ASP B 1 178 ? 22.688 8.734 12.219 1 92.06 178 ASP B O 1
ATOM 5028 N N . HIS B 1 179 ? 23.156 10.219 10.516 1 90.75 179 HIS B N 1
ATOM 5029 C CA . HIS B 1 179 ? 23.875 11.047 11.484 1 90.75 179 HIS B CA 1
ATOM 5030 C C . HIS B 1 179 ? 23.453 12.516 11.352 1 90.75 179 HIS B C 1
ATOM 5032 O O . HIS B 1 179 ? 24.297 13.375 11.102 1 90.75 179 HIS B O 1
ATOM 5038 N N . PRO B 1 180 ? 22.156 12.781 11.609 1 91.12 180 PRO B N 1
ATOM 5039 C CA . PRO B 1 180 ? 21.812 14.203 11.648 1 91.12 180 PRO B CA 1
ATOM 5040 C C . PRO B 1 180 ? 22.547 14.961 12.742 1 91.12 180 PRO B C 1
ATOM 5042 O O . PRO B 1 180 ? 22.781 14.422 13.828 1 91.12 180 PRO B O 1
ATOM 5045 N N . ASP B 1 181 ? 22.969 16.203 12.422 1 90.75 181 ASP B N 1
ATOM 5046 C CA . ASP B 1 181 ? 23.672 17.062 13.375 1 90.75 181 ASP B CA 1
ATOM 5047 C C . ASP B 1 181 ? 22.75 18.172 13.898 1 90.75 181 ASP B C 1
ATOM 5049 O O . ASP B 1 181 ? 22.656 19.234 13.289 1 90.75 181 ASP B O 1
ATOM 5053 N N . GLN B 1 182 ? 22.141 17.969 15 1 88.25 182 GLN B N 1
ATOM 5054 C CA . GLN B 1 182 ? 21.172 18.891 15.57 1 88.25 182 GLN B CA 1
ATOM 5055 C C . GLN B 1 182 ? 21.828 20.219 15.938 1 88.25 182 GLN B C 1
ATOM 5057 O O . GLN B 1 182 ? 21.25 21.281 15.734 1 88.25 182 GLN B O 1
ATOM 5062 N N . SER B 1 183 ? 23.047 20.141 16.453 1 87.62 183 SER B N 1
ATOM 5063 C CA . SER B 1 183 ? 23.734 21.328 16.922 1 87.62 183 SER B CA 1
ATOM 5064 C C . SER B 1 183 ? 24.062 22.25 15.75 1 87.62 183 SER B C 1
ATOM 5066 O O . SER B 1 183 ? 23.891 23.469 15.844 1 87.62 183 SER B O 1
ATOM 5068 N N . ALA B 1 184 ? 24.422 21.641 14.617 1 87.12 184 ALA B N 1
ATOM 5069 C CA . ALA B 1 184 ? 24.812 22.422 13.453 1 87.12 184 ALA B CA 1
ATOM 5070 C C . ALA B 1 184 ? 23.609 22.75 12.578 1 87.12 184 ALA B C 1
ATOM 5072 O O . ALA B 1 184 ? 23.688 23.609 11.695 1 87.12 184 ALA B O 1
ATOM 5073 N N . GLY B 1 185 ? 22.516 22.062 12.852 1 87 185 GLY B N 1
ATOM 5074 C CA . GLY B 1 185 ? 21.328 22.25 12.023 1 87 185 GLY B CA 1
ATOM 5075 C C . GLY B 1 185 ? 21.484 21.672 10.633 1 87 185 GLY B C 1
ATOM 5076 O O . GLY B 1 185 ? 21.109 22.312 9.648 1 87 185 GLY B O 1
ATOM 5077 N N . ASN B 1 186 ? 22.172 20.594 10.547 1 89.88 186 ASN B N 1
ATOM 5078 C CA . ASN B 1 186 ? 22.344 19.875 9.289 1 89.88 186 ASN B CA 1
ATOM 5079 C C . ASN B 1 186 ? 21.766 18.453 9.367 1 89.88 186 ASN B C 1
ATOM 5081 O O . ASN B 1 186 ? 22.281 17.625 10.117 1 89.88 186 ASN B O 1
ATOM 5085 N N . PHE B 1 187 ? 20.766 18.188 8.633 1 89.56 187 PHE B N 1
ATOM 5086 C CA . PHE B 1 187 ? 20.078 16.922 8.766 1 89.56 187 PHE B CA 1
ATOM 5087 C C . PHE B 1 187 ? 20.781 15.828 7.965 1 89.56 187 PHE B C 1
ATOM 5089 O O . PHE B 1 187 ? 20.828 14.672 8.383 1 89.56 187 PHE B O 1
ATOM 5096 N N . TYR B 1 188 ? 21.281 16.172 6.789 1 90.19 188 TYR B N 1
ATOM 5097 C CA . TYR B 1 188 ? 22.062 15.227 5.992 1 90.19 188 TYR B CA 1
ATOM 5098 C C . TYR B 1 188 ? 23.156 15.945 5.219 1 90.19 188 TYR B C 1
ATOM 5100 O O . TYR B 1 188 ? 23.141 17.172 5.094 1 90.19 188 TYR B O 1
ATOM 5108 N N . ASP B 1 189 ? 24.141 15.203 4.738 1 92.06 189 ASP B N 1
ATOM 5109 C CA . ASP B 1 189 ? 25.203 15.727 3.889 1 92.06 189 ASP B CA 1
ATOM 5110 C C . ASP B 1 189 ? 24.75 15.82 2.434 1 92.06 189 ASP B C 1
ATOM 5112 O O . ASP B 1 189 ? 24.344 14.82 1.841 1 92.06 189 ASP B O 1
ATOM 5116 N N . LEU B 1 190 ? 24.859 17.016 1.896 1 90.56 190 LEU B N 1
ATOM 5117 C CA . LEU B 1 190 ? 24.453 17.25 0.516 1 90.56 190 LEU B CA 1
ATOM 5118 C C . LEU B 1 190 ? 25.156 16.266 -0.427 1 90.56 190 LEU B C 1
ATOM 5120 O O . LEU B 1 190 ? 24.594 15.859 -1.441 1 90.56 190 LEU B O 1
ATOM 5124 N N . ALA B 1 191 ? 26.297 15.922 -0.06 1 92.62 191 ALA B N 1
ATOM 5125 C CA . ALA B 1 191 ? 27.094 15.039 -0.906 1 92.62 191 ALA B CA 1
ATOM 5126 C C . ALA B 1 191 ? 26.516 13.633 -0.931 1 92.62 191 ALA B C 1
ATOM 5128 O O . ALA B 1 191 ? 26.891 12.812 -1.779 1 92.62 191 ALA B O 1
ATOM 5129 N N . SER B 1 192 ? 25.641 13.359 0.026 1 93.19 192 SER B N 1
ATOM 5130 C CA . SER B 1 192 ? 25.062 12.023 0.102 1 93.19 192 SER B CA 1
ATOM 5131 C C . SER B 1 192 ? 23.859 11.891 -0.842 1 93.19 192 SER B C 1
ATOM 5133 O O . SER B 1 192 ? 23.297 10.805 -0.988 1 93.19 192 SER B O 1
ATOM 5135 N N . ALA B 1 193 ? 23.484 12.961 -1.529 1 92.81 193 ALA B N 1
ATOM 5136 C CA . ALA B 1 193 ? 22.359 12.992 -2.471 1 92.81 193 ALA B CA 1
ATOM 5137 C C . ALA B 1 193 ? 22.859 12.906 -3.912 1 92.81 193 ALA B C 1
ATOM 5139 O O . ALA B 1 193 ? 23.828 13.57 -4.281 1 92.81 193 ALA B O 1
ATOM 5140 N N . HIS B 1 194 ? 22.234 12.055 -4.707 1 94 194 HIS B N 1
ATOM 5141 C CA . HIS B 1 194 ? 22.547 11.859 -6.117 1 94 194 HIS B CA 1
ATOM 5142 C C . HIS B 1 194 ? 21.297 12.008 -6.988 1 94 194 HIS B C 1
ATOM 5144 O O . HIS B 1 194 ? 20.656 11.016 -7.332 1 94 194 HIS B O 1
ATOM 5150 N N . PRO B 1 195 ? 20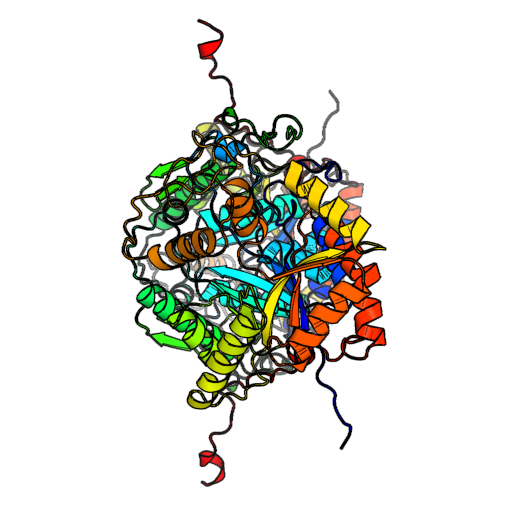.938 13.195 -7.359 1 92.75 195 PRO B N 1
ATOM 5151 C CA . PRO B 1 195 ? 19.703 13.422 -8.133 1 92.75 195 PRO B CA 1
ATOM 5152 C C . PRO B 1 195 ? 19.672 12.609 -9.422 1 92.75 195 PRO B C 1
ATOM 5154 O O . PRO B 1 195 ? 20.688 12.477 -10.102 1 92.75 195 PRO B O 1
ATOM 5157 N N . VAL B 1 196 ? 18.516 12.062 -9.703 1 94.75 196 VAL B N 1
ATOM 5158 C CA . VAL B 1 196 ? 18.25 11.281 -10.906 1 94.75 196 VAL B CA 1
ATOM 5159 C C . VAL B 1 196 ? 17.922 12.219 -12.062 1 94.75 196 VAL B C 1
ATOM 5161 O O . VAL B 1 196 ? 17.188 13.195 -11.891 1 94.75 196 VAL B O 1
ATOM 5164 N N . ASN B 1 197 ? 18.531 12.055 -13.148 1 95.31 197 ASN B N 1
ATOM 5165 C CA . ASN B 1 197 ? 18.156 12.617 -14.438 1 95.31 197 ASN B CA 1
ATOM 5166 C C . ASN B 1 197 ? 18.016 11.539 -15.508 1 95.31 197 ASN B C 1
ATOM 5168 O O . ASN B 1 197 ? 18.953 11.258 -16.234 1 95.31 197 ASN B O 1
ATOM 5172 N N . PHE B 1 198 ? 16.891 10.969 -15.539 1 96.88 198 PHE B N 1
ATOM 5173 C CA . PHE B 1 198 ? 16.594 9.805 -16.375 1 96.88 198 PHE B CA 1
ATOM 5174 C C . PHE B 1 198 ? 15.758 10.203 -17.578 1 96.88 198 PHE B C 1
ATOM 5176 O O . PHE B 1 198 ? 14.688 10.797 -17.422 1 96.88 198 PHE B O 1
ATOM 5183 N N . ARG B 1 199 ? 16.203 9.945 -18.781 1 96.88 199 ARG B N 1
ATOM 5184 C CA . ARG B 1 199 ? 15.492 10.172 -20.031 1 96.88 199 ARG B CA 1
ATOM 5185 C C . ARG B 1 199 ? 15.508 8.914 -20.906 1 96.88 199 ARG B C 1
ATOM 5187 O O . ARG B 1 199 ? 16.438 8.703 -21.672 1 96.88 199 ARG B O 1
ATOM 5194 N N . GLY B 1 200 ? 14.469 8.148 -20.75 1 97 200 GLY B N 1
ATOM 5195 C CA . GLY B 1 200 ? 14.367 6.934 -21.547 1 97 200 GLY B CA 1
ATOM 5196 C C . GLY B 1 200 ? 13.352 7.031 -22.672 1 97 200 GLY B C 1
ATOM 5197 O O . GLY B 1 200 ? 12.891 8.125 -23 1 97 200 GLY B O 1
ATOM 5198 N N . ASN B 1 201 ? 13.055 5.875 -23.312 1 96.31 201 ASN B N 1
ATOM 5199 C CA . ASN B 1 201 ? 12.062 5.789 -24.391 1 96.31 201 ASN B CA 1
ATOM 5200 C C . ASN B 1 201 ? 10.641 5.84 -23.828 1 96.31 201 ASN B C 1
ATOM 5202 O O . ASN B 1 201 ? 9.727 6.301 -24.516 1 96.31 201 ASN B O 1
ATOM 5206 N N . PHE B 1 202 ? 10.523 5.375 -22.547 1 95.75 202 PHE B N 1
ATOM 5207 C CA . PHE B 1 202 ? 9.18 5.207 -22 1 95.75 202 PHE B CA 1
ATOM 5208 C C . PHE B 1 202 ? 8.961 6.145 -20.828 1 95.75 202 PHE B C 1
ATOM 5210 O O . PHE B 1 202 ? 7.824 6.551 -20.547 1 95.75 202 PHE B O 1
ATOM 5217 N N . PHE B 1 203 ? 10.047 6.453 -20.141 1 97.06 203 PHE B N 1
ATOM 5218 C CA . PHE B 1 203 ? 9.898 7.207 -18.906 1 97.06 203 PHE B CA 1
ATOM 5219 C C . PHE B 1 203 ? 10.93 8.328 -18.812 1 97.06 203 PHE B C 1
ATOM 5221 O O . PHE B 1 203 ? 12 8.234 -19.422 1 97.06 203 PHE B O 1
ATOM 5228 N N . SER B 1 204 ? 10.578 9.375 -18.078 1 96.56 204 SER B N 1
ATOM 5229 C CA . SER B 1 204 ? 11.492 10.43 -17.656 1 96.56 204 SER B CA 1
ATOM 5230 C C . SER B 1 204 ? 11.297 10.781 -16.188 1 96.56 204 SER B C 1
ATOM 5232 O O . SER B 1 204 ? 10.203 10.625 -15.648 1 96.56 204 SER B O 1
ATOM 5234 N N . CYS B 1 205 ? 12.336 11.109 -15.562 1 95.25 205 CYS B N 1
ATOM 5235 C CA . CYS B 1 205 ? 12.32 11.43 -14.141 1 95.25 205 CYS B CA 1
ATOM 5236 C C . CYS B 1 205 ? 13.484 12.336 -13.766 1 95.25 205 CYS B C 1
ATOM 5238 O O . CYS B 1 205 ? 14.617 12.109 -14.195 1 95.25 205 CYS B O 1
ATOM 5240 N N . GLU B 1 206 ? 13.172 13.383 -13.047 1 93.62 206 GLU B N 1
ATOM 5241 C CA . GLU B 1 206 ? 14.18 14.289 -12.5 1 93.62 206 GLU B CA 1
ATOM 5242 C C . GLU B 1 206 ? 13.938 14.555 -11.016 1 93.62 206 GLU B C 1
ATOM 5244 O O . GLU B 1 206 ? 12.891 15.078 -10.641 1 93.62 206 GLU B O 1
ATOM 5249 N N . GLY B 1 207 ? 14.938 14.141 -10.219 1 91.81 207 GLY B N 1
ATOM 5250 C CA . GLY B 1 207 ? 14.812 14.406 -8.797 1 91.81 207 GLY B CA 1
ATOM 5251 C C . GLY B 1 207 ? 15.414 13.328 -7.926 1 91.81 207 GLY B C 1
ATOM 5252 O O . GLY B 1 207 ? 16.406 12.703 -8.305 1 91.81 207 GLY B O 1
ATOM 5253 N N . LEU B 1 208 ? 14.953 13.281 -6.633 1 92.62 208 LEU B N 1
ATOM 5254 C CA . LEU B 1 208 ? 15.391 12.312 -5.633 1 92.62 208 LEU B CA 1
ATOM 5255 C C . LEU B 1 208 ? 14.203 11.5 -5.121 1 92.62 208 LEU B C 1
ATOM 5257 O O . LEU B 1 208 ? 13.07 11.969 -5.137 1 92.62 208 LEU B O 1
ATOM 5261 N N . LEU B 1 209 ? 14.492 10.266 -4.812 1 93.44 209 LEU B N 1
ATOM 5262 C CA . LEU B 1 209 ? 13.477 9.57 -4.039 1 93.44 209 LEU B CA 1
ATOM 5263 C C . LEU B 1 209 ? 13.242 10.25 -2.693 1 93.44 209 LEU B C 1
ATOM 5265 O O . LEU B 1 209 ? 14.195 10.727 -2.064 1 93.44 209 LEU B O 1
ATOM 5269 N N . ASP B 1 210 ? 12.078 10.312 -2.207 1 90.25 210 ASP B N 1
ATOM 5270 C CA . ASP B 1 210 ? 11.781 11.039 -0.977 1 90.25 210 ASP B CA 1
ATOM 5271 C C . ASP B 1 210 ? 11.945 10.141 0.246 1 90.25 210 ASP B C 1
ATOM 5273 O O . ASP B 1 210 ? 11.523 10.508 1.349 1 90.25 210 ASP B O 1
ATOM 5277 N N . TYR B 1 211 ? 12.586 8.961 0.086 1 90.69 211 TYR B N 1
ATOM 5278 C CA . TYR B 1 211 ? 12.906 8.016 1.146 1 90.69 211 TYR B CA 1
ATOM 5279 C C . TYR B 1 211 ? 14.367 7.582 1.078 1 90.69 211 TYR B C 1
ATOM 5281 O O . TYR B 1 211 ? 15 7.691 0.028 1 90.69 211 TYR B O 1
ATOM 5289 N N . PRO B 1 212 ? 14.875 7.066 2.246 1 92.81 212 PRO B N 1
ATOM 5290 C CA . PRO B 1 212 ? 16.234 6.516 2.199 1 92.81 212 PRO B CA 1
ATOM 5291 C C . PRO B 1 212 ? 16.328 5.285 1.297 1 92.81 212 PRO B C 1
ATOM 5293 O O . PRO B 1 212 ? 15.32 4.664 0.972 1 92.81 212 PRO B O 1
ATOM 5296 N N . ARG B 1 213 ? 17.516 4.992 0.913 1 95.88 213 ARG B N 1
ATOM 5297 C CA . ARG B 1 213 ? 17.781 3.779 0.146 1 95.88 213 ARG B CA 1
ATOM 5298 C C . ARG B 1 213 ? 17.25 2.549 0.874 1 95.88 213 ARG B C 1
ATOM 5300 O O . ARG B 1 213 ? 17.344 2.453 2.1 1 95.88 213 ARG B O 1
ATOM 5307 N N . PRO B 1 214 ? 16.594 1.609 0.168 1 97.44 214 PRO B N 1
ATOM 5308 C CA . PRO B 1 214 ? 16.125 0.392 0.831 1 97.44 214 PRO B CA 1
ATOM 5309 C C . PRO B 1 214 ? 17.219 -0.328 1.601 1 97.44 214 PRO B C 1
ATOM 5311 O O . PRO B 1 214 ? 18.406 -0.226 1.241 1 97.44 214 PRO B O 1
ATOM 5314 N N . ILE B 1 215 ? 16.875 -1.078 2.605 1 97.5 215 ILE B N 1
ATOM 5315 C CA . ILE B 1 215 ? 17.797 -1.818 3.453 1 97.5 215 ILE B CA 1
ATOM 5316 C C . ILE B 1 215 ? 18.594 -2.805 2.605 1 97.5 215 ILE B C 1
ATOM 5318 O O . ILE B 1 215 ? 19.812 -2.943 2.783 1 97.5 215 ILE B O 1
ATOM 5322 N N . GLN B 1 216 ? 17.984 -3.381 1.632 1 98.5 216 GLN B N 1
ATOM 5323 C CA . GLN B 1 216 ? 18.609 -4.406 0.807 1 98.5 216 GLN B CA 1
ATOM 5324 C C . GLN B 1 216 ? 19.344 -3.781 -0.379 1 98.5 216 GLN B C 1
ATOM 5326 O O . GLN B 1 216 ? 19.922 -4.496 -1.201 1 98.5 216 GLN B O 1
ATOM 5331 N N . GLY B 1 217 ? 19.375 -2.516 -0.531 1 97.38 217 GLY B N 1
ATOM 5332 C CA . GLY B 1 217 ? 19.766 -1.861 -1.766 1 97.38 217 GLY B CA 1
ATOM 5333 C C . GLY B 1 217 ? 18.641 -1.732 -2.77 1 97.38 217 GLY B C 1
ATOM 5334 O O . GLY B 1 217 ? 18.172 -0.626 -3.043 1 97.38 217 GLY B O 1
ATOM 5335 N N . TYR B 1 218 ? 18.203 -2.9 -3.203 1 96.75 218 TYR B N 1
ATOM 5336 C CA . TYR B 1 218 ? 16.984 -3.092 -3.992 1 96.75 218 TYR B CA 1
ATOM 5337 C C . TYR B 1 218 ? 16.141 -4.227 -3.428 1 96.75 218 TYR B C 1
ATOM 5339 O O . TYR B 1 218 ? 16.672 -5.148 -2.803 1 96.75 218 TYR B O 1
ATOM 5347 N N . PRO B 1 219 ? 14.766 -4.117 -3.611 1 98.56 219 PRO B N 1
ATOM 5348 C CA . PRO B 1 219 ? 14.047 -5.379 -3.424 1 98.56 219 PRO B CA 1
ATOM 5349 C C . PRO B 1 219 ? 14.594 -6.504 -4.301 1 98.56 219 PRO B C 1
ATOM 5351 O O . PRO B 1 219 ? 15.172 -6.242 -5.359 1 98.56 219 PRO B O 1
ATOM 5354 N N . VAL B 1 220 ? 14.492 -7.734 -3.82 1 98.88 220 VAL B N 1
ATOM 5355 C CA . VAL B 1 220 ? 14.898 -8.867 -4.641 1 98.88 220 VAL B CA 1
ATOM 5356 C C . VAL B 1 220 ? 14.039 -8.938 -5.902 1 98.88 220 VAL B C 1
ATOM 5358 O O . VAL B 1 220 ? 12.812 -8.922 -5.82 1 98.88 220 VAL B O 1
ATOM 5361 N N . PHE B 1 221 ? 14.664 -8.953 -7.082 1 98.69 221 PHE B N 1
ATOM 5362 C CA . PHE B 1 221 ? 13.93 -8.984 -8.344 1 98.69 221 PHE B CA 1
ATOM 5363 C C . PHE B 1 221 ? 13.578 -10.414 -8.727 1 98.69 221 PHE B C 1
ATOM 5365 O O . PHE B 1 221 ? 14.461 -11.258 -8.867 1 98.69 221 PHE B O 1
ATOM 5372 N N . VAL B 1 222 ? 12.297 -10.633 -8.883 1 98.44 222 VAL B N 1
ATOM 5373 C CA . VAL B 1 222 ? 11.766 -11.93 -9.289 1 98.44 222 VAL B CA 1
ATOM 5374 C C . VAL B 1 222 ? 11.07 -11.805 -10.641 1 98.44 222 VAL B C 1
ATOM 5376 O O . VAL B 1 222 ? 10.57 -10.734 -10.992 1 98.44 222 VAL B O 1
ATOM 5379 N N . GLN B 1 223 ? 11.117 -12.773 -11.375 1 95.25 223 GLN B N 1
ATOM 5380 C CA . GLN B 1 223 ? 10.445 -12.797 -12.672 1 95.25 223 GLN B CA 1
ATOM 5381 C C . GLN B 1 223 ? 9.82 -14.156 -12.945 1 95.25 223 GLN B C 1
ATOM 5383 O O . GLN B 1 223 ? 10.305 -15.18 -12.453 1 95.25 223 GLN B O 1
ATOM 5388 N N . ALA B 1 224 ? 8.719 -14.062 -13.648 1 89.69 224 ALA B N 1
ATOM 5389 C CA . ALA B 1 224 ? 8.102 -15.297 -14.109 1 89.69 224 ALA B CA 1
ATOM 5390 C C . ALA B 1 224 ? 8.062 -15.352 -15.633 1 89.69 224 ALA B C 1
ATOM 5392 O O . ALA B 1 224 ? 7.633 -14.406 -16.297 1 89.69 224 ALA B O 1
ATOM 5393 N N . GLY B 1 225 ? 8.805 -16.25 -16.281 1 79.31 225 GLY B N 1
ATOM 5394 C CA . GLY B 1 225 ? 8.742 -16.359 -17.719 1 79.31 225 GLY B CA 1
ATOM 5395 C C . GLY B 1 225 ? 9.648 -17.438 -18.281 1 79.31 225 GLY B C 1
ATOM 5396 O O . GLY B 1 225 ? 10.805 -17.547 -17.875 1 79.31 225 GLY B O 1
ATOM 5397 N N . ASN B 1 226 ? 9.125 -18.188 -19.203 1 80.5 226 ASN B N 1
ATOM 5398 C CA . ASN B 1 226 ? 9.883 -19.25 -19.859 1 80.5 226 ASN B CA 1
ATOM 5399 C C . ASN B 1 226 ? 10.25 -18.875 -21.281 1 80.5 226 ASN B C 1
ATOM 5401 O O . ASN B 1 226 ? 11.094 -19.531 -21.906 1 80.5 226 ASN B O 1
ATOM 5405 N N . SER B 1 227 ? 9.727 -17.766 -21.766 1 83.12 227 SER B N 1
ATOM 5406 C CA . SER B 1 227 ? 9.969 -17.391 -23.141 1 83.12 227 SER B CA 1
ATOM 5407 C C . SER B 1 227 ? 11.422 -16.969 -23.359 1 83.12 227 SER B C 1
ATOM 5409 O O . SER B 1 227 ? 12.164 -16.781 -22.391 1 83.12 227 SER B O 1
ATOM 5411 N N . GLU B 1 228 ? 11.75 -16.859 -24.625 1 89.06 228 GLU B N 1
ATOM 5412 C CA . GLU B 1 228 ? 13.102 -16.422 -24.969 1 89.06 228 GLU B CA 1
ATOM 5413 C C . GLU B 1 228 ? 13.406 -15.055 -24.359 1 89.06 228 GLU B C 1
ATOM 5415 O O . GLU B 1 228 ? 14.461 -14.859 -23.734 1 89.06 228 GLU B O 1
ATOM 5420 N N . THR B 1 229 ? 12.492 -14.164 -24.531 1 87.94 229 THR B N 1
ATOM 5421 C CA . THR B 1 229 ? 12.656 -12.82 -23.984 1 87.94 229 THR B CA 1
ATOM 5422 C C . THR B 1 229 ? 12.664 -12.859 -22.453 1 87.94 229 THR B C 1
ATOM 5424 O O . THR B 1 229 ? 13.406 -12.117 -21.812 1 87.94 229 THR B O 1
ATOM 5427 N N . GLY B 1 230 ? 11.828 -13.727 -21.906 1 89.69 230 GLY B N 1
ATOM 5428 C CA . GLY B 1 230 ? 11.812 -13.898 -20.453 1 89.69 230 GLY B CA 1
ATOM 5429 C C . GLY B 1 230 ? 13.117 -14.438 -19.906 1 89.69 230 GLY B C 1
ATOM 5430 O O . GLY B 1 230 ? 13.594 -13.969 -18.875 1 89.69 230 GLY B O 1
ATOM 5431 N N . ARG B 1 231 ? 13.68 -15.398 -20.609 1 93.44 231 ARG B N 1
ATOM 5432 C CA . ARG B 1 231 ? 14.961 -15.984 -20.188 1 93.44 231 ARG B CA 1
ATOM 5433 C C . ARG B 1 231 ? 16.078 -14.938 -20.219 1 93.44 231 ARG B C 1
ATOM 5435 O O . ARG B 1 231 ? 16.906 -14.883 -19.312 1 93.44 231 ARG B O 1
ATOM 5442 N N . GLU B 1 232 ? 16.047 -14.164 -21.25 1 94.25 232 GLU B N 1
ATOM 5443 C CA . GLU B 1 232 ? 17.047 -13.102 -21.359 1 94.25 232 GLU B CA 1
ATOM 5444 C C . GLU B 1 232 ? 16.891 -12.078 -20.234 1 94.25 232 GLU B C 1
ATOM 5446 O O . GLU B 1 232 ? 17.875 -11.633 -19.641 1 94.25 232 GLU B O 1
ATOM 5451 N N . PHE B 1 233 ? 15.664 -11.719 -19.984 1 92.75 233 PHE B N 1
ATOM 5452 C CA . PHE B 1 233 ? 15.367 -10.797 -18.891 1 92.75 233 PHE B CA 1
ATOM 5453 C C . PHE B 1 233 ? 15.82 -11.375 -17.562 1 92.75 233 PHE B C 1
ATOM 5455 O O . PHE B 1 233 ? 16.391 -10.672 -16.734 1 92.75 233 PHE B O 1
ATOM 5462 N N . ALA B 1 234 ? 15.57 -12.609 -17.328 1 94.81 234 ALA B N 1
ATOM 5463 C CA . ALA B 1 234 ? 15.992 -13.281 -16.109 1 94.81 234 ALA B CA 1
ATOM 5464 C C . ALA B 1 234 ? 17.516 -13.242 -15.953 1 94.81 234 ALA B C 1
ATOM 5466 O O . ALA B 1 234 ? 18.016 -12.883 -14.891 1 94.81 234 ALA B O 1
ATOM 5467 N N . ALA B 1 235 ? 18.188 -13.555 -17 1 96.56 235 ALA B N 1
ATOM 5468 C CA . ALA B 1 235 ? 19.641 -13.578 -16.969 1 96.56 235 ALA B CA 1
ATOM 5469 C C . ALA B 1 235 ? 20.219 -12.195 -16.656 1 96.56 235 ALA B C 1
ATOM 5471 O O . ALA B 1 235 ? 21.203 -12.078 -15.914 1 96.56 235 ALA B O 1
ATOM 5472 N N . ARG B 1 236 ? 19.5 -11.219 -17.141 1 95.06 236 ARG B N 1
ATOM 5473 C CA . ARG B 1 236 ? 20.016 -9.852 -17.047 1 95.06 236 ARG B CA 1
ATOM 5474 C C . ARG B 1 236 ? 19.656 -9.219 -15.711 1 95.06 236 ARG B C 1
ATOM 5476 O O . ARG B 1 236 ? 20.453 -8.492 -15.125 1 95.06 236 ARG B O 1
ATOM 5483 N N . VAL B 1 237 ? 18.406 -9.508 -15.188 1 94.06 237 VAL B N 1
ATOM 5484 C CA . VAL B 1 237 ? 17.844 -8.633 -14.164 1 94.06 237 VAL B CA 1
ATOM 5485 C C . VAL B 1 237 ? 17.438 -9.453 -12.945 1 94.06 237 VAL B C 1
ATOM 5487 O O . VAL B 1 237 ? 17.656 -9.039 -11.805 1 94.06 237 VAL B O 1
ATOM 5490 N N . ALA B 1 238 ? 16.891 -10.648 -13.141 1 97.31 238 ALA B N 1
ATOM 5491 C CA . ALA B 1 238 ? 16.203 -11.367 -12.07 1 97.31 238 ALA B CA 1
ATOM 5492 C C . ALA B 1 238 ? 17.203 -11.992 -11.102 1 97.31 238 ALA B C 1
ATOM 5494 O O . ALA B 1 238 ? 18.328 -12.328 -11.492 1 97.31 238 ALA B O 1
ATOM 5495 N N . GLU B 1 239 ? 16.812 -12.086 -9.898 1 98.5 239 GLU B N 1
ATOM 5496 C CA . GLU B 1 239 ? 17.594 -12.742 -8.859 1 98.5 239 GLU B CA 1
ATOM 5497 C C . GLU B 1 239 ? 16.922 -14.031 -8.398 1 98.5 239 GLU B C 1
ATOM 5499 O O . GLU B 1 239 ? 17.547 -14.852 -7.715 1 98.5 239 GLU B O 1
ATOM 5504 N N . MET B 1 240 ? 15.688 -14.211 -8.805 1 98.5 240 MET B N 1
ATOM 5505 C CA . MET B 1 240 ? 14.93 -15.453 -8.695 1 98.5 240 MET B CA 1
ATOM 5506 C C . MET B 1 240 ? 13.914 -15.578 -9.82 1 98.5 240 MET B C 1
ATOM 5508 O O . MET B 1 240 ? 13.391 -14.578 -10.305 1 98.5 240 MET B O 1
ATOM 5512 N N . THR B 1 241 ? 13.641 -16.766 -10.258 1 97.56 241 THR B N 1
ATOM 5513 C CA . THR B 1 241 ? 12.609 -16.984 -11.273 1 97.56 241 THR B CA 1
ATOM 5514 C C . THR B 1 241 ? 11.578 -17.984 -10.781 1 97.56 241 THR B C 1
ATOM 5516 O O . THR B 1 241 ? 11.914 -18.953 -10.094 1 97.56 241 THR B O 1
ATOM 5519 N N . TYR B 1 242 ? 10.359 -17.703 -11.109 1 95.94 242 TYR B N 1
ATOM 5520 C CA . TYR B 1 242 ? 9.289 -18.688 -11.062 1 95.94 242 TYR B CA 1
ATOM 5521 C C . TYR B 1 242 ? 9.117 -19.359 -12.422 1 95.94 242 TYR B C 1
ATOM 5523 O O . TYR B 1 242 ? 8.375 -18.875 -13.273 1 95.94 242 TYR B O 1
ATOM 5531 N N . SER B 1 243 ? 9.742 -20.469 -12.625 1 92.44 243 SER B N 1
ATOM 5532 C CA . SER B 1 243 ? 9.688 -21.141 -13.914 1 92.44 243 SER B CA 1
ATOM 5533 C C . SER B 1 243 ? 8.688 -22.281 -13.898 1 92.44 243 SER B C 1
ATOM 5535 O O . SER B 1 243 ? 8.07 -22.562 -12.867 1 92.44 243 SER B O 1
ATOM 5537 N N . SER B 1 244 ? 8.461 -22.797 -15.094 1 89.12 244 SER B N 1
ATOM 5538 C CA . SER B 1 244 ? 7.586 -23.953 -15.242 1 89.12 244 SER B CA 1
ATOM 5539 C C . SER B 1 244 ? 8.289 -25.094 -15.969 1 89.12 244 SER B C 1
ATOM 5541 O O . SER B 1 244 ? 9.039 -24.859 -16.922 1 89.12 244 SER B O 1
ATOM 5543 N N . ALA B 1 245 ? 8.148 -26.234 -15.398 1 88.88 245 ALA B N 1
ATOM 5544 C CA . ALA B 1 245 ? 8.672 -27.453 -16.031 1 88.88 245 ALA B CA 1
ATOM 5545 C C . ALA B 1 245 ? 7.832 -28.672 -15.648 1 88.88 245 ALA B C 1
ATOM 5547 O O . ALA B 1 245 ? 7.406 -28.812 -14.5 1 88.88 245 ALA B O 1
ATOM 5548 N N . THR B 1 246 ? 7.629 -29.531 -16.641 1 83.75 246 THR B N 1
ATOM 5549 C CA . THR B 1 246 ? 6.789 -30.703 -16.406 1 83.75 246 THR B CA 1
ATOM 5550 C C . THR B 1 246 ? 7.645 -31.953 -16.234 1 83.75 246 THR B C 1
ATOM 5552 O O . THR B 1 246 ? 7.121 -33.031 -15.984 1 83.75 246 THR B O 1
ATOM 5555 N N . SER B 1 247 ? 8.93 -31.781 -16.469 1 89.5 247 SER B N 1
ATOM 5556 C CA . SER B 1 247 ? 9.867 -32.875 -16.281 1 89.5 247 SER B CA 1
ATOM 5557 C C . SER B 1 247 ? 11.258 -32.375 -15.898 1 89.5 247 SER B C 1
ATOM 5559 O O . SER B 1 247 ? 11.57 -31.203 -16.125 1 89.5 247 SER B O 1
ATOM 5561 N N . LEU B 1 248 ? 12.031 -33.281 -15.312 1 95.88 248 LEU B N 1
ATOM 5562 C CA . LEU B 1 248 ? 13.383 -32.906 -14.906 1 95.88 248 LEU B CA 1
ATOM 5563 C C . LEU B 1 248 ? 14.219 -32.5 -16.109 1 95.88 248 LEU B C 1
ATOM 5565 O O . LEU B 1 248 ? 14.977 -31.531 -16.047 1 95.88 248 LEU B O 1
ATOM 5569 N N . LYS B 1 249 ? 14.016 -33.188 -17.219 1 95.44 249 LYS B N 1
ATOM 5570 C CA . LYS B 1 249 ? 14.797 -32.875 -18.422 1 95.44 249 LYS B CA 1
ATOM 5571 C C . LYS B 1 249 ? 14.523 -31.469 -18.906 1 95.44 249 LYS B C 1
ATOM 5573 O O . LYS B 1 249 ? 15.453 -30.719 -19.203 1 95.44 249 LYS B O 1
ATOM 5578 N N . VAL B 1 250 ? 13.242 -31.109 -18.953 1 91.69 250 VAL B N 1
ATOM 5579 C CA . VAL B 1 250 ? 12.844 -29.781 -19.375 1 91.69 250 VAL B CA 1
ATOM 5580 C C . VAL B 1 250 ? 13.406 -28.734 -18.406 1 91.69 250 VAL B C 1
ATOM 5582 O O . VAL B 1 250 ? 13.922 -27.703 -18.828 1 91.69 250 VAL B O 1
ATOM 5585 N N . ALA B 1 251 ? 13.352 -29.078 -17.172 1 95.88 251 ALA B N 1
ATOM 5586 C CA . ALA B 1 251 ? 13.852 -28.172 -16.141 1 95.88 251 ALA B CA 1
ATOM 5587 C C . ALA B 1 251 ? 15.359 -27.969 -16.266 1 95.88 251 ALA B C 1
ATOM 5589 O O . ALA B 1 251 ? 15.859 -26.859 -16.141 1 95.88 251 ALA B O 1
ATOM 5590 N N . GLN B 1 252 ? 16.078 -29.062 -16.5 1 97.69 252 GLN B N 1
ATOM 5591 C CA . GLN B 1 252 ? 17.516 -29.016 -16.656 1 97.69 252 GLN B CA 1
ATOM 5592 C C . GLN B 1 252 ? 17.922 -28.172 -17.844 1 97.69 252 GLN B C 1
ATOM 5594 O O . GLN B 1 252 ? 18.906 -27.422 -17.781 1 97.69 252 GLN B O 1
ATOM 5599 N N . GLU B 1 253 ? 17.172 -28.297 -18.906 1 96.44 253 GLU B N 1
ATOM 5600 C CA . GLU B 1 253 ? 17.453 -27.5 -20.094 1 96.44 253 GLU B CA 1
ATOM 5601 C C . GLU B 1 253 ? 17.25 -26.016 -19.828 1 96.44 253 GLU B C 1
ATOM 5603 O O . GLU B 1 253 ? 18.078 -25.188 -20.219 1 96.44 253 GLU B O 1
ATOM 5608 N N . TYR B 1 254 ? 16.156 -25.703 -19.25 1 95.31 254 TYR B N 1
ATOM 5609 C CA . TYR B 1 254 ? 15.883 -24.312 -18.875 1 95.31 254 TYR B CA 1
ATOM 5610 C C . TYR B 1 254 ? 16.969 -23.781 -17.953 1 95.31 254 TYR B C 1
ATOM 5612 O O . TYR B 1 254 ? 17.5 -22.688 -18.172 1 95.31 254 TYR B O 1
ATOM 5620 N N . TYR B 1 255 ? 17.281 -24.547 -16.906 1 97.5 255 TYR B N 1
ATOM 5621 C CA . TYR B 1 255 ? 18.281 -24.203 -15.906 1 97.5 255 TYR B CA 1
ATOM 5622 C C . TYR B 1 255 ? 19.625 -23.875 -16.547 1 97.5 255 TYR B C 1
ATOM 5624 O O . TYR B 1 255 ? 20.188 -22.797 -16.328 1 97.5 255 TYR B O 1
ATOM 5632 N N . ALA B 1 256 ? 20.062 -24.766 -17.375 1 97.88 256 ALA B N 1
ATOM 5633 C CA . ALA B 1 256 ? 21.359 -24.609 -18.031 1 97.88 256 ALA B CA 1
ATOM 5634 C C . ALA B 1 256 ? 21.344 -23.406 -18.984 1 97.88 256 ALA B C 1
ATOM 5636 O O . ALA B 1 256 ? 22.312 -22.656 -19.062 1 97.88 256 ALA B O 1
ATOM 5637 N N . ASP B 1 257 ? 20.266 -23.266 -19.641 1 97.5 257 ASP B N 1
ATOM 5638 C CA . ASP B 1 257 ? 20.141 -22.203 -20.625 1 97.5 257 ASP B CA 1
ATOM 5639 C C . ASP B 1 257 ? 20.219 -20.828 -19.953 1 97.5 257 ASP B C 1
ATOM 5641 O O . ASP B 1 257 ? 21.047 -20 -20.312 1 97.5 257 ASP B O 1
ATOM 5645 N N . VAL B 1 258 ? 19.453 -20.578 -18.969 1 97.5 258 VAL B N 1
ATOM 5646 C CA . VAL B 1 258 ? 19.375 -19.281 -18.297 1 97.5 258 VAL B CA 1
ATOM 5647 C C . VAL B 1 258 ? 20.703 -18.984 -17.609 1 97.5 258 VAL B C 1
ATOM 5649 O O . VAL B 1 258 ? 21.234 -17.875 -17.719 1 97.5 258 VAL B O 1
ATOM 5652 N N . LYS B 1 259 ? 21.25 -20.031 -16.922 1 97.94 259 LYS B N 1
ATOM 5653 C CA . LYS B 1 259 ? 22.5 -19.844 -16.219 1 97.94 259 LYS B CA 1
ATOM 5654 C C . LYS B 1 259 ? 23.641 -19.5 -17.188 1 97.94 259 LYS B C 1
ATOM 5656 O O . LYS B 1 259 ? 24.484 -18.672 -16.875 1 97.94 259 LYS B O 1
ATOM 5661 N N . SER B 1 260 ? 23.625 -20.062 -18.312 1 97.75 260 SER B N 1
ATOM 5662 C CA . SER B 1 260 ? 24.688 -19.844 -19.281 1 97.75 260 SER B CA 1
ATOM 5663 C C . SER B 1 260 ? 24.656 -18.422 -19.812 1 97.75 260 SER B C 1
ATOM 5665 O O . SER B 1 260 ? 25.688 -17.891 -20.266 1 97.75 260 SER B O 1
ATOM 5667 N N . ARG B 1 261 ? 23.469 -17.812 -19.812 1 97.44 261 ARG B N 1
ATOM 5668 C CA . ARG B 1 261 ? 23.312 -16.469 -20.344 1 97.44 261 ARG B CA 1
ATOM 5669 C C . ARG B 1 261 ? 23.875 -15.43 -19.375 1 97.44 261 ARG B C 1
ATOM 5671 O O . ARG B 1 261 ? 24.172 -14.297 -19.766 1 97.44 261 ARG B O 1
ATOM 5678 N N . MET B 1 262 ? 24 -15.766 -18.141 1 97.75 262 MET B N 1
ATOM 5679 C CA . MET B 1 262 ? 24.25 -14.797 -17.078 1 97.75 262 MET B CA 1
ATOM 5680 C C . MET B 1 262 ? 25.656 -14.211 -17.219 1 97.75 262 MET B C 1
ATOM 5682 O O . MET B 1 262 ? 25.875 -13.039 -16.906 1 97.75 262 MET B O 1
ATOM 5686 N N . ALA B 1 263 ? 26.578 -14.945 -17.719 1 97.12 263 ALA B N 1
ATOM 5687 C CA . ALA B 1 263 ? 27.984 -14.531 -17.812 1 97.12 263 ALA B CA 1
ATOM 5688 C C . ALA B 1 263 ? 28.125 -13.281 -18.688 1 97.12 263 ALA B C 1
ATOM 5690 O O . ALA B 1 263 ? 28.969 -12.422 -18.406 1 97.12 263 ALA B O 1
ATOM 5691 N N . LYS B 1 264 ? 27.359 -13.172 -19.688 1 95.94 264 LYS B N 1
ATOM 5692 C CA . LYS B 1 264 ? 27.469 -12.039 -20.594 1 95.94 264 LYS B CA 1
ATOM 5693 C C . LYS B 1 264 ? 27.078 -10.734 -19.906 1 95.94 264 LYS B C 1
ATOM 5695 O O . LYS B 1 264 ? 27.438 -9.648 -20.359 1 95.94 264 LYS B O 1
ATOM 5700 N N . TYR B 1 265 ? 26.422 -10.812 -18.812 1 95.88 265 TYR B N 1
ATOM 5701 C CA . TYR B 1 265 ? 26.031 -9.633 -18.047 1 95.88 265 TYR B CA 1
ATOM 5702 C C . TYR B 1 265 ? 26.875 -9.484 -16.797 1 95.88 265 TYR B C 1
ATOM 5704 O O . TYR B 1 265 ? 26.547 -8.695 -15.898 1 95.88 265 TYR B O 1
ATOM 5712 N N . GLY B 1 266 ? 27.906 -10.32 -16.625 1 96.12 266 GLY B N 1
ATOM 5713 C CA . GLY B 1 266 ? 28.812 -10.25 -15.5 1 96.12 266 GLY B CA 1
ATOM 5714 C C . GLY B 1 266 ? 28.219 -10.789 -14.211 1 96.12 266 GLY B C 1
ATOM 5715 O O . GLY B 1 266 ? 28.625 -10.406 -13.117 1 96.12 266 GLY B O 1
ATOM 5716 N N . ARG B 1 267 ? 27.25 -11.656 -14.32 1 97.12 267 ARG B N 1
ATOM 5717 C CA . ARG B 1 267 ? 26.578 -12.188 -13.148 1 97.12 267 ARG B CA 1
ATOM 5718 C C . ARG B 1 267 ? 26.969 -13.641 -12.906 1 97.12 267 ARG B C 1
ATOM 5720 O O . ARG B 1 267 ? 27.078 -14.43 -13.852 1 97.12 267 ARG B O 1
ATOM 5727 N N . ALA B 1 268 ? 27.203 -13.953 -11.648 1 97.19 268 ALA B N 1
ATOM 5728 C CA . ALA B 1 268 ? 27.5 -15.336 -11.258 1 97.19 268 ALA B CA 1
ATOM 5729 C C . ALA B 1 268 ? 26.219 -16.188 -11.234 1 97.19 268 ALA B C 1
ATOM 5731 O O . ALA B 1 268 ? 25.141 -15.688 -10.898 1 97.19 268 ALA B O 1
ATOM 5732 N N . GLU B 1 269 ? 26.312 -17.422 -11.484 1 96.56 269 GLU B N 1
ATOM 5733 C CA . GLU B 1 269 ? 25.172 -18.328 -11.594 1 96.56 269 GLU B CA 1
ATOM 5734 C C . GLU B 1 269 ? 24.406 -18.406 -10.273 1 96.56 269 GLU B C 1
ATOM 5736 O O . GLU B 1 269 ? 23.172 -18.562 -10.281 1 96.56 269 GLU B O 1
ATOM 5741 N N . ASP B 1 270 ? 25.125 -18.281 -9.18 1 95.56 270 ASP B N 1
ATOM 5742 C CA . ASP B 1 270 ? 24.469 -18.484 -7.891 1 95.56 270 ASP B CA 1
ATOM 5743 C C . ASP B 1 270 ? 23.688 -17.234 -7.48 1 95.56 270 ASP B C 1
ATOM 5745 O O . ASP B 1 270 ? 22.984 -17.25 -6.469 1 95.56 270 ASP B O 1
ATOM 5749 N N . GLN B 1 271 ? 23.734 -16.156 -8.297 1 97.69 271 GLN B N 1
ATOM 5750 C CA . GLN B 1 271 ? 23 -14.914 -8.023 1 97.69 271 GLN B CA 1
ATOM 5751 C C . GLN B 1 271 ? 21.625 -14.93 -8.664 1 97.69 271 GLN B C 1
ATOM 5753 O O . GLN B 1 271 ? 20.922 -13.914 -8.68 1 97.69 271 GLN B O 1
ATOM 5758 N N . LEU B 1 272 ? 21.266 -16.062 -9.195 1 98.25 272 LEU B N 1
ATOM 5759 C CA . LEU B 1 272 ? 19.906 -16.328 -9.68 1 98.25 272 LEU B CA 1
ATOM 5760 C C . LEU B 1 272 ? 19.406 -17.672 -9.164 1 98.25 272 LEU B C 1
ATOM 5762 O O . LEU B 1 272 ? 20.047 -18.703 -9.359 1 98.25 272 LEU B O 1
ATOM 5766 N N . LYS B 1 273 ? 18.328 -17.625 -8.461 1 98.56 273 LYS B N 1
ATOM 5767 C CA . LYS B 1 273 ? 17.672 -18.844 -7.992 1 98.56 273 LYS B CA 1
ATOM 5768 C C . LYS B 1 273 ? 16.531 -19.266 -8.93 1 98.56 273 LYS B C 1
ATOM 5770 O O . LYS B 1 273 ? 15.625 -18.469 -9.195 1 98.56 273 LYS B O 1
ATOM 5775 N N . ILE B 1 274 ? 16.609 -20.422 -9.461 1 98.31 274 ILE B N 1
ATOM 5776 C CA . ILE B 1 274 ? 15.578 -20.953 -10.344 1 98.31 274 ILE B CA 1
ATOM 5777 C C . ILE B 1 274 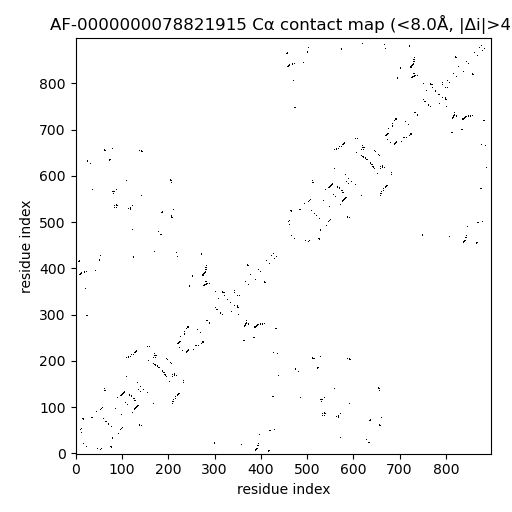? 14.641 -21.859 -9.562 1 98.31 274 ILE B C 1
ATOM 5779 O O . ILE B 1 274 ? 15.047 -22.922 -9.086 1 98.31 274 ILE B O 1
ATOM 5783 N N . THR B 1 275 ? 13.375 -21.438 -9.445 1 98.25 275 THR B N 1
ATOM 5784 C CA . THR B 1 275 ? 12.414 -22.109 -8.57 1 98.25 275 THR B CA 1
ATOM 5785 C C . THR B 1 275 ? 11.133 -22.438 -9.328 1 98.25 275 THR B C 1
ATOM 5787 O O . THR B 1 275 ? 10.156 -21.688 -9.25 1 98.25 275 THR B O 1
ATOM 5790 N N . PRO B 1 276 ? 11.062 -23.594 -10.008 1 96.38 276 PRO B N 1
ATOM 5791 C CA . PRO B 1 276 ? 9.844 -23.984 -10.711 1 96.38 276 PRO B CA 1
ATOM 5792 C C . PRO B 1 276 ? 8.672 -24.25 -9.766 1 96.38 276 PRO B C 1
ATOM 5794 O O . PRO B 1 276 ? 8.883 -24.531 -8.578 1 96.38 276 PRO B O 1
ATOM 5797 N N . GLY B 1 277 ? 7.5 -24.125 -10.32 1 95.31 277 GLY B N 1
ATOM 5798 C CA . GLY B 1 277 ? 6.309 -24.453 -9.555 1 95.31 277 GLY B CA 1
ATOM 5799 C C . GLY B 1 277 ? 6.219 -25.922 -9.203 1 95.31 277 GLY B C 1
ATOM 5800 O O . GLY B 1 277 ? 6.582 -26.781 -10.008 1 95.31 277 GLY B O 1
ATOM 5801 N N . LEU B 1 278 ? 5.77 -26.172 -7.996 1 95.44 278 LEU B N 1
ATOM 5802 C CA . LEU B 1 278 ? 5.543 -27.516 -7.504 1 95.44 278 LEU B CA 1
ATOM 5803 C C . LEU B 1 278 ? 4.113 -27.688 -6.996 1 95.44 278 LEU B C 1
ATOM 5805 O O . LEU B 1 278 ? 3.775 -27.203 -5.91 1 95.44 278 LEU B O 1
ATOM 5809 N N . ASN B 1 279 ? 3.289 -28.297 -7.816 1 92.94 279 ASN B N 1
ATOM 5810 C CA . ASN B 1 279 ? 1.968 -28.688 -7.336 1 92.94 279 ASN B CA 1
ATOM 5811 C C . ASN B 1 279 ? 2.041 -29.906 -6.43 1 92.94 279 ASN B C 1
ATOM 5813 O O . ASN B 1 279 ? 2.488 -30.969 -6.855 1 92.94 279 ASN B O 1
ATOM 5817 N N . VAL B 1 280 ? 1.571 -29.797 -5.207 1 94.12 280 VAL B N 1
ATOM 5818 C CA . VAL B 1 280 ? 1.883 -30.859 -4.266 1 94.12 280 VAL B CA 1
ATOM 5819 C C . VAL B 1 280 ? 0.608 -31.328 -3.559 1 94.12 280 VAL B C 1
ATOM 5821 O O . VAL B 1 280 ? -0.208 -30.5 -3.146 1 94.12 280 VAL B O 1
ATOM 5824 N N . VAL B 1 281 ? 0.388 -32.594 -3.529 1 94.38 281 VAL B N 1
ATOM 5825 C CA . VAL B 1 281 ? -0.573 -33.281 -2.66 1 94.38 281 VAL B CA 1
ATOM 5826 C C . VAL B 1 281 ? 0.144 -34.312 -1.812 1 94.38 281 VAL B C 1
ATOM 5828 O O . VAL B 1 281 ? 0.639 -35.312 -2.336 1 94.38 281 VAL B O 1
ATOM 5831 N N . VAL B 1 282 ? 0.207 -34.062 -0.53 1 97.25 282 VAL B N 1
ATOM 5832 C CA . VAL B 1 282 ? 0.961 -34.969 0.347 1 97.25 282 VAL B CA 1
ATOM 5833 C C . VAL B 1 282 ? 0.033 -35.531 1.409 1 97.25 282 VAL B C 1
ATOM 5835 O O . VAL B 1 282 ? -0.908 -34.875 1.854 1 97.25 282 VAL B O 1
ATOM 5838 N N . ALA B 1 283 ? 0.218 -36.781 1.718 1 97.62 283 ALA B N 1
ATOM 5839 C CA . ALA B 1 283 ? -0.482 -37.5 2.777 1 97.62 283 ALA B CA 1
ATOM 5840 C C . ALA B 1 283 ? 0.437 -38.531 3.445 1 97.62 283 ALA B C 1
ATOM 5842 O O . ALA B 1 283 ? 1.631 -38.594 3.145 1 97.62 283 ALA B O 1
ATOM 5843 N N . GLU B 1 284 ? -0.106 -39.25 4.387 1 98 284 GLU B N 1
ATOM 5844 C CA . GLU B 1 284 ? 0.7 -40.188 5.137 1 98 284 GLU B CA 1
ATOM 5845 C C . GLU B 1 284 ? 1.224 -41.312 4.23 1 98 284 GLU B C 1
ATOM 5847 O O . GLU B 1 284 ? 2.318 -41.844 4.449 1 98 284 GLU B O 1
ATOM 5852 N N . THR B 1 285 ? 0.4 -41.688 3.238 1 98.31 285 THR B N 1
ATOM 5853 C CA . THR B 1 285 ? 0.812 -42.688 2.275 1 98.31 285 THR B CA 1
ATOM 5854 C C . THR B 1 285 ? 0.585 -42.219 0.847 1 98.31 285 THR B C 1
ATOM 5856 O O . THR B 1 285 ? -0.189 -41.281 0.617 1 98.31 285 THR B O 1
ATOM 5859 N N . ASP B 1 286 ? 1.289 -42.844 -0.052 1 97.94 286 ASP B N 1
ATOM 5860 C CA . ASP B 1 286 ? 1.115 -42.531 -1.465 1 97.94 286 ASP B CA 1
ATOM 5861 C C . ASP B 1 286 ? -0.338 -42.719 -1.896 1 97.94 286 ASP B C 1
ATOM 5863 O O . ASP B 1 286 ? -0.893 -41.875 -2.604 1 97.94 286 ASP B O 1
ATOM 5867 N N . GLN B 1 287 ? -0.934 -43.812 -1.451 1 97.69 287 GLN B N 1
ATOM 5868 C CA . GLN B 1 287 ? -2.312 -44.094 -1.833 1 97.69 287 GLN B CA 1
ATOM 5869 C C . GLN B 1 287 ? -3.264 -43.031 -1.304 1 97.69 287 GLN B C 1
ATOM 5871 O O . GLN B 1 287 ? -4.152 -42.562 -2.023 1 97.69 287 GLN B O 1
ATOM 5876 N N . GLU B 1 288 ? -3.076 -42.656 -0.084 1 97.56 288 GLU B N 1
ATOM 5877 C CA . GLU B 1 288 ? -3.922 -41.594 0.498 1 97.56 288 GLU B CA 1
ATOM 5878 C C . GLU B 1 288 ? -3.795 -40.312 -0.273 1 97.56 288 GLU B C 1
ATOM 5880 O O . GLU B 1 288 ? -4.781 -39.594 -0.461 1 97.56 288 GLU B O 1
ATOM 5885 N N . ALA B 1 289 ? -2.59 -39.938 -0.652 1 96.88 289 ALA B N 1
ATOM 5886 C CA . ALA B 1 289 ? -2.367 -38.719 -1.437 1 96.88 289 ALA B CA 1
ATOM 5887 C C . ALA B 1 289 ? -3.096 -38.812 -2.775 1 96.88 289 ALA B C 1
ATOM 5889 O O . ALA B 1 289 ? -3.719 -37.844 -3.203 1 96.88 289 ALA B O 1
ATOM 5890 N N . GLN B 1 290 ? -2.988 -40 -3.414 1 94.69 290 GLN B N 1
ATOM 5891 C CA . GLN B 1 290 ? -3.682 -40.188 -4.684 1 94.69 290 GLN B CA 1
ATOM 5892 C C . GLN B 1 290 ? -5.191 -40.062 -4.508 1 94.69 290 GLN B C 1
ATOM 5894 O O . GLN B 1 290 ? -5.883 -39.531 -5.375 1 94.69 290 GLN B O 1
ATOM 5899 N N . ASP B 1 291 ? -5.676 -40.594 -3.395 1 95.06 291 ASP B N 1
ATOM 5900 C CA . ASP B 1 291 ? -7.102 -40.5 -3.102 1 95.06 291 ASP B CA 1
ATOM 5901 C C . ASP B 1 291 ? -7.531 -39.062 -2.957 1 95.06 291 ASP B C 1
ATOM 5903 O O . ASP B 1 291 ? -8.555 -38.656 -3.508 1 95.06 291 ASP B O 1
ATOM 5907 N N . LYS B 1 292 ? -6.742 -38.312 -2.232 1 92.12 292 LYS B N 1
ATOM 5908 C CA . LYS B 1 292 ? -7.027 -36.875 -2.059 1 92.12 292 LYS B CA 1
ATOM 5909 C C . LYS B 1 292 ? -7.031 -36.156 -3.4 1 92.12 292 LYS B C 1
ATOM 5911 O O . LYS B 1 292 ? -7.91 -35.312 -3.66 1 92.12 292 LYS B O 1
ATOM 5916 N N . TYR B 1 293 ? -6.078 -36.469 -4.172 1 89.81 293 TYR B N 1
ATOM 5917 C CA . TYR B 1 293 ? -5.984 -35.844 -5.496 1 89.81 293 TYR B CA 1
ATOM 5918 C C . TYR B 1 293 ? -7.184 -36.25 -6.355 1 89.81 293 TYR B C 1
ATOM 5920 O O . TYR B 1 293 ? -7.727 -35.406 -7.086 1 89.81 293 TYR B O 1
ATOM 5928 N N . GLY B 1 294 ? -7.531 -37.469 -6.273 1 88.31 294 GLY B N 1
ATOM 5929 C CA . GLY B 1 294 ? -8.703 -37.969 -6.988 1 88.31 294 GLY B CA 1
ATOM 5930 C C . GLY B 1 294 ? -9.984 -37.25 -6.582 1 88.31 294 GLY B C 1
ATOM 5931 O O . GLY B 1 294 ? -10.836 -36.969 -7.422 1 88.31 294 GLY B O 1
ATOM 5932 N N . GLU B 1 295 ? -10.117 -37 -5.336 1 89.31 295 GLU B N 1
ATOM 5933 C CA . GLU B 1 295 ? -11.281 -36.25 -4.84 1 89.31 295 GLU B CA 1
ATOM 5934 C C . GLU B 1 295 ? -11.367 -34.875 -5.469 1 89.31 295 GLU B C 1
ATOM 5936 O O . GLU B 1 295 ? -12.453 -34.406 -5.824 1 89.31 295 GLU B O 1
ATOM 5941 N N . LEU B 1 296 ? -10.25 -34.219 -5.602 1 88 296 LEU B N 1
ATOM 5942 C CA . LEU B 1 296 ? -10.203 -32.906 -6.211 1 88 296 LEU B CA 1
ATOM 5943 C C . LEU B 1 296 ? -10.547 -32.969 -7.695 1 88 296 LEU B C 1
ATOM 5945 O O . LEU B 1 296 ? -11.297 -32.125 -8.203 1 88 296 LEU B O 1
ATOM 5949 N N . GLN B 1 297 ? -9.992 -33.938 -8.328 1 84.75 297 GLN B N 1
ATOM 5950 C CA . GLN B 1 297 ? -10.227 -34.125 -9.758 1 84.75 297 GLN B CA 1
ATOM 5951 C C . GLN B 1 297 ? -11.711 -34.344 -10.047 1 84.75 297 GLN B C 1
ATOM 5953 O O . GLN B 1 297 ? -12.219 -33.906 -11.078 1 84.75 297 GLN B O 1
ATOM 5958 N N . ALA B 1 298 ? -12.352 -35 -9.125 1 84.94 298 ALA B N 1
ATOM 5959 C CA . ALA B 1 298 ? -13.758 -35.344 -9.289 1 84.94 298 ALA B CA 1
ATOM 5960 C C . ALA B 1 298 ? -14.641 -34.094 -9.219 1 84.94 298 ALA B C 1
ATOM 5962 O O . ALA B 1 298 ? -15.805 -34.125 -9.617 1 84.94 298 ALA B O 1
ATOM 5963 N N . LEU B 1 299 ? -14.07 -33.031 -8.75 1 85.56 299 LEU B N 1
ATOM 5964 C CA . LEU B 1 299 ? -14.852 -31.797 -8.57 1 85.56 299 LEU B CA 1
ATOM 5965 C C . LEU B 1 299 ? -14.789 -30.922 -9.812 1 85.56 299 LEU B C 1
ATOM 5967 O O . LEU B 1 299 ? -15.5 -29.922 -9.914 1 85.56 299 LEU B O 1
ATOM 5971 N N . VAL B 1 300 ? -13.961 -31.281 -10.766 1 82.94 300 VAL B N 1
ATOM 5972 C CA . VAL B 1 300 ? -13.781 -30.469 -11.961 1 82.94 300 VAL B CA 1
ATOM 5973 C C . VAL B 1 300 ? -15.055 -30.5 -12.805 1 82.94 300 VAL B C 1
ATOM 5975 O O . VAL B 1 300 ? -15.633 -31.578 -13.016 1 82.94 300 VAL B O 1
ATOM 5978 N N . ASP B 1 301 ? -15.508 -29.266 -13.156 1 77.94 301 ASP B N 1
ATOM 5979 C CA . ASP B 1 301 ? -16.672 -29.125 -14.031 1 77.94 301 ASP B CA 1
ATOM 5980 C C . ASP B 1 301 ? -16.266 -29.172 -15.5 1 77.94 301 ASP B C 1
ATOM 5982 O O . ASP B 1 301 ? -15.492 -28.312 -15.953 1 77.94 301 ASP B O 1
ATOM 5986 N N . PHE B 1 302 ? -16.766 -30.109 -16.219 1 76.19 302 PHE B N 1
ATOM 5987 C CA . PHE B 1 302 ? -16.406 -30.297 -17.609 1 76.19 302 PHE B CA 1
ATOM 5988 C C . PHE B 1 302 ? -17.484 -29.75 -18.531 1 76.19 302 PHE B C 1
ATOM 5990 O O . PHE B 1 302 ? -17.422 -29.922 -19.75 1 76.19 302 PHE B O 1
ATOM 5997 N N . SER B 1 303 ? -18.516 -29.141 -17.984 1 71.62 303 SER B N 1
ATOM 5998 C CA . SER B 1 303 ? -19.672 -28.719 -18.781 1 71.62 303 SER B CA 1
ATOM 5999 C C . SER B 1 303 ? -19.266 -27.734 -19.859 1 71.62 303 SER B C 1
ATOM 6001 O O . SER B 1 303 ? -19.797 -27.766 -20.969 1 71.62 303 SER B O 1
ATOM 6003 N N . GLU B 1 304 ? -18.344 -26.781 -19.625 1 70.44 304 GLU B N 1
ATOM 6004 C CA . GLU B 1 304 ? -17.984 -25.781 -20.625 1 70.44 304 GLU B CA 1
ATOM 6005 C C . GLU B 1 304 ? -16.5 -25.859 -20.969 1 70.44 304 GLU B C 1
ATOM 6007 O O . GLU B 1 304 ? -15.797 -24.844 -20.984 1 70.44 304 GLU B O 1
ATOM 6012 N N . LEU B 1 305 ? -16.234 -27.047 -21.422 1 73.94 305 LEU B N 1
ATOM 6013 C CA . LEU B 1 305 ? -14.82 -27.297 -21.688 1 73.94 305 LEU B CA 1
ATOM 6014 C C . LEU B 1 305 ? -14.398 -26.703 -23.016 1 73.94 305 LEU B C 1
ATOM 6016 O O . LEU B 1 305 ? -15 -27.016 -24.062 1 73.94 305 LEU B O 1
ATOM 6020 N N . GLU B 1 306 ? -13.648 -25.656 -22.875 1 71.75 306 GLU B N 1
ATOM 6021 C CA . GLU B 1 306 ? -13.023 -25.062 -24.047 1 71.75 306 GLU B CA 1
ATOM 6022 C C . GLU B 1 306 ? -11.516 -25.281 -24.031 1 71.75 306 GLU B C 1
ATOM 6024 O O . GLU B 1 306 ? -10.875 -25.219 -22.984 1 71.75 306 GLU B O 1
ATOM 6029 N N . PHE B 1 307 ? -11.039 -25.719 -25.109 1 70.56 307 PHE B N 1
ATOM 6030 C CA . PHE B 1 307 ? -9.602 -25.906 -25.25 1 70.56 307 PHE B CA 1
ATOM 6031 C C . PHE B 1 307 ? -9.102 -25.281 -26.547 1 70.56 307 PHE B C 1
ATOM 6033 O O . PHE B 1 307 ? -9.562 -25.625 -27.625 1 70.56 307 PHE B O 1
ATOM 6040 N N . GLY B 1 308 ? -8.133 -24.281 -26.453 1 64.12 308 GLY B N 1
ATOM 6041 C CA . GLY B 1 308 ? -7.582 -23.609 -27.609 1 64.12 308 GLY B CA 1
ATOM 6042 C C . GLY B 1 308 ? -8.625 -22.859 -28.406 1 64.12 308 GLY B C 1
ATOM 6043 O O . GLY B 1 308 ? -8.539 -22.766 -29.641 1 64.12 308 GLY B O 1
ATOM 6044 N N . GLY B 1 309 ? -9.672 -22.531 -27.75 1 67.81 309 GLY B N 1
ATOM 6045 C CA . GLY B 1 309 ? -10.734 -21.812 -28.438 1 67.81 309 GLY B CA 1
ATOM 6046 C C . GLY B 1 309 ? -11.82 -22.719 -28.969 1 67.81 309 GLY B C 1
ATOM 6047 O O . GLY B 1 309 ? -12.812 -22.25 -29.531 1 67.81 309 GLY B O 1
ATOM 6048 N N . PHE B 1 310 ? -11.578 -23.984 -28.844 1 74.19 310 PHE B N 1
ATOM 6049 C CA . PHE B 1 310 ? -12.555 -24.938 -29.344 1 74.19 310 PHE B CA 1
ATOM 6050 C C . PHE B 1 310 ? -13.438 -25.453 -28.219 1 74.19 310 PHE B C 1
ATOM 6052 O O . PHE B 1 310 ? -12.953 -25.781 -27.141 1 74.19 310 PHE B O 1
ATOM 6059 N N . ASP B 1 311 ? -14.719 -25.469 -28.5 1 79.62 311 ASP B N 1
ATOM 6060 C CA . ASP B 1 311 ? -15.68 -26.047 -27.562 1 79.62 311 ASP B CA 1
ATOM 6061 C C . ASP B 1 311 ? -15.625 -27.578 -27.578 1 79.62 311 ASP B C 1
ATOM 6063 O O . ASP B 1 311 ? -15.969 -28.203 -28.594 1 79.62 311 ASP B O 1
ATOM 6067 N N . LEU B 1 312 ? -15.227 -28.188 -26.547 1 81.06 312 LEU B N 1
ATOM 6068 C CA . LEU B 1 312 ? -15.086 -29.641 -26.484 1 81.06 312 LEU B CA 1
ATOM 6069 C C . LEU B 1 312 ? -16.25 -30.266 -25.719 1 81.06 312 LEU B C 1
ATOM 6071 O O . LEU B 1 312 ? -16.281 -31.469 -25.484 1 81.06 312 LEU B O 1
ATOM 6075 N N . SER B 1 313 ? -17.234 -29.406 -25.453 1 78.75 313 SER B N 1
ATOM 6076 C CA . SER B 1 313 ? -18.312 -29.859 -24.578 1 78.75 313 SER B CA 1
ATOM 6077 C C . SER B 1 313 ? -19.141 -30.953 -25.25 1 78.75 313 SER B C 1
ATOM 6079 O O . SER B 1 313 ? -19.797 -31.734 -24.562 1 78.75 313 SER B O 1
ATOM 6081 N N . GLN B 1 314 ? -19.016 -31.047 -26.562 1 80.44 314 GLN B N 1
ATOM 6082 C CA . GLN B 1 314 ? -19.859 -32 -27.297 1 80.44 314 GLN B CA 1
ATOM 6083 C C . GLN B 1 314 ? -19.141 -33.344 -27.484 1 80.44 314 GLN B C 1
ATOM 6085 O O . GLN B 1 314 ? -19.734 -34.312 -27.953 1 80.44 314 GLN B O 1
ATOM 6090 N N . TYR B 1 315 ? -17.969 -33.406 -27.078 1 85.56 315 TYR B N 1
ATOM 6091 C CA . TYR B 1 315 ? -17.188 -34.625 -27.25 1 85.56 315 TYR B CA 1
ATOM 6092 C C . TYR B 1 315 ? -17.172 -35.438 -25.969 1 85.56 315 TYR B C 1
ATOM 6094 O O . TYR B 1 315 ? -17.234 -34.875 -24.859 1 85.56 315 TYR B O 1
ATOM 6102 N N . PRO B 1 316 ? -17.094 -36.812 -26.172 1 86.5 316 PRO B N 1
ATOM 6103 C CA . PRO B 1 316 ? -16.969 -37.625 -24.969 1 86.5 316 PRO B CA 1
ATOM 6104 C C . PRO B 1 316 ? -15.688 -37.312 -24.188 1 86.5 316 PRO B C 1
ATOM 6106 O O . PRO B 1 316 ? -14.594 -37.344 -24.75 1 86.5 316 PRO B O 1
ATOM 6109 N N . LEU B 1 317 ? -15.828 -37.094 -22.875 1 86.81 317 LEU B N 1
ATOM 6110 C CA . LEU B 1 317 ? -14.727 -36.688 -22.016 1 86.81 317 LEU B CA 1
ATOM 6111 C C . LEU B 1 317 ? -13.641 -37.75 -21.984 1 86.81 317 LEU B C 1
ATOM 6113 O O . LEU B 1 317 ? -12.453 -37.438 -21.875 1 86.81 317 LEU B O 1
ATOM 6117 N N . ASP B 1 318 ? -14.086 -38.938 -22.125 1 88.19 318 ASP B N 1
ATOM 6118 C CA . ASP B 1 318 ? -13.125 -40.031 -22.031 1 88.19 318 ASP B CA 1
ATOM 6119 C C . ASP B 1 318 ? -12.719 -40.562 -23.406 1 88.19 318 ASP B C 1
ATOM 6121 O O . ASP B 1 318 ? -12.102 -41.594 -23.531 1 88.19 318 ASP B O 1
ATOM 6125 N N . GLY B 1 319 ? -13.102 -39.781 -24.453 1 85.31 319 GLY B N 1
ATOM 6126 C CA . GLY B 1 319 ? -12.664 -40.062 -25.812 1 85.31 319 GLY B CA 1
ATOM 6127 C C . GLY B 1 319 ? -11.414 -39.281 -26.188 1 85.31 319 GLY B C 1
ATOM 6128 O O . GLY B 1 319 ? -10.93 -38.438 -25.422 1 85.31 319 GLY B O 1
ATOM 6129 N N . PRO B 1 320 ? -10.82 -39.688 -27.312 1 82 320 PRO B N 1
ATOM 6130 C CA . PRO B 1 320 ? -9.625 -38.969 -27.781 1 82 320 PRO B CA 1
ATOM 6131 C C . PRO B 1 320 ? -9.93 -37.531 -28.219 1 82 320 PRO B C 1
ATOM 6133 O O . PRO B 1 320 ? -11.078 -37.219 -28.516 1 82 320 PRO B O 1
ATOM 6136 N N . LEU B 1 321 ? -8.945 -36.688 -28.141 1 81.19 321 LEU B N 1
ATOM 6137 C CA . LEU B 1 321 ? -9.086 -35.344 -28.688 1 81.19 321 LEU B CA 1
ATOM 6138 C C . LEU B 1 321 ? -9.422 -35.406 -30.172 1 81.19 321 LEU B C 1
ATOM 6140 O O . LEU B 1 321 ? -8.75 -36.094 -30.938 1 81.19 321 LEU B O 1
ATOM 6144 N N . PRO B 1 322 ? -10.484 -34.719 -30.469 1 79.81 322 PRO B N 1
ATOM 6145 C CA . PRO B 1 322 ? -10.797 -34.688 -31.891 1 79.81 322 PRO B CA 1
ATOM 6146 C C . PRO B 1 322 ? -9.758 -33.906 -32.719 1 79.81 322 PRO B C 1
ATOM 6148 O O . PRO B 1 322 ? -8.922 -33.219 -32.125 1 79.81 322 PRO B O 1
ATOM 6151 N N . ASP B 1 323 ? -9.695 -34.188 -34 1 75.75 323 ASP B N 1
ATOM 6152 C CA . ASP B 1 323 ? -8.844 -33.375 -34.875 1 75.75 323 ASP B CA 1
ATOM 6153 C C . ASP B 1 323 ? -9.305 -31.938 -34.906 1 75.75 323 ASP B C 1
ATOM 6155 O O . ASP B 1 323 ? -10.414 -31.641 -35.344 1 75.75 323 ASP B O 1
ATOM 6159 N N . LEU B 1 324 ? -8.68 -31.125 -34.062 1 73.5 324 LEU B N 1
ATOM 6160 C CA . LEU B 1 324 ? -9.047 -29.719 -34 1 73.5 324 LEU B CA 1
ATOM 6161 C C . LEU B 1 324 ? -8.234 -28.891 -34.969 1 73.5 324 LEU B C 1
ATOM 6163 O O . LEU B 1 324 ? -7.02 -29.078 -35.094 1 73.5 324 LEU B O 1
ATOM 6167 N N . PRO B 1 325 ? -8.875 -28.141 -35.906 1 65.62 325 PRO B N 1
ATOM 6168 C CA . PRO B 1 325 ? -8.156 -27.281 -36.875 1 65.62 325 PRO B CA 1
ATOM 6169 C C . PRO B 1 325 ? -7.465 -26.109 -36.156 1 65.62 325 PRO B C 1
ATOM 6171 O O . PRO B 1 325 ? -7.977 -24.984 -36.219 1 65.62 325 PRO B O 1
ATOM 6174 N N . TYR B 1 326 ? -6.551 -26.422 -35.375 1 58.75 326 TYR B N 1
ATOM 6175 C CA . TYR B 1 326 ? -5.875 -25.344 -34.656 1 58.75 326 TYR B CA 1
ATOM 6176 C C . TYR B 1 326 ? -4.922 -24.594 -35.594 1 58.75 326 TYR B C 1
ATOM 6178 O O . TYR B 1 326 ? -4.176 -25.203 -36.344 1 58.75 326 TYR B O 1
ATOM 6186 N N . ASP B 1 327 ? -5.215 -23.266 -35.844 1 54.84 327 ASP B N 1
ATOM 6187 C CA . ASP B 1 327 ? -4.285 -22.344 -36.469 1 54.84 327 ASP B CA 1
ATOM 6188 C C . ASP B 1 327 ? -3.416 -21.625 -35.438 1 54.84 327 ASP B C 1
ATOM 6190 O O . ASP B 1 327 ? -3.932 -20.984 -34.531 1 54.84 327 ASP B O 1
ATOM 6194 N N . ALA B 1 328 ? -2.16 -22.016 -35.25 1 50.34 328 ALA B N 1
ATOM 6195 C CA . ALA B 1 328 ? -1.194 -21.406 -34.344 1 50.34 328 ALA B CA 1
ATOM 6196 C C . ALA B 1 328 ? -1.16 -19.891 -34.5 1 50.34 328 ALA B C 1
ATOM 6198 O O . ALA B 1 328 ? -0.887 -19.375 -35.594 1 50.34 328 ALA B O 1
ATOM 6199 N N . GLY B 1 329 ? -2.229 -19.266 -34.344 1 45.97 329 GLY B N 1
ATOM 6200 C CA . GLY B 1 329 ? -2.027 -17.828 -34.5 1 45.97 329 GLY B CA 1
ATOM 6201 C C . GLY B 1 329 ? -0.73 -17.344 -33.875 1 45.97 329 GLY B C 1
ATOM 6202 O O . GLY B 1 329 ? 0.09 -18.156 -33.438 1 45.97 329 GLY B O 1
ATOM 6203 N N . GLU B 1 330 ? -0.346 -15.93 -33.969 1 42.53 330 GLU B N 1
ATOM 6204 C CA . GLU B 1 330 ? 0.929 -15.32 -33.594 1 42.53 330 GLU B CA 1
ATOM 6205 C C . GLU B 1 330 ? 1.295 -15.656 -32.156 1 42.53 330 GLU B C 1
ATOM 6207 O O . GLU B 1 330 ? 2.459 -15.93 -31.844 1 42.53 330 GLU B O 1
ATOM 6212 N N . ASN B 1 331 ? 0.649 -15.094 -31.188 1 41.22 331 ASN B N 1
ATOM 6213 C CA . ASN B 1 331 ? 1.102 -14.977 -29.812 1 41.22 331 ASN B CA 1
ATOM 6214 C C . ASN B 1 331 ? 0.811 -16.25 -29.016 1 41.22 331 ASN B C 1
ATOM 6216 O O . ASN B 1 331 ? 1.45 -16.516 -28 1 41.22 331 ASN B O 1
ATOM 6220 N N . GLY B 1 332 ? -0.381 -16.938 -29.156 1 44.38 332 GLY B N 1
ATOM 6221 C CA . GLY B 1 332 ? -0.911 -18 -28.312 1 44.38 332 GLY B CA 1
ATOM 6222 C C . GLY B 1 332 ? -0.449 -19.375 -28.734 1 44.38 332 GLY B C 1
ATOM 6223 O O . GLY B 1 332 ? -0.916 -20.391 -28.188 1 44.38 332 GLY B O 1
ATOM 6224 N N . ARG B 1 333 ? 0.253 -19.531 -29.797 1 47.06 333 ARG B N 1
ATOM 6225 C CA . ARG B 1 333 ? 0.496 -20.672 -30.688 1 47.06 333 ARG B CA 1
ATOM 6226 C C . ARG B 1 333 ? 1.27 -21.766 -29.969 1 47.06 333 ARG B C 1
ATOM 6228 O O . ARG B 1 333 ? 0.986 -22.953 -30.156 1 47.06 333 ARG B O 1
ATOM 6235 N N . GLY B 1 334 ? 2.127 -21.281 -29.141 1 53.72 334 GLY B N 1
ATOM 6236 C CA . GLY B 1 334 ? 3.125 -22.281 -28.766 1 53.72 334 GLY B CA 1
ATOM 6237 C C . GLY B 1 334 ? 2.664 -23.203 -27.656 1 53.72 334 GLY B C 1
ATOM 6238 O O . GLY B 1 334 ? 2.811 -24.422 -27.766 1 53.72 334 GLY B O 1
ATOM 6239 N N . ARG B 1 335 ? 1.798 -22.594 -26.781 1 59.59 335 ARG B N 1
ATOM 6240 C CA . ARG B 1 335 ? 1.457 -23.438 -25.641 1 59.59 335 ARG B CA 1
ATOM 6241 C C . ARG B 1 335 ? 0.364 -24.438 -26 1 59.59 335 ARG B C 1
ATOM 6243 O O . ARG B 1 335 ? 0.457 -25.625 -25.656 1 59.59 335 ARG B O 1
ATOM 6250 N N . PHE B 1 336 ? -0.593 -23.938 -26.828 1 64.94 336 PHE B N 1
ATOM 6251 C CA . PHE B 1 336 ? -1.705 -24.812 -27.188 1 64.94 336 PHE B CA 1
ATOM 6252 C C . PHE B 1 336 ? -1.241 -25.906 -28.141 1 64.94 336 PHE B C 1
ATOM 6254 O O . PHE B 1 336 ? -1.64 -27.062 -27.984 1 64.94 336 PHE B O 1
ATOM 6261 N N . GLN B 1 337 ? -0.403 -25.516 -29.031 1 64.62 337 GLN B N 1
ATOM 6262 C CA . GLN B 1 337 ? 0.111 -26.516 -29.969 1 64.62 337 GLN B CA 1
ATOM 6263 C C . GLN B 1 337 ? 0.91 -27.594 -29.234 1 64.62 337 GLN B C 1
ATOM 6265 O O . GLN B 1 337 ? 0.773 -28.781 -29.531 1 64.62 337 GLN B O 1
ATOM 6270 N N . GLN B 1 338 ? 1.587 -27.141 -28.328 1 64.19 338 GLN B N 1
ATOM 6271 C CA . GLN B 1 338 ? 2.379 -28.078 -27.547 1 64.19 338 GLN B CA 1
ATOM 6272 C C . GLN B 1 338 ? 1.482 -29.016 -26.734 1 64.19 338 GLN B C 1
ATOM 6274 O O . GLN B 1 338 ? 1.755 -30.203 -26.641 1 64.19 338 GLN B O 1
ATOM 6279 N N . GLN B 1 339 ? 0.427 -28.453 -26.297 1 71.25 339 GLN B N 1
ATOM 6280 C CA . GLN B 1 339 ? -0.509 -29.25 -25.516 1 71.25 339 GLN B CA 1
ATOM 6281 C C . GLN B 1 339 ? -1.233 -30.266 -26.406 1 71.25 339 GLN B C 1
ATOM 6283 O O . GLN B 1 339 ? -1.443 -31.406 -26 1 71.25 339 GLN B O 1
ATOM 6288 N N . LEU B 1 340 ? -1.504 -29.797 -27.594 1 72.25 340 LEU B N 1
ATOM 6289 C CA . LEU B 1 340 ? -2.18 -30.688 -28.547 1 72.25 340 LEU B CA 1
ATOM 6290 C C . LEU B 1 340 ? -1.271 -31.844 -28.953 1 72.25 340 LEU B C 1
ATOM 6292 O O . LEU B 1 340 ? -1.711 -33 -29.016 1 72.25 340 LEU B O 1
ATOM 6296 N N . GLU B 1 341 ? -0.07 -31.469 -29.172 1 71.06 341 GLU B N 1
ATOM 6297 C CA . GLU B 1 341 ? 0.891 -32.5 -29.562 1 71.06 341 GLU B CA 1
ATOM 6298 C C . GLU B 1 341 ? 1.123 -33.5 -28.438 1 71.06 341 GLU B C 1
ATOM 6300 O O . GLU B 1 341 ? 1.227 -34.719 -28.672 1 71.06 341 GLU B O 1
ATOM 6305 N N . LEU B 1 342 ? 1.178 -33 -27.328 1 72 342 LEU B N 1
ATOM 6306 C CA . LEU B 1 342 ? 1.348 -33.875 -26.172 1 72 342 LEU B CA 1
ATOM 6307 C C . LEU B 1 342 ? 0.145 -34.781 -26 1 72 342 LEU B C 1
ATOM 6309 O O . LEU B 1 342 ? 0.305 -35.969 -25.719 1 72 342 LEU B O 1
ATOM 6313 N N . ALA B 1 343 ? -1.011 -34.25 -26.188 1 75.44 343 ALA B N 1
ATOM 6314 C CA . ALA B 1 343 ? -2.238 -35.031 -26.047 1 75.44 343 ALA B CA 1
ATOM 6315 C C . ALA B 1 343 ? -2.277 -36.156 -27.078 1 75.44 343 ALA B C 1
ATOM 6317 O O . ALA B 1 343 ? -2.686 -37.281 -26.75 1 75.44 343 ALA B O 1
ATOM 6318 N N . ARG B 1 344 ? -1.802 -35.875 -28.156 1 76.44 344 ARG B N 1
ATOM 6319 C CA . ARG B 1 344 ? -1.799 -36.875 -29.219 1 76.44 344 ARG B CA 1
ATOM 6320 C C . ARG B 1 344 ? -0.721 -37.906 -28.969 1 76.44 344 ARG B C 1
ATOM 6322 O O . ARG B 1 344 ? -0.972 -39.125 -29.125 1 76.44 344 ARG B O 1
ATOM 6329 N N . ARG B 1 345 ? 0.381 -37.406 -28.578 1 75.62 345 ARG B N 1
ATOM 6330 C CA . ARG B 1 345 ? 1.507 -38.312 -28.344 1 75.62 345 ARG B CA 1
ATOM 6331 C C . ARG B 1 345 ? 1.206 -39.281 -27.203 1 75.62 345 ARG B C 1
ATOM 6333 O O . ARG B 1 345 ? 1.541 -40.469 -27.297 1 75.62 345 ARG B O 1
ATOM 6340 N N . GLU B 1 346 ? 0.525 -38.812 -26.266 1 80.56 346 GLU B N 1
ATOM 6341 C CA . GLU B 1 346 ? 0.266 -39.625 -25.078 1 80.56 346 GLU B CA 1
ATOM 6342 C C . GLU B 1 346 ? -1.148 -40.219 -25.109 1 80.56 346 GLU B C 1
ATOM 6344 O O . GLU B 1 346 ? -1.586 -40.844 -24.141 1 80.56 346 GLU B O 1
ATOM 6349 N N . ASN B 1 347 ? -1.773 -40.062 -26.156 1 83.44 347 ASN B N 1
ATOM 6350 C CA . ASN B 1 347 ? -3.141 -40.531 -26.328 1 83.44 347 ASN B CA 1
ATOM 6351 C C . ASN B 1 347 ? -4.027 -40.156 -25.141 1 83.44 347 ASN B C 1
ATOM 6353 O O . ASN B 1 347 ? -4.703 -41 -24.578 1 83.44 347 ASN B O 1
ATOM 6357 N N . LEU B 1 348 ? -4.004 -38.906 -24.781 1 85.75 348 LEU B N 1
ATOM 6358 C CA . LEU B 1 348 ? -4.789 -38.406 -23.656 1 85.75 348 LEU B CA 1
ATOM 6359 C C . LEU B 1 348 ? -6.254 -38.25 -24.047 1 85.75 348 LEU B C 1
ATOM 6361 O O . LEU B 1 348 ? -6.559 -37.812 -25.156 1 85.75 348 LEU B O 1
ATOM 6365 N N . THR B 1 349 ? -7.129 -38.719 -23.109 1 87.62 349 THR B N 1
ATOM 6366 C CA . THR B 1 349 ? -8.531 -38.375 -23.266 1 87.62 349 THR B CA 1
ATOM 6367 C C . THR B 1 349 ? -8.742 -36.875 -23.016 1 87.62 349 THR B C 1
ATOM 6369 O O . THR B 1 349 ? -7.836 -36.188 -22.547 1 87.62 349 THR B O 1
ATOM 6372 N N . ILE B 1 350 ? -9.938 -36.406 -23.406 1 83.88 350 ILE B N 1
ATOM 6373 C CA . ILE B 1 350 ? -10.281 -35 -23.156 1 83.88 350 ILE B CA 1
ATOM 6374 C C . ILE B 1 350 ? -10.211 -34.719 -21.672 1 83.88 350 ILE B C 1
ATOM 6376 O O . ILE B 1 350 ? -9.672 -33.688 -21.25 1 83.88 350 ILE B O 1
ATOM 6380 N N . ARG B 1 351 ? -10.719 -35.594 -20.906 1 82.19 351 ARG B N 1
ATOM 6381 C CA . ARG B 1 351 ? -10.656 -35.469 -19.453 1 82.19 351 ARG B CA 1
ATOM 6382 C C . ARG B 1 351 ? -9.219 -35.375 -18.969 1 82.19 351 ARG B C 1
ATOM 6384 O O . ARG B 1 351 ? -8.859 -34.469 -18.219 1 82.19 351 ARG B O 1
ATOM 6391 N N . GLU B 1 352 ? -8.445 -36.25 -19.438 1 78.81 352 GLU B N 1
ATOM 6392 C CA . GLU B 1 352 ? -7.047 -36.281 -19.031 1 78.81 352 GLU B CA 1
ATOM 6393 C C . GLU B 1 352 ? -6.312 -35.031 -19.469 1 78.81 352 GLU B C 1
ATOM 6395 O O . GLU B 1 352 ? -5.465 -34.5 -18.75 1 78.81 352 GLU B O 1
ATOM 6400 N N . LEU B 1 353 ? -6.656 -34.625 -20.594 1 76.69 353 LEU B N 1
ATOM 6401 C CA . LEU B 1 353 ? -6.047 -33.406 -21.141 1 76.69 353 LEU B CA 1
ATOM 6402 C C . LEU B 1 353 ? -6.371 -32.188 -20.281 1 76.69 353 LEU B C 1
ATOM 6404 O O . LEU B 1 353 ? -5.48 -31.422 -19.922 1 76.69 353 LEU B O 1
ATOM 6408 N N . VAL B 1 354 ? -7.57 -32.062 -19.984 1 74.75 354 VAL B N 1
ATOM 6409 C CA . VAL B 1 354 ? -8.031 -30.922 -19.188 1 74.75 354 VAL B CA 1
ATOM 6410 C C . VAL B 1 354 ? -7.398 -30.969 -17.797 1 74.75 354 VAL B C 1
ATOM 6412 O O . VAL B 1 354 ? -6.906 -29.953 -17.297 1 74.75 354 VAL B O 1
ATOM 6415 N N . LEU B 1 355 ? -7.438 -32.125 -17.281 1 74.19 355 LEU B N 1
ATOM 6416 C CA . LEU B 1 355 ? -6.895 -32.281 -15.938 1 74.19 355 LEU B CA 1
ATOM 6417 C C . LEU B 1 355 ? -5.395 -32.031 -15.922 1 74.19 355 LEU B C 1
ATOM 6419 O O . LEU B 1 355 ? -4.875 -31.406 -14.984 1 74.19 355 LEU B O 1
ATOM 6423 N N . LYS B 1 356 ? -4.773 -32.438 -16.938 1 70.62 356 LYS B N 1
ATOM 6424 C CA . LYS B 1 356 ? -3.326 -32.281 -17.016 1 70.62 356 LYS B CA 1
ATOM 6425 C C . LYS B 1 356 ? -2.947 -30.797 -17.172 1 70.62 356 LYS B C 1
ATOM 6427 O O . LYS B 1 356 ? -2.01 -30.328 -16.531 1 70.62 356 LYS B O 1
ATOM 6432 N N . PHE B 1 357 ? -3.699 -30.094 -17.922 1 68.12 357 PHE B N 1
ATOM 6433 C CA . PHE B 1 357 ? -3.236 -28.75 -18.266 1 68.12 357 PHE B CA 1
ATOM 6434 C C . PHE B 1 357 ? -3.996 -27.703 -17.469 1 68.12 357 PHE B C 1
ATOM 6436 O O . PHE B 1 357 ? -3.473 -26.609 -17.219 1 68.12 357 PHE B O 1
ATOM 6443 N N . ARG B 1 358 ? -5.172 -27.969 -17.188 1 68.19 358 ARG B N 1
ATOM 6444 C CA . ARG B 1 358 ? -5.922 -26.969 -16.422 1 68.19 358 ARG B CA 1
ATOM 6445 C C . ARG B 1 358 ? -5.578 -27.031 -14.945 1 68.19 358 ARG B C 1
ATOM 6447 O O . ARG B 1 358 ? -5.547 -26.016 -14.258 1 68.19 358 ARG B O 1
ATOM 6454 N N . VAL B 1 359 ? -5.23 -28.25 -14.562 1 64 359 VAL B N 1
ATOM 6455 C CA . VAL B 1 359 ? -5.016 -28.438 -13.133 1 64 359 VAL B CA 1
ATOM 6456 C C . VAL B 1 359 ? -3.541 -28.219 -12.797 1 64 359 VAL B C 1
ATOM 6458 O O . VAL B 1 359 ? -3.213 -27.469 -11.867 1 64 359 VAL B O 1
ATOM 6461 N N . ALA B 1 360 ? -2.623 -28.781 -13.57 1 63.53 360 ALA B N 1
ATOM 6462 C CA . ALA B 1 360 ? -1.2 -28.719 -13.242 1 63.53 360 ALA B CA 1
ATOM 6463 C C . ALA B 1 360 ? -0.59 -27.406 -13.734 1 63.53 360 ALA B C 1
ATOM 6465 O O . ALA B 1 360 ? 0.423 -26.953 -13.203 1 63.53 360 ALA B O 1
ATOM 6466 N N . ARG B 1 361 ? -1.199 -26.719 -14.578 1 67.38 361 ARG B N 1
ATOM 6467 C CA . ARG B 1 361 ? -0.81 -25.422 -15.125 1 67.38 361 ARG B CA 1
ATOM 6468 C C . ARG B 1 361 ? 0.662 -25.422 -15.523 1 67.38 361 ARG B C 1
ATOM 6470 O O . ARG B 1 361 ? 1.383 -24.453 -15.242 1 67.38 361 ARG B O 1
ATOM 6477 N N . GLY B 1 362 ? 1.143 -26.531 -15.969 1 71.38 362 GLY B N 1
ATOM 6478 C CA . GLY B 1 362 ? 2.506 -26.609 -16.469 1 71.38 362 GLY B CA 1
ATOM 6479 C C . GLY B 1 362 ? 3.531 -26.844 -15.375 1 71.38 362 GLY B C 1
ATOM 6480 O O . GLY B 1 362 ? 4.734 -26.891 -15.648 1 71.38 362 GLY B O 1
ATOM 6481 N N . HIS B 1 363 ? 3.096 -27.016 -14.156 1 83.5 363 HIS B N 1
ATOM 6482 C CA . HIS B 1 363 ? 4.008 -27.281 -13.047 1 83.5 363 HIS B CA 1
ATOM 6483 C C . HIS B 1 363 ? 4.16 -28.781 -12.797 1 83.5 363 HIS B C 1
ATOM 6485 O O . HIS B 1 363 ? 3.295 -29.562 -13.18 1 83.5 363 HIS B O 1
ATOM 6491 N N . ILE B 1 364 ? 5.281 -29.125 -12.312 1 88.81 364 ILE B N 1
ATOM 6492 C CA . ILE B 1 364 ? 5.461 -30.516 -11.898 1 88.81 364 ILE B CA 1
ATOM 6493 C C . ILE B 1 364 ? 4.527 -30.828 -10.734 1 88.81 364 ILE B C 1
ATOM 6495 O O . ILE B 1 364 ? 4.316 -30 -9.852 1 88.81 364 ILE B O 1
ATOM 6499 N N . GLN B 1 365 ? 3.941 -32.031 -10.828 1 90.75 365 GLN B N 1
ATOM 6500 C CA . GLN B 1 365 ? 3.068 -32.5 -9.758 1 90.75 365 GLN B CA 1
ATOM 6501 C C . GLN B 1 365 ? 3.785 -33.5 -8.867 1 90.75 365 GLN B C 1
ATOM 6503 O O . GLN B 1 365 ? 4.422 -34.438 -9.359 1 90.75 365 GLN B O 1
ATOM 6508 N N . ALA B 1 366 ? 3.822 -33.281 -7.629 1 94.62 366 ALA B N 1
ATOM 6509 C CA . ALA B 1 366 ? 4.332 -34.219 -6.629 1 94.62 366 ALA B CA 1
ATOM 6510 C C . ALA B 1 366 ? 3.207 -34.719 -5.727 1 94.62 366 ALA B C 1
ATOM 6512 O O . ALA B 1 366 ? 2.824 -34.062 -4.766 1 94.62 366 ALA B O 1
ATOM 6513 N N . ILE B 1 367 ? 2.691 -35.938 -6.016 1 95.12 367 ILE B N 1
ATOM 6514 C CA . ILE B 1 367 ? 1.574 -36.531 -5.285 1 95.12 367 ILE B CA 1
ATOM 6515 C C . ILE B 1 367 ? 2.043 -37.781 -4.555 1 95.12 367 ILE B C 1
ATOM 6517 O O . ILE B 1 367 ? 2.385 -38.812 -5.188 1 95.12 367 ILE B O 1
ATOM 6521 N N . GLY B 1 368 ? 2.072 -37.719 -3.238 1 98 368 GLY B N 1
ATOM 6522 C CA . GLY B 1 368 ? 2.533 -38.906 -2.525 1 98 368 GLY B CA 1
ATOM 6523 C C . GLY B 1 368 ? 2.842 -38.656 -1.064 1 98 368 GLY B C 1
ATOM 6524 O O . GLY B 1 368 ? 2.387 -37.656 -0.502 1 98 368 GLY B O 1
ATOM 6525 N N . SER B 1 369 ? 3.488 -39.656 -0.429 1 98.5 369 SER B N 1
ATOM 6526 C CA . SER B 1 369 ? 3.967 -39.5 0.944 1 98.5 369 SER B CA 1
ATOM 6527 C C . SER B 1 369 ? 5.078 -38.469 1.045 1 98.5 369 SER B C 1
ATOM 6529 O O . SER B 1 369 ? 5.578 -38 0.027 1 98.5 369 SER B O 1
ATOM 6531 N N . ALA B 1 370 ? 5.445 -38.156 2.287 1 98.56 370 ALA B N 1
ATOM 6532 C CA . ALA B 1 370 ? 6.555 -37.219 2.523 1 98.56 370 ALA B CA 1
ATOM 6533 C C . ALA B 1 370 ? 7.82 -37.719 1.819 1 98.56 370 ALA B C 1
ATOM 6535 O O . ALA B 1 370 ? 8.555 -36.906 1.229 1 98.56 370 ALA B O 1
ATOM 6536 N N . LYS B 1 371 ? 8.047 -39 1.908 1 98.56 371 LYS B N 1
ATOM 6537 C CA . LYS B 1 371 ? 9.234 -39.562 1.274 1 98.56 371 LYS B CA 1
ATOM 6538 C C . LYS B 1 371 ? 9.188 -39.406 -0.241 1 98.56 371 LYS B C 1
ATOM 6540 O O . LYS B 1 371 ? 10.18 -39.031 -0.859 1 98.56 371 LYS B O 1
ATOM 6545 N N . THR B 1 372 ? 8.047 -39.719 -0.824 1 98.56 372 THR B N 1
ATOM 6546 C CA . THR B 1 372 ? 7.875 -39.625 -2.271 1 98.56 372 THR B CA 1
ATOM 6547 C C . THR B 1 372 ? 8.094 -38.219 -2.76 1 98.56 372 THR B C 1
ATOM 6549 O O . THR B 1 372 ? 8.828 -37.969 -3.721 1 98.56 372 THR B O 1
ATOM 6552 N N . VAL B 1 373 ? 7.48 -37.25 -2.131 1 98.56 373 VAL B N 1
ATOM 6553 C CA . VAL B 1 373 ? 7.586 -35.844 -2.506 1 98.56 373 VAL B CA 1
ATOM 6554 C C . VAL B 1 373 ? 9.023 -35.375 -2.299 1 98.56 373 VAL B C 1
ATOM 6556 O O . VAL B 1 373 ? 9.594 -34.719 -3.172 1 98.56 373 VAL B O 1
ATOM 6559 N N . ALA B 1 374 ? 9.641 -35.719 -1.186 1 98.81 374 ALA B N 1
ATOM 6560 C CA . ALA B 1 374 ? 11.008 -35.312 -0.889 1 98.81 374 ALA B CA 1
ATOM 6561 C C . ALA B 1 374 ? 11.992 -35.906 -1.894 1 98.81 374 ALA B C 1
ATOM 6563 O O . ALA B 1 374 ? 12.984 -35.281 -2.254 1 98.81 374 ALA B O 1
ATOM 6564 N N . ASP B 1 375 ? 11.75 -37.156 -2.303 1 98.69 375 ASP B N 1
ATOM 6565 C CA . ASP B 1 375 ? 12.586 -37.812 -3.314 1 98.69 375 ASP B CA 1
ATOM 6566 C C . ASP B 1 375 ? 12.609 -36.969 -4.602 1 98.69 375 ASP B C 1
ATOM 6568 O O . ASP B 1 375 ? 13.672 -36.75 -5.184 1 98.69 375 ASP B O 1
ATOM 6572 N N . LEU B 1 376 ? 11.43 -36.594 -5.012 1 98.19 376 LEU B N 1
ATOM 6573 C CA . LEU B 1 376 ? 11.32 -35.781 -6.223 1 98.19 376 LEU B CA 1
ATOM 6574 C C . LEU B 1 376 ? 12.07 -34.469 -6.07 1 98.19 376 LEU B C 1
ATOM 6576 O O . LEU B 1 376 ? 12.867 -34.094 -6.934 1 98.19 376 LEU B O 1
ATOM 6580 N N . ILE B 1 377 ? 11.836 -33.75 -4.996 1 98.69 377 ILE B N 1
ATOM 6581 C CA . ILE B 1 377 ? 12.453 -32.469 -4.73 1 98.69 377 ILE B CA 1
ATOM 6582 C C . ILE B 1 377 ? 13.977 -32.594 -4.719 1 98.69 377 ILE B C 1
ATOM 6584 O O . ILE B 1 377 ? 14.68 -31.828 -5.363 1 98.69 377 ILE B O 1
ATOM 6588 N N . GLU B 1 378 ? 14.477 -33.625 -4.016 1 98.62 378 GLU B N 1
ATOM 6589 C CA . GLU B 1 378 ? 15.914 -33.812 -3.893 1 98.62 378 GLU B CA 1
ATOM 6590 C C . GLU B 1 378 ? 16.547 -34.125 -5.246 1 98.62 378 GLU B C 1
ATOM 6592 O O . GLU B 1 378 ? 17.625 -33.594 -5.566 1 98.62 378 GLU B O 1
ATOM 6597 N N . GLN B 1 379 ? 15.875 -34.938 -6.012 1 98.5 379 GLN B N 1
ATOM 6598 C CA . GLN B 1 379 ? 16.406 -35.281 -7.332 1 98.5 379 GLN B CA 1
ATOM 6599 C C . GLN B 1 379 ? 16.562 -34.031 -8.188 1 98.5 379 GLN B C 1
ATOM 6601 O O . GLN B 1 379 ? 17.625 -33.812 -8.773 1 98.5 379 GLN B O 1
ATOM 6606 N N . TRP B 1 380 ? 15.477 -33.188 -8.273 1 98.31 380 TRP B N 1
ATOM 6607 C CA . TRP B 1 380 ? 15.516 -31.969 -9.07 1 98.31 380 TRP B CA 1
ATOM 6608 C C . TRP B 1 380 ? 16.609 -31.031 -8.57 1 98.31 380 TRP B C 1
ATOM 6610 O O . TRP B 1 380 ? 17.266 -30.375 -9.367 1 98.31 380 TRP B O 1
ATOM 6620 N N . PHE B 1 381 ? 16.797 -30.984 -7.277 1 98.19 381 PHE B N 1
ATOM 6621 C CA . PHE B 1 381 ? 17.766 -30.109 -6.633 1 98.19 381 PHE B CA 1
ATOM 6622 C C . PHE B 1 381 ? 19.188 -30.562 -6.914 1 98.19 381 PHE B C 1
ATOM 6624 O O . PHE B 1 381 ? 20.016 -29.781 -7.387 1 98.19 381 PHE B O 1
ATOM 6631 N N . VAL B 1 382 ? 19.484 -31.812 -6.703 1 97.5 382 VAL B N 1
ATOM 6632 C CA . VAL B 1 382 ? 20.828 -32.375 -6.824 1 97.5 382 VAL B CA 1
ATOM 6633 C C . VAL B 1 382 ? 21.25 -32.406 -8.289 1 97.5 382 VAL B C 1
ATOM 6635 O O . VAL B 1 382 ? 22.406 -32.125 -8.625 1 97.5 382 VAL B O 1
ATOM 6638 N N . GLU B 1 383 ? 20.266 -32.656 -9.125 1 97.88 383 GLU B N 1
ATOM 6639 C CA . GLU B 1 383 ? 20.594 -32.844 -10.539 1 97.88 383 GLU B CA 1
ATOM 6640 C C . GLU B 1 383 ? 20.438 -31.531 -11.32 1 97.88 383 GLU B C 1
ATOM 6642 O O . GLU B 1 383 ? 20.391 -31.531 -12.547 1 97.88 383 GLU B O 1
ATOM 6647 N N . LYS B 1 384 ? 20.234 -30.469 -10.703 1 97.12 384 LYS B N 1
ATOM 6648 C CA . LYS B 1 384 ? 20.266 -29.109 -11.242 1 97.12 384 LYS B CA 1
ATOM 6649 C C . LYS B 1 384 ? 19.109 -28.859 -12.195 1 97.12 384 LYS B C 1
ATOM 6651 O O . LYS B 1 384 ? 19.281 -28.297 -13.273 1 97.12 384 LYS B O 1
ATOM 6656 N N . GLY B 1 385 ? 17.984 -29.375 -11.797 1 97.44 385 GLY B N 1
ATOM 6657 C CA . GLY B 1 385 ? 16.719 -28.969 -12.398 1 97.44 385 GLY B CA 1
ATOM 6658 C C . GLY B 1 385 ? 16.125 -27.75 -11.734 1 97.44 385 GLY B C 1
ATOM 6659 O O . GLY B 1 385 ? 15.297 -27.047 -12.336 1 97.44 385 GLY B O 1
ATOM 6660 N N . ALA B 1 386 ? 16.609 -27.516 -10.477 1 98.06 386 ALA B N 1
ATOM 6661 C CA . ALA B 1 386 ? 16.062 -26.406 -9.703 1 98.06 386 ALA B CA 1
ATOM 6662 C C . ALA B 1 386 ? 16.969 -26.047 -8.531 1 98.06 386 ALA B C 1
ATOM 6664 O O . ALA B 1 386 ? 17.766 -26.875 -8.07 1 98.06 386 ALA B O 1
ATOM 6665 N N . ASP B 1 387 ? 16.953 -24.797 -8.141 1 98.38 387 ASP B N 1
ATOM 6666 C CA . ASP B 1 387 ? 17.562 -24.375 -6.887 1 98.38 387 ASP B CA 1
ATOM 6667 C C . ASP B 1 387 ? 16.578 -24.469 -5.727 1 98.38 387 ASP B C 1
ATOM 6669 O O . ASP B 1 387 ? 16.953 -24.359 -4.562 1 98.38 387 ASP B O 1
ATOM 6673 N N . GLY B 1 388 ? 15.367 -24.688 -6.012 1 98.19 388 GLY B N 1
ATOM 6674 C CA . GLY B 1 388 ? 14.234 -24.766 -5.098 1 98.19 388 GLY B CA 1
ATOM 6675 C C . GLY B 1 388 ? 12.898 -24.812 -5.809 1 98.19 388 GLY B C 1
ATOM 6676 O O . GLY B 1 388 ? 12.828 -25.109 -7 1 98.19 388 GLY B O 1
ATOM 6677 N N . PHE B 1 389 ? 11.852 -24.531 -5.031 1 98.5 389 PHE B N 1
ATOM 6678 C CA . PHE B 1 389 ? 10.523 -24.656 -5.633 1 98.5 389 PHE B CA 1
ATOM 6679 C C . PHE B 1 389 ? 9.594 -23.578 -5.113 1 98.5 389 PHE B C 1
ATOM 6681 O O . PHE B 1 389 ? 9.75 -23.094 -3.988 1 98.5 389 PHE B O 1
ATOM 6688 N N . ASN B 1 390 ? 8.734 -23.156 -5.977 1 97.38 390 ASN B N 1
ATOM 6689 C CA . ASN B 1 390 ? 7.527 -22.422 -5.605 1 97.38 390 ASN B CA 1
ATOM 6690 C C . ASN B 1 390 ? 6.352 -23.359 -5.348 1 97.38 390 ASN B C 1
ATOM 6692 O O . ASN B 1 390 ? 5.699 -23.812 -6.289 1 97.38 390 ASN B O 1
ATOM 6696 N N . VAL B 1 391 ? 6.109 -23.609 -4.059 1 97.12 391 VAL B N 1
ATOM 6697 C CA . VAL B 1 391 ? 5.082 -24.562 -3.666 1 97.12 391 VAL B CA 1
ATOM 6698 C C . VAL B 1 391 ? 3.697 -23.969 -3.891 1 97.12 391 VAL B C 1
ATOM 6700 O O . VAL B 1 391 ? 3.398 -22.875 -3.396 1 97.12 391 VAL B O 1
ATOM 6703 N N . VAL B 1 392 ? 2.908 -24.672 -4.613 1 93.88 392 VAL B N 1
ATOM 6704 C CA . VAL B 1 392 ? 1.581 -24.203 -5.016 1 93.88 392 VAL B CA 1
ATOM 6705 C C . VAL B 1 392 ? 0.534 -25.25 -4.613 1 93.88 392 VAL B C 1
ATOM 6707 O O . VAL B 1 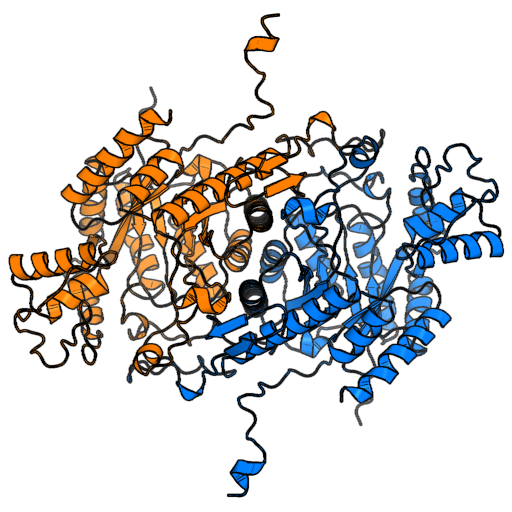392 ? 0.123 -26.078 -5.43 1 93.88 392 VAL B O 1
ATOM 6710 N N . PRO B 1 393 ? 0.019 -25.156 -3.416 1 90.12 393 PRO B N 1
ATOM 6711 C CA . PRO B 1 393 ? -0.989 -26.109 -2.959 1 90.12 393 PRO B CA 1
ATOM 6712 C C . PRO B 1 393 ? -2.301 -26 -3.734 1 90.12 393 PRO B C 1
ATOM 6714 O O . PRO B 1 393 ? -2.748 -24.891 -4.043 1 90.12 393 PRO B O 1
ATOM 6717 N N . PRO B 1 394 ? -2.9 -27.141 -4.027 1 86.38 394 PRO B N 1
ATOM 6718 C CA . PRO B 1 394 ? -4.078 -27.141 -4.895 1 86.38 394 PRO B CA 1
ATOM 6719 C C . PRO B 1 394 ? -5.34 -26.656 -4.18 1 86.38 394 PRO B C 1
ATOM 6721 O O . PRO B 1 394 ? -6.297 -26.234 -4.832 1 86.38 394 PRO B O 1
ATOM 6724 N N . TYR B 1 395 ? -5.457 -26.891 -2.967 1 81.81 395 TYR B N 1
ATOM 6725 C CA . TYR B 1 395 ? -6.688 -26.469 -2.309 1 81.81 395 TYR B CA 1
ATOM 6726 C C . TYR B 1 395 ? -6.398 -25.938 -0.907 1 81.81 395 TYR B C 1
ATOM 6728 O O . TYR B 1 395 ? -5.52 -26.453 -0.213 1 81.81 395 TYR B O 1
ATOM 6736 N N . SER B 1 396 ? -7.059 -24.859 -0.586 1 75.88 396 SER B N 1
ATOM 6737 C CA . SER B 1 396 ? -7.145 -24.25 0.736 1 75.88 396 SER B CA 1
ATOM 6738 C C . SER B 1 396 ? -5.766 -24.094 1.367 1 75.88 396 SER B C 1
ATOM 6740 O O . SER B 1 396 ? -4.746 -24.297 0.703 1 75.88 396 SER B O 1
ATOM 6742 N N . ILE B 1 397 ? -5.602 -23.719 2.615 1 90.56 397 ILE B N 1
ATOM 6743 C CA . ILE B 1 397 ? -4.406 -23.547 3.434 1 90.56 397 ILE B CA 1
ATOM 6744 C C . ILE B 1 397 ? -3.906 -24.906 3.906 1 90.56 397 ILE B C 1
ATOM 6746 O O . ILE B 1 397 ? -2.75 -25.047 4.312 1 90.56 397 ILE B O 1
ATOM 6750 N N . LYS B 1 398 ? -4.738 -25.938 3.742 1 89.44 398 LYS B N 1
ATOM 6751 C CA . LYS B 1 398 ? -4.418 -27.281 4.215 1 89.44 398 LYS B CA 1
ATOM 6752 C C . LYS B 1 398 ? -3.244 -27.875 3.441 1 89.44 398 LYS B C 1
ATOM 6754 O O . LYS B 1 398 ? -2.434 -28.625 4 1 89.44 398 LYS B O 1
ATOM 6759 N N . GLY B 1 399 ? -3.219 -27.562 2.127 1 91.94 399 GLY B N 1
ATOM 6760 C CA . GLY B 1 399 ? -2.078 -28.031 1.357 1 91.94 399 GLY B CA 1
ATOM 6761 C C . GLY B 1 399 ? -0.75 -27.531 1.892 1 91.94 399 GLY B C 1
ATOM 6762 O O . GLY B 1 399 ? 0.231 -28.266 1.932 1 91.94 399 GLY B O 1
ATOM 6763 N N . LEU B 1 400 ? -0.705 -26.266 2.275 1 96.19 400 LEU B N 1
ATOM 6764 C CA . LEU B 1 400 ? 0.494 -25.688 2.873 1 96.19 400 LEU B CA 1
ATOM 6765 C C . LEU B 1 400 ? 0.791 -26.344 4.223 1 96.19 400 LEU B C 1
ATOM 6767 O O . LEU B 1 400 ? 1.941 -26.672 4.52 1 96.19 400 LEU B O 1
ATOM 6771 N N . GLU B 1 401 ? -0.238 -26.562 5.039 1 96.62 401 GLU B N 1
ATOM 6772 C CA . GLU B 1 401 ? -0.087 -27.188 6.348 1 96.62 401 GLU B CA 1
ATOM 6773 C C . GLU B 1 401 ? 0.515 -28.578 6.23 1 96.62 401 GLU B C 1
ATOM 6775 O O . GLU B 1 401 ? 1.432 -28.938 6.977 1 96.62 401 GLU B O 1
ATOM 6780 N N . ASP B 1 402 ? -0.024 -29.328 5.32 1 96.81 402 ASP B N 1
ATOM 6781 C CA . ASP B 1 402 ? 0.449 -30.688 5.129 1 96.81 402 ASP B CA 1
ATOM 6782 C C . ASP B 1 402 ? 1.906 -30.703 4.672 1 96.81 402 ASP B C 1
ATOM 6784 O O . ASP B 1 402 ? 2.711 -31.5 5.172 1 96.81 402 ASP B O 1
ATOM 6788 N N . PHE B 1 403 ? 2.217 -29.875 3.723 1 97.94 403 PHE B N 1
ATOM 6789 C CA . PHE B 1 403 ? 3.59 -29.797 3.234 1 97.94 403 PHE B CA 1
ATOM 6790 C C . PHE B 1 403 ? 4.547 -29.438 4.363 1 97.94 403 PHE B C 1
ATOM 6792 O O . PHE B 1 403 ? 5.586 -30.062 4.531 1 97.94 403 PHE B O 1
ATOM 6799 N N . ALA B 1 404 ? 4.199 -28.422 5.117 1 98.56 404 ALA B N 1
ATOM 6800 C CA . ALA B 1 404 ? 5.02 -27.938 6.227 1 98.56 404 ALA B CA 1
ATOM 6801 C C . ALA B 1 404 ? 5.207 -29.031 7.281 1 98.56 404 ALA B C 1
ATOM 6803 O O . ALA B 1 404 ? 6.309 -29.203 7.809 1 98.56 404 ALA B O 1
ATOM 6804 N N . ARG B 1 405 ? 4.191 -29.75 7.559 1 98.19 405 ARG B N 1
ATOM 6805 C CA . ARG B 1 405 ? 4.195 -30.734 8.633 1 98.19 405 ARG B CA 1
ATOM 6806 C C . ARG B 1 405 ? 4.938 -32 8.203 1 98.19 405 ARG B C 1
ATOM 6808 O O . ARG B 1 405 ? 5.625 -32.625 9.016 1 98.19 405 ARG B O 1
ATOM 6815 N N . MET B 1 406 ? 4.832 -32.344 6.938 1 98.56 406 MET B N 1
ATOM 6816 C CA . MET B 1 406 ? 5.277 -33.688 6.562 1 98.56 406 MET B CA 1
ATOM 6817 C C . MET B 1 406 ? 6.543 -33.625 5.715 1 98.56 406 MET B C 1
ATOM 6819 O O . MET B 1 406 ? 7.484 -34.375 5.941 1 98.56 406 MET B O 1
ATOM 6823 N N . VAL B 1 407 ? 6.598 -32.719 4.742 1 98.75 407 VAL B N 1
ATOM 6824 C CA . VAL B 1 407 ? 7.664 -32.719 3.748 1 98.75 407 VAL B CA 1
ATOM 6825 C C . VAL B 1 407 ? 8.875 -31.969 4.281 1 98.75 407 VAL B C 1
ATOM 6827 O O . VAL B 1 407 ? 10.008 -32.406 4.141 1 98.75 407 VAL B O 1
ATOM 6830 N N . VAL B 1 408 ? 8.68 -30.797 4.926 1 98.81 408 VAL B N 1
ATOM 6831 C CA . VAL B 1 408 ? 9.758 -29.938 5.383 1 98.81 408 VAL B CA 1
ATOM 6832 C C . VAL B 1 408 ? 10.664 -30.703 6.348 1 98.81 408 VAL B C 1
ATOM 6834 O O . VAL B 1 408 ? 11.883 -30.734 6.176 1 98.81 408 VAL B O 1
ATOM 6837 N N . PRO B 1 409 ? 10.078 -31.391 7.375 1 98.75 409 PRO B N 1
ATOM 6838 C CA . PRO B 1 409 ? 10.961 -32.125 8.273 1 98.75 409 PRO B CA 1
ATOM 6839 C C . PRO B 1 409 ? 11.773 -33.219 7.551 1 98.75 409 PRO B C 1
ATOM 6841 O O . PRO B 1 409 ? 12.922 -33.469 7.918 1 98.75 409 PRO B O 1
ATOM 6844 N N . GLU B 1 410 ? 11.18 -33.844 6.559 1 98.75 410 GLU B N 1
ATOM 6845 C CA . GLU B 1 410 ? 11.898 -34.844 5.785 1 98.75 410 GLU B CA 1
ATOM 6846 C C . GLU B 1 410 ? 13.062 -34.25 5.02 1 98.75 410 GLU B C 1
ATOM 6848 O O . GLU B 1 410 ? 14.156 -34.812 4.984 1 98.75 410 GLU B O 1
ATOM 6853 N N . LEU B 1 411 ? 12.836 -33.062 4.379 1 98.75 411 LEU B N 1
ATOM 6854 C CA . LEU B 1 411 ? 13.906 -32.344 3.674 1 98.75 411 LEU B CA 1
ATOM 6855 C C . LEU B 1 411 ? 15.008 -31.922 4.637 1 98.75 411 LEU B C 1
ATOM 6857 O O . LEU B 1 411 ? 16.188 -31.984 4.293 1 98.75 411 LEU B O 1
ATOM 6861 N N . GLN B 1 412 ? 14.648 -31.516 5.863 1 98.56 412 GLN B N 1
ATOM 6862 C CA . GLN B 1 412 ? 15.609 -31.125 6.891 1 98.56 412 GLN B CA 1
ATOM 6863 C C . GLN B 1 412 ? 16.406 -32.344 7.383 1 98.56 412 GLN B C 1
ATOM 6865 O O . GLN B 1 412 ? 17.625 -32.25 7.59 1 98.56 412 GLN B O 1
ATOM 6870 N N . ARG B 1 413 ? 15.742 -33.406 7.559 1 98.19 413 ARG B N 1
ATOM 6871 C CA . ARG B 1 413 ? 16.422 -34.656 7.961 1 98.19 413 ARG B CA 1
ATOM 6872 C C . ARG B 1 413 ? 17.469 -35.062 6.938 1 98.19 413 ARG B C 1
ATOM 6874 O O . ARG B 1 413 ? 18.547 -35.531 7.297 1 98.19 413 ARG B O 1
ATOM 6881 N N . ARG B 1 414 ? 17.172 -34.781 5.715 1 97.75 414 ARG B N 1
ATOM 6882 C CA . ARG B 1 414 ? 18.078 -35.125 4.617 1 97.75 414 ARG B CA 1
ATOM 6883 C C . ARG B 1 414 ? 19.219 -34.094 4.508 1 97.75 414 ARG B C 1
ATOM 6885 O O . ARG B 1 414 ? 20.156 -34.312 3.746 1 97.75 414 ARG B O 1
ATOM 6892 N N . GLY B 1 415 ? 19.094 -33 5.18 1 97.44 415 GLY B N 1
ATOM 6893 C CA . GLY B 1 415 ? 20.156 -32 5.234 1 97.44 415 GLY B CA 1
ATOM 6894 C C . GLY B 1 415 ? 20.156 -31.062 4.055 1 97.44 415 GLY B C 1
ATOM 6895 O O . GLY B 1 415 ? 21.141 -30.375 3.795 1 97.44 415 GLY B O 1
ATOM 6896 N N . ILE B 1 416 ? 19.031 -30.969 3.314 1 97.94 416 ILE B N 1
ATOM 6897 C CA . ILE B 1 416 ? 19.031 -30.156 2.102 1 97.94 416 ILE B CA 1
ATOM 6898 C C . ILE B 1 416 ? 18.156 -28.922 2.303 1 97.94 416 ILE B C 1
ATOM 6900 O O . ILE B 1 416 ? 17.969 -28.125 1.381 1 97.94 416 ILE B O 1
ATOM 6904 N N . PHE B 1 417 ? 17.578 -28.719 3.455 1 98.31 417 PHE B N 1
ATOM 6905 C CA . PHE B 1 417 ? 16.766 -27.547 3.762 1 98.31 417 PHE B CA 1
ATOM 6906 C C . PHE B 1 417 ? 17.109 -27 5.141 1 98.31 417 PHE B C 1
ATOM 6908 O O . PHE B 1 417 ? 17.406 -27.766 6.066 1 98.31 417 PHE B O 1
ATOM 6915 N N . GLN B 1 418 ? 17.016 -25.734 5.293 1 97.69 418 GLN B N 1
ATOM 6916 C CA . GLN B 1 418 ? 17.453 -25.047 6.508 1 97.69 418 GLN B CA 1
ATOM 6917 C C . GLN B 1 418 ? 16.547 -25.422 7.688 1 97.69 418 GLN B C 1
ATOM 6919 O O . GLN B 1 418 ? 15.336 -25.578 7.523 1 97.69 418 GLN B O 1
ATOM 6924 N N . LYS B 1 419 ? 17.062 -25.406 8.898 1 97.69 419 LYS B N 1
ATOM 6925 C CA . LYS B 1 419 ? 16.328 -25.656 10.133 1 97.69 419 LYS B CA 1
ATOM 6926 C C . LYS B 1 419 ? 16.078 -24.344 10.891 1 97.69 419 LYS B C 1
ATOM 6928 O O . LYS B 1 419 ? 15.258 -24.297 11.797 1 97.69 419 LYS B O 1
ATOM 6933 N N . GLU B 1 420 ? 16.906 -23.359 10.562 1 97.44 420 GLU B N 1
ATOM 6934 C CA . GLU B 1 420 ? 16.797 -22 11.102 1 97.44 420 GLU B CA 1
ATOM 6935 C C . GLU B 1 420 ? 17.125 -20.953 10.039 1 97.44 420 GLU B C 1
ATOM 6937 O O . GLU B 1 420 ? 17.859 -21.234 9.094 1 97.44 420 GLU B O 1
ATOM 6942 N N . TYR B 1 421 ? 16.5 -19.844 10.156 1 96.75 421 TYR B N 1
ATOM 6943 C CA . TYR B 1 421 ? 16.844 -18.766 9.258 1 96.75 421 TYR B CA 1
ATOM 6944 C C . TYR B 1 421 ? 18.266 -18.266 9.516 1 96.75 421 TYR B C 1
ATOM 6946 O O . TYR B 1 421 ? 18.703 -18.203 10.672 1 96.75 421 TYR B O 1
ATOM 6954 N N . SER B 1 422 ? 18.891 -18.016 8.367 1 90.88 422 SER B N 1
ATOM 6955 C CA . SER B 1 422 ? 20.203 -17.375 8.438 1 90.88 422 SER B CA 1
ATOM 6956 C C . SER B 1 422 ? 20.188 -16.016 7.746 1 90.88 422 SER B C 1
ATOM 6958 O O . SER B 1 422 ? 19.359 -15.773 6.863 1 90.88 422 SER B O 1
ATOM 6960 N N . GLY B 1 423 ? 20.891 -15.117 8.117 1 93.44 423 GLY B N 1
ATOM 6961 C CA . GLY B 1 423 ? 20.938 -13.789 7.523 1 93.44 423 GLY B CA 1
ATOM 6962 C C . GLY B 1 423 ? 19.906 -12.844 8.102 1 93.44 423 GLY B C 1
ATOM 6963 O O . GLY B 1 423 ? 18.891 -13.281 8.648 1 93.44 423 GLY B O 1
ATOM 6964 N N . LYS B 1 424 ? 20.078 -11.617 7.91 1 96 424 LYS B N 1
ATOM 6965 C CA . LYS B 1 424 ? 19.219 -10.594 8.484 1 96 424 LYS B CA 1
ATOM 6966 C C . LYS B 1 424 ? 18.141 -10.172 7.488 1 96 424 LYS B C 1
ATOM 6968 O O . LYS B 1 424 ? 17.031 -9.797 7.887 1 96 424 LYS B O 1
ATOM 6973 N N . THR B 1 425 ? 18.453 -10.195 6.199 1 98.5 425 THR B N 1
ATOM 6974 C CA . THR B 1 425 ? 17.531 -9.75 5.164 1 98.5 425 THR B CA 1
ATOM 6975 C C . THR B 1 425 ? 17.109 -10.914 4.27 1 98.5 425 THR B C 1
ATOM 6977 O O . THR B 1 425 ? 17.734 -11.977 4.305 1 98.5 425 THR B O 1
ATOM 6980 N N . TYR B 1 426 ? 16.125 -10.75 3.553 1 98.75 426 TYR B N 1
ATOM 6981 C CA . TYR B 1 426 ? 15.656 -11.711 2.561 1 98.75 426 TYR B CA 1
ATOM 6982 C C . TYR B 1 426 ? 16.75 -12.016 1.539 1 98.75 426 TYR B C 1
ATOM 6984 O O . TYR B 1 426 ? 16.984 -13.172 1.208 1 98.75 426 TYR B O 1
ATOM 6992 N N . ARG B 1 427 ? 17.469 -11.008 1.129 1 98.25 427 ARG B N 1
ATOM 6993 C CA . ARG B 1 427 ? 18.562 -11.141 0.182 1 98.25 427 ARG B CA 1
ATOM 6994 C C . ARG B 1 427 ? 19.656 -12.047 0.739 1 98.25 427 ARG B C 1
ATOM 6996 O O . ARG B 1 427 ? 20.141 -12.953 0.048 1 98.25 427 ARG B O 1
ATOM 7003 N N . GLU B 1 428 ? 20.031 -11.812 1.946 1 97.69 428 GLU B N 1
ATOM 7004 C CA . GLU B 1 428 ? 21.062 -12.625 2.592 1 97.69 428 GLU B CA 1
ATOM 7005 C C . GLU B 1 428 ? 20.609 -14.078 2.736 1 97.69 428 GLU B C 1
ATOM 7007 O O . GLU B 1 428 ? 21.391 -15 2.543 1 97.69 428 GLU B O 1
ATOM 7012 N N . ARG B 1 429 ? 19.391 -14.258 2.99 1 97.62 429 ARG B N 1
ATOM 7013 C CA . ARG B 1 429 ? 18.859 -15.594 3.195 1 97.62 429 ARG B CA 1
ATOM 7014 C C . ARG B 1 429 ? 18.797 -16.375 1.884 1 97.62 429 ARG B C 1
ATOM 7016 O O . ARG B 1 429 ? 18.781 -17.609 1.887 1 97.62 429 ARG B O 1
ATOM 7023 N N . LEU B 1 430 ? 18.766 -15.641 0.762 1 98 430 LEU B N 1
ATOM 7024 C CA . LEU B 1 430 ? 18.812 -16.266 -0.554 1 98 430 LEU B CA 1
ATOM 7025 C C . LEU B 1 430 ? 20.25 -16.438 -1.035 1 98 430 LEU B C 1
ATOM 7027 O O . LEU B 1 430 ? 20.484 -17.016 -2.102 1 98 430 LEU B O 1
ATOM 7031 N N . GLY B 1 431 ? 21.234 -15.945 -0.246 1 96.69 431 GLY B N 1
ATOM 7032 C CA . GLY B 1 431 ? 22.625 -16 -0.654 1 96.69 431 GLY B CA 1
ATOM 7033 C C . GLY B 1 431 ? 22.969 -15.031 -1.769 1 96.69 431 GLY B C 1
ATOM 7034 O O . GLY B 1 431 ? 23.859 -15.289 -2.572 1 96.69 431 GLY B O 1
ATOM 7035 N N . LEU B 1 432 ? 22.234 -13.906 -1.871 1 97.88 432 LEU B N 1
ATOM 7036 C CA . LEU B 1 432 ? 22.438 -12.906 -2.916 1 97.88 432 LEU B CA 1
ATOM 7037 C C . LEU B 1 432 ? 23.297 -11.758 -2.408 1 97.88 432 LEU B C 1
ATOM 7039 O O . LEU B 1 432 ? 23.219 -11.391 -1.232 1 97.88 432 LEU B O 1
ATOM 7043 N N . ASP B 1 433 ? 24 -11.188 -3.291 1 96.88 433 ASP B N 1
ATOM 7044 C CA . ASP B 1 433 ? 24.812 -10.031 -2.947 1 96.88 433 ASP B CA 1
ATOM 7045 C C . ASP B 1 433 ? 23.953 -8.773 -2.838 1 96.88 433 ASP B C 1
ATOM 7047 O O . ASP B 1 433 ? 23.016 -8.578 -3.617 1 96.88 433 ASP B O 1
ATOM 7051 N N . ARG B 1 434 ? 24.234 -7.926 -1.904 1 97.19 434 ARG B N 1
ATOM 7052 C CA . ARG B 1 434 ? 23.578 -6.621 -1.818 1 97.19 434 ARG B CA 1
ATOM 7053 C C . ARG B 1 434 ? 24.125 -5.672 -2.885 1 97.19 434 ARG B C 1
ATOM 7055 O O . ARG B 1 434 ? 25.328 -5.5 -3.018 1 97.19 434 ARG B O 1
ATOM 7062 N N . PRO B 1 435 ? 23.328 -5.055 -3.641 1 96.06 435 PRO B N 1
ATOM 7063 C CA . PRO B 1 435 ? 23.812 -4.133 -4.672 1 96.06 435 PRO B CA 1
ATOM 7064 C C . PRO B 1 435 ? 24.484 -2.893 -4.086 1 96.06 435 PRO B C 1
ATOM 7066 O O . PRO B 1 435 ? 23.969 -2.287 -3.146 1 96.06 435 PRO B O 1
ATOM 7069 N N . ALA B 1 436 ? 25.578 -2.547 -4.656 1 94.69 436 ALA B N 1
ATOM 7070 C CA . ALA B 1 436 ? 26.266 -1.311 -4.285 1 94.69 436 ALA B CA 1
ATOM 7071 C C . ALA B 1 436 ? 25.609 -0.101 -4.949 1 94.69 436 ALA B C 1
ATOM 7073 O O . ALA B 1 436 ? 24.969 -0.228 -6 1 94.69 436 ALA B O 1
ATOM 7074 N N . ASN B 1 437 ? 25.656 0.997 -4.328 1 96.94 437 ASN B N 1
ATOM 7075 C CA . ASN B 1 437 ? 25.266 2.244 -4.969 1 96.94 437 ASN B CA 1
ATOM 7076 C C . ASN B 1 437 ? 26.312 2.723 -5.965 1 96.94 437 ASN B C 1
ATOM 7078 O O . ASN B 1 437 ? 27.438 3.049 -5.578 1 96.94 437 ASN B O 1
ATOM 7082 N N . PRO B 1 438 ? 26.031 2.76 -7.199 1 95.31 438 PRO B N 1
ATOM 7083 C CA . PRO B 1 438 ? 27.031 3.127 -8.203 1 95.31 438 PRO B CA 1
ATOM 7084 C C . PRO B 1 438 ? 27.531 4.562 -8.039 1 95.31 438 PRO B C 1
ATOM 7086 O O . PRO B 1 438 ? 28.594 4.914 -8.562 1 95.31 438 PRO B O 1
ATOM 7089 N N . ASN B 1 439 ? 26.766 5.383 -7.359 1 94.69 439 ASN B N 1
ATOM 7090 C CA . ASN B 1 439 ? 27.141 6.785 -7.18 1 94.69 439 ASN B CA 1
ATOM 7091 C C . ASN B 1 439 ? 28.172 6.957 -6.078 1 94.69 439 ASN B C 1
ATOM 7093 O O . ASN B 1 439 ? 28.781 8.023 -5.953 1 94.69 439 ASN B O 1
ATOM 7097 N N . THR B 1 440 ? 28.375 6.066 -5.156 1 87.12 440 THR B N 1
ATOM 7098 C CA . THR B 1 440 ? 29.328 6.141 -4.062 1 87.12 440 THR B CA 1
ATOM 7099 C C . THR B 1 440 ? 30.578 5.332 -4.391 1 87.12 440 THR B C 1
ATOM 7101 O O . THR B 1 440 ? 31.594 5.445 -3.701 1 87.12 440 THR B O 1
ATOM 7104 N N . GLN B 1 441 ? 30.578 4.379 -5.094 1 64.75 441 GLN B N 1
ATOM 7105 C CA . GLN B 1 441 ? 31.766 3.602 -5.438 1 64.75 441 GLN B CA 1
ATOM 7106 C C . GLN B 1 441 ? 32.844 4.484 -6.074 1 64.75 441 GLN B C 1
ATOM 7108 O O . GLN B 1 441 ? 32.531 5.336 -6.906 1 64.75 441 GLN B O 1
ATOM 7113 N N . ALA B 1 442 ? 33.875 4.902 -5.223 1 48.53 442 ALA B N 1
ATOM 7114 C CA . ALA B 1 442 ? 35.094 5.531 -5.727 1 48.53 442 ALA B CA 1
ATOM 7115 C C . ALA B 1 442 ? 35.406 5.055 -7.141 1 48.53 442 ALA B C 1
ATOM 7117 O O . ALA B 1 442 ? 35.344 3.859 -7.434 1 48.53 442 ALA B O 1
ATOM 7118 N N . SER B 1 443 ? 35.219 5.941 -8.086 1 40.22 443 SER B N 1
ATOM 7119 C CA . SER B 1 443 ? 35.844 5.59 -9.352 1 40.22 443 SER B CA 1
ATOM 7120 C C . SER B 1 443 ? 37.219 4.98 -9.125 1 40.22 443 SER B C 1
ATOM 7122 O O . SER B 1 443 ? 38 5.453 -8.273 1 40.22 443 SER B O 1
ATOM 7124 N N . PRO B 1 444 ? 37.625 3.875 -9.469 1 37.25 444 PRO B N 1
ATOM 7125 C CA . PRO B 1 444 ? 39.031 3.506 -9.43 1 37.25 444 PRO B CA 1
ATOM 7126 C C . PRO B 1 444 ? 39.969 4.664 -9.797 1 37.25 444 PRO B C 1
ATOM 7128 O O . PRO B 1 444 ? 41.125 4.688 -9.398 1 37.25 444 PRO B O 1
ATOM 7131 N N . GLN B 1 445 ? 39.719 5.574 -10.711 1 30.47 445 GLN B N 1
ATOM 7132 C CA . GLN B 1 445 ? 40.719 6.52 -11.195 1 30.47 445 GLN B CA 1
ATOM 7133 C C . GLN B 1 445 ? 40.938 7.648 -10.188 1 30.47 445 GLN B C 1
ATOM 7135 O O . GLN B 1 445 ? 41.812 8.484 -10.375 1 30.47 445 GLN B O 1
ATOM 7140 N N . ALA B 1 446 ? 40.156 8.039 -9.203 1 31.45 446 ALA B N 1
ATOM 7141 C CA . ALA B 1 446 ? 40.625 9.156 -8.383 1 31.45 446 ALA B CA 1
ATOM 7142 C C . ALA B 1 446 ? 41.719 8.695 -7.426 1 31.45 446 ALA B C 1
ATOM 7144 O O . ALA B 1 446 ? 42.25 9.492 -6.645 1 31.45 446 ALA B O 1
ATOM 7145 N N . LEU B 1 447 ? 42 7.484 -7.008 1 26.81 447 LEU B N 1
ATOM 7146 C CA . LEU B 1 447 ? 43.25 7.164 -6.293 1 26.81 447 LEU B CA 1
ATOM 7147 C C . LEU B 1 447 ? 44.469 7.301 -7.207 1 26.81 447 LEU B C 1
ATOM 7149 O O . LEU B 1 447 ? 45.594 7.152 -6.758 1 26.81 447 LEU B O 1
ATOM 7153 N N . ARG B 1 448 ? 44.469 6.98 -8.492 1 26.86 448 ARG B N 1
ATOM 7154 C CA . ARG B 1 448 ? 45.75 7.16 -9.117 1 26.86 448 ARG B CA 1
ATOM 7155 C C . ARG B 1 448 ? 46.031 8.633 -9.383 1 26.86 448 ARG B C 1
ATOM 7157 O O . ARG B 1 448 ? 47.125 8.992 -9.852 1 26.86 448 ARG B O 1
ATOM 7164 N N . ALA B 1 449 ? 45.156 9.703 -9.352 1 22.41 449 ALA B N 1
ATOM 7165 C CA . ALA B 1 449 ? 45.969 10.883 -9.602 1 22.41 449 ALA B CA 1
ATOM 7166 C C . ALA B 1 449 ? 46.375 11.562 -8.297 1 22.41 449 ALA B C 1
ATOM 7168 O O . ALA B 1 449 ? 45.562 11.656 -7.363 1 22.41 449 ALA B O 1
#

pLDDT: mean 88.56, std 14.12, range [22.34, 98.94]

Solvent-accessible surface area (backbone atoms only — not comparable to full-atom values): 47045 Å² total; per-residue (Å²): 125,84,79,78,70,78,56,51,44,39,29,37,44,75,33,78,38,18,59,25,84,33,21,59,51,36,81,84,54,76,74,61,63,61,71,55,62,65,61,53,43,51,52,50,44,52,41,38,75,52,56,31,49,32,46,42,38,77,65,74,69,45,39,70,54,63,90,39,78,69,51,26,40,47,77,78,68,45,59,54,39,42,60,38,49,48,24,32,38,30,73,71,53,81,67,46,14,40,28,30,41,47,46,59,79,82,57,54,52,60,59,50,41,42,46,49,32,26,40,9,55,63,35,56,20,16,31,25,36,32,54,36,52,78,80,54,79,48,37,33,31,42,66,48,51,88,73,83,76,49,74,67,53,32,50,50,46,37,51,52,42,53,51,48,28,50,46,37,34,43,13,34,39,89,63,38,32,62,68,50,34,51,90,80,48,34,33,38,56,71,85,31,54,42,69,36,79,46,81,60,98,84,51,40,30,39,22,34,50,53,50,72,33,29,74,45,41,52,59,48,34,26,31,65,47,82,46,72,69,36,34,53,45,39,34,70,65,27,38,28,33,48,36,70,27,72,42,60,68,56,20,28,51,53,43,52,52,36,46,65,51,12,54,84,68,75,40,62,60,73,49,39,40,43,18,28,35,32,34,43,38,63,32,93,37,45,66,56,11,48,49,54,50,48,57,51,60,68,52,54,79,62,77,77,34,62,58,93,84,39,78,46,51,86,50,63,49,83,32,67,66,70,92,68,90,77,70,67,51,91,86,70,25,63,63,49,50,50,50,49,50,47,31,59,74,64,65,31,24,42,47,51,43,46,51,52,50,62,45,42,65,51,22,27,74,36,68,8,14,35,65,56,36,39,51,53,53,49,50,32,42,76,68,46,30,22,46,28,31,29,36,30,25,34,35,42,69,58,34,53,50,43,40,44,68,43,30,44,56,51,34,35,73,71,64,40,33,68,91,62,90,54,66,81,30,30,49,48,56,67,62,37,82,68,60,77,51,80,83,68,56,73,58,77,67,66,76,72,110,124,86,80,78,71,78,56,51,41,40,30,37,44,76,34,77,37,20,57,25,83,33,22,59,50,37,81,84,55,78,74,60,62,62,72,53,62,65,60,54,43,50,49,50,44,52,40,38,74,52,57,30,49,33,47,41,37,77,65,77,70,47,39,57,54,64,86,40,76,70,53,25,39,47,76,77,67,45,59,52,39,41,59,38,48,48,24,32,38,30,75,69,51,82,67,46,14,42,28,29,40,45,46,58,77,82,56,54,52,60,60,50,41,43,45,50,30,26,40,9,57,63,35,57,18,16,31,26,37,31,55,36,52,79,80,53,77,48,36,33,30,43,67,47,52,88,76,85,73,48,72,67,52,32,50,50,43,38,52,52,42,51,51,50,29,50,45,38,34,43,13,33,40,88,63,38,33,61,68,50,35,51,91,78,48,34,31,37,57,70,83,33,54,42,70,35,80,47,81,60,98,84,51,40,29,38,27,39,49,53,51,73,33,29,73,46,40,51,60,48,34,26,32,65,47,82,45,74,69,36,33,51,46,37,34,67,65,28,39,29,33,50,35,68,28,74,42,60,68,57,18,29,51,52,42,52,52,34,45,64,52,11,55,84,66,75,42,62,60,72,49,40,40,43,17,29,34,33,35,44,38,64,32,93,36,45,67,55,11,48,50,54,50,48,57,49,60,70,52,54,80,61,76,79,34,61,56,91,85,38,77,48,52,86,50,61,48,82,32,69,66,68,92,67,90,76,71,66,51,90,84,70,23,65,64,48,50,49,50,52,51,48,32,60,74,67,65,30,26,42,48,53,43,46,50,51,49,62,44,42,64,50,22,27,74,37,71,8,14,36,66,54,36,40,52,54,54,47,49,32,42,75,67,47,31,24,46,29,31,27,37,31,26,33,34,42,67,58,34,53,50,42,40,44,70,44,30,45,55,53,35,35,72,71,64,38,32,69,91,63,90,54,68,82,29,30,49,47,56,67,63,38,82,69,60,77,48,79,83,69,56,73,60,76,65,68,75,73,106

Secondary structure (DSSP, 8-state):
--------EEEEE--TT-SSTTGGGSTT--S-SS--HHHHHHHHHHHHHTT-SEEEE----S--S---HHHHTS--S--S-HHHHHHHHHTT-SSSEEEEEEETTSS-HHHHHHHHHHHHHHHTS-EEEEEE----HHHHHHTT------HHHHHHHHHHHHHHHHHHHTTB-TTTTS--BTTTTB-S-GGGB--EEEE-SS-EEEEB-SSPPPTTSSPEEEEE--SHHHHHHHHHT-SEEE---SSHHHHHHHHHHHHHHHGGGT--GGGSEE--EEEEEE-SSHHHHHHHHHHHHTT---TT-EETTEE-TTS-TTSBPP-------SSSHHHHHHHHHHHHHTT-BHHHHHIIIIISTTPEEEEE-HHHHHHHHHHHHHTTS-SEEEE--SSTTHHHHHIIIIIHHHHHHTTSS-SS--SSSHHHHTTPPPPP-TTTS--GGGTT-/--------EEEEE--TT-SSTTGGGSTT--S-SS--HHHHHHHHHHHHHTT-SEEEE-----B-S---TTGGGS--S--S-HHHHHHHHHTT-SSSEEEEEEETTSS-HHHHHHHHHHHHHHHTS-EEEEEE----HHHHHHTT------HHHHHHHHHHHHHHHHHHHTTB-TTTTS--BTTTTB-S-GGGB--EEEE-SS-EEEE--SSPPPTTSSPEEEEE--SHHHHHHHHHT-SEEE---SSHHHHHHHHHHHHHHHGGGT--GGGSEE--EEEEEE-SSHHHHHHHHHHHHTT---TT-EETTEE-TTS-TTSBPP-------SSSHHHHHHHHHHHHHTT-BHHHHHIIIIISTTPEEEEE-HHHHHHHHHHHHHTTS-SEEEEE-SSTTHHHHHIIIIIHHHHHHTTSS-SS--SSSHHHHTTPPPPP-TTTS--GGGTT-

Nearest PDB structures (foldseek):
  1tvl-assembly1_A-2  TM=9.102E-01  e=5.797E-38  Bacillus subtilis
  3b9n-assembly2_B  TM=8.497E-01  e=1.260E-33  Geobacillus thermodenitrificans
  6lr1-assembly1_B  TM=8.470E-01  e=2.608E-32  Nocardioides sp. PD653
  5w4z-assembly1_B  TM=8.408E-01  e=1.757E-31  Herbiconiux
  7cza-assembly1_B  TM=8.587E-01  e=1.749E-29  Nocardioides sp. PD653

InterPro domains:
  IPR011251 Luciferase-like domain [PF00296] (24-387)
  IPR016215 Nitrilotriacetate monooxygenase component A/pristinamycin IIA synthase subunit A [PIRSF000337] (5-441)
  IPR016215 Nitrilotriacetate monooxygenase component A/pristinamycin IIA synthase subunit A [TIGR03860] (10-429)
  IPR016215 N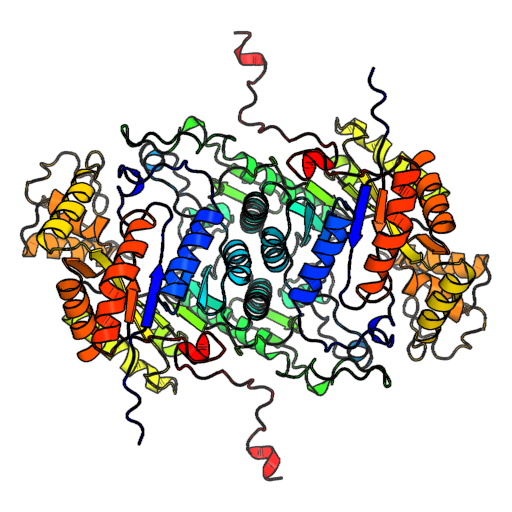itrilotriacetate monooxygenase component A/pristinamycin IIA synthase subunit A [cd01095] (8-417)
  IPR036661 Luciferase-like domain superfamily [G3DSA:3.20.20.30] (2-445)
  IPR036661 Luciferase-like domain superfamily [SSF51679] (5-435)
  IPR051260 Diverse substrate monooxygenases [PTHR30011] (4-437)

Foldseek 3Di:
DPPPAQFFAEAADEFQFFLFQLQCVDPVNDDDQADDLVQVLVLLVLCVLLVHLAYEDEDPADQQPPPDPVSVSGHDRDRDQQLVSLLVSLVSDAGHAREHEDALVQDDLLVVLVSQLVSLVSNQFRYAYAYHQDDDPRRCVVRPDDDDDDPVRSLVSSVLSVVVSLLQLLQFAQCQQVDQDVPVRRRGDPLRGHWDADDDPNDGDTGHRPDHRRPLSGHQYEYEDQDPSRLLCCLQPHQEYAYFAADLVRLQVSQVVSLVNNVVNVDHSLSYFYAYAEEEQADAWLVVLVVVVVVSLVSDDCCQDDALNRGCNPPDQQAFDPPDPRDLPDPNRPPRVVLNVVCVVVVPGNSRSCCVCSGCVRHYYQGTYLVSNLVVQVCSCVVRSGSYYHYGYGGRSVSSNNCSVTNSVVCVVVVRHDPDQDDSHSCVSSVHDRDDSPSPPPDVPVVVD/DPPPAQFFAEAADEFQFFLFQLQCVDPVNDDDQADDLVQVLVLLVLCVLLVHLAYEDEDPADDQPDDDPVSVVGHDRDNDQQLVSLLVSLVSDAGHAREHEDALVQDDLLVVLVSQLVSLVSNQFRYAYAYHQDDDPRRCVVRPDDDDDDPVRSLVSSVLSVVVSLLQLLQFAQCQQVDQDVVVRRRGDPLRGHWDADDDPNDGDTGHRPDHRRPLSGHQYEYEDQDPSRLLCCLQPHQEYAYFAADLVRLQVSQCVSLVNNVVNVDHSLSYFYAYAEEEQADAWLVVLVVVVVVSLVSDDCCQDDALNDGCNPPDQQAFDDPDPRDLPDPNNPPRVVLNVVCVVVVPGNSRSCCVCSGCVRHYYQGTYLVSNLVVQVCSCVVRSGSYYHYGYGGRSVSSVNCSVTNSVVCVVVVRHDPDQDDSHSCVSSVHDRDDSPSPPPDVPVVVD

Organism: Methylobacillus flagellatus (strain ATCC 51484 / DSM 6875 / VKM B-1610 / KT) (NCBI:txid265072)

Sequence (898 aa):
MSDNKRQLILNVFLLRYGHHPAGWRHPVWKENGRPDLQWWVRAAKIAEEAKFHTFFVADFIGRSGELTPQAAKNPSNFHFEPFTLLSAIATQTKNIGLVATVNTNFSEPYNIARQFTSLDHISGGRAGWNVVSSLNPATVKNFGIQDNRTHEQRYARAEEFVNLAKALWDSWDDDAFDHPDQSAGNFYDLASAHPVNFRGNFFSCEGLLDYPRPIQGYPVFVQAGNSETGREFAARVAEMTYSSATSLKVAQEYYADVKSRMAKYGRAEDQLKITPGLNVVVAETDQEAQDKYGELQALVDFSELEFGGFDLSQYPLDGPLPDLPYDAGENGRGRFQQQLELARRENLTIRELVLKFRVARGHIQAIGSAKTVADLIEQWFVEKGADGFNVVPPYSIKGLEDFARMVVPELQRRGIFQKEYSGKTYRERLGLDRPANPNTQASPQALRAMSDNKRQLILNVFLLRYGHHPAGWRHPVWKENGRPDLQWWVRAAKIAEEAKFHTFFVADFIGRSGELTPQAAKNPSNFHFEPFTLLSAIATQTKNIGLVATVNTNFSEPYNIARQFTSLDHISGGRAGWNVVSSLNPATVKNFGIQDNRTHEQRYARAEEFVNLAKALWDSWDDDAFDHPDQSAGNFYDLASAHPVNFRGNFFSCEGLLDYPRPIQGYPVFVQAGNSETGREFAARVAEMTYSSATSLKVAQEYYADVKSRMAKYGRAEDQLKITPGLNVVVAETDQEAQDKYGELQALVDFSELEFGGFDLSQYPLDGPLPDLPYDAGENGRGRFQQQLELARRENLTIRELVLKFRVARGHIQAIGSAKTVADLIEQWFVEKGADGFNVVPPYSIKGLEDFARMVVPELQRRGIFQKEYSGKTYRERLGLDRPANPNTQASPQALRA